Protein AF-0000000077747919 (afdb_homodimer)

Radius of gyration: 39.47 Å; Cα contacts (8 Å, |Δi|>4): 1831; chains: 2; bounding box: 88×99×60 Å

Structure (mmCIF, N/CA/C/O backbone):
data_AF-0000000077747919-model_v1
#
loop_
_entity.id
_entity.type
_entity.pdbx_description
1 polymer 'LOW QUALITY PROTEIN: putative FBD-associated F-box protein At5g56700'
#
loop_
_atom_site.group_PDB
_atom_site.id
_atom_site.type_symbol
_atom_site.label_atom_id
_atom_site.label_alt_id
_atom_site.label_comp_id
_atom_site.label_asym_id
_atom_site.label_entity_id
_atom_site.label_seq_id
_atom_site.pdbx_PDB_ins_code
_atom_site.Cartn_x
_atom_site.Cartn_y
_atom_site.Cartn_z
_atom_site.occupancy
_atom_site.B_iso_or_equiv
_atom_site.auth_seq_id
_atom_site.auth_comp_id
_atom_site.auth_asym_id
_atom_site.auth_atom_id
_atom_site.pdbx_PDB_model_num
ATOM 1 N N . MET A 1 1 ? -52.25 -14.789 -11.117 1 29.95 1 MET A N 1
ATOM 2 C CA . MET A 1 1 ? -51.5 -15.555 -12.117 1 29.95 1 MET A CA 1
ATOM 3 C C . MET A 1 1 ? -50.062 -15.047 -12.234 1 29.95 1 MET A C 1
ATOM 5 O O . MET A 1 1 ? -49.844 -13.836 -12.367 1 29.95 1 MET A O 1
ATOM 9 N N . ASP A 1 2 ? -49.094 -15.812 -11.719 1 39.94 2 ASP A N 1
ATOM 10 C CA . ASP A 1 2 ? -47.688 -15.531 -11.484 1 39.94 2 ASP A CA 1
ATOM 11 C C . ASP A 1 2 ? -47 -15.039 -12.766 1 39.94 2 ASP A C 1
ATOM 13 O O . ASP A 1 2 ? -47.188 -15.617 -13.836 1 39.94 2 ASP A O 1
ATOM 17 N N . LYS A 1 3 ? -46.656 -13.758 -12.93 1 48.66 3 LYS A N 1
ATOM 18 C CA . LYS A 1 3 ? -46.031 -13.047 -14.031 1 48.66 3 LYS A CA 1
ATOM 19 C C . LYS A 1 3 ? -44.906 -13.875 -14.641 1 48.66 3 LYS A C 1
ATOM 21 O O . LYS A 1 3 ? -44.625 -13.781 -15.844 1 48.66 3 LYS A O 1
ATOM 26 N N . ILE A 1 4 ? -44.312 -14.641 -13.945 1 50.22 4 ILE A N 1
ATOM 27 C CA . ILE A 1 4 ? -43.219 -15.445 -14.461 1 50.22 4 ILE A CA 1
ATOM 28 C C . ILE A 1 4 ? -43.75 -16.531 -15.391 1 50.22 4 ILE A C 1
ATOM 30 O O . ILE A 1 4 ? -43.125 -16.891 -16.391 1 50.22 4 ILE A O 1
ATOM 34 N N . SER A 1 5 ? -44.969 -16.922 -15.156 1 51.25 5 SER A N 1
ATOM 35 C CA . SER A 1 5 ? -45.562 -17.969 -15.953 1 51.25 5 SER A CA 1
ATOM 36 C C . SER A 1 5 ? -45.906 -17.484 -17.359 1 51.25 5 SER A C 1
ATOM 38 O O . SER A 1 5 ? -46.156 -18.281 -18.266 1 51.25 5 SER A O 1
ATOM 40 N N . ARG A 1 6 ? -45.781 -16.234 -17.547 1 54.66 6 ARG A N 1
ATOM 41 C CA . ARG A 1 6 ? -46.125 -15.719 -18.875 1 54.66 6 ARG A CA 1
ATOM 42 C C . ARG A 1 6 ? -44.875 -15.602 -19.75 1 54.66 6 ARG A C 1
ATOM 44 O O . ARG A 1 6 ? -44.969 -15.305 -20.938 1 54.66 6 ARG A O 1
ATOM 51 N N . LEU A 1 7 ? -43.844 -15.945 -19.203 1 54.38 7 LEU A N 1
ATOM 52 C CA . LEU A 1 7 ? -42.625 -15.812 -19.969 1 54.38 7 LEU A CA 1
ATOM 53 C C . LEU A 1 7 ? -42.438 -17 -20.906 1 54.38 7 LEU A C 1
ATOM 55 O O . LEU A 1 7 ? -42.938 -18.094 -20.625 1 54.38 7 LEU A O 1
ATOM 59 N N . SER A 1 8 ? -41.969 -16.688 -22.172 1 62.34 8 SER A N 1
ATOM 60 C CA . SER A 1 8 ? -41.719 -17.75 -23.125 1 62.34 8 SER A CA 1
ATOM 61 C C . SER A 1 8 ? -40.812 -18.828 -22.531 1 62.34 8 SER A C 1
ATOM 63 O O . SER A 1 8 ? -40.031 -18.562 -21.609 1 62.34 8 SER A O 1
ATOM 65 N N . ASP A 1 9 ? -41 -20.047 -23.031 1 63 9 ASP A N 1
ATOM 66 C CA . ASP A 1 9 ? -40.25 -21.188 -22.562 1 63 9 ASP A CA 1
ATOM 67 C C . ASP A 1 9 ? -38.75 -20.953 -22.719 1 63 9 ASP A C 1
ATOM 69 O O . ASP A 1 9 ? -37.969 -21.328 -21.844 1 63 9 ASP A O 1
ATOM 73 N N . ASP A 1 10 ? -38.438 -20.328 -23.766 1 64.38 10 ASP A N 1
ATOM 74 C CA . ASP A 1 10 ? -37 -20.047 -24 1 64.38 10 ASP A CA 1
ATOM 75 C C . ASP A 1 10 ? -36.438 -19.141 -22.922 1 64.38 10 ASP A C 1
ATOM 77 O O . ASP A 1 10 ? -35.312 -19.359 -22.453 1 64.38 10 ASP A O 1
ATOM 81 N N . LEU A 1 11 ? -37.219 -18.266 -22.656 1 61.56 11 LEU A N 1
ATOM 82 C CA . LEU A 1 11 ? -36.75 -17.328 -21.625 1 61.56 11 LEU A CA 1
ATOM 83 C C . LEU A 1 11 ? -36.719 -18 -20.266 1 61.56 11 LEU A C 1
ATOM 85 O O . LEU A 1 11 ? -35.812 -17.75 -19.453 1 61.56 11 LEU A O 1
ATOM 89 N N . LEU A 1 12 ? -37.656 -18.797 -20.062 1 59.91 12 LEU A N 1
ATOM 90 C CA . LEU A 1 12 ? -37.719 -19.484 -18.781 1 59.91 12 LEU A CA 1
ATOM 91 C C . LEU A 1 12 ? -36.531 -20.406 -18.609 1 59.91 12 LEU A C 1
ATOM 93 O O . LEU A 1 12 ? -35.938 -20.484 -17.531 1 59.91 12 LEU A O 1
ATOM 97 N N . VAL A 1 13 ? -36.219 -20.984 -19.609 1 62.66 13 VAL A N 1
ATOM 98 C CA . VAL A 1 13 ? -35.062 -21.891 -19.578 1 62.66 13 VAL A CA 1
ATOM 99 C C . VAL A 1 13 ? -33.781 -21.094 -19.281 1 62.66 13 VAL A C 1
ATOM 101 O O . VAL A 1 13 ? -32.938 -21.531 -18.5 1 62.66 13 VAL A O 1
ATOM 104 N N . LYS A 1 14 ? -33.781 -19.953 -19.828 1 64.62 14 LYS A N 1
ATOM 105 C CA . LYS A 1 14 ? -32.656 -19.078 -19.594 1 64.62 14 LYS A CA 1
ATOM 106 C C . LYS A 1 14 ? -32.562 -18.672 -18.125 1 64.62 14 LYS A C 1
ATOM 108 O O . LYS A 1 14 ? -31.484 -18.641 -17.547 1 64.62 14 LYS A O 1
ATOM 113 N N . ILE A 1 15 ? -33.719 -18.5 -17.672 1 56.88 15 ILE A N 1
ATOM 114 C CA . ILE A 1 15 ? -33.781 -18.094 -16.266 1 56.88 15 ILE A CA 1
ATOM 115 C C . ILE A 1 15 ? -33.344 -19.234 -15.375 1 56.88 15 ILE A C 1
ATOM 117 O O . ILE A 1 15 ? -32.562 -19.047 -14.438 1 56.88 15 ILE A O 1
ATOM 121 N N . LEU A 1 16 ? -33.812 -20.344 -15.75 1 64.5 16 LEU A N 1
ATOM 122 C CA . LEU A 1 16 ? -33.562 -21.516 -14.922 1 64.5 16 LEU A CA 1
ATOM 123 C C . LEU A 1 16 ? -32.094 -21.922 -15.008 1 64.5 16 LEU A C 1
ATOM 125 O O . LEU A 1 16 ? -31.562 -22.578 -14.102 1 64.5 16 LEU A O 1
ATOM 129 N N . SER A 1 17 ? -31.531 -21.422 -16.031 1 63.66 17 SER A N 1
ATOM 130 C CA . SER A 1 17 ? -30.109 -21.75 -16.219 1 63.66 17 SER A CA 1
ATOM 131 C C . SER A 1 17 ? -29.234 -21.016 -15.211 1 63.66 17 SER A C 1
ATOM 133 O O . SER A 1 17 ? -28.078 -21.406 -14.992 1 63.66 17 SER A O 1
ATOM 135 N N . PHE A 1 18 ? -29.938 -20.078 -14.617 1 56.44 18 PHE A N 1
ATOM 136 C CA . PHE A 1 18 ? -29.172 -19.25 -13.688 1 56.44 18 PHE A CA 1
ATOM 137 C C . PHE A 1 18 ? -29.391 -19.719 -12.258 1 56.44 18 PHE A C 1
ATOM 139 O O . PHE A 1 18 ? -28.766 -19.188 -11.328 1 56.44 18 PHE A O 1
ATOM 146 N N . VAL A 1 19 ? -30.203 -20.641 -12.133 1 57.75 19 VAL A N 1
ATOM 147 C CA . VAL A 1 19 ? -30.453 -21.125 -10.781 1 57.75 19 VAL A CA 1
ATOM 148 C C . VAL A 1 19 ? -29.828 -22.5 -10.586 1 57.75 19 VAL A C 1
ATOM 150 O O . VAL A 1 19 ? -29.656 -23.25 -11.555 1 57.75 19 VAL A O 1
ATOM 153 N N . PRO A 1 20 ? -29.422 -22.75 -9.273 1 57.47 20 PRO A N 1
ATOM 154 C CA . PRO A 1 20 ? -28.891 -24.094 -9.031 1 57.47 20 PRO A CA 1
ATOM 155 C C . PRO A 1 20 ? -29.844 -25.188 -9.516 1 57.47 20 PRO A C 1
ATOM 157 O O . PRO A 1 20 ? -31.062 -25.031 -9.484 1 57.47 20 PRO A O 1
ATOM 160 N N . THR A 1 21 ? -29.219 -26.203 -10.039 1 67.75 21 THR A N 1
ATOM 161 C CA . THR A 1 21 ? -29.969 -27.281 -10.68 1 67.75 21 THR A CA 1
ATOM 162 C C . THR A 1 21 ? -31.078 -27.781 -9.758 1 67.75 21 THR A C 1
ATOM 164 O O . THR A 1 21 ? -32.188 -28.062 -10.219 1 67.75 21 THR A O 1
ATOM 167 N N . ARG A 1 22 ? -30.812 -27.781 -8.562 1 64.19 22 ARG A N 1
ATOM 168 C CA . ARG A 1 22 ? -31.797 -28.281 -7.609 1 64.19 22 ARG A CA 1
ATOM 169 C C . ARG A 1 22 ? -33.062 -27.422 -7.617 1 64.19 22 ARG A C 1
ATOM 171 O O . ARG A 1 22 ? -34.188 -27.938 -7.574 1 64.19 22 ARG A O 1
ATOM 178 N N . VAL A 1 23 ? -32.781 -26.219 -7.586 1 57.81 23 VAL A N 1
ATOM 179 C CA . VAL A 1 23 ? -33.906 -25.281 -7.59 1 57.81 23 VAL A CA 1
ATOM 180 C C . VAL A 1 23 ? -34.656 -25.375 -8.914 1 57.81 23 VAL A C 1
ATOM 182 O O . VAL A 1 23 ? -35.875 -25.391 -8.945 1 57.81 23 VAL A O 1
ATOM 185 N N . ALA A 1 24 ? -33.812 -25.484 -9.883 1 60.53 24 ALA A N 1
ATOM 186 C CA . ALA A 1 24 ? -34.469 -25.578 -11.203 1 60.53 24 ALA A CA 1
ATOM 187 C C . ALA A 1 24 ? -35.375 -26.781 -11.281 1 60.53 24 ALA A C 1
ATOM 189 O O . ALA A 1 24 ? -36.5 -26.672 -11.766 1 60.53 24 ALA A O 1
ATOM 190 N N . VAL A 1 25 ? -34.969 -27.812 -10.695 1 61.62 25 VAL A N 1
ATOM 191 C CA . VAL A 1 25 ? -35.719 -29.047 -10.734 1 61.62 25 VAL A CA 1
ATOM 192 C C . VAL A 1 25 ? -36.938 -28.922 -9.836 1 61.62 25 VAL A C 1
ATOM 194 O O . VAL A 1 25 ? -38.031 -29.422 -10.172 1 61.62 25 VAL A O 1
ATOM 197 N N . SER A 1 26 ? -36.719 -28.266 -8.773 1 60.62 26 SER A N 1
ATOM 198 C CA . SER A 1 26 ? -37.781 -28.141 -7.809 1 60.62 26 SER A CA 1
ATOM 199 C C . SER A 1 26 ? -38.938 -27.344 -8.383 1 60.62 26 SER A C 1
ATOM 201 O O . SER A 1 26 ? -40.094 -27.484 -7.934 1 60.62 26 SER A O 1
ATOM 203 N N . THR A 1 27 ? -38.656 -26.453 -9.273 1 56.88 27 THR A N 1
ATOM 204 C CA . THR A 1 27 ? -39.719 -25.688 -9.898 1 56.88 27 THR A CA 1
ATOM 205 C C . THR A 1 27 ? -40.688 -26.594 -10.656 1 56.88 27 THR A C 1
ATOM 207 O O . THR A 1 27 ? -41.781 -26.188 -11.016 1 56.88 27 THR A O 1
ATOM 210 N N . SER A 1 28 ? -40.25 -27.812 -10.805 1 57.84 28 SER A N 1
ATOM 211 C CA . SER A 1 28 ? -41.094 -28.75 -11.523 1 57.84 28 SER A CA 1
ATOM 212 C C . SER A 1 28 ? -42.375 -29.016 -10.773 1 57.84 28 SER A C 1
ATOM 214 O O . SER A 1 28 ? -43.375 -29.422 -11.375 1 57.84 28 SER A O 1
ATOM 216 N N . VAL A 1 29 ? -42.25 -28.75 -9.477 1 56.88 29 VAL A N 1
ATOM 217 C CA . VAL A 1 29 ? -43.438 -29.031 -8.648 1 56.88 29 VAL A CA 1
ATOM 218 C C . VAL A 1 29 ? -44.469 -27.922 -8.828 1 56.88 29 VAL A C 1
ATOM 220 O O . VAL A 1 29 ? -45.656 -28.109 -8.539 1 56.88 29 VAL A O 1
ATOM 223 N N . LEU A 1 30 ? -44.062 -26.812 -9.281 1 53.53 30 LEU A N 1
ATOM 224 C CA . LEU A 1 30 ? -44.938 -25.656 -9.328 1 53.53 30 LEU A CA 1
ATOM 225 C C . LEU A 1 30 ? -45.969 -25.812 -10.438 1 53.53 30 LEU A C 1
ATOM 227 O O . LEU A 1 30 ? -47.125 -25.438 -10.258 1 53.53 30 LEU A O 1
ATOM 231 N N . SER A 1 31 ? -45.531 -26.203 -11.664 1 59.41 31 SER A N 1
ATOM 232 C CA . SER A 1 31 ? -46.469 -26.438 -12.773 1 59.41 31 SER A CA 1
ATOM 233 C C . SER A 1 31 ? -45.875 -27.406 -13.797 1 59.41 31 SER A C 1
ATOM 235 O O . SER A 1 31 ? -44.656 -27.656 -13.789 1 59.41 31 SER A O 1
ATOM 237 N N . LYS A 1 32 ? -46.625 -28.156 -14.484 1 62.34 32 LYS A N 1
ATOM 238 C CA . LYS A 1 32 ? -46.219 -29.062 -15.555 1 62.34 32 LYS A CA 1
ATOM 239 C C . LYS A 1 32 ? -45.281 -28.391 -16.531 1 62.34 32 LYS A C 1
ATOM 241 O O . LYS A 1 32 ? -44.375 -29.016 -17.094 1 62.34 32 LYS A O 1
ATOM 246 N N . ARG A 1 33 ? -45.469 -27.078 -16.594 1 62.28 33 ARG A N 1
ATOM 247 C CA . ARG A 1 33 ? -44.656 -26.312 -17.531 1 62.28 33 ARG A CA 1
ATOM 248 C C . ARG A 1 33 ? -43.188 -26.281 -17.062 1 62.28 33 ARG A C 1
ATOM 250 O O . ARG A 1 33 ? -42.281 -26.469 -17.859 1 62.28 33 ARG A O 1
ATOM 257 N N . TRP A 1 34 ? -43.156 -26.156 -15.805 1 59.75 34 TRP A N 1
ATOM 258 C CA . TRP A 1 34 ? -41.844 -26.016 -15.234 1 59.75 34 TRP A CA 1
ATOM 259 C C . TRP A 1 34 ? -41.062 -27.344 -15.289 1 59.75 34 TRP A C 1
ATOM 261 O O . TRP A 1 34 ? -39.844 -27.359 -15.43 1 59.75 34 TRP A O 1
ATOM 271 N N . LYS A 1 35 ? -41.844 -28.375 -15.203 1 60.69 35 LYS A N 1
ATOM 272 C CA . LYS A 1 35 ? -41.219 -29.703 -15.266 1 60.69 35 LYS A CA 1
ATOM 273 C C . LYS A 1 35 ? -40.531 -29.922 -16.609 1 60.69 35 LYS A C 1
ATOM 275 O O . LYS A 1 35 ? -39.438 -30.5 -16.656 1 60.69 35 LYS A O 1
ATOM 280 N N . SER A 1 36 ? -41.156 -29.391 -17.562 1 67.06 36 SER A N 1
ATOM 281 C CA . SER A 1 36 ? -40.562 -29.578 -18.891 1 67.06 36 SER A CA 1
ATOM 282 C C . SER A 1 36 ? -39.406 -28.656 -19.141 1 67.06 36 SER A C 1
ATOM 284 O O . SER A 1 36 ? -38.469 -29 -19.875 1 67.06 36 SER A O 1
ATOM 286 N N . LEU A 1 37 ? -39.344 -27.594 -18.438 1 69.69 37 LEU A N 1
ATOM 287 C CA . LEU A 1 37 ? -38.375 -26.562 -18.766 1 69.69 37 LEU A CA 1
ATOM 288 C C . LEU A 1 37 ? -37 -26.906 -18.203 1 69.69 37 LEU A C 1
ATOM 290 O O . LEU A 1 37 ? -35.969 -26.656 -18.859 1 69.69 37 LEU A O 1
ATOM 294 N N . TRP A 1 38 ? -37.031 -27.562 -17.109 1 69.44 38 TRP A N 1
ATOM 295 C CA . TRP A 1 38 ? -35.75 -27.859 -16.5 1 69.44 38 TRP A CA 1
ATOM 296 C C . TRP A 1 38 ? -34.969 -28.875 -17.344 1 69.44 38 TRP A C 1
ATOM 298 O O . TRP A 1 38 ? -33.75 -28.859 -17.359 1 69.44 38 TRP A O 1
ATOM 308 N N . MET A 1 39 ? -35.75 -29.562 -18.078 1 72.19 39 MET A N 1
ATOM 309 C CA . MET A 1 39 ? -35.156 -30.625 -18.891 1 72.19 39 MET A CA 1
ATOM 310 C C . MET A 1 39 ? -34.312 -30.047 -20 1 72.19 39 MET A C 1
ATOM 312 O O . MET A 1 39 ? -33.5 -30.766 -20.609 1 72.19 39 MET A O 1
ATOM 316 N N . TRP A 1 40 ? -34.375 -28.734 -20.094 1 74.12 40 TRP A N 1
ATOM 317 C CA . TRP A 1 40 ? -33.688 -28.094 -21.188 1 74.12 40 TRP A CA 1
ATOM 318 C C . TRP A 1 40 ? -32.531 -27.25 -20.688 1 74.12 40 TRP A C 1
ATOM 320 O O . TRP A 1 40 ? -31.828 -26.594 -21.469 1 74.12 40 TRP A O 1
ATOM 330 N N . VAL A 1 41 ? -32.25 -27.375 -19.469 1 77.38 41 VAL A N 1
ATOM 331 C CA . VAL A 1 41 ? -31.156 -26.594 -18.875 1 77.38 41 VAL A CA 1
ATOM 332 C C . VAL A 1 41 ? -29.812 -27.203 -19.25 1 77.38 41 VAL A C 1
ATOM 334 O O . VAL A 1 41 ? -29.562 -28.391 -19 1 77.38 41 VAL A O 1
ATOM 337 N N . PRO A 1 42 ? -29 -26.406 -19.828 1 83.94 42 PRO A N 1
ATOM 338 C CA . PRO A 1 42 ? -27.766 -26.969 -20.375 1 83.94 42 PRO A CA 1
ATOM 339 C C . PRO A 1 42 ? -26.688 -27.172 -19.312 1 83.94 42 PRO A C 1
ATOM 341 O O . PRO A 1 42 ? -25.734 -27.922 -19.516 1 83.94 42 PRO A O 1
ATOM 344 N N . THR A 1 43 ? -26.766 -26.547 -18.25 1 86.81 43 THR A N 1
ATOM 345 C CA . THR A 1 43 ? -25.797 -26.688 -17.156 1 86.81 43 THR A CA 1
ATOM 346 C C . THR A 1 43 ? -26.406 -27.469 -15.992 1 86.81 43 THR A C 1
ATOM 348 O O . THR A 1 43 ? -27.422 -27.062 -15.438 1 86.81 43 THR A O 1
ATOM 351 N N . LEU A 1 44 ? -25.781 -28.562 -15.664 1 87.06 44 LEU A N 1
ATOM 352 C CA . LEU A 1 44 ? -26.266 -29.438 -14.594 1 87.06 44 LEU A CA 1
ATOM 353 C C . LEU A 1 44 ? -25.219 -29.578 -13.5 1 87.06 44 LEU A C 1
ATOM 355 O O . LEU A 1 44 ? -24.078 -29.938 -13.766 1 87.06 44 LEU A O 1
ATOM 359 N N . GLU A 1 45 ? -25.609 -29.219 -12.352 1 87.12 45 GLU A N 1
ATOM 360 C CA . GLU A 1 45 ? -24.703 -29.312 -11.203 1 87.12 45 GLU A CA 1
ATOM 361 C C . GLU A 1 45 ? -25.344 -30.109 -10.062 1 87.12 45 GLU A C 1
ATOM 363 O O . GLU A 1 45 ? -26.453 -29.781 -9.633 1 87.12 45 GLU A O 1
ATOM 368 N N . TYR A 1 46 ? -24.672 -31.125 -9.609 1 84.44 46 TYR A N 1
ATOM 369 C CA . TYR A 1 46 ? -25.141 -31.953 -8.5 1 84.44 46 TYR A CA 1
ATOM 370 C C . TYR A 1 46 ? -24.078 -32.062 -7.414 1 84.44 46 TYR A C 1
ATOM 372 O O . TYR A 1 46 ? -22.953 -32.469 -7.691 1 84.44 46 TYR A O 1
ATOM 380 N N . ASP A 1 47 ? -24.422 -31.766 -6.203 1 79.56 47 ASP A N 1
ATOM 381 C CA . ASP A 1 47 ? -23.5 -31.812 -5.07 1 79.56 47 ASP A CA 1
ATOM 382 C C . ASP A 1 47 ? -24.125 -32.562 -3.889 1 79.56 47 ASP A C 1
ATOM 384 O O . ASP A 1 47 ? -25.094 -32.062 -3.287 1 79.56 47 ASP A O 1
ATOM 388 N N . ASP A 1 48 ? -23.609 -33.625 -3.607 1 75.25 48 ASP A N 1
ATOM 389 C CA . ASP A 1 48 ? -24.109 -34.469 -2.523 1 75.25 48 ASP A CA 1
ATOM 390 C C . ASP A 1 48 ? -23.891 -33.812 -1.166 1 75.25 48 ASP A C 1
ATOM 392 O O . ASP A 1 48 ? -24.641 -34.031 -0.221 1 75.25 48 ASP A O 1
ATOM 396 N N . MET A 1 49 ? -22.828 -33.062 -1.045 1 66.88 49 MET A N 1
ATOM 397 C CA . MET A 1 49 ? -22.516 -32.438 0.241 1 66.88 49 MET A CA 1
ATOM 398 C C . MET A 1 49 ? -23.547 -31.359 0.599 1 66.88 49 MET A C 1
ATOM 400 O O . MET A 1 49 ? -23.844 -31.156 1.775 1 66.88 49 MET A O 1
ATOM 404 N N . GLU A 1 50 ? -24.031 -30.734 -0.352 1 59.84 50 GLU A N 1
ATOM 405 C CA . GLU A 1 50 ? -25.078 -29.766 -0.091 1 59.84 50 GLU A CA 1
ATOM 406 C C . GLU A 1 50 ? -26.344 -30.438 0.427 1 59.84 50 GLU A C 1
ATOM 408 O O . GLU A 1 50 ? -27.016 -29.906 1.312 1 59.84 50 GLU A O 1
ATOM 413 N N . ASP A 1 51 ? -26.516 -31.641 -0.053 1 57.38 51 ASP A N 1
ATOM 414 C CA . ASP A 1 51 ? -27.719 -32.375 0.342 1 57.38 51 ASP A CA 1
ATOM 415 C C . ASP A 1 51 ? -27.594 -32.875 1.776 1 57.38 51 ASP A C 1
ATOM 417 O O . ASP A 1 51 ? -28.578 -32.906 2.518 1 57.38 51 ASP A O 1
ATOM 421 N N . ILE A 1 52 ? -26.344 -33.156 1.975 1 56.56 52 ILE A N 1
ATOM 422 C CA . ILE A 1 52 ? -26.125 -33.656 3.324 1 56.56 52 ILE A CA 1
ATOM 423 C C . ILE A 1 52 ? -26.359 -32.531 4.34 1 56.56 52 ILE A C 1
ATOM 425 O O . ILE A 1 52 ? -26.984 -32.75 5.375 1 56.56 52 ILE A O 1
ATOM 429 N N . THR A 1 53 ? -25.859 -31.453 4.016 1 53.03 53 THR A N 1
ATOM 430 C CA . THR A 1 53 ? -26 -30.344 4.945 1 53.03 53 THR A CA 1
ATOM 431 C C . THR A 1 53 ? -27.469 -29.969 5.125 1 53.03 53 THR A C 1
ATOM 433 O O . THR A 1 53 ? -27.906 -29.688 6.238 1 53.03 53 THR A O 1
ATOM 436 N N . ASP A 1 54 ? -28.188 -30.016 4.043 1 52.5 54 ASP A N 1
ATOM 437 C CA . ASP A 1 54 ? -29.609 -29.688 4.109 1 52.5 54 ASP A CA 1
ATOM 438 C C . ASP A 1 54 ? -30.375 -30.75 4.895 1 52.5 54 ASP A C 1
ATOM 440 O O . ASP A 1 54 ? -31.297 -30.422 5.652 1 52.5 54 ASP A O 1
ATOM 444 N N . ASN A 1 55 ? -30 -31.953 4.637 1 52.81 55 ASN A N 1
ATOM 445 C CA . ASN A 1 55 ? -30.656 -33.062 5.348 1 52.81 55 ASN A CA 1
ATOM 446 C C . ASN A 1 55 ? -30.344 -33.031 6.84 1 52.81 55 ASN A C 1
ATOM 448 O O . ASN A 1 55 ? -31.203 -33.344 7.664 1 52.81 55 ASN A O 1
ATOM 452 N N . TYR A 1 56 ? -29.047 -32.719 7.059 1 48.84 56 TYR A N 1
ATOM 453 C CA . TYR A 1 56 ? -28.703 -32.594 8.469 1 48.84 56 TYR A CA 1
ATOM 454 C C . TYR A 1 56 ? -29.5 -31.5 9.141 1 48.84 56 TYR A C 1
ATOM 456 O O . TYR A 1 56 ? -29.875 -31.609 10.312 1 48.84 56 TYR A O 1
ATOM 464 N N . LEU A 1 57 ? -29.719 -30.484 8.516 1 48.66 57 LEU A N 1
ATOM 465 C CA . LEU A 1 57 ? -30.469 -29.375 9.086 1 48.66 57 LEU A CA 1
ATOM 466 C C . LEU A 1 57 ? -31.953 -29.703 9.164 1 48.66 57 LEU A C 1
ATOM 468 O O . LEU A 1 57 ? -32.656 -29.234 10.07 1 48.66 57 LEU A O 1
ATOM 472 N N . SER A 1 58 ? -32.469 -30.25 8.227 1 46.88 58 SER A N 1
ATOM 473 C CA . SER A 1 58 ? -33.906 -30.5 8.25 1 46.88 58 SER A CA 1
ATOM 474 C C . SER A 1 58 ? -34.219 -31.812 8.961 1 46.88 58 SER A C 1
ATOM 476 O O . SER A 1 58 ? -35.406 -32.188 9.039 1 46.88 58 SER A O 1
ATOM 478 N N . LYS A 1 59 ? -33.344 -32.281 9.852 1 53.19 59 LYS A N 1
ATOM 479 C CA . LYS A 1 59 ? -33.531 -33.469 10.688 1 53.19 59 LYS A CA 1
ATOM 480 C C . LYS A 1 59 ? -34.062 -34.625 9.867 1 53.19 59 LYS A C 1
ATOM 482 O O . LYS A 1 59 ? -34.594 -35.594 10.43 1 53.19 59 LYS A O 1
ATOM 487 N N . SER A 1 60 ? -34.188 -34.562 8.711 1 47.97 60 SER A N 1
ATOM 488 C CA . SER A 1 60 ? -34.656 -35.656 7.867 1 47.97 60 SER A CA 1
ATOM 489 C C . SER A 1 60 ? -33.562 -36.625 7.52 1 47.97 60 SER A C 1
ATOM 491 O O . SER A 1 60 ? -32.375 -36.281 7.562 1 47.97 60 SER A O 1
ATOM 493 N N . THR A 1 61 ? -33.656 -38.031 7.551 1 44.91 61 THR A N 1
ATOM 494 C CA . THR A 1 61 ? -32.781 -39.156 7.266 1 44.91 61 THR A CA 1
ATOM 495 C C . THR A 1 61 ? -31.812 -38.812 6.141 1 44.91 61 THR A C 1
ATOM 497 O O . THR A 1 61 ? -32.219 -38.219 5.137 1 44.91 61 THR A O 1
ATOM 500 N N . PRO A 1 62 ? -30.594 -38.875 6.445 1 47.78 62 PRO A N 1
ATOM 501 C CA . PRO A 1 62 ? -29.594 -38.688 5.402 1 47.78 62 PRO A CA 1
ATOM 502 C C . PRO A 1 62 ? -30 -39.312 4.07 1 47.78 62 PRO A C 1
ATOM 504 O O . PRO A 1 62 ? -30.328 -40.5 4.016 1 47.78 62 PRO A O 1
ATOM 507 N N . SER A 1 63 ? -30.828 -38.906 3.287 1 47.78 63 SER A N 1
ATOM 508 C CA . SER A 1 63 ? -31.453 -39.5 2.104 1 47.78 63 SER A CA 1
ATOM 509 C C . SER A 1 63 ? -30.453 -39.625 0.955 1 47.78 63 SER A C 1
ATOM 511 O O . SER A 1 63 ? -30.438 -38.781 0.062 1 47.78 63 SER A O 1
ATOM 513 N N . PHE A 1 64 ? -29.266 -40.25 1.112 1 53.88 64 PHE A N 1
ATOM 514 C CA . PHE A 1 64 ? -28.312 -40.688 0.093 1 53.88 64 PHE A CA 1
ATOM 515 C C . PHE A 1 64 ? -29.031 -41.062 -1.198 1 53.88 64 PHE A C 1
ATOM 517 O O . PHE A 1 64 ? -28.578 -40.719 -2.291 1 53.88 64 PHE A O 1
ATOM 524 N N . PRO A 1 65 ? -30.156 -41.812 -1.012 1 60.16 65 PRO A N 1
ATOM 525 C CA . PRO A 1 65 ? -30.875 -42.281 -2.199 1 60.16 65 PRO A CA 1
ATOM 526 C C . PRO A 1 65 ? -31.406 -41.125 -3.045 1 60.16 65 PRO A C 1
ATOM 528 O O . PRO A 1 65 ? -31.609 -41.25 -4.254 1 60.16 65 PRO A O 1
ATOM 531 N N . ARG A 1 66 ? -31.125 -39.875 -2.367 1 71.5 66 ARG A N 1
ATOM 532 C CA . ARG A 1 66 ? -31.781 -38.781 -3.105 1 71.5 66 ARG A CA 1
ATOM 533 C C . ARG A 1 66 ? -30.875 -38.219 -4.184 1 71.5 66 ARG A C 1
ATOM 535 O O . ARG A 1 66 ? -31.312 -37.938 -5.301 1 71.5 66 ARG A O 1
ATOM 542 N N . TYR A 1 67 ? -29.594 -38.312 -3.812 1 79.62 67 TYR A N 1
ATOM 543 C CA . TYR A 1 67 ? -28.641 -37.812 -4.801 1 79.62 67 TYR A CA 1
ATOM 544 C C . TYR A 1 67 ? -28.609 -38.719 -6.027 1 79.62 67 TYR A C 1
ATOM 546 O O . TYR A 1 67 ? -28.766 -38.25 -7.156 1 79.62 67 TYR A O 1
ATOM 554 N N . ARG A 1 68 ? -28.438 -39.906 -5.641 1 81.69 68 ARG A N 1
ATOM 555 C CA . ARG A 1 68 ? -28.312 -40.875 -6.711 1 81.69 68 ARG A CA 1
ATOM 556 C C . ARG A 1 68 ? -29.562 -40.875 -7.598 1 81.69 68 ARG A C 1
ATOM 558 O O . ARG A 1 68 ? -29.453 -40.844 -8.82 1 81.69 68 ARG A O 1
ATOM 565 N N . VAL A 1 69 ? -30.594 -40.844 -7 1 79.88 69 VAL A N 1
ATOM 566 C CA . VAL A 1 69 ? -31.859 -40.906 -7.715 1 79.88 69 VAL A CA 1
ATOM 567 C C . VAL A 1 69 ? -32.062 -39.656 -8.531 1 79.88 69 VAL A C 1
ATOM 569 O O . VAL A 1 69 ? -32.469 -39.688 -9.695 1 79.88 69 VAL A O 1
ATOM 572 N N . SER A 1 70 ? -31.766 -38.594 -7.93 1 81.38 70 SER A N 1
ATOM 573 C CA . SER A 1 70 ? -31.953 -37.312 -8.578 1 81.38 70 SER A CA 1
ATOM 574 C C . SER A 1 70 ? -31.078 -37.188 -9.82 1 81.38 70 SER A C 1
ATOM 576 O O . SER A 1 70 ? -31.547 -36.781 -10.875 1 81.38 70 SER A O 1
ATOM 578 N N . VAL A 1 71 ? -29.859 -37.594 -9.633 1 85.19 71 VAL A N 1
ATOM 579 C CA . VAL A 1 71 ? -28.938 -37.5 -10.766 1 85.19 71 VAL A CA 1
ATOM 580 C C . VAL A 1 71 ? -29.406 -38.406 -11.898 1 85.19 71 VAL A C 1
ATOM 582 O O . VAL A 1 71 ? -29.5 -37.969 -13.047 1 85.19 71 VAL A O 1
ATOM 585 N N . HIS A 1 72 ? -29.719 -39.531 -11.531 1 86.31 72 HIS A N 1
ATOM 586 C CA . HIS A 1 72 ? -30.078 -40.531 -12.531 1 86.31 72 HIS A CA 1
ATOM 587 C C . HIS A 1 72 ? -31.344 -40.125 -13.281 1 86.31 72 HIS A C 1
ATOM 589 O O . HIS A 1 72 ? -31.344 -40.062 -14.516 1 86.31 72 HIS A O 1
ATOM 595 N N . GLU A 1 73 ? -32.312 -39.688 -12.586 1 84.06 73 GLU A N 1
ATOM 596 C CA . GLU A 1 73 ? -33.594 -39.344 -13.195 1 84.06 73 GLU A CA 1
ATOM 597 C C . GLU A 1 73 ? -33.469 -38.062 -14.031 1 84.06 73 GLU A C 1
ATOM 599 O O . GLU A 1 73 ? -34.062 -37.969 -15.109 1 84.06 73 GLU A O 1
ATOM 604 N N . ASN A 1 74 ? -32.781 -37.281 -13.516 1 83.69 74 ASN A N 1
ATOM 605 C CA . ASN A 1 74 ? -32.625 -36 -14.219 1 83.69 74 ASN A CA 1
ATOM 606 C C . ASN A 1 74 ? -31.875 -36.188 -15.531 1 83.69 74 ASN A C 1
ATOM 608 O O . ASN A 1 74 ? -32.25 -35.594 -16.547 1 83.69 74 ASN A O 1
ATOM 612 N N . LEU A 1 75 ? -30.844 -36.969 -15.453 1 88.62 75 LEU A N 1
ATOM 613 C CA . LEU A 1 75 ? -30.062 -37.156 -16.672 1 88.62 75 LEU A CA 1
ATOM 614 C C . LEU A 1 75 ? -30.859 -37.938 -17.719 1 88.62 75 LEU A C 1
ATOM 616 O O . LEU A 1 75 ? -30.781 -37.594 -18.906 1 88.62 75 LEU A O 1
ATOM 620 N N . LEU A 1 76 ? -31.656 -38.781 -17.234 1 87 76 LEU A N 1
ATOM 621 C CA . LEU A 1 76 ? -32.469 -39.562 -18.172 1 87 76 LEU A CA 1
ATOM 622 C C . LEU A 1 76 ? -33.562 -38.719 -18.797 1 87 76 LEU A C 1
ATOM 624 O O . LEU A 1 76 ? -33.906 -38.875 -19.969 1 87 76 LEU A O 1
ATOM 628 N N . SER A 1 77 ? -34 -37.781 -18.016 1 83.75 77 SER A N 1
ATOM 629 C CA . SER A 1 77 ? -35.125 -36.969 -18.453 1 83.75 77 SER A CA 1
ATOM 630 C C . SER A 1 77 ? -34.625 -35.75 -19.25 1 83.75 77 SER A C 1
ATOM 632 O O . SER A 1 77 ? -35.438 -35.031 -19.859 1 83.75 77 SER A O 1
ATOM 634 N N . HIS A 1 78 ? -33.406 -35.594 -19.203 1 84.75 78 HIS A N 1
ATOM 635 C CA . HIS A 1 78 ? -32.844 -34.406 -19.859 1 84.75 78 HIS A CA 1
ATOM 636 C C . HIS A 1 78 ? -33.094 -34.469 -21.375 1 84.75 78 HIS A C 1
ATOM 638 O O . HIS A 1 78 ? -32.969 -35.531 -21.984 1 84.75 78 HIS A O 1
ATOM 644 N N . ARG A 1 79 ? -33.469 -33.281 -21.984 1 80.44 79 ARG A N 1
ATOM 645 C CA . ARG A 1 79 ? -33.875 -33.281 -23.391 1 80.44 79 ARG A CA 1
ATOM 646 C C . ARG A 1 79 ? -33.094 -32.25 -24.188 1 80.44 79 ARG A C 1
ATOM 648 O O . ARG A 1 79 ? -33.25 -32.156 -25.406 1 80.44 79 ARG A O 1
ATOM 655 N N . ALA A 1 80 ? -32.25 -31.625 -23.578 1 81.81 80 ALA A N 1
ATOM 656 C CA . ALA A 1 80 ? -31.453 -30.656 -24.328 1 81.81 80 ALA A CA 1
ATOM 657 C C . ALA A 1 80 ? -30.547 -31.344 -25.328 1 81.81 80 ALA A C 1
ATOM 659 O O . ALA A 1 80 ? -30.125 -32.469 -25.109 1 81.81 80 ALA A O 1
ATOM 660 N N . PRO A 1 81 ? -30.344 -30.688 -26.438 1 86.12 81 PRO A N 1
ATOM 661 C CA . PRO A 1 81 ? -29.484 -31.312 -27.469 1 86.12 81 PRO A CA 1
ATOM 662 C C . PRO A 1 81 ? -28.062 -31.547 -26.969 1 86.12 81 PRO A C 1
ATOM 664 O O . PRO A 1 81 ? -27.422 -32.5 -27.406 1 86.12 81 PRO A O 1
ATOM 667 N N . THR A 1 82 ? -27.656 -30.688 -26.172 1 90.5 82 THR A N 1
ATOM 668 C CA . THR A 1 82 ? -26.297 -30.797 -25.641 1 90.5 82 THR A CA 1
ATOM 669 C C . THR A 1 82 ? -26.266 -30.438 -24.172 1 90.5 82 THR A C 1
ATOM 671 O O . THR A 1 82 ? -26.984 -29.562 -23.703 1 90.5 82 THR A O 1
ATOM 674 N N . ILE A 1 83 ? -25.469 -31.188 -23.5 1 92.25 83 ILE A N 1
ATOM 675 C CA . ILE A 1 83 ? -25.125 -30.797 -22.141 1 92.25 83 ILE A CA 1
ATOM 676 C C . ILE A 1 83 ? -23.875 -29.922 -22.141 1 92.25 83 ILE A C 1
ATOM 678 O O . ILE A 1 83 ? -22.781 -30.406 -22.422 1 92.25 83 ILE A O 1
ATOM 682 N N . GLU A 1 84 ? -24.109 -28.719 -21.828 1 92.62 84 GLU A N 1
ATOM 683 C CA . GLU A 1 84 ? -22.969 -27.797 -21.875 1 92.62 84 GLU A CA 1
ATOM 684 C C . GLU A 1 84 ? -22 -28.078 -20.719 1 92.62 84 GLU A C 1
ATOM 686 O O . GLU A 1 84 ? -20.781 -28.109 -20.938 1 92.62 84 GLU A O 1
ATOM 691 N N . THR A 1 85 ? -22.547 -28.172 -19.578 1 93.75 85 THR A N 1
ATOM 692 C CA . THR A 1 85 ? -21.734 -28.438 -18.406 1 93.75 85 THR A CA 1
ATOM 693 C C . THR A 1 85 ? -22.422 -29.438 -17.469 1 93.75 85 THR A C 1
ATOM 695 O O . THR A 1 85 ? -23.609 -29.297 -17.188 1 93.75 85 THR A O 1
ATOM 698 N N . LEU A 1 86 ? -21.719 -30.5 -17.094 1 94.25 86 LEU A N 1
ATOM 699 C CA . LEU A 1 86 ? -22.188 -31.453 -16.094 1 94.25 86 LEU A CA 1
ATOM 700 C C . LEU A 1 86 ? -21.188 -31.562 -14.938 1 94.25 86 LEU A C 1
ATOM 702 O O . LEU A 1 86 ? -20.047 -31.984 -15.133 1 94.25 86 LEU A O 1
ATOM 706 N N . LEU A 1 87 ? -21.578 -31.156 -13.758 1 93 87 LEU A N 1
ATOM 707 C CA . LEU A 1 87 ? -20.75 -31.234 -12.57 1 93 87 LEU A CA 1
ATOM 708 C C . LEU A 1 87 ? -21.312 -32.25 -11.57 1 93 87 LEU A C 1
ATOM 710 O O . LEU A 1 87 ? -22.453 -32.125 -11.125 1 93 87 LEU A O 1
ATOM 714 N N . LEU A 1 88 ? -20.531 -33.219 -11.289 1 89.62 88 LEU A N 1
ATOM 715 C CA . LEU A 1 88 ? -20.906 -34.25 -10.328 1 89.62 88 LEU A CA 1
ATOM 716 C C . LEU A 1 88 ? -19.984 -34.25 -9.125 1 89.62 88 LEU A C 1
ATOM 718 O O . LEU A 1 88 ? -18.781 -34.531 -9.258 1 89.62 88 LEU A O 1
ATOM 722 N N . LYS A 1 89 ? -20.469 -33.969 -7.996 1 86.94 89 LYS A N 1
ATOM 723 C CA . LYS A 1 89 ? -19.703 -34 -6.754 1 86.94 89 LYS A CA 1
ATOM 724 C C . LYS A 1 89 ? -20.375 -34.938 -5.734 1 86.94 89 LYS A C 1
ATOM 726 O O . LYS A 1 89 ? -21.547 -34.781 -5.43 1 86.94 89 LYS A O 1
ATOM 731 N N . PHE A 1 90 ? -19.641 -35.938 -5.273 1 81.81 90 PHE A N 1
ATOM 732 C CA . PHE A 1 90 ? -20.281 -36.875 -4.355 1 81.81 90 PHE A CA 1
ATOM 733 C C . PHE A 1 90 ? -19.25 -37.469 -3.414 1 81.81 90 PHE A C 1
ATOM 735 O O . PHE A 1 90 ? -18.047 -37.438 -3.678 1 81.81 90 PHE A O 1
ATOM 742 N N . CYS A 1 91 ? -19.812 -37.969 -2.332 1 70.56 91 CYS A N 1
ATOM 743 C CA . CYS A 1 91 ? -19.047 -38.812 -1.415 1 70.56 91 CYS A CA 1
ATOM 744 C C . CYS A 1 91 ? -19.375 -40.281 -1.612 1 70.56 91 CYS A C 1
ATOM 746 O O . CYS A 1 91 ? -20.516 -40.625 -1.938 1 70.56 91 CYS A O 1
ATOM 748 N N . LEU A 1 92 ? -18.562 -41.188 -2.211 1 59.06 92 LEU A N 1
ATOM 749 C CA . LEU A 1 92 ? -18.734 -42.531 -2.76 1 59.06 92 LEU A CA 1
ATOM 750 C C . LEU A 1 92 ? -19.594 -43.406 -1.832 1 59.06 92 LEU A C 1
ATOM 752 O O . LEU A 1 92 ? -20.406 -44.188 -2.297 1 59.06 92 LEU A O 1
ATOM 756 N N . GLY A 1 93 ? -19.469 -43.281 -0.528 1 60.59 93 GLY A N 1
ATOM 757 C CA . GLY A 1 93 ? -20.281 -44.219 0.224 1 60.59 93 GLY A CA 1
ATOM 758 C C . GLY A 1 93 ? -21.734 -44.219 -0.219 1 60.59 93 GLY A C 1
ATOM 759 O O . GLY A 1 93 ? -22.453 -45.219 0.028 1 60.59 93 GLY A O 1
ATOM 760 N N . SER A 1 94 ? -21.969 -43.312 -1.18 1 62.25 94 SER A N 1
ATOM 761 C CA . SER A 1 94 ? -23.375 -43.156 -1.512 1 62.25 94 SER A CA 1
ATOM 762 C C . SER A 1 94 ? -23.688 -43.719 -2.902 1 62.25 94 SER A C 1
ATOM 764 O O . SER A 1 94 ? -24.844 -43.844 -3.281 1 62.25 94 SER A O 1
ATOM 766 N N . LEU A 1 95 ? -22.484 -44.031 -3.664 1 75.62 95 LEU A N 1
ATOM 767 C CA . LEU A 1 95 ? -22.766 -44.406 -5.051 1 75.62 95 LEU A CA 1
ATOM 768 C C . LEU A 1 95 ? -22.094 -45.75 -5.406 1 75.62 95 LEU A C 1
ATOM 770 O O . LEU A 1 95 ? -21.156 -46.156 -4.734 1 75.62 95 LEU A O 1
ATOM 774 N N . GLN A 1 96 ? -22.672 -46.438 -6.223 1 75.44 96 GLN A N 1
ATOM 775 C CA . GLN A 1 96 ? -22.078 -47.625 -6.812 1 75.44 96 GLN A CA 1
ATOM 776 C C . GLN A 1 96 ? -21.25 -47.281 -8.047 1 75.44 96 GLN A C 1
ATOM 778 O O . GLN A 1 96 ? -21.562 -46.312 -8.758 1 75.44 96 GLN A O 1
ATOM 783 N N . PRO A 1 97 ? -20.172 -48.031 -8.188 1 76.56 97 PRO A N 1
ATOM 784 C CA . PRO A 1 97 ? -19.312 -47.781 -9.344 1 76.56 97 PRO A CA 1
ATOM 785 C C . PRO A 1 97 ? -20.078 -47.75 -10.656 1 76.56 97 PRO A C 1
ATOM 787 O O . PRO A 1 97 ? -19.719 -47 -11.57 1 76.56 97 PRO A O 1
ATOM 790 N N . GLU A 1 98 ? -21.141 -48.406 -10.695 1 84.75 98 GLU A N 1
ATOM 791 C CA . GLU A 1 98 ? -21.906 -48.5 -11.93 1 84.75 98 GLU A CA 1
ATOM 792 C C . GLU A 1 98 ? -22.672 -47.188 -12.188 1 84.75 98 GLU A C 1
ATOM 794 O O . GLU A 1 98 ? -23.016 -46.875 -13.328 1 84.75 98 GLU A O 1
ATOM 799 N N . ASP A 1 99 ? -22.844 -46.5 -11.234 1 86.31 99 ASP A N 1
ATOM 800 C CA . ASP A 1 99 ? -23.609 -45.25 -11.367 1 86.31 99 ASP A CA 1
ATOM 801 C C . ASP A 1 99 ? -22.844 -44.25 -12.203 1 86.31 99 ASP A C 1
ATOM 803 O O . ASP A 1 99 ? -23.391 -43.688 -13.172 1 86.31 99 ASP A O 1
ATOM 807 N N . ILE A 1 100 ? -21.641 -44.188 -11.875 1 87.69 100 ILE A N 1
ATOM 808 C CA . ILE A 1 100 ? -20.812 -43.188 -12.562 1 87.69 100 ILE A CA 1
ATOM 809 C C . ILE A 1 100 ? -20.688 -43.562 -14.039 1 87.69 100 ILE A C 1
ATOM 811 O O . ILE A 1 100 ? -20.797 -42.719 -14.922 1 87.69 100 ILE A O 1
ATOM 815 N N . LYS A 1 101 ? -20.469 -44.75 -14.164 1 90.38 101 LYS A N 1
ATOM 816 C CA . LYS A 1 101 ? -20.344 -45.25 -15.539 1 90.38 101 LYS A CA 1
ATOM 817 C C . LYS A 1 101 ? -21.594 -44.906 -16.359 1 90.38 101 LYS A C 1
ATOM 819 O O . LYS A 1 101 ? -21.5 -44.438 -17.484 1 90.38 101 LYS A O 1
ATOM 824 N N . GLN A 1 102 ? -22.719 -45.094 -15.82 1 91.88 102 GLN A N 1
ATOM 825 C CA . GLN A 1 102 ? -23.984 -44.844 -16.5 1 91.88 102 GLN A CA 1
ATOM 826 C C . GLN A 1 102 ? -24.172 -43.344 -16.766 1 91.88 102 GLN A C 1
ATOM 828 O O . GLN A 1 102 ? -24.562 -42.938 -17.859 1 91.88 102 GLN A O 1
ATOM 833 N N . TRP A 1 103 ? -23.906 -42.625 -15.836 1 93 103 TRP A N 1
ATOM 834 C CA . TRP A 1 103 ? -24.094 -41.156 -15.945 1 93 103 TRP A CA 1
ATOM 835 C C . TRP A 1 103 ? -23.203 -40.594 -17.031 1 93 103 TRP A C 1
ATOM 837 O O . TRP A 1 103 ? -23.641 -39.781 -17.844 1 93 103 TRP A O 1
ATOM 847 N N . VAL A 1 104 ? -21.969 -41.094 -17.016 1 94.69 104 VAL A N 1
ATOM 848 C CA . VAL A 1 104 ? -21.016 -40.594 -18.016 1 94.69 104 VAL A CA 1
ATOM 849 C C . VAL A 1 104 ? -21.453 -41.031 -19.406 1 94.69 104 VAL A C 1
ATOM 851 O O . VAL A 1 104 ? -21.375 -40.25 -20.359 1 94.69 104 VAL A O 1
ATOM 854 N N . THR A 1 105 ? -21.953 -42.188 -19.469 1 94.44 105 THR A N 1
ATOM 855 C CA . THR A 1 105 ? -22.422 -42.688 -20.75 1 94.44 105 THR A CA 1
ATOM 856 C C . THR A 1 105 ? -23.578 -41.812 -21.266 1 94.44 105 THR A C 1
ATOM 858 O O . THR A 1 105 ? -23.609 -41.438 -22.438 1 94.44 105 THR A O 1
ATOM 861 N N . ILE A 1 106 ? -24.453 -41.5 -20.422 1 93.94 106 ILE A N 1
ATOM 862 C CA . ILE A 1 106 ? -25.594 -40.656 -20.797 1 93.94 106 ILE A CA 1
ATOM 863 C C . ILE A 1 106 ? -25.094 -39.281 -21.219 1 93.94 106 ILE A C 1
ATOM 865 O O . ILE A 1 106 ? -25.531 -38.75 -22.234 1 93.94 106 ILE A O 1
ATOM 869 N N . ALA A 1 107 ? -24.203 -38.812 -20.469 1 94.62 107 ALA A N 1
ATOM 870 C CA . ALA A 1 107 ? -23.672 -37.469 -20.75 1 94.62 107 ALA A CA 1
ATOM 871 C C . ALA A 1 107 ? -23.016 -37.438 -22.125 1 94.62 107 ALA A C 1
ATOM 873 O O . ALA A 1 107 ? -23.203 -36.469 -22.891 1 94.62 107 ALA A O 1
ATOM 874 N N . VAL A 1 108 ? -22.25 -38.469 -22.422 1 95.5 108 VAL A N 1
ATOM 875 C CA . VAL A 1 108 ? -21.562 -38.562 -23.703 1 95.5 108 VAL A CA 1
ATOM 876 C C . VAL A 1 108 ? -22.578 -38.656 -24.828 1 95.5 108 VAL A C 1
ATOM 878 O O . VAL A 1 108 ? -22.438 -37.969 -25.859 1 95.5 108 VAL A O 1
ATOM 881 N N . SER A 1 109 ? -23.594 -39.375 -24.609 1 94.06 109 SER A N 1
ATOM 882 C CA . SER A 1 109 ? -24.625 -39.531 -25.625 1 94.06 109 SER A CA 1
ATOM 883 C C . SER A 1 109 ? -25.359 -38.219 -25.875 1 94.06 109 SER A C 1
ATOM 885 O O . SER A 1 109 ? -25.906 -38 -26.953 1 94.06 109 SER A O 1
ATOM 887 N N . ARG A 1 110 ? -25.266 -37.406 -24.891 1 93.5 110 ARG A N 1
ATOM 888 C CA . ARG A 1 110 ? -25.938 -36.094 -25 1 93.5 110 ARG A CA 1
ATOM 889 C C . ARG A 1 110 ? -24.938 -35 -25.344 1 93.5 110 ARG A C 1
ATOM 891 O O . ARG A 1 110 ? -25.172 -33.844 -25.047 1 93.5 110 ARG A O 1
ATOM 898 N N . CYS A 1 111 ? -23.828 -35.375 -25.844 1 94.81 111 CYS A N 1
ATOM 899 C CA . CYS A 1 111 ? -22.828 -34.469 -26.406 1 94.81 111 CYS A CA 1
ATOM 900 C C . CYS A 1 111 ? -22.328 -33.469 -25.344 1 94.81 111 CYS A C 1
ATOM 902 O O . CYS A 1 111 ? -22.297 -32.281 -25.578 1 94.81 111 CYS A O 1
ATOM 904 N N . VAL A 1 112 ? -21.875 -33.969 -24.312 1 96.5 112 VAL A N 1
ATOM 905 C CA . VAL A 1 112 ? -21.406 -33.156 -23.219 1 96.5 112 VAL A CA 1
ATOM 906 C C . VAL A 1 112 ? -20.141 -32.406 -23.641 1 96.5 112 VAL A C 1
ATOM 908 O O . VAL A 1 112 ? -19.297 -32.938 -24.344 1 96.5 112 VAL A O 1
ATOM 911 N N . ARG A 1 113 ? -20.094 -31.109 -23.219 1 97.31 113 ARG A N 1
ATOM 912 C CA . ARG A 1 113 ? -18.953 -30.281 -23.578 1 97.31 113 ARG A CA 1
ATOM 913 C C . ARG A 1 113 ? -17.984 -30.141 -22.406 1 97.31 113 ARG A C 1
ATOM 915 O O . ARG A 1 113 ? -16.766 -30.125 -22.609 1 97.31 113 ARG A O 1
ATOM 922 N N . ALA A 1 114 ? -18.453 -29.969 -21.25 1 97.69 114 ALA A N 1
ATOM 923 C CA . ALA A 1 114 ? -17.641 -29.875 -20.031 1 97.69 114 ALA A CA 1
ATOM 924 C C . ALA A 1 114 ? -18.109 -30.859 -18.969 1 97.69 114 ALA A C 1
ATOM 926 O O . ALA A 1 114 ? -19.281 -30.828 -18.578 1 97.69 114 ALA A O 1
ATOM 927 N N . LEU A 1 115 ? -17.234 -31.703 -18.531 1 98.06 115 LEU A N 1
ATOM 928 C CA . LEU A 1 115 ? -17.562 -32.719 -17.547 1 98.06 115 LEU A CA 1
ATOM 929 C C . LEU A 1 115 ? -16.625 -32.656 -16.344 1 98.06 115 LEU A C 1
ATOM 931 O O . LEU A 1 115 ? -15.398 -32.625 -16.516 1 98.06 115 LEU A O 1
ATOM 935 N N . SER A 1 116 ? -17.125 -32.531 -15.188 1 96.75 116 SER A N 1
ATOM 936 C CA . SER A 1 116 ? -16.359 -32.531 -13.945 1 96.75 116 SER A CA 1
ATOM 937 C C . SER A 1 116 ? -16.891 -33.531 -12.953 1 96.75 116 SER A C 1
ATOM 939 O O . SER A 1 116 ? -18.078 -33.531 -12.625 1 96.75 116 SER A O 1
ATOM 941 N N . ILE A 1 117 ? -16.062 -34.406 -12.516 1 93.5 117 ILE A N 1
ATOM 942 C CA . ILE A 1 117 ? -16.422 -35.438 -11.539 1 93.5 117 ILE A CA 1
ATOM 943 C C . ILE A 1 117 ? -15.492 -35.344 -10.328 1 93.5 117 ILE A C 1
ATOM 945 O O . ILE A 1 117 ? -14.273 -35.438 -10.461 1 93.5 117 ILE A O 1
ATOM 949 N N . THR A 1 118 ? -16.016 -35.125 -9.172 1 90.81 118 THR A N 1
ATOM 950 C CA . THR A 1 118 ? -15.258 -35.062 -7.934 1 90.81 118 THR A CA 1
ATOM 951 C C . THR A 1 118 ? -15.766 -36.094 -6.926 1 90.81 118 THR A C 1
ATOM 953 O O . THR A 1 118 ? -16.938 -36.062 -6.547 1 90.81 118 THR A O 1
ATOM 956 N N . CYS A 1 119 ? -14.922 -36.938 -6.582 1 87.12 119 CYS A N 1
ATOM 957 C CA . CYS A 1 119 ? -15.234 -37.938 -5.586 1 87.12 119 CYS A CA 1
ATOM 958 C C . CYS A 1 119 ? -14.422 -37.719 -4.312 1 87.12 119 CYS A C 1
ATOM 960 O O . CYS A 1 119 ? -13.195 -37.781 -4.336 1 87.12 119 CYS A O 1
ATOM 962 N N . LEU A 1 120 ? -15.039 -37.531 -3.176 1 76.69 120 LEU A N 1
ATOM 963 C CA . LEU A 1 120 ? -14.352 -37.188 -1.935 1 76.69 120 LEU A CA 1
ATOM 964 C C . LEU A 1 120 ? -14.188 -38.438 -1.053 1 76.69 120 LEU A C 1
ATOM 966 O O . LEU A 1 120 ? -13.547 -38.375 -0.003 1 76.69 120 LEU A O 1
ATOM 970 N N . SER A 1 121 ? -14.648 -39.562 -1.464 1 68.88 121 SER A N 1
ATOM 971 C CA . SER A 1 121 ? -14.562 -40.719 -0.581 1 68.88 121 SER A CA 1
ATOM 972 C C . SER A 1 121 ? -13.281 -41.531 -0.819 1 68.88 121 SER A C 1
ATOM 974 O O . SER A 1 121 ? -12.773 -41.562 -1.94 1 68.88 121 SER A O 1
ATOM 976 N N . ASP A 1 122 ? -12.672 -41.969 0.323 1 63.12 122 ASP A N 1
ATOM 977 C CA . ASP A 1 122 ? -11.469 -42.781 0.267 1 63.12 122 ASP A CA 1
ATOM 978 C C . ASP A 1 122 ? -11.812 -44.281 0.245 1 63.12 122 ASP A C 1
ATOM 980 O O . ASP A 1 122 ? -10.922 -45.125 0.22 1 63.12 122 ASP A O 1
ATOM 984 N N . SER A 1 123 ? -13.125 -44.594 0.26 1 61.91 123 SER A N 1
ATOM 985 C CA . SER A 1 123 ? -13.445 -46 0.451 1 61.91 123 SER A CA 1
ATOM 986 C C . SER A 1 123 ? -13.594 -46.719 -0.886 1 61.91 123 SER A C 1
ATOM 988 O O . SER A 1 123 ? -13.898 -46.094 -1.902 1 61.91 123 SER A O 1
ATOM 990 N N . GLU A 1 124 ? -13.203 -48 -0.916 1 63.22 124 GLU A N 1
ATOM 991 C CA . GLU A 1 124 ? -13.344 -48.906 -2.051 1 63.22 124 GLU A CA 1
ATOM 992 C C . GLU A 1 124 ? -14.805 -49.062 -2.455 1 63.22 124 GLU A C 1
ATOM 994 O O . GLU A 1 124 ? -15.703 -48.812 -1.653 1 63.22 124 GLU A O 1
ATOM 999 N N . PRO A 1 125 ? -14.992 -49.188 -3.717 1 64.38 125 PRO A N 1
ATOM 1000 C CA . PRO A 1 125 ? -14.234 -49.562 -4.91 1 64.38 125 PRO A CA 1
ATOM 1001 C C . PRO A 1 125 ? -13.914 -48.375 -5.816 1 64.38 125 PRO A C 1
ATOM 1003 O O . PRO A 1 125 ? -14.539 -47.312 -5.699 1 64.38 125 PRO A O 1
ATOM 1006 N N . VAL A 1 126 ? -13.031 -48.656 -6.707 1 71.88 126 VAL A N 1
ATOM 1007 C CA . VAL A 1 126 ? -12.656 -47.719 -7.758 1 71.88 126 VAL A CA 1
ATOM 1008 C C . VAL A 1 126 ? -13.672 -47.781 -8.898 1 71.88 126 VAL A C 1
ATOM 1010 O O . VAL A 1 126 ? -14.172 -48.844 -9.227 1 71.88 126 VAL A O 1
ATOM 1013 N N . SER A 1 127 ? -14.133 -46.688 -9.297 1 79.31 127 SER A N 1
ATOM 1014 C CA . SER A 1 127 ? -15.094 -46.594 -10.391 1 79.31 127 SER A CA 1
ATOM 1015 C C . SER A 1 127 ? -14.398 -46.25 -11.711 1 79.31 127 SER A C 1
ATOM 1017 O O . SER A 1 127 ? -13.836 -45.188 -11.859 1 79.31 127 SER A O 1
ATOM 1019 N N . ALA A 1 128 ? -14.5 -47.25 -12.625 1 84.69 128 ALA A N 1
ATOM 1020 C CA . ALA A 1 128 ? -13.898 -47.031 -13.938 1 84.69 128 ALA A CA 1
ATOM 1021 C C . ALA A 1 128 ? -14.812 -46.219 -14.828 1 84.69 128 ALA A C 1
ATOM 1023 O O . ALA A 1 128 ? -16.031 -46.375 -14.805 1 84.69 128 ALA A O 1
ATOM 1024 N N . LEU A 1 129 ? -14.25 -45.344 -15.539 1 91 129 LEU A N 1
ATOM 1025 C CA . LEU A 1 129 ? -15 -44.531 -16.516 1 91 129 LEU A CA 1
ATOM 1026 C C . LEU A 1 129 ? -15.266 -45.344 -17.781 1 91 129 LEU A C 1
ATOM 1028 O O . LEU A 1 129 ? -14.469 -46.219 -18.141 1 91 129 LEU A O 1
ATOM 1032 N N . PRO A 1 130 ? -16.422 -45.062 -18.359 1 92.12 130 PRO A N 1
ATOM 1033 C CA . PRO A 1 130 ? -16.766 -45.812 -19.578 1 92.12 130 PRO A CA 1
ATOM 1034 C C . PRO A 1 130 ? -15.859 -45.469 -20.766 1 92.12 130 PRO A C 1
ATOM 1036 O O . PRO A 1 130 ? -15.367 -44.312 -20.859 1 92.12 130 PRO A O 1
ATOM 1039 N N . SER A 1 131 ? -15.688 -46.406 -21.672 1 91.62 131 SER A N 1
ATOM 1040 C CA . SER A 1 131 ? -14.828 -46.219 -22.828 1 91.62 131 SER A CA 1
ATOM 1041 C C . SER A 1 131 ? -15.359 -45.125 -23.75 1 91.62 131 SER A C 1
ATOM 1043 O O . SER A 1 131 ? -14.586 -44.469 -24.469 1 91.62 131 SER A O 1
ATOM 1045 N N . SER A 1 132 ? -16.672 -44.906 -23.734 1 93.38 132 SER A N 1
ATOM 1046 C CA . SER A 1 132 ? -17.297 -43.875 -24.578 1 93.38 132 SER A CA 1
ATOM 1047 C C . SER A 1 132 ? -16.766 -42.5 -24.25 1 93.38 132 SER A C 1
ATOM 1049 O O . SER A 1 132 ? -16.797 -41.594 -25.109 1 93.38 132 SER A O 1
ATOM 1051 N N . LEU A 1 133 ? -16.297 -42.406 -23.062 1 94.88 133 LEU A N 1
ATOM 1052 C CA . LEU A 1 133 ? -15.773 -41.125 -22.656 1 94.88 133 LEU A CA 1
ATOM 1053 C C . LEU A 1 133 ? -14.57 -40.719 -23.516 1 94.88 133 LEU A C 1
ATOM 1055 O O . LEU A 1 133 ? -14.43 -39.562 -23.891 1 94.88 133 LEU A O 1
ATOM 1059 N N . TYR A 1 134 ? -13.797 -41.719 -23.875 1 95.12 134 TYR A N 1
ATOM 1060 C CA . TYR A 1 134 ? -12.523 -41.469 -24.547 1 95.12 134 TYR A CA 1
ATOM 1061 C C . TYR A 1 134 ? -12.719 -41.281 -26.047 1 95.12 134 TYR A C 1
ATOM 1063 O O . TYR A 1 134 ? -11.758 -41.094 -26.797 1 95.12 134 TYR A O 1
ATOM 1071 N N . THR A 1 135 ? -14 -41.312 -26.484 1 93.94 135 THR A N 1
ATOM 1072 C CA . THR A 1 135 ? -14.312 -41.094 -27.891 1 93.94 135 THR A CA 1
ATOM 1073 C C . THR A 1 135 ? -15.312 -39.938 -28.047 1 93.94 135 THR A C 1
ATOM 1075 O O . THR A 1 135 ? -15.844 -39.719 -29.141 1 93.94 135 THR A O 1
ATOM 1078 N N . CYS A 1 136 ? -15.523 -39.312 -27.031 1 95.06 136 CYS A N 1
ATOM 1079 C CA . CYS A 1 136 ? -16.5 -38.25 -27.062 1 95.06 136 CYS A CA 1
ATOM 1080 C C . CYS A 1 136 ? -15.992 -37.062 -27.891 1 95.06 136 CYS A C 1
ATOM 1082 O O . CYS A 1 136 ? -15.055 -36.375 -27.484 1 95.06 136 CYS A O 1
ATOM 1084 N N . GLU A 1 137 ? -16.656 -36.688 -28.953 1 95.25 137 GLU A N 1
ATOM 1085 C CA . GLU A 1 137 ? -16.188 -35.688 -29.906 1 95.25 137 GLU A CA 1
ATOM 1086 C C . GLU A 1 137 ? -16.453 -34.281 -29.406 1 95.25 137 GLU A C 1
ATOM 1088 O O . GLU A 1 137 ? -15.766 -33.344 -29.797 1 95.25 137 GLU A O 1
ATOM 1093 N N . THR A 1 138 ? -17.344 -34.156 -28.531 1 96.75 138 THR A N 1
ATOM 1094 C CA . THR A 1 138 ? -17.797 -32.812 -28.156 1 96.75 138 THR A CA 1
ATOM 1095 C C . THR A 1 138 ? -17.109 -32.375 -26.859 1 96.75 138 THR A C 1
ATOM 1097 O O . THR A 1 138 ? -17.156 -31.188 -26.516 1 96.75 138 THR A O 1
ATOM 1100 N N . LEU A 1 139 ? -16.453 -33.25 -26.203 1 97.62 139 LEU A N 1
ATOM 1101 C CA . LEU A 1 139 ? -15.875 -32.969 -24.891 1 97.62 139 LEU A CA 1
ATOM 1102 C C . LEU A 1 139 ? -14.719 -31.969 -25.016 1 97.62 139 LEU A C 1
ATOM 1104 O O . LEU A 1 139 ? -13.688 -32.281 -25.609 1 97.62 139 LEU A O 1
ATOM 1108 N N . ALA A 1 140 ? -14.938 -30.781 -24.453 1 98.31 140 ALA A N 1
ATOM 1109 C CA . ALA A 1 140 ? -13.945 -29.719 -24.531 1 98.31 140 ALA A CA 1
ATOM 1110 C C . ALA A 1 140 ? -13.156 -29.594 -23.234 1 98.31 140 ALA A C 1
ATOM 1112 O O . ALA A 1 140 ? -11.992 -29.188 -23.234 1 98.31 140 ALA A O 1
ATOM 1113 N N . ALA A 1 141 ? -13.773 -29.844 -22.125 1 98.62 141 ALA A N 1
ATOM 1114 C CA . ALA A 1 141 ? -13.141 -29.734 -20.812 1 98.62 141 ALA A CA 1
ATOM 1115 C C . ALA A 1 141 ? -13.492 -30.922 -19.938 1 98.62 141 ALA A C 1
ATOM 1117 O O . ALA A 1 141 ? -14.656 -31.312 -19.844 1 98.62 141 ALA A O 1
ATOM 1118 N N . LEU A 1 142 ? -12.453 -31.547 -19.297 1 98.5 142 LEU A N 1
ATOM 1119 C CA . LEU A 1 142 ? -12.656 -32.688 -18.422 1 98.5 142 LEU A CA 1
ATOM 1120 C C . LEU A 1 142 ? -11.906 -32.5 -17.094 1 98.5 142 LEU A C 1
ATOM 1122 O O . LEU A 1 142 ? -10.703 -32.219 -17.094 1 98.5 142 LEU A O 1
ATOM 1126 N N . LYS A 1 143 ? -12.539 -32.594 -16 1 98.19 143 LYS A N 1
ATOM 1127 C CA . LYS A 1 143 ? -11.93 -32.562 -14.68 1 98.19 143 LYS A CA 1
ATOM 1128 C C . LYS A 1 143 ? -12.297 -33.812 -13.875 1 98.19 143 LYS A C 1
ATOM 1130 O O . LYS A 1 143 ? -13.477 -34.094 -13.68 1 98.19 143 LYS A O 1
ATOM 1135 N N . LEU A 1 144 ? -11.344 -34.562 -13.484 1 96.25 144 LEU A N 1
ATOM 1136 C CA . LEU A 1 144 ? -11.508 -35.719 -12.625 1 96.25 144 LEU A CA 1
ATOM 1137 C C . LEU A 1 144 ? -10.766 -35.531 -11.305 1 96.25 144 LEU A C 1
ATOM 1139 O O . LEU A 1 144 ? -9.562 -35.25 -11.297 1 96.25 144 LEU A O 1
ATOM 1143 N N . ASP A 1 145 ? -11.461 -35.688 -10.227 1 93.88 145 ASP A N 1
ATOM 1144 C CA . ASP A 1 145 ? -10.859 -35.438 -8.922 1 93.88 145 ASP A CA 1
ATOM 1145 C C . ASP A 1 145 ? -11.25 -36.5 -7.918 1 93.88 145 ASP A C 1
ATOM 1147 O O . ASP A 1 145 ? -12.422 -36.625 -7.535 1 93.88 145 ASP A O 1
ATOM 1151 N N . GLY A 1 146 ? -10.273 -37.281 -7.617 1 90.06 146 GLY A N 1
ATOM 1152 C CA . GLY A 1 146 ? -10.531 -38.281 -6.605 1 90.06 146 GLY A CA 1
ATOM 1153 C C . GLY A 1 146 ? -9.812 -39.594 -6.879 1 90.06 146 GLY A C 1
ATOM 1154 O O . GLY A 1 146 ? -9.758 -40.031 -8.023 1 90.06 146 GLY A O 1
ATOM 1155 N N . ASP A 1 147 ? -9.336 -40.312 -5.867 1 87.12 147 ASP A N 1
ATOM 1156 C CA . ASP A 1 147 ? -8.531 -41.5 -5.984 1 87.12 147 ASP A CA 1
ATOM 1157 C C . ASP A 1 147 ? -9.383 -42.719 -6.395 1 87.12 147 ASP A C 1
ATOM 1159 O O . ASP A 1 147 ? -8.859 -43.719 -6.859 1 87.12 147 ASP A O 1
ATOM 1163 N N . ARG A 1 148 ? -10.656 -42.531 -6.324 1 84.12 148 ARG A N 1
ATOM 1164 C CA . ARG A 1 148 ? -11.539 -43.656 -6.637 1 84.12 148 ARG A CA 1
ATOM 1165 C C . ARG A 1 148 ? -11.969 -43.625 -8.102 1 84.12 148 ARG A C 1
ATOM 1167 O O . ARG A 1 148 ? -12.695 -44.5 -8.555 1 84.12 148 ARG A O 1
ATOM 1174 N N . ILE A 1 149 ? -11.594 -42.656 -8.688 1 89.56 149 ILE A N 1
ATOM 1175 C CA . ILE A 1 149 ? -11.852 -42.562 -10.125 1 89.56 149 ILE A CA 1
ATOM 1176 C C . ILE A 1 149 ? -10.734 -43.281 -10.883 1 89.56 149 ILE A C 1
ATOM 1178 O O . ILE A 1 149 ? -9.57 -42.875 -10.812 1 89.56 149 ILE A O 1
ATOM 1182 N N . LEU A 1 150 ? -11.133 -44.281 -11.555 1 91.06 150 LEU A N 1
ATOM 1183 C CA . LEU A 1 150 ? -10.156 -45.062 -12.32 1 91.06 150 LEU A CA 1
ATOM 1184 C C . LEU A 1 150 ? -10.125 -44.625 -13.773 1 91.06 150 LEU A C 1
ATOM 1186 O O . LEU A 1 150 ? -11.148 -44.656 -14.461 1 91.06 150 LEU A O 1
ATOM 1190 N N . VAL A 1 151 ? -8.984 -44.188 -14.141 1 92.31 151 VAL A N 1
ATOM 1191 C CA . VAL A 1 151 ? -8.766 -43.812 -15.531 1 92.31 151 VAL A CA 1
ATOM 1192 C C . VAL A 1 151 ? -8.258 -45 -16.312 1 92.31 151 VAL A C 1
ATOM 1194 O O . VAL A 1 151 ? -7.082 -45.375 -16.219 1 92.31 151 VAL A O 1
ATOM 1197 N N . ASP A 1 152 ? -9.195 -45.531 -17 1 89.81 152 ASP A N 1
ATOM 1198 C CA . ASP A 1 152 ? -8.922 -46.719 -17.797 1 89.81 152 ASP A CA 1
ATOM 1199 C C . ASP A 1 152 ? -9.039 -46.406 -19.281 1 89.81 152 ASP A C 1
ATOM 1201 O O . ASP A 1 152 ? -10.109 -46.594 -19.875 1 89.81 152 ASP A O 1
ATOM 1205 N N . VAL A 1 153 ? -7.973 -46.094 -19.844 1 91.31 153 VAL A N 1
ATOM 1206 C CA . VAL A 1 153 ? -7.961 -45.656 -21.234 1 91.31 153 VAL A CA 1
ATOM 1207 C C . VAL A 1 153 ? -7.836 -46.844 -22.172 1 91.31 153 VAL A C 1
ATOM 1209 O O . VAL A 1 153 ? -6.93 -47.656 -22.016 1 91.31 153 VAL A O 1
ATOM 1212 N N . PRO A 1 154 ? -8.766 -46.938 -23.094 1 90.06 154 PRO A N 1
ATOM 1213 C CA . PRO A 1 154 ? -8.68 -48.031 -24.047 1 90.06 154 PRO A CA 1
ATOM 1214 C C . PRO A 1 154 ? -7.48 -47.906 -24.984 1 90.06 154 PRO A C 1
ATOM 1216 O O . PRO A 1 154 ? -7.105 -46.812 -25.375 1 90.06 154 PRO A O 1
ATOM 1219 N N . PRO A 1 155 ? -6.809 -49 -25.281 1 85.25 155 PRO A N 1
ATOM 1220 C CA . PRO A 1 155 ? -5.602 -48.969 -26.109 1 85.25 155 PRO A CA 1
ATOM 1221 C C . PRO A 1 155 ? -5.891 -48.562 -27.547 1 85.25 155 PRO A C 1
ATOM 1223 O O . PRO A 1 155 ? -5 -48.094 -28.25 1 85.25 155 PRO A O 1
ATOM 1226 N N . THR A 1 156 ? -7.141 -48.938 -28.109 1 79.38 156 THR A N 1
ATOM 1227 C CA . THR A 1 156 ? -7.367 -48.656 -29.516 1 79.38 156 THR A CA 1
ATOM 1228 C C . THR A 1 156 ? -8.602 -47.781 -29.703 1 79.38 156 THR A C 1
ATOM 1230 O O . THR A 1 156 ? -9.477 -47.719 -28.828 1 79.38 156 THR A O 1
ATOM 1233 N N . ALA A 1 157 ? -8.641 -47.031 -30.703 1 67.75 157 ALA A N 1
ATOM 1234 C CA . ALA A 1 157 ? -9.82 -46.344 -31.25 1 67.75 157 ALA A CA 1
ATOM 1235 C C . ALA A 1 157 ? -10.273 -45.219 -30.344 1 67.75 157 ALA A C 1
ATOM 1237 O O . ALA A 1 157 ? -11.477 -44.969 -30.203 1 67.75 157 ALA A O 1
ATOM 1238 N N . SER A 1 158 ? -9.344 -44.5 -29.625 1 82.69 158 SER A N 1
ATOM 1239 C CA . SER A 1 158 ? -9.781 -43.375 -28.781 1 82.69 158 SER A CA 1
ATOM 1240 C C . SER A 1 158 ? -9.227 -42.062 -29.297 1 82.69 158 SER A C 1
ATOM 1242 O O . SER A 1 158 ? -8.07 -41.969 -29.703 1 82.69 158 SER A O 1
ATOM 1244 N N . ARG A 1 159 ? -10.141 -41.188 -29.484 1 91.75 159 ARG A N 1
ATOM 1245 C CA . ARG A 1 159 ? -9.766 -39.844 -29.875 1 91.75 159 ARG A CA 1
ATOM 1246 C C . ARG A 1 159 ? -10.695 -38.812 -29.25 1 91.75 159 ARG A C 1
ATOM 1248 O O . ARG A 1 159 ? -11.922 -39 -29.25 1 91.75 159 ARG A O 1
ATOM 1255 N N . LEU A 1 160 ? -10.07 -37.781 -28.688 1 95.94 160 LEU A N 1
ATOM 1256 C CA . LEU A 1 160 ? -10.797 -36.656 -28.141 1 95.94 160 LEU A CA 1
ATOM 1257 C C . LEU A 1 160 ? -10.398 -35.375 -28.859 1 95.94 160 LEU A C 1
ATOM 1259 O O . LEU A 1 160 ? -9.617 -34.562 -28.344 1 95.94 160 LEU A O 1
ATOM 1263 N N . PRO A 1 161 ? -11.031 -35.094 -30 1 96.06 161 PRO A N 1
ATOM 1264 C CA . PRO A 1 161 ? -10.547 -34.031 -30.891 1 96.06 161 PRO A CA 1
ATOM 1265 C C . PRO A 1 161 ? -10.875 -32.625 -30.391 1 96.06 161 PRO A C 1
ATOM 1267 O O . PRO A 1 161 ? -10.32 -31.656 -30.875 1 96.06 161 PRO A O 1
ATOM 1270 N N . SER A 1 162 ? -11.766 -32.5 -29.375 1 97.69 162 SER A N 1
ATOM 1271 C CA . SER A 1 162 ? -12.195 -31.188 -28.938 1 97.69 162 SER A CA 1
ATOM 1272 C C . SER A 1 162 ? -11.688 -30.875 -27.531 1 97.69 162 SER A C 1
ATOM 1274 O O . SER A 1 162 ? -11.906 -29.766 -27.016 1 97.69 162 SER A O 1
ATOM 1276 N N . LEU A 1 163 ? -10.93 -31.766 -26.938 1 98.12 163 LEU A N 1
ATOM 1277 C CA . LEU A 1 163 ? -10.523 -31.578 -25.547 1 98.12 163 LEU A CA 1
ATOM 1278 C C . LEU A 1 163 ? -9.375 -30.578 -25.438 1 98.12 163 LEU A C 1
ATOM 1280 O O . LEU A 1 163 ? -8.258 -30.859 -25.875 1 98.12 163 LEU A O 1
ATOM 1284 N N . THR A 1 164 ? -9.641 -29.438 -24.828 1 98.62 164 THR A N 1
ATOM 1285 C CA . THR A 1 164 ? -8.641 -28.391 -24.703 1 98.62 164 THR A CA 1
ATOM 1286 C C . THR A 1 164 ? -8.156 -28.25 -23.266 1 98.62 164 THR A C 1
ATOM 1288 O O . THR A 1 164 ? -7.047 -27.781 -23.016 1 98.62 164 THR A O 1
ATOM 1291 N N . THR A 1 165 ? -8.984 -28.656 -22.328 1 98.69 165 THR A N 1
ATOM 1292 C CA . THR A 1 165 ? -8.656 -28.516 -20.906 1 98.69 165 THR A CA 1
ATOM 1293 C C . THR A 1 165 ? -8.828 -29.859 -20.188 1 98.69 165 THR A C 1
ATOM 1295 O O . THR A 1 165 ? -9.906 -30.453 -20.25 1 98.69 165 THR A O 1
ATOM 1298 N N . LEU A 1 166 ? -7.801 -30.328 -19.5 1 98.69 166 LEU A N 1
ATOM 1299 C CA . LEU A 1 166 ? -7.824 -31.594 -18.781 1 98.69 166 LEU A CA 1
ATOM 1300 C C . LEU A 1 166 ? -7.246 -31.438 -17.391 1 98.69 166 LEU A C 1
ATOM 1302 O O . LEU A 1 166 ? -6.133 -30.922 -17.219 1 98.69 166 LEU A O 1
ATOM 1306 N N . GLN A 1 167 ? -7.949 -31.75 -16.375 1 98.62 167 GLN A N 1
ATOM 1307 C CA . GLN A 1 167 ? -7.488 -31.734 -14.992 1 98.62 167 GLN A CA 1
ATOM 1308 C C . GLN A 1 167 ? -7.617 -33.125 -14.359 1 98.62 167 GLN A C 1
ATOM 1310 O O . GLN A 1 167 ? -8.727 -33.656 -14.227 1 98.62 167 GLN A O 1
ATOM 1315 N N . LEU A 1 168 ? -6.562 -33.688 -14.039 1 97.69 168 LEU A N 1
ATOM 1316 C CA . LEU A 1 168 ? -6.496 -34.969 -13.352 1 97.69 168 LEU A CA 1
ATOM 1317 C C . LEU A 1 168 ? -5.965 -34.812 -11.93 1 97.69 168 LEU A C 1
ATOM 1319 O O . LEU A 1 168 ? -4.754 -34.719 -11.719 1 97.69 168 LEU A O 1
ATOM 1323 N N . LEU A 1 169 ? -6.832 -34.844 -10.984 1 96.31 169 LEU A N 1
ATOM 1324 C CA . LEU A 1 169 ? -6.477 -34.5 -9.609 1 96.31 169 LEU A CA 1
ATOM 1325 C C . LEU A 1 169 ? -6.586 -35.75 -8.719 1 96.31 169 LEU A C 1
ATOM 1327 O O . LEU A 1 169 ? -7.688 -36.125 -8.336 1 96.31 169 LEU A O 1
ATOM 1331 N N . CYS A 1 170 ? -5.434 -36.375 -8.477 1 93.25 170 CYS A N 1
ATOM 1332 C CA . CYS A 1 170 ? -5.324 -37.5 -7.523 1 93.25 170 CYS A CA 1
ATOM 1333 C C . CYS A 1 170 ? -6.168 -38.688 -7.969 1 93.25 170 CYS A C 1
ATOM 1335 O O . CYS A 1 170 ? -6.914 -39.25 -7.172 1 93.25 170 CYS A O 1
ATOM 1337 N N . VAL A 1 171 ? -6.137 -38.906 -9.203 1 93.38 171 VAL A N 1
ATOM 1338 C CA . VAL A 1 171 ? -6.883 -40.031 -9.75 1 93.38 171 VAL A CA 1
ATOM 1339 C C . VAL A 1 171 ? -6 -41.281 -9.766 1 93.38 171 VAL A C 1
ATOM 1341 O O . VAL A 1 171 ? -4.789 -41.188 -9.547 1 93.38 171 VAL A O 1
ATOM 1344 N N . THR A 1 172 ? -6.68 -42.469 -10 1 91.31 172 THR A N 1
ATOM 1345 C CA . THR A 1 172 ? -5.953 -43.719 -10.156 1 91.31 172 THR A CA 1
ATOM 1346 C C . THR A 1 172 ? -5.969 -44.188 -11.609 1 91.31 172 THR A C 1
ATOM 1348 O O . THR A 1 172 ? -6.984 -44.062 -12.297 1 91.31 172 THR A O 1
ATOM 1351 N N . TYR A 1 173 ? -4.812 -44.688 -11.992 1 93 173 TYR A N 1
ATOM 1352 C CA . TYR A 1 173 ? -4.707 -45.156 -13.367 1 93 173 TYR A CA 1
ATOM 1353 C C . TYR A 1 173 ? -4.703 -46.656 -13.422 1 93 173 TYR A C 1
ATOM 1355 O O . TYR A 1 173 ? -4.188 -47.344 -12.516 1 93 173 TYR A O 1
ATOM 1363 N N . SER A 1 174 ? -5.273 -47.219 -14.445 1 92.12 174 SER A N 1
ATOM 1364 C CA . SER A 1 174 ? -5.398 -48.656 -14.578 1 92.12 174 SER A CA 1
ATOM 1365 C C . SER A 1 174 ? -4.035 -49.312 -14.758 1 92.12 174 SER A C 1
ATOM 1367 O O . SER A 1 174 ? -3.795 -50.438 -14.25 1 92.12 174 SER A O 1
ATOM 1369 N N . ASP A 1 175 ? -3.211 -48.688 -15.445 1 90.69 175 ASP A N 1
ATOM 1370 C CA . ASP A 1 175 ? -1.853 -49.188 -15.648 1 90.69 175 ASP A CA 1
ATOM 1371 C C . ASP A 1 175 ? -0.868 -48.031 -15.844 1 90.69 175 ASP A C 1
ATOM 1373 O O . ASP A 1 175 ? -1.261 -46.875 -15.828 1 90.69 175 ASP A O 1
ATOM 1377 N N . GLU A 1 176 ? 0.366 -48.438 -16.062 1 89.44 176 GLU A N 1
ATOM 1378 C CA . GLU A 1 176 ? 1.434 -47.438 -16.094 1 89.44 176 GLU A CA 1
ATOM 1379 C C . GLU A 1 176 ? 1.377 -46.594 -17.375 1 89.44 176 GLU A C 1
ATOM 1381 O O . GLU A 1 176 ? 1.892 -45.469 -17.406 1 89.44 176 GLU A O 1
ATOM 1386 N N . ASP A 1 177 ? 0.643 -47.062 -18.406 1 90.25 177 ASP A N 1
ATOM 1387 C CA . ASP A 1 177 ? 0.629 -46.375 -19.688 1 90.25 177 ASP A CA 1
ATOM 1388 C C . ASP A 1 177 ? -0.651 -45.562 -19.875 1 90.25 177 ASP A C 1
ATOM 1390 O O . ASP A 1 177 ? -0.782 -44.812 -20.828 1 90.25 177 ASP A O 1
ATOM 1394 N N . SER A 1 178 ? -1.515 -45.656 -18.953 1 91.88 178 SER A N 1
ATOM 1395 C CA . SER A 1 178 ? -2.838 -45.062 -19.109 1 91.88 178 SER A CA 1
ATOM 1396 C C . SER A 1 178 ? -2.744 -43.562 -19.312 1 91.88 178 SER A C 1
ATOM 1398 O O . SER A 1 178 ? -3.389 -43 -20.203 1 91.88 178 SER A O 1
ATOM 1400 N N . LEU A 1 179 ? -1.905 -42.938 -18.531 1 93.12 179 LEU A N 1
ATOM 1401 C CA . LEU A 1 179 ? -1.786 -41.5 -18.625 1 93.12 179 LEU A CA 1
ATOM 1402 C C . LEU A 1 179 ? -1.187 -41.094 -19.969 1 93.12 179 LEU A C 1
ATOM 1404 O O . LEU A 1 179 ? -1.696 -40.156 -20.625 1 93.12 179 LEU A O 1
ATOM 1408 N N . ARG A 1 180 ? -0.111 -41.688 -20.344 1 93 180 ARG A N 1
ATOM 1409 C CA . ARG A 1 180 ? 0.536 -41.375 -21.625 1 93 180 ARG A CA 1
ATOM 1410 C C . ARG A 1 180 ? -0.438 -41.562 -22.781 1 93 180 ARG A C 1
ATOM 1412 O O . ARG A 1 180 ? -0.51 -40.719 -23.672 1 93 180 ARG A O 1
ATOM 1419 N N . LEU A 1 181 ? -1.18 -42.656 -22.734 1 93.44 181 LEU A N 1
ATOM 1420 C CA . LEU A 1 181 ? -2.158 -42.938 -23.781 1 93.44 181 LEU A CA 1
ATOM 1421 C C . LEU A 1 181 ? -3.254 -41.875 -23.797 1 93.44 181 LEU A C 1
ATOM 1423 O O . LEU A 1 181 ? -3.645 -41.406 -24.859 1 93.44 181 LEU A O 1
ATOM 1427 N N . PHE A 1 182 ? -3.717 -41.562 -22.641 1 95.12 182 PHE A N 1
ATOM 1428 C CA . PHE A 1 182 ? -4.762 -40.531 -22.516 1 95.12 182 PHE A CA 1
ATOM 1429 C C . PHE A 1 182 ? -4.348 -39.25 -23.203 1 95.12 182 PHE A C 1
ATOM 1431 O O . PHE A 1 182 ? -5.102 -38.719 -24.016 1 95.12 182 PHE A O 1
ATOM 1438 N N . LEU A 1 183 ? -3.141 -38.812 -22.969 1 96.31 183 LEU A N 1
ATOM 1439 C CA . LEU A 1 183 ? -2.65 -37.531 -23.5 1 96.31 183 LEU A CA 1
ATOM 1440 C C . LEU A 1 183 ? -2.432 -37.625 -25 1 96.31 183 LEU A C 1
ATOM 1442 O O . LEU A 1 183 ? -2.588 -36.625 -25.719 1 96.31 183 LEU A O 1
ATOM 1446 N N . SER A 1 184 ? -2.137 -38.781 -25.484 1 94.06 184 SER A N 1
ATOM 1447 C CA . SER A 1 184 ? -1.933 -38.969 -26.922 1 94.06 184 SER A CA 1
ATOM 1448 C C . SER A 1 184 ? -3.246 -38.844 -27.688 1 94.06 184 SER A C 1
ATOM 1450 O O . SER A 1 184 ? -3.244 -38.594 -28.891 1 94.06 184 SER A O 1
ATOM 1452 N N . TYR A 1 185 ? -4.379 -38.969 -26.984 1 94.88 185 TYR A N 1
ATOM 1453 C CA . TYR A 1 185 ? -5.691 -38.906 -27.609 1 94.88 185 TYR A CA 1
ATOM 1454 C C . TYR A 1 185 ? -6.195 -37.469 -27.672 1 94.88 185 TYR A C 1
ATOM 1456 O O . TYR A 1 185 ? -7.266 -37.219 -28.219 1 94.88 185 TYR A O 1
ATOM 1464 N N . CYS A 1 186 ? -5.438 -36.594 -27.203 1 95.88 186 CYS A N 1
ATOM 1465 C CA . CYS A 1 186 ? -5.895 -35.219 -27.094 1 95.88 186 CYS A CA 1
ATOM 1466 C C . CYS A 1 186 ? -5.02 -34.281 -27.938 1 95.88 186 CYS A C 1
ATOM 1468 O O . CYS A 1 186 ? -4.199 -33.562 -27.391 1 95.88 186 CYS A O 1
ATOM 1470 N N . PRO A 1 187 ? -5.188 -34.188 -29.203 1 94.94 187 PRO A N 1
ATOM 1471 C CA . PRO A 1 187 ? -4.297 -33.438 -30.094 1 94.94 187 PRO A CA 1
ATOM 1472 C C . PRO A 1 187 ? -4.406 -31.922 -29.922 1 94.94 187 PRO A C 1
ATOM 1474 O O . PRO A 1 187 ? -3.49 -31.188 -30.281 1 94.94 187 PRO A O 1
ATOM 1477 N N . VAL A 1 188 ? -5.512 -31.422 -29.312 1 97.44 188 VAL A N 1
ATOM 1478 C CA . VAL A 1 188 ? -5.695 -29.984 -29.25 1 97.44 188 VAL A CA 1
ATOM 1479 C C . VAL A 1 188 ? -5.656 -29.516 -27.797 1 97.44 188 VAL A C 1
ATOM 1481 O O . VAL A 1 188 ? -6.172 -28.453 -27.469 1 97.44 188 VAL A O 1
ATOM 1484 N N . LEU A 1 189 ? -5.051 -30.312 -26.938 1 98.19 189 LEU A N 1
ATOM 1485 C CA . LEU A 1 189 ? -4.98 -30.016 -25.516 1 98.19 189 LEU A CA 1
ATOM 1486 C C . LEU A 1 189 ? -4.141 -28.766 -25.281 1 98.19 189 LEU A C 1
ATOM 1488 O O . LEU A 1 189 ? -3.014 -28.656 -25.766 1 98.19 189 LEU A O 1
ATOM 1492 N N . GLU A 1 190 ? -4.672 -27.766 -24.484 1 98.62 190 GLU A N 1
ATOM 1493 C CA . GLU A 1 190 ? -4 -26.5 -24.25 1 98.62 190 GLU A CA 1
ATOM 1494 C C . GLU A 1 190 ? -3.691 -26.297 -22.766 1 98.62 190 GLU A C 1
ATOM 1496 O O . GLU A 1 190 ? -2.744 -25.594 -22.422 1 98.62 190 GLU A O 1
ATOM 1501 N N . ASP A 1 191 ? -4.5 -26.828 -21.938 1 98.75 191 ASP A N 1
ATOM 1502 C CA . ASP A 1 191 ? -4.379 -26.641 -20.5 1 98.75 191 ASP A CA 1
ATOM 1503 C C . ASP A 1 191 ? -4.43 -27.984 -19.766 1 98.75 191 ASP A C 1
ATOM 1505 O O . ASP A 1 191 ? -5.438 -28.688 -19.828 1 98.75 191 ASP A O 1
ATOM 1509 N N . LEU A 1 192 ? -3.385 -28.344 -19.062 1 98.75 192 LEU A N 1
ATOM 1510 C CA . LEU A 1 192 ? -3.283 -29.625 -18.375 1 98.75 192 LEU A CA 1
ATOM 1511 C C . LEU A 1 192 ? -2.895 -29.438 -16.906 1 98.75 192 LEU A C 1
ATOM 1513 O O . LEU A 1 192 ? -1.939 -28.719 -16.609 1 98.75 192 LEU A O 1
ATOM 1517 N N . VAL A 1 193 ? -3.598 -29.953 -15.992 1 98.62 193 VAL A N 1
ATOM 1518 C CA . VAL A 1 193 ? -3.271 -29.984 -14.57 1 98.62 193 VAL A CA 1
ATOM 1519 C C . VAL A 1 193 ? -3.193 -31.422 -14.078 1 98.62 193 VAL A C 1
ATOM 1521 O O . VAL A 1 193 ? -4.121 -32.219 -14.297 1 98.62 193 VAL A O 1
ATOM 1524 N N . ILE A 1 194 ? -2.139 -31.766 -13.5 1 98.06 194 ILE A N 1
ATOM 1525 C CA . ILE A 1 194 ? -1.961 -33.094 -12.906 1 98.06 194 ILE A CA 1
ATOM 1526 C C . ILE A 1 194 ? -1.582 -32.969 -11.438 1 98.06 194 ILE A C 1
ATOM 1528 O O . ILE A 1 194 ? -0.651 -32.219 -11.094 1 98.06 194 ILE A O 1
ATOM 1532 N N . GLU A 1 195 ? -2.262 -33.594 -10.617 1 97 195 GLU A N 1
ATOM 1533 C CA . GLU A 1 195 ? -1.939 -33.625 -9.188 1 97 195 GLU A CA 1
ATOM 1534 C C . GLU A 1 195 ? -1.842 -35.094 -8.703 1 97 195 GLU A C 1
ATOM 1536 O O . GLU A 1 195 ? -2.725 -35.906 -8.984 1 97 195 GLU A O 1
ATOM 1541 N N . ARG A 1 196 ? -0.797 -35.375 -8.07 1 94.31 196 ARG A N 1
ATOM 1542 C CA . ARG A 1 196 ? -0.58 -36.688 -7.488 1 94.31 196 ARG A CA 1
ATOM 1543 C C . ARG A 1 196 ? -0.4 -36.594 -5.977 1 94.31 196 ARG A C 1
ATOM 1545 O O . ARG A 1 196 ? 0.438 -35.844 -5.492 1 94.31 196 ARG A O 1
ATOM 1552 N N . ASP A 1 197 ? -1.104 -37.406 -5.277 1 88.88 197 ASP A N 1
ATOM 1553 C CA . ASP A 1 197 ? -1.012 -37.344 -3.822 1 88.88 197 ASP A CA 1
ATOM 1554 C C . ASP A 1 197 ? -0.594 -38.688 -3.23 1 88.88 197 ASP A C 1
ATOM 1556 O O . ASP A 1 197 ? -0.388 -38.812 -2.021 1 88.88 197 ASP A O 1
ATOM 1560 N N . SER A 1 198 ? -0.61 -39.719 -4.117 1 83.06 198 SER A N 1
ATOM 1561 C CA . SER A 1 198 ? -0.266 -41.031 -3.609 1 83.06 198 SER A CA 1
ATOM 1562 C C . SER A 1 198 ? 0.634 -41.781 -4.586 1 83.06 198 SER A C 1
ATOM 1564 O O . SER A 1 198 ? 0.556 -41.562 -5.797 1 83.06 198 SER A O 1
ATOM 1566 N N . ALA A 1 199 ? 1.378 -42.656 -4.012 1 76.94 199 ALA A N 1
ATOM 1567 C CA . ALA A 1 199 ? 2.25 -43.5 -4.828 1 76.94 199 ALA A CA 1
ATOM 1568 C C . ALA A 1 199 ? 1.481 -44.688 -5.414 1 76.94 199 ALA A C 1
ATOM 1570 O O . ALA A 1 199 ? 1.956 -45.344 -6.344 1 76.94 199 ALA A O 1
ATOM 1571 N N . ASP A 1 200 ? 0.296 -44.844 -4.914 1 82.5 200 ASP A N 1
ATOM 1572 C CA . ASP A 1 200 ? -0.449 -46.031 -5.316 1 82.5 200 ASP A CA 1
ATOM 1573 C C . ASP A 1 200 ? -1.355 -45.719 -6.508 1 82.5 200 ASP A C 1
ATOM 1575 O O . ASP A 1 200 ? -2.336 -46.438 -6.742 1 82.5 200 ASP A O 1
ATOM 1579 N N . ASP A 1 201 ? -1.022 -44.812 -7.277 1 87.44 201 ASP A N 1
ATOM 1580 C CA . ASP A 1 201 ? -1.885 -44.438 -8.398 1 87.44 201 ASP A CA 1
ATOM 1581 C C . ASP A 1 201 ? -1.438 -45.125 -9.68 1 87.44 201 ASP A C 1
ATOM 1583 O O . ASP A 1 201 ? -1.952 -44.844 -10.766 1 87.44 201 ASP A O 1
ATOM 1587 N N . ASN A 1 202 ? -0.408 -45.938 -9.648 1 87.38 202 ASN A N 1
ATOM 1588 C CA . ASN A 1 202 ? 0.096 -46.781 -10.734 1 87.38 202 ASN A CA 1
ATOM 1589 C C . ASN A 1 202 ? 0.938 -45.969 -11.719 1 87.38 202 ASN A C 1
ATOM 1591 O O . ASN A 1 202 ? 1.203 -46.438 -12.836 1 87.38 202 ASN A O 1
ATOM 1595 N N . VAL A 1 203 ? 1.343 -44.812 -11.336 1 90 203 VAL A N 1
ATOM 1596 C CA . VAL A 1 203 ? 2.225 -44.031 -12.195 1 90 203 VAL A CA 1
ATOM 1597 C C . VAL A 1 203 ? 3.682 -44.312 -11.828 1 90 203 VAL A C 1
ATOM 1599 O O . VAL A 1 203 ? 4.129 -44 -10.734 1 90 203 VAL A O 1
ATOM 1602 N N . LYS A 1 204 ? 4.418 -44.844 -12.711 1 90.44 204 LYS A N 1
ATOM 1603 C CA . LYS A 1 204 ? 5.82 -45.156 -12.461 1 90.44 204 LYS A CA 1
ATOM 1604 C C . LYS A 1 204 ? 6.734 -44.062 -13.008 1 90.44 204 LYS A C 1
ATOM 1606 O O . LYS A 1 204 ? 7.887 -43.938 -12.594 1 90.44 204 LYS A O 1
ATOM 1611 N N . GLY A 1 205 ? 6.34 -43.406 -13.922 1 91.75 205 GLY A N 1
ATOM 1612 C CA . GLY A 1 205 ? 6.98 -42.281 -14.539 1 91.75 205 GLY A CA 1
ATOM 1613 C C . GLY A 1 205 ? 6.008 -41.375 -15.281 1 91.75 205 GLY A C 1
ATOM 1614 O O . GLY A 1 205 ? 5.078 -41.844 -15.93 1 91.75 205 GLY A O 1
ATOM 1615 N N . LEU A 1 206 ? 6.207 -40.125 -15.164 1 92.75 206 LEU A N 1
ATOM 1616 C CA . LEU A 1 206 ? 5.324 -39.156 -15.812 1 92.75 206 LEU A CA 1
ATOM 1617 C C . LEU A 1 206 ? 5.789 -38.875 -17.234 1 92.75 206 LEU A C 1
ATOM 1619 O O . LEU A 1 206 ? 6.941 -38.5 -17.453 1 92.75 206 LEU A O 1
ATOM 1623 N N . VAL A 1 207 ? 5.004 -39.188 -18.188 1 95.38 207 VAL A N 1
ATOM 1624 C CA . VAL A 1 207 ? 5.328 -38.875 -19.594 1 95.38 207 VAL A CA 1
ATOM 1625 C C . VAL A 1 207 ? 4.316 -37.906 -20.156 1 95.38 207 VAL A C 1
ATOM 1627 O O . VAL A 1 207 ? 3.17 -38.25 -20.438 1 95.38 207 VAL A O 1
ATOM 1630 N N . VAL A 1 208 ? 4.688 -36.719 -20.312 1 97.12 208 VAL A N 1
ATOM 1631 C CA . VAL A 1 208 ? 3.834 -35.656 -20.859 1 97.12 208 VAL A CA 1
ATOM 1632 C C . VAL A 1 208 ? 4.426 -35.125 -22.172 1 97.12 208 VAL A C 1
ATOM 1634 O O . VAL A 1 208 ? 5.34 -34.312 -22.172 1 97.12 208 VAL A O 1
ATOM 1637 N N . VAL A 1 209 ? 4.047 -35.688 -23.281 1 96.81 209 VAL A N 1
ATOM 1638 C CA . VAL A 1 209 ? 4.449 -35.25 -24.609 1 96.81 209 VAL A CA 1
ATOM 1639 C C . VAL A 1 209 ? 3.24 -34.688 -25.359 1 96.81 209 VAL A C 1
ATOM 1641 O O . VAL A 1 209 ? 2.486 -35.438 -25.984 1 96.81 209 VAL A O 1
ATOM 1644 N N . VAL A 1 210 ? 2.986 -33.438 -25.203 1 97.19 210 VAL A N 1
ATOM 1645 C CA . VAL A 1 210 ? 1.822 -32.781 -25.766 1 97.19 210 VAL A CA 1
ATOM 1646 C C . VAL A 1 210 ? 2.258 -31.484 -26.453 1 97.19 210 VAL A C 1
ATOM 1648 O O . VAL A 1 210 ? 2.363 -30.438 -25.812 1 97.19 210 VAL A O 1
ATOM 1651 N N . PRO A 1 211 ? 2.439 -31.469 -27.734 1 96.56 211 PRO A N 1
ATOM 1652 C CA . PRO A 1 211 ? 2.967 -30.312 -28.453 1 96.56 211 PRO A CA 1
ATOM 1653 C C . PRO A 1 211 ? 2.033 -29.109 -28.391 1 96.56 211 PRO A C 1
ATOM 1655 O O . PRO A 1 211 ? 2.49 -27.953 -28.484 1 96.56 211 PRO A O 1
ATOM 1658 N N . SER A 1 212 ? 0.71 -29.312 -28.203 1 97.38 212 SER A N 1
ATOM 1659 C CA . SER A 1 212 ? -0.27 -28.219 -28.266 1 97.38 212 SER A CA 1
ATOM 1660 C C . SER A 1 212 ? -0.416 -27.547 -26.906 1 97.38 212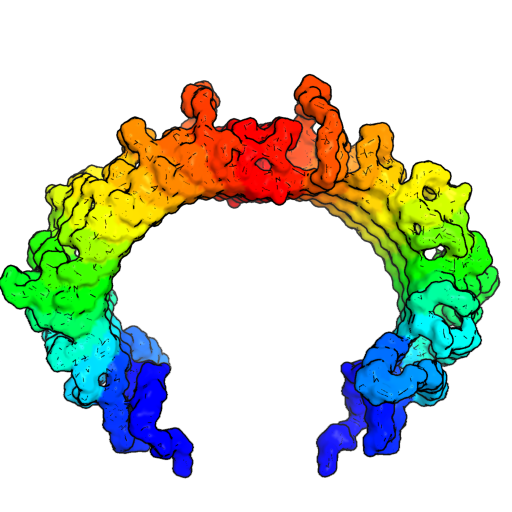 SER A C 1
ATOM 1662 O O . SER A 1 212 ? -1.098 -26.516 -26.797 1 97.38 212 SER A O 1
ATOM 1664 N N . LEU A 1 213 ? 0.275 -28.031 -25.938 1 98.19 213 LEU A N 1
ATOM 1665 C CA . LEU A 1 213 ? 0.055 -27.594 -24.547 1 98.19 213 LEU A CA 1
ATOM 1666 C C . LEU A 1 213 ? 0.554 -26.172 -24.344 1 98.19 213 LEU A C 1
ATOM 1668 O O . LEU A 1 213 ? 1.682 -25.844 -24.719 1 98.19 213 LEU A O 1
ATOM 1672 N N . LEU A 1 214 ? -0.273 -25.312 -23.781 1 98.56 214 LEU A N 1
ATOM 1673 C CA . LEU A 1 214 ? 0.072 -23.922 -23.5 1 98.56 214 LEU A CA 1
ATOM 1674 C C . LEU A 1 214 ? 0.313 -23.703 -22.016 1 98.56 214 LEU A C 1
ATOM 1676 O O . LEU A 1 214 ? 1.172 -22.906 -21.625 1 98.56 214 LEU A O 1
ATOM 1680 N N . ARG A 1 215 ? -0.405 -24.391 -21.219 1 98.75 215 ARG A N 1
ATOM 1681 C CA . ARG A 1 215 ? -0.306 -24.281 -19.766 1 98.75 215 ARG A CA 1
ATOM 1682 C C . ARG A 1 215 ? -0.199 -25.672 -19.125 1 98.75 215 ARG A C 1
ATOM 1684 O O . ARG A 1 215 ? -0.981 -26.562 -19.438 1 98.75 215 ARG A O 1
ATOM 1691 N N . PHE A 1 216 ? 0.729 -25.844 -18.297 1 98.69 216 PHE A N 1
ATOM 1692 C CA . PHE A 1 216 ? 0.923 -27.125 -17.609 1 98.69 216 PHE A CA 1
ATOM 1693 C C . PHE A 1 216 ? 1.173 -26.906 -16.125 1 98.69 216 PHE A C 1
ATOM 1695 O O . PHE A 1 216 ? 2.082 -26.172 -15.742 1 98.69 216 PHE A O 1
ATOM 1702 N N . SER A 1 217 ? 0.369 -27.422 -15.25 1 98.62 217 SER A N 1
ATOM 1703 C CA . SER A 1 217 ? 0.532 -27.406 -13.797 1 98.62 217 SER A CA 1
ATOM 1704 C C . SER A 1 217 ? 0.693 -28.812 -13.234 1 98.62 217 SER A C 1
ATOM 1706 O O . SER A 1 217 ? -0.17 -29.672 -13.438 1 98.62 217 SER A O 1
ATOM 1708 N N . LEU A 1 218 ? 1.762 -29.031 -12.57 1 98.12 218 LEU A N 1
ATOM 1709 C CA . LEU A 1 218 ? 2.074 -30.328 -11.984 1 98.12 218 LEU A CA 1
ATOM 1710 C C . LEU A 1 218 ? 2.283 -30.219 -10.477 1 98.12 218 LEU A C 1
ATOM 1712 O O . LEU A 1 218 ? 3.094 -29.406 -10.023 1 98.12 218 LEU A O 1
ATOM 1716 N N . LYS A 1 219 ? 1.595 -30.922 -9.742 1 97.44 219 LYS A N 1
ATOM 1717 C CA . LYS A 1 219 ? 1.773 -31 -8.297 1 97.44 219 LYS A CA 1
ATOM 1718 C C . LYS A 1 219 ? 1.992 -32.438 -7.848 1 97.44 219 LYS A C 1
ATOM 1720 O O . LYS A 1 219 ? 1.16 -33.312 -8.109 1 97.44 219 LYS A O 1
ATOM 1725 N N . VAL A 1 220 ? 3.062 -32.688 -7.227 1 95.69 220 VAL A N 1
ATOM 1726 C CA . VAL A 1 220 ? 3.402 -34 -6.73 1 95.69 220 VAL A CA 1
ATOM 1727 C C . VAL A 1 220 ? 3.742 -33.938 -5.246 1 95.69 220 VAL A C 1
ATOM 1729 O O . VAL A 1 220 ? 4.719 -33.281 -4.855 1 95.69 220 VAL A O 1
ATOM 1732 N N . ASP A 1 221 ? 3.055 -34.688 -4.504 1 91.88 221 ASP A N 1
ATOM 1733 C CA . ASP A 1 221 ? 3.244 -34.656 -3.057 1 91.88 221 ASP A CA 1
ATOM 1734 C C . ASP A 1 221 ? 4.406 -35.531 -2.619 1 91.88 221 ASP A C 1
ATOM 1736 O O . ASP A 1 221 ? 4.906 -36.344 -3.408 1 91.88 221 ASP A O 1
ATOM 1740 N N . GLY A 1 222 ? 4.875 -35.406 -1.459 1 88.69 222 GLY A N 1
ATOM 1741 C CA . GLY A 1 222 ? 6.055 -36.094 -0.921 1 88.69 222 GLY A CA 1
ATOM 1742 C C . GLY A 1 222 ? 5.93 -37.594 -0.879 1 88.69 222 GLY A C 1
ATOM 1743 O O . GLY A 1 222 ? 6.938 -38.312 -0.911 1 88.69 222 GLY A O 1
ATOM 1744 N N . GLY A 1 223 ? 4.754 -38.094 -0.786 1 84.38 223 GLY A N 1
ATOM 1745 C CA . GLY A 1 223 ? 4.566 -39.531 -0.702 1 84.38 223 GLY A CA 1
ATOM 1746 C C . GLY A 1 223 ? 4.66 -40.219 -2.047 1 84.38 223 GLY A C 1
ATOM 1747 O O . GLY A 1 223 ? 4.68 -41.438 -2.117 1 84.38 223 GLY A O 1
ATOM 1748 N N . CYS A 1 224 ? 4.859 -39.469 -3.086 1 88.69 224 CYS A N 1
ATOM 1749 C CA . CYS A 1 224 ? 4.922 -40 -4.438 1 88.69 224 CYS A CA 1
ATOM 1750 C C . CYS A 1 224 ? 6.363 -40.281 -4.848 1 88.69 224 CYS A C 1
ATOM 1752 O O . CYS A 1 224 ? 7.297 -39.75 -4.242 1 88.69 224 CYS A O 1
ATOM 1754 N N . SER A 1 225 ? 6.531 -41.156 -5.75 1 87.5 225 SER A N 1
ATOM 1755 C CA . SER A 1 225 ? 7.848 -41.438 -6.312 1 87.5 225 SER A CA 1
ATOM 1756 C C . SER A 1 225 ? 7.742 -41.938 -7.754 1 87.5 225 SER A C 1
ATOM 1758 O O . SER A 1 225 ? 6.68 -42.375 -8.188 1 87.5 225 SER A O 1
ATOM 1760 N N . TYR A 1 226 ? 8.766 -41.812 -8.445 1 90 226 TYR A N 1
ATOM 1761 C CA . TYR A 1 226 ? 8.875 -42.312 -9.797 1 90 226 TYR A CA 1
ATOM 1762 C C . TYR A 1 226 ? 9.914 -43.438 -9.875 1 90 226 TYR A C 1
ATOM 1764 O O . TYR A 1 226 ? 11.086 -43.219 -9.539 1 90 226 TYR A O 1
ATOM 1772 N N . ASP A 1 227 ? 9.438 -44.531 -10.32 1 87.88 227 ASP A N 1
ATOM 1773 C CA . ASP A 1 227 ? 10.352 -45.656 -10.539 1 87.88 227 ASP A CA 1
ATOM 1774 C C . ASP A 1 227 ? 11.039 -45.531 -11.898 1 87.88 227 ASP A C 1
ATOM 1776 O O . ASP A 1 227 ? 12.172 -46 -12.062 1 87.88 227 ASP A O 1
ATOM 1780 N N . ASP A 1 228 ? 10.359 -44.938 -12.82 1 88.81 228 ASP A N 1
ATOM 1781 C CA . ASP A 1 228 ? 10.875 -44.719 -14.164 1 88.81 228 ASP A CA 1
ATOM 1782 C C . ASP A 1 228 ? 11.164 -43.25 -14.414 1 88.81 228 ASP A C 1
ATOM 1784 O O . ASP A 1 228 ? 10.773 -42.406 -13.617 1 88.81 228 ASP A O 1
ATOM 1788 N N . GLU A 1 229 ? 11.891 -43.094 -15.492 1 88.88 229 GLU A N 1
ATOM 1789 C CA . GLU A 1 229 ? 12.203 -41.719 -15.875 1 88.88 229 GLU A CA 1
ATOM 1790 C C . GLU A 1 229 ? 10.953 -40.969 -16.344 1 88.88 229 GLU A C 1
ATOM 1792 O O . GLU A 1 229 ? 10.109 -41.531 -17.031 1 88.88 229 GLU A O 1
ATOM 1797 N N . SER A 1 230 ? 10.852 -39.781 -15.875 1 92.94 230 SER A N 1
ATOM 1798 C CA . SER A 1 230 ? 9.75 -38.938 -16.281 1 92.94 230 SER A CA 1
ATOM 1799 C C . SER A 1 230 ? 10.164 -37.969 -17.406 1 92.94 230 SER A C 1
ATOM 1801 O O . SER A 1 230 ? 11.281 -37.469 -17.422 1 92.94 230 SER A O 1
ATOM 1803 N N . VAL A 1 231 ? 9.328 -37.875 -18.375 1 96.31 231 VAL A N 1
ATOM 1804 C CA . VAL A 1 231 ? 9.656 -37.062 -19.547 1 96.31 231 VAL A CA 1
ATOM 1805 C C . VAL A 1 231 ? 8.609 -35.969 -19.734 1 96.31 231 VAL A C 1
ATOM 1807 O O . VAL A 1 231 ? 7.406 -36.25 -19.703 1 96.31 231 VAL A O 1
ATOM 1810 N N . ILE A 1 232 ? 9.07 -34.75 -19.906 1 97.12 232 ILE A N 1
ATOM 1811 C CA . ILE A 1 232 ? 8.203 -33.625 -20.234 1 97.12 232 ILE A CA 1
ATOM 1812 C C . ILE A 1 232 ? 8.672 -32.969 -21.531 1 97.12 232 ILE A C 1
ATOM 1814 O O . ILE A 1 232 ? 9.789 -32.438 -21.594 1 97.12 232 ILE A O 1
ATOM 1818 N N . ASP A 1 233 ? 7.91 -33.062 -22.578 1 97.69 233 ASP A N 1
ATOM 1819 C CA . ASP A 1 233 ? 8.18 -32.469 -23.891 1 97.69 233 ASP A CA 1
ATOM 1820 C C . ASP A 1 233 ? 6.996 -31.656 -24.375 1 97.69 233 ASP A C 1
ATOM 1822 O O . ASP A 1 233 ? 6.062 -32.188 -24.984 1 97.69 233 ASP A O 1
ATOM 1826 N N . THR A 1 234 ? 6.992 -30.438 -24.078 1 97.12 234 THR A N 1
ATOM 1827 C CA . THR A 1 234 ? 5.914 -29.5 -24.391 1 97.12 234 THR A CA 1
ATOM 1828 C C . THR A 1 234 ? 6.473 -28.219 -24.969 1 97.12 234 THR A C 1
ATOM 1830 O O . THR A 1 234 ? 6.578 -27.203 -24.281 1 97.12 234 THR A O 1
ATOM 1833 N N . PRO A 1 235 ? 6.812 -28.156 -26.234 1 96.12 235 PRO A N 1
ATOM 1834 C CA . PRO A 1 235 ? 7.539 -27.047 -26.859 1 96.12 235 PRO A CA 1
ATOM 1835 C C . PRO A 1 235 ? 6.703 -25.766 -26.953 1 96.12 235 PRO A C 1
ATOM 1837 O O . PRO A 1 235 ? 7.258 -24.672 -27.062 1 96.12 235 PRO A O 1
ATOM 1840 N N . SER A 1 236 ? 5.309 -25.828 -26.875 1 97.56 236 SER A N 1
ATOM 1841 C CA . SER A 1 236 ? 4.453 -24.672 -27.062 1 97.56 236 SER A CA 1
ATOM 1842 C C . SER A 1 236 ? 4.074 -24.047 -25.719 1 97.56 236 SER A C 1
ATOM 1844 O O . SER A 1 236 ? 3.334 -23.062 -25.672 1 97.56 236 SER A O 1
ATOM 1846 N N . LEU A 1 237 ? 4.641 -24.516 -24.703 1 97.94 237 LEU A N 1
ATOM 1847 C CA . LEU A 1 237 ? 4.238 -24.141 -23.344 1 97.94 237 LEU A CA 1
ATOM 1848 C C . LEU A 1 237 ? 4.531 -22.656 -23.094 1 97.94 237 LEU A C 1
ATOM 1850 O O . LEU A 1 237 ? 5.613 -22.172 -23.422 1 97.94 237 LEU A O 1
ATOM 1854 N N . VAL A 1 238 ? 3.568 -21.969 -22.516 1 98.44 238 VAL A N 1
ATOM 1855 C CA . VAL A 1 238 ? 3.703 -20.562 -22.188 1 98.44 238 VAL A CA 1
ATOM 1856 C C . VAL A 1 238 ? 3.777 -20.375 -20.672 1 98.44 238 VAL A C 1
ATOM 1858 O O . VAL A 1 238 ? 4.434 -19.453 -20.188 1 98.44 238 VAL A O 1
ATOM 1861 N N . TYR A 1 239 ? 3.135 -21.234 -20 1 98.69 239 TYR A N 1
ATOM 1862 C CA . TYR A 1 239 ? 3.094 -21.203 -18.547 1 98.69 239 TYR A CA 1
ATOM 1863 C C . TYR A 1 239 ? 3.385 -22.578 -17.953 1 98.69 239 TYR A C 1
ATOM 1865 O O . TYR A 1 239 ? 2.777 -23.578 -18.359 1 98.69 239 TYR A O 1
ATOM 1873 N N . PHE A 1 240 ? 4.266 -22.609 -17 1 98.56 240 PHE A N 1
ATOM 1874 C CA . PHE A 1 240 ? 4.676 -23.859 -16.375 1 98.56 240 PHE A CA 1
ATOM 1875 C C . PHE A 1 240 ? 4.699 -23.719 -14.859 1 98.56 240 PHE A C 1
ATOM 1877 O O . PHE A 1 240 ? 5.434 -22.891 -14.32 1 98.56 240 PHE A O 1
ATOM 1884 N N . LYS A 1 241 ? 3.908 -24.438 -14.148 1 98.5 241 LYS A N 1
ATOM 1885 C CA . LYS A 1 241 ? 3.887 -24.453 -12.688 1 98.5 241 LYS A CA 1
ATOM 1886 C C . LYS A 1 241 ? 4.18 -25.859 -12.156 1 98.5 241 LYS A C 1
ATOM 1888 O O . LYS A 1 241 ? 3.535 -26.828 -12.555 1 98.5 241 LYS A O 1
ATOM 1893 N N . VAL A 1 242 ? 5.125 -25.922 -11.266 1 97.44 242 VAL A N 1
ATOM 1894 C CA . VAL A 1 242 ? 5.473 -27.234 -10.711 1 97.44 242 VAL A CA 1
ATOM 1895 C C . VAL A 1 242 ? 5.609 -27.125 -9.188 1 97.44 242 VAL A C 1
ATOM 1897 O O . VAL A 1 242 ? 6.277 -26.219 -8.688 1 97.44 242 VAL A O 1
ATOM 1900 N N . GLU A 1 243 ? 4.977 -27.938 -8.523 1 96.44 243 GLU A N 1
ATOM 1901 C CA . GLU A 1 243 ? 5.172 -28.219 -7.102 1 96.44 243 GLU A CA 1
ATOM 1902 C C . GLU A 1 243 ? 5.586 -29.656 -6.879 1 96.44 243 GLU A C 1
ATOM 1904 O O . GLU A 1 243 ? 4.754 -30.562 -6.949 1 96.44 243 GLU A O 1
ATOM 1909 N N . ASP A 1 244 ? 6.832 -29.859 -6.645 1 93.75 244 ASP A N 1
ATOM 1910 C CA . ASP A 1 244 ? 7.379 -31.203 -6.484 1 93.75 244 ASP A CA 1
ATOM 1911 C C . ASP A 1 244 ? 8.023 -31.375 -5.109 1 93.75 244 ASP A C 1
ATOM 1913 O O . ASP A 1 244 ? 9.109 -30.859 -4.855 1 93.75 244 ASP A O 1
ATOM 1917 N N . TYR A 1 245 ? 7.461 -32.188 -4.312 1 90.75 245 TYR A N 1
ATOM 1918 C CA . TYR A 1 245 ? 7.949 -32.344 -2.949 1 90.75 245 TYR A CA 1
ATOM 1919 C C . TYR A 1 245 ? 8.43 -33.75 -2.709 1 90.75 245 TYR A C 1
ATOM 1921 O O . TYR A 1 245 ? 8.523 -34.219 -1.562 1 90.75 245 TYR A O 1
ATOM 1929 N N . ARG A 1 246 ? 8.703 -34.469 -3.773 1 90.31 246 ARG A N 1
ATOM 1930 C CA . ARG A 1 246 ? 9.211 -35.844 -3.68 1 90.31 246 ARG A CA 1
ATOM 1931 C C . ARG A 1 246 ? 10.531 -35.875 -2.918 1 90.31 246 ARG A C 1
ATOM 1933 O O . ARG A 1 246 ? 11.242 -34.875 -2.844 1 90.31 246 ARG A O 1
ATOM 1940 N N . ASP A 1 247 ? 10.742 -37.062 -2.57 1 84.44 247 ASP A N 1
ATOM 1941 C CA . ASP A 1 247 ? 12 -37.281 -1.859 1 84.44 247 ASP A CA 1
ATOM 1942 C C . ASP A 1 247 ? 13.141 -37.562 -2.832 1 84.44 247 ASP A C 1
ATOM 1944 O O . ASP A 1 247 ? 12.922 -37.719 -4.035 1 84.44 247 ASP A O 1
ATOM 1948 N N . ARG A 1 248 ? 14.312 -37.719 -2.387 1 78.56 248 ARG A N 1
ATOM 1949 C CA . ARG A 1 248 ? 15.547 -37.781 -3.168 1 78.56 248 ARG A CA 1
ATOM 1950 C C . ARG A 1 248 ? 15.648 -39.125 -3.92 1 78.56 248 ARG A C 1
ATOM 1952 O O . ARG A 1 248 ? 16.312 -39.188 -4.953 1 78.56 248 ARG A O 1
ATOM 1959 N N . ASP A 1 249 ? 14.938 -40.094 -3.473 1 80.69 249 ASP A N 1
ATOM 1960 C CA . ASP A 1 249 ? 15.117 -41.438 -4.039 1 80.69 249 ASP A CA 1
ATOM 1961 C C . ASP A 1 249 ? 14.289 -41.594 -5.316 1 80.69 249 ASP A C 1
ATOM 1963 O O . ASP A 1 249 ? 14.383 -42.625 -5.992 1 80.69 249 ASP A O 1
ATOM 1967 N N . SER A 1 250 ? 13.664 -40.625 -5.734 1 82.19 250 SER A N 1
ATOM 1968 C CA . SER A 1 250 ? 12.828 -40.656 -6.934 1 82.19 250 SER A CA 1
ATOM 1969 C C . SER A 1 250 ? 13.641 -40.344 -8.18 1 82.19 250 SER A C 1
ATOM 1971 O O . SER A 1 250 ? 14.562 -39.531 -8.133 1 82.19 250 SER A O 1
ATOM 1973 N N . ASN A 1 251 ? 13.352 -41.062 -9.266 1 84 251 ASN A N 1
ATOM 1974 C CA . ASN A 1 251 ? 14.016 -40.75 -10.531 1 84 251 ASN A CA 1
ATOM 1975 C C . ASN A 1 251 ? 13.734 -39.312 -10.977 1 84 251 ASN A C 1
ATOM 1977 O O . ASN A 1 251 ? 12.672 -38.75 -10.68 1 84 251 ASN A O 1
ATOM 1981 N N . SER A 1 252 ? 14.68 -38.812 -11.68 1 87.31 252 SER A N 1
ATOM 1982 C CA . SER A 1 252 ? 14.641 -37.406 -12.055 1 87.31 252 SER A CA 1
ATOM 1983 C C . SER A 1 252 ? 13.812 -37.188 -13.32 1 87.31 252 SER A C 1
ATOM 1985 O O . SER A 1 252 ? 13.383 -38.156 -13.953 1 87.31 252 SER A O 1
ATOM 1987 N N . TYR A 1 253 ? 13.516 -35.969 -13.633 1 92.75 253 TYR A N 1
ATOM 1988 C CA . TYR A 1 253 ? 12.805 -35.562 -14.836 1 92.75 253 TYR A CA 1
ATOM 1989 C C . TYR A 1 253 ? 13.773 -35.344 -16 1 92.75 253 TYR A C 1
ATOM 1991 O O . TYR A 1 253 ? 14.906 -34.906 -15.805 1 92.75 253 TYR A O 1
ATOM 1999 N N . SER A 1 254 ? 13.367 -35.812 -17.125 1 95.56 254 SER A N 1
ATOM 2000 C CA . SER A 1 254 ? 13.953 -35.344 -18.375 1 95.56 254 SER A CA 1
ATOM 2001 C C . SER A 1 254 ? 13.055 -34.344 -19.078 1 95.56 254 SER A C 1
ATOM 2003 O O . SER A 1 254 ? 12.039 -34.688 -19.672 1 95.56 254 SER A O 1
ATOM 2005 N N . ILE A 1 255 ? 13.453 -33.062 -18.938 1 96.5 255 ILE A N 1
ATOM 2006 C CA . ILE A 1 255 ? 12.609 -32 -19.453 1 96.5 255 ILE A CA 1
ATOM 2007 C C . ILE A 1 255 ? 13.266 -31.359 -20.672 1 96.5 255 ILE A C 1
ATOM 2009 O O . ILE A 1 255 ? 14.438 -30.969 -20.625 1 96.5 255 ILE A O 1
ATOM 2013 N N . LYS A 1 256 ? 12.539 -31.297 -21.703 1 96.44 256 LYS A N 1
ATOM 2014 C CA . LYS A 1 256 ? 13.047 -30.641 -22.906 1 96.44 256 LYS A CA 1
ATOM 2015 C C . LYS A 1 256 ? 12.891 -29.125 -22.828 1 96.44 256 LYS A C 1
ATOM 2017 O O . LYS A 1 256 ? 12.109 -28.625 -22.016 1 96.44 256 LYS A O 1
ATOM 2022 N N . ASP A 1 257 ? 13.648 -28.453 -23.656 1 94.75 257 ASP A N 1
ATOM 2023 C CA . ASP A 1 257 ? 13.641 -26.984 -23.656 1 94.75 257 ASP A CA 1
ATOM 2024 C C . ASP A 1 257 ? 12.242 -26.453 -23.969 1 94.75 257 ASP A C 1
ATOM 2026 O O . ASP A 1 257 ? 11.523 -27.016 -24.781 1 94.75 257 ASP A O 1
ATOM 2030 N N . MET A 1 258 ? 11.953 -25.422 -23.406 1 95.5 258 MET A N 1
ATOM 2031 C CA . MET A 1 258 ? 10.672 -24.734 -23.609 1 95.5 258 MET A CA 1
ATOM 2032 C C . MET A 1 258 ? 10.883 -23.328 -24.141 1 95.5 258 MET A C 1
ATOM 2034 O O . MET A 1 258 ? 10.789 -22.359 -23.391 1 95.5 258 MET A O 1
ATOM 2038 N N . PRO A 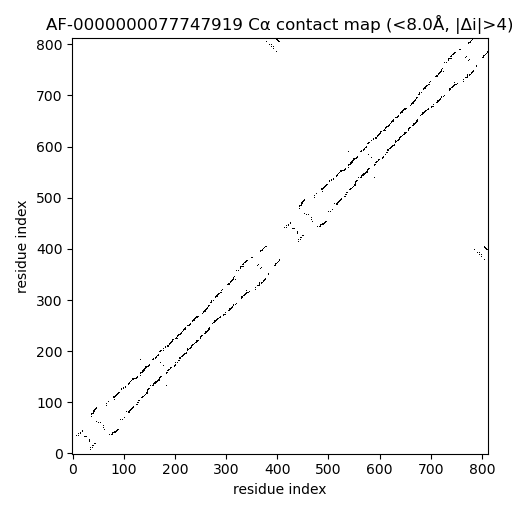1 259 ? 11.047 -23.172 -25.422 1 95.62 259 PRO A N 1
ATOM 2039 C CA . PRO A 1 259 ? 11.477 -21.891 -26 1 95.62 259 PRO A CA 1
ATOM 2040 C C . PRO A 1 259 ? 10.398 -20.812 -25.922 1 95.62 259 PRO A C 1
ATOM 2042 O O . PRO A 1 259 ? 10.711 -19.625 -25.953 1 95.62 259 PRO A O 1
ATOM 2045 N N . LYS A 1 260 ? 9.086 -21.234 -25.797 1 97.25 260 LYS A N 1
ATOM 2046 C CA . LYS A 1 260 ? 8.008 -20.25 -25.812 1 97.25 260 LYS A CA 1
ATOM 2047 C C . LYS A 1 260 ? 7.551 -19.906 -24.391 1 97.25 260 LYS A C 1
ATOM 2049 O O . LYS A 1 260 ? 6.602 -19.141 -24.219 1 97.25 260 LYS A O 1
ATOM 2054 N N . LEU A 1 261 ? 8.258 -20.422 -23.453 1 97.94 261 LEU A N 1
ATOM 2055 C CA . LEU A 1 261 ? 7.844 -20.266 -22.062 1 97.94 261 LEU A CA 1
ATOM 2056 C C . LEU A 1 261 ? 8 -18.828 -21.609 1 97.94 261 LEU A C 1
ATOM 2058 O O . LEU A 1 261 ? 9.062 -18.219 -21.781 1 97.94 261 LEU A O 1
ATOM 2062 N N . GLU A 1 262 ? 6.953 -18.297 -20.984 1 98.38 262 GLU A N 1
ATOM 2063 C CA . GLU A 1 262 ? 6.969 -16.906 -20.531 1 98.38 262 GLU A CA 1
ATOM 2064 C C . GLU A 1 262 ? 6.98 -16.828 -19 1 98.38 262 GLU A C 1
ATOM 2066 O O . GLU A 1 262 ? 7.617 -15.945 -18.422 1 98.38 262 GLU A O 1
ATOM 2071 N N . GLU A 1 263 ? 6.297 -17.688 -18.406 1 98.56 263 GLU A N 1
ATOM 2072 C CA . GLU A 1 263 ? 6.184 -17.656 -16.953 1 98.56 263 GLU A CA 1
ATOM 2073 C C . GLU A 1 263 ? 6.359 -19.062 -16.375 1 98.56 263 GLU A C 1
ATOM 2075 O O . GLU A 1 263 ? 5.809 -20.031 -16.891 1 98.56 263 GLU A O 1
ATOM 2080 N N . ALA A 1 264 ? 7.094 -19.156 -15.312 1 98.5 264 ALA A N 1
ATOM 2081 C CA . ALA A 1 264 ? 7.297 -20.422 -14.625 1 98.5 264 ALA A CA 1
ATOM 2082 C C . ALA A 1 264 ? 7.23 -20.25 -13.109 1 98.5 264 ALA A C 1
ATOM 2084 O O . ALA A 1 264 ? 7.758 -19.266 -12.57 1 98.5 264 ALA A O 1
ATOM 2085 N N . ASP A 1 265 ? 6.539 -21.031 -12.414 1 98.25 265 ASP A N 1
ATOM 2086 C CA . ASP A 1 265 ? 6.461 -21.125 -10.961 1 98.25 265 ASP A CA 1
ATOM 2087 C C . ASP A 1 265 ? 6.949 -22.484 -10.469 1 98.25 265 ASP A C 1
ATOM 2089 O O . ASP A 1 265 ? 6.258 -23.484 -10.633 1 98.25 265 ASP A O 1
ATOM 2093 N N . ILE A 1 266 ? 8.086 -22.469 -9.875 1 96.56 266 ILE A N 1
ATOM 2094 C CA . ILE A 1 266 ? 8.727 -23.734 -9.531 1 96.56 266 ILE A CA 1
ATOM 2095 C C . ILE A 1 266 ? 8.906 -23.828 -8.016 1 96.56 266 ILE A C 1
ATOM 2097 O O . ILE A 1 266 ? 9.617 -23.016 -7.418 1 96.56 266 ILE A O 1
ATOM 2101 N N . ALA A 1 267 ? 8.297 -24.734 -7.363 1 94.19 267 ALA A N 1
ATOM 2102 C CA . ALA A 1 267 ? 8.484 -25.062 -5.953 1 94.19 267 ALA A CA 1
ATOM 2103 C C . ALA A 1 267 ? 8.945 -26.516 -5.789 1 94.19 267 ALA A C 1
ATOM 2105 O O . ALA A 1 267 ? 8.211 -27.438 -6.125 1 94.19 267 ALA A O 1
ATOM 2106 N N . VAL A 1 268 ? 10.148 -26.672 -5.316 1 90.69 268 VAL A N 1
ATOM 2107 C CA . VAL A 1 268 ? 10.672 -28.047 -5.266 1 90.69 268 VAL A CA 1
ATOM 2108 C C . VAL A 1 268 ? 11.375 -28.281 -3.934 1 90.69 268 VAL A C 1
ATOM 2110 O O . VAL A 1 268 ? 11.875 -27.328 -3.311 1 90.69 268 VAL A O 1
ATOM 2113 N N . LYS A 1 269 ? 11.414 -29.547 -3.572 1 86.75 269 LYS A N 1
ATOM 2114 C CA . LYS A 1 269 ? 12.188 -29.969 -2.406 1 86.75 269 LYS A CA 1
ATOM 2115 C C . LYS A 1 269 ? 13.641 -30.25 -2.783 1 86.75 269 LYS A C 1
ATOM 2117 O O . LYS A 1 269 ? 14.562 -29.812 -2.096 1 86.75 269 LYS A O 1
ATOM 2122 N N . TYR A 1 270 ? 13.758 -30.953 -3.994 1 84.12 270 TYR A N 1
ATOM 2123 C CA . TYR A 1 270 ? 15.086 -31.281 -4.484 1 84.12 270 TYR A CA 1
ATOM 2124 C C . TYR A 1 270 ? 15.18 -31.094 -5.996 1 84.12 270 TYR A C 1
ATOM 2126 O O . TYR A 1 270 ? 14.156 -30.906 -6.664 1 84.12 270 TYR A O 1
ATOM 2134 N N . GLU A 1 271 ? 16.422 -30.969 -6.527 1 85.69 271 GLU A N 1
ATOM 2135 C CA . GLU A 1 271 ? 16.75 -31.031 -7.949 1 85.69 271 GLU A CA 1
ATOM 2136 C C . GLU A 1 271 ? 16.219 -29.797 -8.68 1 85.69 271 GLU A C 1
ATOM 2138 O O . GLU A 1 271 ? 15.656 -29.906 -9.773 1 85.69 271 GLU A O 1
ATOM 2143 N N . LEU A 1 272 ? 16.328 -28.719 -8.047 1 88.38 272 LEU A N 1
ATOM 2144 C CA . LEU A 1 272 ? 15.914 -27.469 -8.672 1 88.38 272 LEU A CA 1
ATOM 2145 C C . LEU A 1 272 ? 16.594 -27.297 -10.031 1 88.38 272 LEU A C 1
ATOM 2147 O O . LEU A 1 272 ? 15.969 -26.797 -10.969 1 88.38 272 LEU A O 1
ATOM 2151 N N . HIS A 1 273 ? 17.812 -27.781 -10.211 1 89.81 273 HIS A N 1
ATOM 2152 C CA . HIS A 1 273 ? 18.609 -27.562 -11.414 1 89.81 273 HIS A CA 1
ATOM 2153 C C . HIS A 1 273 ? 17.938 -28.188 -12.641 1 89.81 273 HIS A C 1
ATOM 2155 O O . HIS A 1 273 ? 18.031 -27.641 -13.742 1 89.81 273 HIS A O 1
ATOM 2161 N N . VAL A 1 274 ? 17.203 -29.266 -12.5 1 90.94 274 VAL A N 1
ATOM 2162 C CA . VAL A 1 274 ? 16.562 -29.969 -13.609 1 90.94 274 VAL A CA 1
ATOM 2163 C C . VAL A 1 274 ? 15.5 -29.062 -14.242 1 90.94 274 VAL A C 1
ATOM 2165 O O . VAL A 1 274 ? 15.375 -29 -15.469 1 90.94 274 VAL A O 1
ATOM 2168 N N . PHE A 1 275 ? 14.797 -28.391 -13.438 1 93.44 275 PHE A N 1
ATOM 2169 C CA . PHE A 1 275 ? 13.734 -27.516 -13.914 1 93.44 275 PHE A CA 1
ATOM 2170 C C . PHE A 1 275 ? 14.312 -26.219 -14.469 1 93.44 275 PHE A C 1
ATOM 2172 O O . PHE A 1 275 ? 13.898 -25.75 -15.531 1 93.44 275 PHE A O 1
ATOM 2179 N N . LEU A 1 276 ? 15.328 -25.672 -13.781 1 93.31 276 LEU A N 1
ATOM 2180 C CA . LEU A 1 276 ? 15.875 -24.375 -14.156 1 93.31 276 LEU A CA 1
ATOM 2181 C C . LEU A 1 276 ? 16.547 -24.438 -15.516 1 93.31 276 LEU A C 1
ATOM 2183 O O . LEU A 1 276 ? 16.484 -23.484 -16.297 1 93.31 276 LEU A O 1
ATOM 2187 N N . GLU A 1 277 ? 17.109 -25.5 -15.852 1 93.19 277 GLU A N 1
ATOM 2188 C CA . GLU A 1 277 ? 17.875 -25.641 -17.078 1 93.19 277 GLU A CA 1
ATOM 2189 C C . GLU A 1 277 ? 16.969 -25.719 -18.297 1 93.19 277 GLU A C 1
ATOM 2191 O O . GLU A 1 277 ? 17.422 -25.516 -19.438 1 93.19 277 GLU A O 1
ATOM 2196 N N . SER A 1 278 ? 15.664 -25.922 -18.078 1 93.38 278 SER A N 1
ATOM 2197 C CA . SER A 1 278 ? 14.719 -26.062 -19.188 1 93.38 278 SER A CA 1
ATOM 2198 C C . SER A 1 278 ? 13.859 -24.812 -19.344 1 93.38 278 SER A C 1
ATOM 2200 O O . SER A 1 278 ? 13.102 -24.703 -20.297 1 93.38 278 SER A O 1
ATOM 2202 N N . VAL A 1 279 ? 13.977 -23.859 -18.438 1 96.25 279 VAL A N 1
ATOM 2203 C CA . VAL A 1 279 ? 13.07 -22.719 -18.453 1 96.25 279 VAL A CA 1
ATOM 2204 C C . VAL A 1 279 ? 13.867 -21.438 -18.719 1 96.25 279 VAL A C 1
ATOM 2206 O O . VAL A 1 279 ? 13.578 -20.391 -18.141 1 96.25 279 VAL A O 1
ATOM 2209 N N . THR A 1 280 ? 14.852 -21.422 -19.516 1 94.81 280 THR A N 1
ATOM 2210 C CA . THR A 1 280 ? 15.797 -20.328 -19.703 1 94.81 280 THR A CA 1
ATOM 2211 C C . THR A 1 280 ? 15.164 -19.188 -20.469 1 94.81 280 THR A C 1
ATOM 2213 O O . THR A 1 280 ? 15.672 -18.062 -20.469 1 94.81 280 THR A O 1
ATOM 2216 N N . SER A 1 281 ? 13.984 -19.391 -21.172 1 95.19 281 SER A N 1
ATOM 2217 C CA . SER A 1 281 ? 13.336 -18.359 -21.984 1 95.19 281 SER A CA 1
ATOM 2218 C C . SER A 1 281 ? 12.344 -17.547 -21.172 1 95.19 281 SER A C 1
ATOM 2220 O O . SER A 1 281 ? 11.719 -16.625 -21.688 1 95.19 281 SER A O 1
ATOM 2222 N N . VAL A 1 282 ? 12.211 -17.766 -20 1 97.56 282 VAL A N 1
ATOM 2223 C CA . VAL A 1 282 ? 11.141 -17.219 -19.156 1 97.56 282 VAL A CA 1
ATOM 2224 C C . VAL A 1 282 ? 11.352 -15.719 -18.969 1 97.56 282 VAL A C 1
ATOM 2226 O O . VAL A 1 282 ? 12.484 -15.242 -18.906 1 97.56 282 VAL A O 1
ATOM 2229 N N . LYS A 1 283 ? 10.266 -15.039 -18.859 1 98.38 283 LYS A N 1
ATOM 2230 C CA . LYS A 1 283 ? 10.258 -13.617 -18.516 1 98.38 283 LYS A CA 1
ATOM 2231 C C . LYS A 1 283 ? 9.961 -13.398 -17.031 1 98.38 283 LYS A C 1
ATOM 2233 O O . LYS A 1 283 ? 10.391 -12.406 -16.453 1 98.38 283 LYS A O 1
ATOM 2238 N N . SER A 1 284 ? 9.219 -14.25 -16.5 1 98.69 284 SER A N 1
ATOM 2239 C CA . SER A 1 284 ? 8.875 -14.234 -15.078 1 98.69 284 SER A CA 1
ATOM 2240 C C . SER A 1 284 ? 9.125 -15.594 -14.438 1 98.69 284 SER A C 1
ATOM 2242 O O . SER A 1 284 ? 8.594 -16.609 -14.891 1 98.69 284 SER A O 1
ATOM 2244 N N . LEU A 1 285 ? 9.898 -15.609 -13.391 1 98.38 285 LEU A N 1
ATOM 2245 C CA . LEU A 1 285 ? 10.281 -16.859 -12.742 1 98.38 285 LEU A CA 1
ATOM 2246 C C . LEU A 1 285 ? 10.062 -16.781 -11.234 1 98.38 285 LEU A C 1
ATOM 2248 O O . LEU A 1 285 ? 10.523 -15.836 -10.586 1 98.38 285 LEU A O 1
ATOM 2252 N N . SER A 1 286 ? 9.305 -17.641 -10.695 1 97.81 286 SER A N 1
ATOM 2253 C CA . SER A 1 286 ? 9.133 -17.797 -9.25 1 97.81 286 SER A CA 1
ATOM 2254 C C . SER A 1 286 ? 9.727 -19.109 -8.766 1 97.81 286 SER A C 1
ATOM 2256 O O . SER A 1 286 ? 9.391 -20.188 -9.281 1 97.81 286 SER A O 1
ATOM 2258 N N . ILE A 1 287 ? 10.641 -19.031 -7.867 1 94.88 287 ILE A N 1
ATOM 2259 C CA . ILE A 1 287 ? 11.32 -20.203 -7.348 1 94.88 287 ILE A CA 1
ATOM 2260 C C . ILE A 1 287 ? 11.094 -20.312 -5.84 1 94.88 287 ILE A C 1
ATOM 2262 O O . ILE A 1 287 ? 11.297 -19.344 -5.105 1 94.88 287 ILE A O 1
ATOM 2266 N N . LYS A 1 288 ? 10.672 -21.375 -5.402 1 91.44 288 LYS A N 1
ATOM 2267 C CA . LYS A 1 288 ? 10.578 -21.703 -3.982 1 91.44 288 LYS A CA 1
ATOM 2268 C C . LYS A 1 288 ? 11.336 -22.984 -3.666 1 91.44 288 LYS A C 1
ATOM 2270 O O . LYS A 1 288 ? 11.047 -24.047 -4.227 1 91.44 288 LYS A O 1
ATOM 2275 N N . VAL A 1 289 ? 12.352 -22.844 -2.844 1 85.12 289 VAL A N 1
ATOM 2276 C CA . VAL A 1 289 ? 13.156 -24 -2.467 1 85.12 289 VAL A CA 1
ATOM 2277 C C . VAL A 1 289 ? 12.953 -24.312 -0.986 1 85.12 289 VAL A C 1
ATOM 2279 O O . VAL A 1 289 ? 13.117 -23.438 -0.132 1 85.12 289 VAL A O 1
ATOM 2282 N N . LEU A 1 290 ? 12.555 -25.562 -0.713 1 76.12 290 LEU A N 1
ATOM 2283 C CA . LEU A 1 290 ? 12.297 -25.938 0.672 1 76.12 290 LEU A CA 1
ATOM 2284 C C . LEU A 1 290 ? 13.594 -26.359 1.371 1 76.12 290 LEU A C 1
ATOM 2286 O O . LEU A 1 290 ? 13.789 -26.047 2.551 1 76.12 290 LEU A O 1
ATOM 2290 N N . PHE A 1 291 ? 14.445 -27.172 0.754 1 69.94 291 PHE A N 1
ATOM 2291 C CA . PHE A 1 291 ? 15.719 -27.578 1.337 1 69.94 291 PHE A CA 1
ATOM 2292 C C . PHE A 1 291 ? 16.875 -27.219 0.415 1 69.94 291 PHE A C 1
ATOM 2294 O O . PHE A 1 291 ? 16.828 -27.469 -0.79 1 69.94 291 PHE A O 1
ATOM 2301 N N . ASN A 1 292 ? 17.516 -26.125 0.85 1 63.03 292 ASN A N 1
ATOM 2302 C CA . ASN A 1 292 ? 18.594 -25.719 -0.047 1 63.03 292 ASN A CA 1
ATOM 2303 C C . ASN A 1 292 ? 19.953 -26.203 0.451 1 63.03 292 ASN A C 1
ATOM 2305 O O . ASN A 1 292 ? 20.406 -25.812 1.529 1 63.03 292 ASN A O 1
ATOM 2309 N N . ASN A 1 293 ? 20.375 -27.344 -0.07 1 64.94 293 ASN A N 1
ATOM 2310 C CA . ASN A 1 293 ? 21.797 -27.641 0.036 1 64.94 293 ASN A CA 1
ATOM 2311 C C . ASN A 1 293 ? 22.562 -27.109 -1.168 1 64.94 293 ASN A C 1
ATOM 2313 O O . ASN A 1 293 ? 22.047 -27.109 -2.287 1 64.94 293 ASN A O 1
ATOM 2317 N N . GLU A 1 294 ? 23.562 -26.281 -0.923 1 63.66 294 GLU A N 1
ATOM 2318 C CA . GLU A 1 294 ? 24.359 -25.609 -1.948 1 63.66 294 GLU A CA 1
ATOM 2319 C C . GLU A 1 294 ? 24.531 -26.5 -3.178 1 63.66 294 GLU A C 1
ATOM 2321 O O . GLU A 1 294 ? 24.406 -26.031 -4.309 1 63.66 294 GLU A O 1
ATOM 2326 N N . GLU A 1 295 ? 24.766 -27.75 -2.951 1 64.19 295 GLU A N 1
ATOM 2327 C CA . GLU A 1 295 ? 25.094 -28.641 -4.07 1 64.19 295 GLU A CA 1
ATOM 2328 C C . GLU A 1 295 ? 23.828 -28.969 -4.879 1 64.19 295 GLU A C 1
ATOM 2330 O O . GLU A 1 295 ? 23.906 -29.141 -6.098 1 64.19 295 GLU A O 1
ATOM 2335 N N . GLU A 1 296 ? 22.734 -28.812 -4.223 1 64.81 296 GLU A N 1
ATOM 2336 C CA . GLU A 1 296 ? 21.531 -29.312 -4.879 1 64.81 296 GLU A CA 1
ATOM 2337 C C . GLU A 1 296 ? 20.781 -28.172 -5.586 1 64.81 296 GLU A C 1
ATOM 2339 O O . GLU A 1 296 ? 20.047 -28.422 -6.539 1 64.81 296 GLU A O 1
ATOM 2344 N N . SER A 1 297 ? 21.125 -26.984 -5.141 1 67.94 297 SER A N 1
ATOM 2345 C CA . SER A 1 297 ? 20.312 -25.922 -5.699 1 67.94 297 SER A CA 1
ATOM 2346 C C . SER A 1 297 ? 21.047 -25.203 -6.84 1 67.94 297 SER A C 1
ATOM 2348 O O . SER A 1 297 ? 20.422 -24.484 -7.621 1 67.94 297 SER A O 1
ATOM 2350 N N . MET A 1 298 ? 22.266 -25.625 -7.105 1 82 298 MET A N 1
ATOM 2351 C CA . MET A 1 298 ? 23.031 -24.922 -8.133 1 82 298 MET A CA 1
ATOM 2352 C C . MET A 1 298 ? 22.828 -25.578 -9.5 1 82 298 MET A C 1
ATOM 2354 O O . MET A 1 298 ? 22.641 -26.781 -9.594 1 82 298 MET A O 1
ATOM 2358 N N . TYR A 1 299 ? 22.734 -24.719 -10.516 1 87.94 299 TYR A N 1
ATOM 2359 C CA . TYR A 1 299 ? 22.516 -25.188 -11.883 1 87.94 299 TYR A CA 1
ATOM 2360 C C . TYR A 1 299 ? 23.766 -24.938 -12.734 1 87.94 299 TYR A C 1
ATOM 2362 O O . TYR A 1 299 ? 24.781 -24.438 -12.234 1 87.94 299 TYR A O 1
ATOM 2370 N N . CYS A 1 300 ? 23.672 -25.453 -13.945 1 87.06 300 CYS A N 1
ATOM 2371 C CA . CYS A 1 300 ? 24.812 -25.375 -14.859 1 87.06 300 CYS A CA 1
ATOM 2372 C C . CYS A 1 300 ? 25.234 -23.938 -15.094 1 87.06 300 CYS A C 1
ATOM 2374 O O . CYS A 1 300 ? 24.391 -23.047 -15.219 1 87.06 300 CYS A O 1
ATOM 2376 N N . SER A 1 301 ? 26.531 -23.719 -15.094 1 86.5 301 SER A N 1
ATOM 2377 C CA . SER A 1 301 ? 27.078 -22.391 -15.273 1 86.5 301 SER A CA 1
ATOM 2378 C C . SER A 1 301 ? 26.812 -21.875 -16.688 1 86.5 301 SER A C 1
ATOM 2380 O O . SER A 1 301 ? 26.969 -20.672 -16.953 1 86.5 301 SER A O 1
ATOM 2382 N N . CYS A 1 302 ? 26.344 -22.719 -17.562 1 86.88 302 CYS A N 1
ATOM 2383 C CA . CYS A 1 302 ? 26.141 -22.344 -18.969 1 86.88 302 CYS A CA 1
ATOM 2384 C C . CYS A 1 302 ? 24.766 -21.703 -19.156 1 86.88 302 CYS A C 1
ATOM 2386 O O . CYS A 1 302 ? 24.422 -21.266 -20.266 1 86.88 302 CYS A O 1
ATOM 2388 N N . ILE A 1 303 ? 24.094 -21.578 -18.109 1 91.5 303 ILE A N 1
ATOM 2389 C CA . ILE A 1 303 ? 22.719 -21.109 -18.234 1 91.5 303 ILE A CA 1
ATOM 2390 C C . ILE A 1 303 ? 22.672 -19.594 -18.016 1 91.5 303 ILE A C 1
ATOM 2392 O O . ILE A 1 303 ? 23.344 -19.062 -17.141 1 91.5 303 ILE A O 1
ATOM 2396 N N . VAL A 1 304 ? 22.062 -18.953 -18.938 1 94.56 304 VAL A N 1
ATOM 2397 C CA . VAL A 1 304 ? 21.797 -17.531 -18.797 1 94.56 304 VAL A CA 1
ATOM 2398 C C . VAL A 1 304 ? 20.312 -17.25 -19.047 1 94.56 304 VAL A C 1
ATOM 2400 O O . VAL A 1 304 ? 19.734 -17.734 -20.016 1 94.56 304 VAL A O 1
ATOM 2403 N N . PHE A 1 305 ? 19.656 -16.547 -18.234 1 96.5 305 PHE A N 1
ATOM 2404 C CA . PHE A 1 305 ? 18.266 -16.125 -18.391 1 96.5 305 PHE A CA 1
ATOM 2405 C C . PHE A 1 305 ? 18.172 -14.773 -19.078 1 96.5 305 PHE A C 1
ATOM 2407 O O . PHE A 1 305 ? 17.922 -13.758 -18.422 1 96.5 305 PHE A O 1
ATOM 2414 N N . ASN A 1 306 ? 18.219 -14.789 -20.359 1 95.25 306 ASN A N 1
ATOM 2415 C CA . ASN A 1 306 ? 18.406 -13.578 -21.141 1 95.25 306 ASN A CA 1
ATOM 2416 C C . ASN A 1 306 ? 17.125 -12.758 -21.234 1 95.25 306 ASN A C 1
ATOM 2418 O O . ASN A 1 306 ? 17.156 -11.578 -21.594 1 95.25 306 ASN A O 1
ATOM 2422 N N . GLN A 1 307 ? 16 -13.391 -20.922 1 96.88 307 GLN A N 1
ATOM 2423 C CA . GLN A 1 307 ? 14.75 -12.664 -21.078 1 96.88 307 GLN A CA 1
ATOM 2424 C C . GLN A 1 307 ? 14.086 -12.406 -19.719 1 96.88 307 GLN A C 1
ATOM 2426 O O . GLN A 1 307 ? 13.031 -11.773 -19.656 1 96.88 307 GLN A O 1
ATOM 2431 N N . LEU A 1 308 ? 14.711 -12.805 -18.656 1 97.81 308 LEU A N 1
ATOM 2432 C CA . LEU A 1 308 ? 14.102 -12.75 -17.344 1 97.81 308 LEU A CA 1
ATOM 2433 C C . LEU A 1 308 ? 13.992 -11.305 -16.844 1 97.81 308 LEU A C 1
ATOM 2435 O O . LEU A 1 308 ? 15 -10.602 -16.766 1 97.81 308 LEU A O 1
ATOM 2439 N N . GLN A 1 309 ? 12.766 -10.906 -16.516 1 98.38 309 GLN A N 1
ATOM 2440 C CA . GLN A 1 309 ? 12.531 -9.547 -16.047 1 98.38 309 GLN A CA 1
ATOM 2441 C C . GLN A 1 309 ? 12.062 -9.539 -14.594 1 98.38 309 GLN A C 1
ATOM 2443 O O . GLN A 1 309 ? 12.32 -8.586 -13.852 1 98.38 309 GLN A O 1
ATOM 2448 N N . ARG A 1 310 ? 11.375 -10.539 -14.258 1 98.69 310 ARG A N 1
ATOM 2449 C CA . ARG A 1 310 ? 10.836 -10.633 -12.906 1 98.69 310 ARG A CA 1
ATOM 2450 C C . ARG A 1 310 ? 11.266 -11.93 -12.234 1 98.69 310 ARG A C 1
ATOM 2452 O O . ARG A 1 310 ? 11.047 -13.016 -12.773 1 98.69 310 ARG A O 1
ATOM 2459 N N . LEU A 1 311 ? 11.867 -11.852 -11.047 1 98.25 311 LEU A N 1
ATOM 2460 C CA . LEU A 1 311 ? 12.328 -13.008 -10.289 1 98.25 311 LEU A CA 1
ATOM 2461 C C . LEU A 1 311 ? 11.789 -12.977 -8.867 1 98.25 311 LEU A C 1
ATOM 2463 O O . LEU A 1 311 ? 11.945 -11.984 -8.156 1 98.25 311 LEU A O 1
ATOM 2467 N N . LYS A 1 312 ? 11.055 -13.938 -8.508 1 97.19 312 LYS A N 1
ATOM 2468 C CA . LYS A 1 312 ? 10.641 -14.164 -7.129 1 97.19 312 LYS A CA 1
ATOM 2469 C C . LYS A 1 312 ? 11.367 -15.367 -6.535 1 97.19 312 LYS A C 1
ATOM 2471 O O . LYS A 1 312 ? 11.281 -16.484 -7.062 1 97.19 312 LYS A O 1
ATOM 2476 N N . LEU A 1 313 ? 12.148 -15.141 -5.535 1 94.5 313 LEU A N 1
ATOM 2477 C CA . LEU A 1 313 ? 12.914 -16.219 -4.91 1 94.5 313 LEU A CA 1
ATOM 2478 C C . LEU A 1 313 ? 12.516 -16.375 -3.445 1 94.5 313 LEU A C 1
ATOM 2480 O O . LEU A 1 313 ? 12.602 -15.43 -2.662 1 94.5 313 LEU A O 1
ATOM 2484 N N . SER A 1 314 ? 12.023 -17.531 -3.125 1 90.44 314 SER A N 1
ATOM 2485 C CA . SER A 1 314 ? 11.703 -17.891 -1.747 1 90.44 314 SER A CA 1
ATOM 2486 C C . SER A 1 314 ? 12.602 -19 -1.235 1 90.44 314 SER A C 1
ATOM 2488 O O . SER A 1 314 ? 12.602 -20.109 -1.777 1 90.44 314 SER A O 1
ATOM 2490 N N . ILE A 1 315 ? 13.492 -18.641 -0.233 1 79.75 315 ILE A N 1
ATOM 2491 C CA . ILE A 1 315 ? 14.438 -19.625 0.292 1 79.75 315 ILE A CA 1
ATOM 2492 C C . ILE A 1 315 ? 14.406 -19.609 1.818 1 79.75 315 ILE A C 1
ATOM 2494 O O . ILE A 1 315 ? 14.523 -18.547 2.434 1 79.75 315 ILE A O 1
ATOM 2498 N N . CYS A 1 316 ? 14.195 -20.734 2.41 1 69.75 316 CYS A N 1
ATOM 2499 C CA . CYS A 1 316 ? 14.062 -20.812 3.859 1 69.75 316 CYS A CA 1
ATOM 2500 C C . CYS A 1 316 ? 15.375 -21.219 4.512 1 69.75 316 CYS A C 1
ATOM 2502 O O . CYS A 1 316 ? 15.484 -21.234 5.738 1 69.75 316 CYS A O 1
ATOM 2504 N N . ASN A 1 317 ? 16.516 -21.312 3.762 1 69.56 317 ASN A N 1
ATOM 2505 C CA . ASN A 1 317 ? 17.734 -21.797 4.398 1 69.56 317 ASN A CA 1
ATOM 2506 C C . ASN A 1 317 ? 18.797 -20.703 4.461 1 69.56 317 ASN A C 1
ATOM 2508 O O . ASN A 1 317 ? 18.625 -19.641 3.881 1 69.56 317 ASN A O 1
ATOM 2512 N N . ASP A 1 318 ? 19.844 -20.984 5.23 1 66.44 318 ASP A N 1
ATOM 2513 C CA . ASP A 1 318 ? 20.891 -20.016 5.559 1 66.44 318 ASP A CA 1
ATOM 2514 C C . ASP A 1 318 ? 21.766 -19.719 4.34 1 66.44 318 ASP A C 1
ATOM 2516 O O . ASP A 1 318 ? 22.438 -18.688 4.297 1 66.44 318 ASP A O 1
ATOM 2520 N N . ASP A 1 319 ? 21.656 -20.625 3.373 1 71.81 319 ASP A N 1
ATOM 2521 C CA . ASP A 1 319 ? 22.516 -20.391 2.215 1 71.81 319 ASP A CA 1
ATOM 2522 C C . ASP A 1 319 ? 21.734 -19.766 1.068 1 71.81 319 ASP A C 1
ATOM 2524 O O . ASP A 1 319 ? 21.984 -20.047 -0.102 1 71.81 319 ASP A O 1
ATOM 2528 N N . TRP A 1 320 ? 20.875 -18.875 1.365 1 75.81 320 TRP A N 1
ATOM 2529 C CA . TRP A 1 320 ? 20 -18.266 0.359 1 75.81 320 TRP A CA 1
ATOM 2530 C C . TRP A 1 320 ? 20.797 -17.375 -0.574 1 75.81 320 TRP A C 1
ATOM 2532 O O . TRP A 1 320 ? 20.453 -17.203 -1.745 1 75.81 320 TRP A O 1
ATOM 2542 N N . SER A 1 321 ? 21.922 -16.828 -0.139 1 80.88 321 SER A N 1
ATOM 2543 C CA . SER A 1 321 ? 22.625 -15.789 -0.872 1 80.88 321 SER A CA 1
ATOM 2544 C C . SER A 1 321 ? 23.375 -16.359 -2.072 1 80.88 321 SER A C 1
ATOM 2546 O O . SER A 1 321 ? 23.5 -15.711 -3.109 1 80.88 321 SER A O 1
ATOM 2548 N N . LYS A 1 322 ? 23.797 -17.641 -1.989 1 83.06 322 LYS A N 1
ATOM 2549 C CA . LYS A 1 322 ? 24.562 -18.219 -3.084 1 83.06 322 LYS A CA 1
ATOM 2550 C C . LYS A 1 322 ? 23.703 -18.375 -4.34 1 83.06 322 LYS A C 1
ATOM 2552 O O . LYS A 1 322 ? 24.109 -17.969 -5.426 1 83.06 322 LYS A O 1
ATOM 2557 N N . LEU A 1 323 ? 22.516 -18.953 -4.145 1 86.69 323 LEU A N 1
ATOM 2558 C CA . LEU A 1 323 ? 21.625 -19.125 -5.285 1 86.69 323 LEU A CA 1
ATOM 2559 C C . LEU A 1 323 ? 21.172 -17.781 -5.824 1 86.69 323 LEU A C 1
ATOM 2561 O O . LEU A 1 323 ? 21.094 -17.578 -7.039 1 86.69 323 LEU A O 1
ATOM 2565 N N . LEU A 1 324 ? 20.891 -16.906 -4.891 1 89.75 324 LEU A N 1
ATOM 2566 C CA . LEU A 1 324 ? 20.438 -15.57 -5.297 1 89.75 324 LEU A CA 1
ATOM 2567 C C . LEU A 1 324 ? 21.469 -14.891 -6.18 1 89.75 324 LEU A C 1
ATOM 2569 O O . LEU A 1 324 ? 21.141 -14.375 -7.25 1 89.75 324 LEU A O 1
ATOM 2573 N N . PHE A 1 325 ? 22.781 -14.906 -5.84 1 89.94 325 PHE A N 1
ATOM 2574 C CA . PHE A 1 325 ? 23.828 -14.195 -6.57 1 89.94 325 PHE A CA 1
ATOM 2575 C C . PHE A 1 325 ? 24.047 -14.82 -7.941 1 89.94 325 PHE A C 1
ATOM 2577 O O . PHE A 1 325 ? 24.312 -14.117 -8.914 1 89.94 325 PHE A O 1
ATOM 2584 N N . ARG A 1 326 ? 23.953 -16.125 -7.953 1 90.38 326 ARG A N 1
ATOM 2585 C CA . ARG A 1 326 ? 24.062 -16.797 -9.242 1 90.38 326 ARG A CA 1
ATOM 2586 C C . ARG A 1 326 ? 22.938 -16.375 -10.18 1 90.38 326 ARG A C 1
ATOM 2588 O O . ARG A 1 326 ? 23.188 -16.062 -11.352 1 90.38 326 ARG A O 1
ATOM 2595 N N . LEU A 1 327 ? 21.719 -16.344 -9.664 1 93.31 327 LEU A N 1
ATOM 2596 C CA . LEU A 1 327 ? 20.562 -15.961 -10.461 1 93.31 327 LEU A CA 1
ATOM 2597 C C . LEU A 1 327 ? 20.688 -14.516 -10.93 1 93.31 327 LEU A C 1
ATOM 2599 O O . LEU A 1 327 ? 20.344 -14.195 -12.078 1 93.31 327 LEU A O 1
ATOM 2603 N N . LEU A 1 328 ? 21.203 -13.672 -10.016 1 94.31 328 LEU A N 1
ATOM 2604 C CA . LEU A 1 328 ? 21.375 -12.266 -10.375 1 94.31 328 LEU A CA 1
ATOM 2605 C C . LEU A 1 328 ? 22.406 -12.109 -11.484 1 94.31 328 LEU A C 1
ATOM 2607 O O . LEU A 1 328 ? 22.203 -11.352 -12.43 1 94.31 328 LEU A O 1
ATOM 2611 N N . LYS A 1 329 ? 23.484 -12.836 -11.383 1 93.19 329 LYS A N 1
ATOM 2612 C CA . LYS A 1 329 ? 24.547 -12.781 -12.375 1 93.19 329 LYS A CA 1
ATOM 2613 C C . LYS A 1 329 ? 24.062 -13.258 -13.742 1 93.19 329 LYS A C 1
ATOM 2615 O O . LYS A 1 329 ? 24.438 -12.711 -14.773 1 93.19 329 LYS A O 1
ATOM 2620 N N . ASP A 1 330 ? 23.156 -14.211 -13.734 1 95.31 330 ASP A N 1
ATOM 2621 C CA . ASP A 1 330 ? 22.734 -14.852 -14.969 1 95.31 330 ASP A CA 1
ATOM 2622 C C . ASP A 1 330 ? 21.453 -14.211 -15.508 1 95.31 330 ASP A C 1
ATOM 2624 O O . ASP A 1 330 ? 20.828 -14.734 -16.438 1 95.31 330 ASP A O 1
ATOM 2628 N N . SER A 1 331 ? 21 -13.148 -14.953 1 96.81 331 SER A N 1
ATOM 2629 C CA . SER A 1 331 ? 19.797 -12.461 -15.414 1 96.81 331 SER A CA 1
ATOM 2630 C C . SER A 1 331 ? 20.078 -10.992 -15.695 1 96.81 331 SER A C 1
ATOM 2632 O O . SER A 1 331 ? 19.625 -10.109 -14.953 1 96.81 331 SER A O 1
ATOM 2634 N N . PRO A 1 332 ? 20.719 -10.672 -16.766 1 95.88 332 PRO A N 1
ATOM 2635 C CA . PRO A 1 332 ? 21.188 -9.305 -17.031 1 95.88 332 PRO A CA 1
ATOM 2636 C C . PRO A 1 332 ? 20.031 -8.328 -17.266 1 95.88 332 PRO A C 1
ATOM 2638 O O . PRO A 1 332 ? 20.219 -7.113 -17.125 1 95.88 332 PRO A O 1
ATOM 2641 N N . LYS A 1 333 ? 18.812 -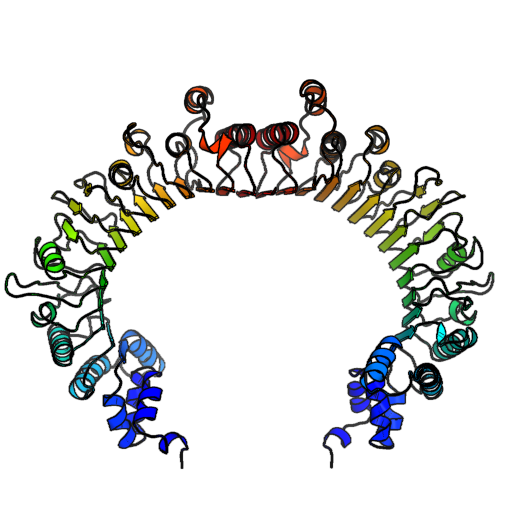8.797 -17.578 1 97 333 LYS A N 1
ATOM 2642 C CA . LYS A 1 333 ? 17.703 -7.902 -17.891 1 97 333 LYS A CA 1
ATOM 2643 C C . LYS A 1 333 ? 16.703 -7.848 -16.75 1 97 333 LYS A C 1
ATOM 2645 O O . LYS A 1 333 ? 15.57 -7.387 -16.922 1 97 333 LYS A O 1
ATOM 2650 N N . LEU A 1 334 ? 17.094 -8.297 -15.586 1 97.81 334 LEU A N 1
ATOM 2651 C CA . LEU A 1 334 ? 16.188 -8.359 -14.438 1 97.81 334 LEU A CA 1
ATOM 2652 C C . LEU A 1 334 ? 15.742 -6.965 -14.016 1 97.81 334 LEU A C 1
ATOM 2654 O O . LEU A 1 334 ? 16.562 -6.059 -13.875 1 97.81 334 LEU A O 1
ATOM 2658 N N . ARG A 1 335 ? 14.422 -6.773 -13.766 1 98.12 335 ARG A N 1
ATOM 2659 C CA . ARG A 1 335 ? 13.875 -5.473 -13.398 1 98.12 335 ARG A CA 1
ATOM 2660 C C . ARG A 1 335 ? 13.219 -5.52 -12.023 1 98.12 335 ARG A C 1
ATOM 2662 O O . ARG A 1 335 ? 13.172 -4.512 -11.32 1 98.12 335 ARG A O 1
ATOM 2669 N N . VAL A 1 336 ? 12.664 -6.609 -11.766 1 98.44 336 VAL A N 1
ATOM 2670 C CA . VAL A 1 336 ? 11.945 -6.766 -10.5 1 98.44 336 VAL A CA 1
ATOM 2671 C C . VAL A 1 336 ? 12.508 -7.961 -9.734 1 98.44 336 VAL A C 1
ATOM 2673 O O . VAL A 1 336 ? 12.594 -9.07 -10.273 1 98.44 336 VAL A O 1
ATOM 2676 N N . LEU A 1 337 ? 12.898 -7.797 -8.492 1 97.88 337 LEU A N 1
ATOM 2677 C CA . LEU A 1 337 ? 13.398 -8.859 -7.621 1 97.88 337 LEU A CA 1
ATOM 2678 C C . LEU A 1 337 ? 12.578 -8.93 -6.336 1 97.88 337 LEU A C 1
ATOM 2680 O O . LEU A 1 337 ? 12.516 -7.965 -5.578 1 97.88 337 LEU A O 1
ATOM 2684 N N . ASN A 1 338 ? 11.914 -9.969 -6.09 1 97.19 338 ASN A N 1
ATOM 2685 C CA . ASN A 1 338 ? 11.211 -10.266 -4.844 1 97.19 338 ASN A CA 1
ATOM 2686 C C . ASN A 1 338 ? 11.898 -11.391 -4.07 1 97.19 338 ASN A C 1
ATOM 2688 O O . ASN A 1 338 ? 11.93 -12.531 -4.527 1 97.19 338 ASN A O 1
ATOM 2692 N N . LEU A 1 339 ? 12.445 -11.07 -2.967 1 94.75 339 LEU A N 1
ATOM 2693 C CA . LEU A 1 339 ? 13.141 -12.031 -2.125 1 94.75 339 LEU A CA 1
ATOM 2694 C C . LEU A 1 339 ? 12.352 -12.328 -0.857 1 94.75 339 LEU A C 1
ATOM 2696 O O . LEU A 1 339 ? 11.906 -11.398 -0.172 1 94.75 339 LEU A O 1
ATOM 2700 N N . ASP A 1 340 ? 12.102 -13.586 -0.588 1 91.25 340 ASP A N 1
ATOM 2701 C CA . ASP A 1 340 ? 11.422 -14.023 0.627 1 91.25 340 ASP A CA 1
ATOM 2702 C C . ASP A 1 340 ? 12.266 -15.031 1.398 1 91.25 340 ASP A C 1
ATOM 2704 O O . ASP A 1 340 ? 12.453 -16.172 0.953 1 91.25 340 ASP A O 1
ATOM 2708 N N . CYS A 1 341 ? 12.836 -14.617 2.543 1 82.69 341 CYS A N 1
ATOM 2709 C CA . CYS A 1 341 ? 13.703 -15.477 3.344 1 82.69 341 CYS A CA 1
ATOM 2710 C C . CYS A 1 341 ? 13.039 -15.836 4.668 1 82.69 341 CYS A C 1
ATOM 2712 O O . CYS A 1 341 ? 13.719 -16 5.684 1 82.69 341 CYS A O 1
ATOM 2714 N N . ALA A 1 342 ? 11.734 -15.875 4.68 1 70 342 ALA A N 1
ATOM 2715 C CA . ALA A 1 342 ? 11.07 -16.172 5.945 1 70 342 ALA A CA 1
ATOM 2716 C C . ALA A 1 342 ? 11.492 -17.531 6.484 1 70 342 ALA A C 1
ATOM 2718 O O . ALA A 1 342 ? 11.328 -18.547 5.812 1 70 342 ALA A O 1
ATOM 2719 N N . SER A 1 343 ? 12.727 -17.484 7.242 1 62.75 343 SER A N 1
ATOM 2720 C CA . SER A 1 343 ? 13.219 -18.75 7.789 1 62.75 343 SER A CA 1
ATOM 2721 C C . SER A 1 343 ? 12.438 -19.141 9.039 1 62.75 343 SER A C 1
ATOM 2723 O O . SER A 1 343 ? 12.211 -18.312 9.922 1 62.75 343 SER A O 1
ATOM 2725 N N . ARG A 1 344 ? 11.781 -20.25 8.93 1 56.91 344 ARG A N 1
ATOM 2726 C CA . ARG A 1 344 ? 11.156 -20.828 10.109 1 56.91 344 ARG A CA 1
ATOM 2727 C C . ARG A 1 344 ? 12.211 -21.406 11.055 1 56.91 344 ARG A C 1
ATOM 2729 O O . ARG A 1 344 ? 11.922 -21.688 12.219 1 56.91 344 ARG A O 1
ATOM 2736 N N . TYR A 1 345 ? 13.43 -21.5 10.477 1 57.41 345 TYR A N 1
ATOM 2737 C CA . TYR A 1 345 ? 14.359 -22.266 11.289 1 57.41 345 TYR A CA 1
ATOM 2738 C C . TYR A 1 345 ? 15.477 -21.391 11.828 1 57.41 345 TYR A C 1
ATOM 2740 O O . TYR A 1 345 ? 15.836 -20.375 11.211 1 57.41 345 TYR A O 1
ATOM 2748 N N . ARG A 1 346 ? 15.766 -21.625 13.062 1 55.09 346 ARG A N 1
ATOM 2749 C CA . ARG A 1 346 ? 16.859 -20.969 13.773 1 55.09 346 ARG A CA 1
ATOM 2750 C C . ARG A 1 346 ? 18.203 -21.297 13.125 1 55.09 346 ARG A C 1
ATOM 2752 O O . ARG A 1 346 ? 18.453 -22.438 12.734 1 55.09 346 ARG A O 1
ATOM 2759 N N . ARG A 1 347 ? 18.953 -20.234 12.688 1 57.91 347 ARG A N 1
ATOM 2760 C CA . ARG A 1 347 ? 20.266 -20.344 12.078 1 57.91 347 ARG A CA 1
ATOM 2761 C C . ARG A 1 347 ? 21.219 -21.141 12.969 1 57.91 347 ARG A C 1
ATOM 2763 O O . ARG A 1 347 ? 21.297 -20.906 14.18 1 57.91 347 ARG A O 1
ATOM 2770 N N . PHE A 1 348 ? 21.688 -22.297 12.477 1 51.88 348 PHE A N 1
ATOM 2771 C CA . PHE A 1 348 ? 22.656 -23.047 13.266 1 51.88 348 PHE A CA 1
ATOM 2772 C C . PHE A 1 348 ? 24.047 -22.438 13.133 1 51.88 348 PHE A C 1
ATOM 2774 O O . PHE A 1 348 ? 24.859 -22.516 14.062 1 51.88 348 PHE A O 1
ATOM 2781 N N . ASP A 1 349 ? 24.484 -21.953 11.875 1 55.69 349 ASP A N 1
ATOM 2782 C CA . ASP A 1 349 ? 25.906 -21.734 11.727 1 55.69 349 ASP A CA 1
ATOM 2783 C C . ASP A 1 349 ? 26.234 -20.234 11.805 1 55.69 349 ASP A C 1
ATOM 2785 O O . ASP A 1 349 ? 25.391 -19.391 11.516 1 55.69 349 ASP A O 1
ATOM 2789 N N . GLU A 1 350 ? 27.391 -19.969 12.438 1 60.5 350 GLU A N 1
ATOM 2790 C CA . GLU A 1 350 ? 28 -18.656 12.656 1 60.5 350 GLU A CA 1
ATOM 2791 C C . GLU A 1 350 ? 28.266 -17.953 11.336 1 60.5 350 GLU A C 1
ATOM 2793 O O . GLU A 1 350 ? 28.766 -18.562 10.391 1 60.5 350 GLU A O 1
ATOM 2798 N N . TYR A 1 351 ? 27.547 -16.984 10.961 1 61.59 351 TYR A N 1
ATOM 2799 C CA . TYR A 1 351 ? 27.734 -16.172 9.773 1 61.59 351 TYR A CA 1
ATOM 2800 C C . TYR A 1 351 ? 29.203 -15.742 9.633 1 61.59 351 TYR A C 1
ATOM 2802 O O . TYR A 1 351 ? 29.766 -15.156 10.555 1 61.59 351 TYR A O 1
ATOM 2810 N N . ASP A 1 352 ? 29.984 -16.547 8.633 1 60.91 352 ASP A N 1
ATOM 2811 C CA . ASP A 1 352 ? 31.375 -16.188 8.328 1 60.91 352 ASP A CA 1
ATOM 2812 C C . ASP A 1 352 ? 31.438 -15.141 7.219 1 60.91 352 ASP A C 1
ATOM 2814 O O . ASP A 1 352 ? 31.062 -15.422 6.074 1 60.91 352 ASP A O 1
ATOM 2818 N N . ARG A 1 353 ? 31.766 -13.961 7.461 1 58.44 353 ARG A N 1
ATOM 2819 C CA . ARG A 1 353 ? 31.859 -12.812 6.566 1 58.44 353 ARG A CA 1
ATOM 2820 C C . ARG A 1 353 ? 32.844 -13.07 5.445 1 58.44 353 ARG A C 1
ATOM 2822 O O . ARG A 1 353 ? 32.656 -12.617 4.316 1 58.44 353 ARG A O 1
ATOM 2829 N N . ILE A 1 354 ? 33.969 -13.836 5.715 1 51.09 354 ILE A N 1
ATOM 2830 C CA . ILE A 1 354 ? 35.062 -14.016 4.789 1 51.09 354 ILE A CA 1
ATOM 2831 C C . ILE A 1 354 ? 34.594 -14.766 3.551 1 51.09 354 ILE A C 1
ATOM 2833 O O . ILE A 1 354 ? 34.938 -14.414 2.424 1 51.09 354 ILE A O 1
ATOM 2837 N N . SER A 1 355 ? 33.906 -15.773 3.76 1 55.03 355 SER A N 1
ATOM 2838 C CA . SER A 1 355 ? 33.5 -16.656 2.672 1 55.03 355 SER A CA 1
ATOM 2839 C C . SER A 1 355 ? 32.594 -15.938 1.682 1 55.03 355 SER A C 1
ATOM 2841 O O . SER A 1 355 ? 32.656 -16.188 0.476 1 55.03 355 SER A O 1
ATOM 2843 N N . ARG A 1 356 ? 31.922 -14.891 2.109 1 58.84 356 ARG A N 1
ATOM 2844 C CA . ARG A 1 356 ? 30.953 -14.148 1.31 1 58.84 356 ARG A CA 1
ATOM 2845 C C . ARG A 1 356 ? 31.656 -13.102 0.441 1 58.84 356 ARG A C 1
ATOM 2847 O O . ARG A 1 356 ? 31.172 -12.766 -0.642 1 58.84 356 ARG A O 1
ATOM 2854 N N . ASP A 1 357 ? 32.875 -12.695 0.888 1 59.56 357 ASP A N 1
ATOM 2855 C CA . ASP A 1 357 ? 33.625 -11.727 0.089 1 59.56 357 ASP A CA 1
ATOM 2856 C C . ASP A 1 357 ? 33.906 -12.281 -1.306 1 59.56 357 ASP A C 1
ATOM 2858 O O . ASP A 1 357 ? 33.906 -11.531 -2.285 1 59.56 357 ASP A O 1
ATOM 2862 N N . SER A 1 358 ? 33.969 -13.602 -1.418 1 61.06 358 SER A N 1
ATOM 2863 C CA . SER A 1 358 ? 34.25 -14.156 -2.732 1 61.06 358 SER A CA 1
ATOM 2864 C C . SER A 1 358 ? 33.031 -14.188 -3.617 1 61.06 358 SER A C 1
ATOM 2866 O O . SER A 1 358 ? 33.094 -13.969 -4.828 1 61.06 358 SER A O 1
ATOM 2868 N N . GLU A 1 359 ? 31.859 -14.305 -3.004 1 66 359 GLU A N 1
ATOM 2869 C CA . GLU A 1 359 ? 30.625 -14.43 -3.762 1 66 359 GLU A CA 1
ATOM 2870 C C . GLU A 1 359 ? 30.188 -13.086 -4.332 1 66 359 GLU A C 1
ATOM 2872 O O . GLU A 1 359 ? 29.672 -13.016 -5.445 1 66 359 GLU A O 1
ATOM 2877 N N . TRP A 1 360 ? 30.562 -12.07 -3.529 1 72.62 360 TRP A N 1
ATOM 2878 C CA . TRP A 1 360 ? 30.047 -10.758 -3.881 1 72.62 360 TRP A CA 1
ATOM 2879 C C . TRP A 1 360 ? 31.109 -9.93 -4.594 1 72.62 360 TRP A C 1
ATOM 2881 O O . TRP A 1 360 ? 31 -8.703 -4.691 1 72.62 360 TRP A O 1
ATOM 2891 N N . SER A 1 361 ? 32.125 -10.68 -5.156 1 76 361 SER A N 1
ATOM 2892 C CA . SER A 1 361 ? 33.25 -9.969 -5.758 1 76 361 SER A CA 1
ATOM 2893 C C . SER A 1 361 ? 32.875 -9.328 -7.082 1 76 361 SER A C 1
ATOM 2895 O O . SER A 1 361 ? 33.375 -8.273 -7.445 1 76 361 SER A O 1
ATOM 2897 N N . VAL A 1 362 ? 31.891 -10.047 -7.742 1 84.44 362 VAL A N 1
ATOM 2898 C CA . VAL A 1 362 ? 31.469 -9.516 -9.031 1 84.44 362 VAL A CA 1
ATOM 2899 C C . VAL A 1 362 ? 30.078 -8.906 -8.898 1 84.44 362 VAL A C 1
ATOM 2901 O O . VAL A 1 362 ? 29.156 -9.547 -8.391 1 84.44 362 VAL A O 1
ATOM 2904 N N . ILE A 1 363 ? 30 -7.684 -9.359 1 91.5 363 ILE A N 1
ATOM 2905 C CA . ILE A 1 363 ? 28.734 -6.984 -9.273 1 91.5 363 ILE A CA 1
ATOM 2906 C C . ILE A 1 363 ? 27.828 -7.398 -10.445 1 91.5 363 ILE A C 1
ATOM 2908 O O . ILE A 1 363 ? 28.188 -7.195 -11.609 1 91.5 363 ILE A O 1
ATOM 2912 N N . PRO A 1 364 ? 26.703 -7.992 -10.164 1 93.38 364 PRO A N 1
ATOM 2913 C CA . PRO A 1 364 ? 25.781 -8.367 -11.25 1 93.38 364 PRO A CA 1
ATOM 2914 C C . PRO A 1 364 ? 25.359 -7.172 -12.094 1 93.38 364 PRO A C 1
ATOM 2916 O O . PRO A 1 364 ? 25.094 -6.094 -11.555 1 93.38 364 PRO A O 1
ATOM 2919 N N . ASN A 1 365 ? 25.266 -7.312 -13.352 1 93 365 ASN A N 1
ATOM 2920 C CA . ASN A 1 365 ? 24.922 -6.246 -14.289 1 93 365 ASN A CA 1
ATOM 2921 C C . ASN A 1 365 ? 23.516 -5.715 -14.062 1 93 365 ASN A C 1
ATOM 2923 O O . ASN A 1 365 ? 23.25 -4.523 -14.242 1 93 365 ASN A O 1
ATOM 2927 N N . CYS A 1 366 ? 22.688 -6.621 -13.648 1 94.81 366 CYS A N 1
ATOM 2928 C CA . CYS A 1 366 ? 21.297 -6.195 -13.469 1 94.81 366 CYS A CA 1
ATOM 2929 C C . CYS A 1 366 ? 21.188 -5.172 -12.344 1 94.81 366 CYS A C 1
ATOM 2931 O O . CYS A 1 366 ? 20.344 -4.273 -12.398 1 94.81 366 CYS A O 1
ATOM 2933 N N . LEU A 1 367 ? 22.031 -5.238 -11.328 1 93.56 367 LEU A N 1
ATOM 2934 C CA . LEU A 1 367 ? 22.031 -4.277 -10.234 1 93.56 367 LEU A CA 1
ATOM 2935 C C . LEU A 1 367 ? 22.469 -2.896 -10.719 1 93.56 367 LEU A C 1
ATOM 2937 O O . LEU A 1 367 ? 21.906 -1.884 -10.289 1 93.56 367 LEU A O 1
ATOM 2941 N N . LEU A 1 368 ? 23.312 -2.887 -11.664 1 92.25 368 LEU A N 1
ATOM 2942 C CA . LEU A 1 368 ? 23.906 -1.64 -12.141 1 92.25 368 LEU A CA 1
ATOM 2943 C C . LEU A 1 368 ? 22.984 -0.958 -13.148 1 92.25 368 LEU A C 1
ATOM 2945 O O . LEU A 1 368 ? 22.875 0.27 -13.164 1 92.25 368 LEU A O 1
ATOM 2949 N N . LYS A 1 369 ? 22.234 -1.792 -13.883 1 94.12 369 LYS A N 1
ATOM 2950 C CA . LYS A 1 369 ? 21.719 -1.163 -15.094 1 94.12 369 LYS A CA 1
ATOM 2951 C C . LYS A 1 369 ? 20.203 -1.328 -15.195 1 94.12 369 LYS A C 1
ATOM 2953 O O . LYS A 1 369 ? 19.531 -0.54 -15.859 1 94.12 369 LYS A O 1
ATOM 2958 N N . THR A 1 370 ? 19.641 -2.391 -14.578 1 95.94 370 THR A N 1
ATOM 2959 C CA . THR A 1 370 ? 18.281 -2.658 -15.031 1 95.94 370 THR A CA 1
ATOM 2960 C C . THR A 1 370 ? 17.344 -2.803 -13.844 1 95.94 370 THR A C 1
ATOM 2962 O O . THR A 1 370 ? 16.141 -2.535 -13.953 1 95.94 370 THR A O 1
ATOM 2965 N N . LEU A 1 371 ? 17.766 -3.203 -12.672 1 96.44 371 LEU A N 1
ATOM 2966 C CA . LEU A 1 371 ? 16.891 -3.506 -11.539 1 96.44 371 LEU A CA 1
ATOM 2967 C C . LEU A 1 371 ? 16.188 -2.248 -11.047 1 96.44 371 LEU A C 1
ATOM 2969 O O . LEU A 1 371 ? 16.828 -1.267 -10.68 1 96.44 371 LEU A O 1
ATOM 2973 N N . GLU A 1 372 ? 14.812 -2.305 -10.984 1 97 372 GLU A N 1
ATOM 2974 C CA . GLU A 1 372 ? 14.023 -1.126 -10.648 1 97 372 GLU A CA 1
ATOM 2975 C C . GLU A 1 372 ? 13.266 -1.329 -9.336 1 97 372 GLU A C 1
ATOM 2977 O O . GLU A 1 372 ? 13.055 -0.375 -8.578 1 97 372 GLU A O 1
ATOM 2982 N N . THR A 1 373 ? 12.828 -2.494 -9.211 1 97.81 373 THR A N 1
ATOM 2983 C CA . THR A 1 373 ? 12.023 -2.777 -8.031 1 97.81 373 THR A CA 1
ATOM 2984 C C . THR A 1 373 ? 12.641 -3.9 -7.207 1 97.81 373 THR A C 1
ATOM 2986 O O . THR A 1 373 ? 13.039 -4.934 -7.754 1 97.81 373 THR A O 1
ATOM 2989 N N . PHE A 1 374 ? 12.766 -3.691 -5.914 1 97.25 374 PHE A N 1
ATOM 2990 C CA . PHE A 1 374 ? 13.328 -4.676 -4.996 1 97.25 374 PHE A CA 1
ATOM 2991 C C . PHE A 1 374 ? 12.438 -4.844 -3.77 1 97.25 374 PHE A C 1
ATOM 2993 O O . PHE A 1 374 ? 12.141 -3.869 -3.074 1 97.25 374 PHE A O 1
ATOM 3000 N N . GLU A 1 375 ? 11.969 -6.016 -3.512 1 96.94 375 GLU A N 1
ATOM 3001 C CA . GLU A 1 375 ? 11.195 -6.352 -2.318 1 96.94 375 GLU A CA 1
ATOM 3002 C C . GLU A 1 375 ? 11.867 -7.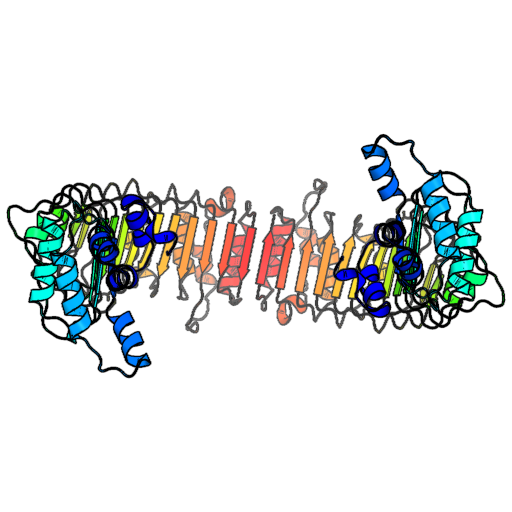469 -1.525 1 96.94 375 GLU A C 1
ATOM 3004 O O . GLU A 1 375 ? 12.227 -8.508 -2.086 1 96.94 375 GLU A O 1
ATOM 3009 N N . PHE A 1 376 ? 12.109 -7.266 -0.272 1 95.06 376 PHE A N 1
ATOM 3010 C CA . PHE A 1 376 ? 12.75 -8.227 0.615 1 95.06 376 PHE A CA 1
ATOM 3011 C C . PHE A 1 376 ? 11.867 -8.523 1.82 1 95.06 376 PHE A C 1
ATOM 3013 O O . PHE A 1 376 ? 11.719 -7.688 2.711 1 95.06 376 PHE A O 1
ATOM 3020 N N . LYS A 1 377 ? 11.281 -9.711 1.825 1 92.25 377 LYS A N 1
ATOM 3021 C CA . LYS A 1 377 ? 10.461 -10.164 2.945 1 92.25 377 LYS A CA 1
ATOM 3022 C C . LYS A 1 377 ? 11.227 -11.148 3.824 1 92.25 377 LYS A C 1
ATOM 3024 O O . LYS A 1 377 ? 12 -11.969 3.318 1 92.25 377 LYS A O 1
ATOM 3029 N N . GLY A 1 378 ? 11.039 -11.055 5.047 1 88.5 378 GLY A N 1
ATOM 3030 C CA . GLY A 1 378 ? 11.719 -11.93 5.984 1 88.5 378 GLY A CA 1
ATOM 3031 C C . GLY A 1 378 ? 13.094 -11.438 6.383 1 88.5 378 GLY A C 1
ATOM 3032 O O . GLY A 1 378 ? 14.008 -12.234 6.609 1 88.5 378 GLY A O 1
ATOM 3033 N N . CYS A 1 379 ? 13.289 -10.156 6.32 1 87.94 379 CYS A N 1
ATOM 3034 C CA . CYS A 1 379 ? 14.555 -9.555 6.746 1 87.94 379 CYS A CA 1
ATOM 3035 C C . CYS A 1 379 ? 14.578 -9.359 8.258 1 87.94 379 CYS A C 1
ATOM 3037 O O . CYS A 1 379 ? 13.953 -8.43 8.773 1 87.94 379 CYS A O 1
ATOM 3039 N N . MET A 1 380 ? 15.32 -10.164 8.961 1 84.38 380 MET A N 1
ATOM 3040 C CA . MET A 1 380 ? 15.336 -10.141 10.422 1 84.38 380 MET A CA 1
ATOM 3041 C C . MET A 1 380 ? 16.453 -9.258 10.945 1 84.38 380 MET A C 1
ATOM 3043 O O . MET A 1 380 ? 16.625 -9.094 12.156 1 84.38 380 MET A O 1
ATOM 3047 N N . GLY A 1 381 ? 17.25 -8.727 10.055 1 82 381 GLY A N 1
ATOM 3048 C CA . GLY A 1 381 ? 18.328 -7.859 10.469 1 82 381 GLY A CA 1
ATOM 3049 C C . GLY A 1 381 ? 19.594 -8.617 10.859 1 82 381 GLY A C 1
ATOM 3050 O O . GLY A 1 381 ? 20.422 -8.117 11.617 1 82 381 GLY A O 1
ATOM 3051 N N . ARG A 1 382 ? 19.688 -9.844 10.391 1 83.81 382 ARG A N 1
ATOM 3052 C CA . ARG A 1 382 ? 20.891 -10.625 10.641 1 83.81 382 ARG A CA 1
ATOM 3053 C C . ARG A 1 382 ? 22.109 -10.016 9.945 1 83.81 382 ARG A C 1
ATOM 3055 O O . ARG A 1 382 ? 21.953 -9.281 8.961 1 83.81 382 ARG A O 1
ATOM 3062 N N . PRO A 1 383 ? 23.219 -10.281 10.5 1 83.88 383 PRO A N 1
ATOM 3063 C CA . PRO A 1 383 ? 24.422 -9.656 9.938 1 83.88 383 PRO A CA 1
ATOM 3064 C C . PRO A 1 383 ? 24.578 -9.922 8.438 1 83.88 383 PRO A C 1
ATOM 3066 O O . PRO A 1 383 ? 24.984 -9.039 7.688 1 83.88 383 PRO A O 1
ATOM 3069 N N . GLU A 1 384 ? 24.219 -11.172 7.977 1 84.12 384 GLU A N 1
ATOM 3070 C CA . GLU A 1 384 ? 24.344 -11.492 6.559 1 84.12 384 GLU A CA 1
ATOM 3071 C C . GLU A 1 384 ? 23.359 -10.68 5.715 1 84.12 384 GLU A C 1
ATOM 3073 O O . GLU A 1 384 ? 23.688 -10.273 4.594 1 84.12 384 GLU A O 1
ATOM 3078 N N . GLN A 1 385 ? 22.203 -10.555 6.281 1 87.25 385 GLN A N 1
ATOM 3079 C CA . GLN A 1 385 ? 21.188 -9.797 5.562 1 87.25 385 GLN A CA 1
ATOM 3080 C C . GLN A 1 385 ? 21.547 -8.312 5.5 1 87.25 385 GLN A C 1
ATOM 3082 O O . GLN A 1 385 ? 21.359 -7.66 4.473 1 87.25 385 GLN A O 1
ATOM 3087 N N . ARG A 1 386 ? 22.141 -7.777 6.582 1 88.75 386 ARG A N 1
ATOM 3088 C CA . ARG A 1 386 ? 22.562 -6.383 6.609 1 88.75 386 ARG A CA 1
ATOM 3089 C C . ARG A 1 386 ? 23.703 -6.145 5.625 1 88.75 386 ARG A C 1
ATOM 3091 O O . ARG A 1 386 ? 23.719 -5.137 4.914 1 88.75 386 ARG A O 1
ATOM 3098 N N . ASP A 1 387 ? 24.609 -7.105 5.605 1 88.31 387 ASP A N 1
ATOM 3099 C CA . ASP A 1 387 ? 25.719 -7.004 4.66 1 88.31 387 ASP A CA 1
ATOM 3100 C C . ASP A 1 387 ? 25.219 -7.043 3.219 1 88.31 387 ASP A C 1
ATOM 3102 O O . ASP A 1 387 ? 25.734 -6.32 2.359 1 88.31 387 ASP A O 1
ATOM 3106 N N . PHE A 1 388 ? 24.328 -7.902 3.018 1 89.81 388 PHE A N 1
ATOM 3107 C CA . PHE A 1 388 ? 23.734 -7.996 1.685 1 89.81 388 PHE A CA 1
ATOM 3108 C C . PHE A 1 388 ? 23.078 -6.684 1.293 1 89.81 388 PHE A C 1
ATOM 3110 O O . PHE A 1 388 ? 23.266 -6.191 0.18 1 89.81 388 PHE A O 1
ATOM 3117 N N . LEU A 1 389 ? 22.297 -6.156 2.225 1 91.44 389 LEU A N 1
ATOM 3118 C CA . LEU A 1 389 ? 21.594 -4.906 1.936 1 91.44 389 LEU A CA 1
ATOM 3119 C C . LEU A 1 389 ? 22.594 -3.783 1.667 1 91.44 389 LEU A C 1
ATOM 3121 O O . LEU A 1 389 ? 22.375 -2.953 0.782 1 91.44 389 LEU A O 1
ATOM 3125 N N . CYS A 1 390 ? 23.688 -3.742 2.373 1 90.06 390 CYS A N 1
ATOM 3126 C CA . CYS A 1 390 ? 24.734 -2.762 2.133 1 90.06 390 CYS A CA 1
ATOM 3127 C C . CYS A 1 390 ? 25.297 -2.9 0.723 1 90.06 390 CYS A C 1
ATOM 3129 O O . CYS A 1 390 ? 25.391 -1.917 -0.015 1 90.06 390 CYS A O 1
ATOM 3131 N N . PHE A 1 391 ? 25.594 -4.145 0.388 1 90.38 391 PHE A N 1
ATOM 3132 C CA . PHE A 1 391 ? 26.109 -4.434 -0.945 1 90.38 391 PHE A CA 1
ATOM 3133 C C . PHE A 1 391 ? 25.094 -4.039 -2.014 1 90.38 391 PHE A C 1
ATOM 3135 O O . PHE A 1 391 ? 25.453 -3.41 -3.012 1 90.38 391 PHE A O 1
ATOM 3142 N N . PHE A 1 392 ? 23.922 -4.391 -1.746 1 92.38 392 PHE A N 1
ATOM 3143 C CA . PHE A 1 392 ? 22.844 -4.195 -2.699 1 92.38 392 PHE A CA 1
ATOM 3144 C C . PHE A 1 392 ? 22.641 -2.713 -2.992 1 92.38 392 PHE A C 1
ATOM 3146 O O . PHE A 1 392 ? 22.641 -2.297 -4.152 1 92.38 392 PHE A O 1
ATOM 3153 N N . PHE A 1 393 ? 22.547 -1.864 -1.931 1 92.19 393 PHE A N 1
ATOM 3154 C CA . PHE A 1 393 ? 22.219 -0.454 -2.113 1 92.19 393 PHE A CA 1
ATOM 3155 C C . PHE A 1 393 ? 23.438 0.32 -2.602 1 92.19 393 PHE A C 1
ATOM 3157 O O . PHE A 1 393 ? 23.297 1.366 -3.238 1 92.19 393 PHE A O 1
ATOM 3164 N N . LYS A 1 394 ? 24.578 -0.192 -2.369 1 89.5 394 LYS A N 1
ATOM 3165 C CA . LYS A 1 394 ? 25.797 0.43 -2.879 1 89.5 394 LYS A CA 1
ATOM 3166 C C . LYS A 1 394 ? 25.875 0.336 -4.398 1 89.5 394 LYS A C 1
ATOM 3168 O O . LYS A 1 394 ? 26.422 1.218 -5.055 1 89.5 394 LYS A O 1
ATOM 3173 N N . ASN A 1 395 ? 25.203 -0.712 -4.895 1 91.12 395 ASN A N 1
ATOM 3174 C CA . ASN A 1 395 ? 25.453 -0.997 -6.309 1 91.12 395 ASN A CA 1
ATOM 3175 C C . ASN A 1 395 ? 24.188 -0.83 -7.137 1 91.12 395 ASN A C 1
ATOM 3177 O O . ASN A 1 395 ? 24.25 -0.741 -8.367 1 91.12 395 ASN A O 1
ATOM 3181 N N . ALA A 1 396 ? 23.031 -0.86 -6.555 1 91 396 ALA A N 1
ATOM 3182 C CA . ALA A 1 396 ? 21.781 -0.713 -7.293 1 91 396 ALA A CA 1
ATOM 3183 C C . ALA A 1 396 ? 21.547 0.742 -7.688 1 91 396 ALA A C 1
ATOM 3185 O O . ALA A 1 396 ? 21.078 1.546 -6.875 1 91 396 ALA A O 1
ATOM 3186 N N . ARG A 1 397 ? 21.688 1.116 -8.867 1 89.69 397 ARG A N 1
ATOM 3187 C CA . ARG A 1 397 ? 21.703 2.516 -9.281 1 89.69 397 ARG A CA 1
ATOM 3188 C C . ARG A 1 397 ? 20.359 2.918 -9.883 1 89.69 397 ARG A C 1
ATOM 3190 O O . ARG A 1 397 ? 20.031 4.105 -9.961 1 89.69 397 ARG A O 1
ATOM 3197 N N . CYS A 1 398 ? 19.594 1.941 -10.281 1 91.88 398 CYS A N 1
ATOM 3198 C CA . CYS A 1 398 ? 18.375 2.266 -11.031 1 91.88 398 CYS A CA 1
ATOM 3199 C C . CYS A 1 398 ? 17.125 1.966 -10.211 1 91.88 398 CYS A C 1
ATOM 3201 O O . CYS A 1 398 ? 16.031 1.868 -10.766 1 91.88 398 CYS A O 1
ATOM 3203 N N . LEU A 1 399 ? 17.25 1.805 -8.953 1 93.19 399 LEU A N 1
ATOM 3204 C CA . LEU A 1 399 ? 16.125 1.426 -8.102 1 93.19 399 LEU A CA 1
ATOM 3205 C C . LEU A 1 399 ? 15.062 2.521 -8.086 1 93.19 399 LEU A C 1
ATOM 3207 O O . LEU A 1 399 ? 15.383 3.703 -7.953 1 93.19 399 LEU A O 1
ATOM 3211 N N . LYS A 1 400 ? 13.781 2.174 -8.227 1 94.56 400 LYS A N 1
ATOM 3212 C CA . LYS A 1 400 ? 12.648 3.094 -8.148 1 94.56 400 LYS A CA 1
ATOM 3213 C C . LYS A 1 400 ? 11.82 2.842 -6.895 1 94.56 400 LYS A C 1
ATOM 3215 O O . LYS A 1 400 ? 11.242 3.773 -6.328 1 94.56 400 LYS A O 1
ATOM 3220 N N . SER A 1 401 ? 11.773 1.638 -6.57 1 95.75 401 SER A N 1
ATOM 3221 C CA . SER A 1 401 ? 10.969 1.273 -5.406 1 95.75 401 SER A CA 1
ATOM 3222 C C . SER A 1 401 ? 11.586 0.107 -4.648 1 95.75 401 SER A C 1
ATOM 3224 O O . SER A 1 401 ? 11.961 -0.903 -5.25 1 95.75 401 SER A O 1
ATOM 3226 N N . THR A 1 402 ? 11.711 0.242 -3.369 1 95.75 402 THR A N 1
ATOM 3227 C CA . THR A 1 402 ? 12.234 -0.809 -2.504 1 95.75 402 THR A CA 1
ATOM 3228 C C . THR A 1 402 ? 11.359 -0.978 -1.266 1 95.75 402 THR A C 1
ATOM 3230 O O . THR A 1 402 ? 10.906 0.008 -0.68 1 95.75 402 THR A O 1
ATOM 3233 N N . SER A 1 403 ? 11.023 -2.121 -0.947 1 96.12 403 SER A N 1
ATOM 3234 C CA . SER A 1 403 ? 10.297 -2.451 0.273 1 96.12 403 SER A CA 1
ATOM 3235 C C . SER A 1 403 ? 10.977 -3.58 1.038 1 96.12 403 SER A C 1
ATOM 3237 O O . SER A 1 403 ? 11.258 -4.637 0.472 1 96.12 403 SER A O 1
ATOM 3239 N N . ILE A 1 404 ? 11.305 -3.377 2.223 1 95.19 404 ILE A N 1
ATOM 3240 C CA . ILE A 1 404 ? 11.93 -4.371 3.088 1 95.19 404 ILE A CA 1
ATOM 3241 C C . ILE A 1 404 ? 11.07 -4.59 4.328 1 95.19 404 ILE A C 1
ATOM 3243 O O . ILE A 1 404 ? 10.781 -3.646 5.07 1 95.19 404 ILE A O 1
ATOM 3247 N N . LEU A 1 405 ? 10.695 -5.77 4.57 1 93.19 405 LEU A N 1
ATOM 3248 C CA . LEU A 1 405 ? 9.797 -6.09 5.676 1 93.19 405 LEU A CA 1
ATOM 3249 C C . LEU A 1 405 ? 10.344 -7.246 6.504 1 93.19 405 LEU A C 1
ATOM 3251 O O . LEU A 1 405 ? 10.898 -8.203 5.953 1 93.19 405 LEU A O 1
ATOM 3255 N N . ARG A 1 406 ? 10.141 -7.027 7.891 1 89.62 406 ARG A N 1
ATOM 3256 C CA . ARG A 1 406 ? 10.516 -8.117 8.781 1 89.62 406 ARG A CA 1
ATOM 3257 C C . ARG A 1 406 ? 9.453 -9.219 8.781 1 89.62 406 ARG A C 1
ATOM 3259 O O . ARG A 1 406 ? 8.258 -8.93 8.672 1 89.62 406 ARG A O 1
ATOM 3266 N N . MET B 1 1 ? -52.969 14.977 0.718 1 29.47 1 MET B N 1
ATOM 3267 C CA . MET B 1 1 ? -52.469 15.766 1.839 1 29.47 1 MET B CA 1
ATOM 3268 C C . MET B 1 1 ? -51.094 15.289 2.264 1 29.47 1 MET B C 1
ATOM 3270 O O . MET B 1 1 ? -50.875 14.086 2.43 1 29.47 1 MET B O 1
ATOM 3274 N N . ASP B 1 2 ? -50.062 16.109 1.98 1 39.72 2 ASP B N 1
ATOM 3275 C CA . ASP B 1 2 ? -48.625 15.875 2.068 1 39.72 2 ASP B CA 1
ATOM 3276 C C . ASP B 1 2 ? -48.219 15.383 3.457 1 39.72 2 ASP B C 1
ATOM 3278 O O . ASP B 1 2 ? -48.656 15.953 4.469 1 39.72 2 ASP B O 1
ATOM 3282 N N . LYS B 1 3 ? -47.969 14.109 3.689 1 48.94 3 LYS B N 1
ATOM 3283 C CA . LYS B 1 3 ? -47.562 13.391 4.895 1 48.94 3 LYS B CA 1
ATOM 3284 C C . LYS B 1 3 ? -46.562 14.203 5.727 1 48.94 3 LYS B C 1
ATOM 3286 O O . LYS B 1 3 ? -46.562 14.094 6.953 1 48.94 3 LYS B O 1
ATOM 3291 N N . ILE B 1 4 ? -45.844 14.961 5.184 1 50.56 4 ILE B N 1
ATOM 3292 C CA . ILE B 1 4 ? -44.875 15.758 5.91 1 50.56 4 ILE B CA 1
ATOM 3293 C C . ILE B 1 4 ? -45.594 16.844 6.711 1 50.56 4 ILE B C 1
ATOM 3295 O O . ILE B 1 4 ? -45.156 17.203 7.812 1 50.56 4 ILE B O 1
ATOM 3299 N N . SER B 1 5 ? -46.719 17.234 6.254 1 51.03 5 SER B N 1
ATOM 3300 C CA . SER B 1 5 ? -47.469 18.281 6.914 1 51.03 5 SER B CA 1
ATOM 3301 C C . SER B 1 5 ? -48.094 17.797 8.227 1 51.03 5 SER B C 1
ATOM 3303 O O . SER B 1 5 ? -48.5 18.594 9.07 1 51.03 5 SER B O 1
ATOM 3305 N N . ARG B 1 6 ? -48.031 16.547 8.422 1 54.59 6 ARG B N 1
ATOM 3306 C CA . ARG B 1 6 ? -48.625 16.031 9.648 1 54.59 6 ARG B CA 1
ATOM 3307 C C . ARG B 1 6 ? -47.562 15.906 10.75 1 54.59 6 ARG B C 1
ATOM 3309 O O . ARG B 1 6 ? -47.906 15.602 11.898 1 54.59 6 ARG B O 1
ATOM 3316 N N . LEU B 1 7 ? -46.438 16.25 10.422 1 54.34 7 LEU B N 1
ATOM 3317 C CA . LEU B 1 7 ? -45.375 16.094 11.43 1 54.34 7 LEU B CA 1
ATOM 3318 C C . LEU B 1 7 ? -45.375 17.297 12.383 1 54.34 7 LEU B C 1
ATOM 3320 O O . LEU B 1 7 ? -45.781 18.391 12.008 1 54.34 7 LEU B O 1
ATOM 3324 N N . SER B 1 8 ? -45.188 16.969 13.711 1 62.44 8 SER B N 1
ATOM 3325 C CA . SER B 1 8 ? -45.094 18.031 14.711 1 62.44 8 SER B CA 1
ATOM 3326 C C . SER B 1 8 ? -44.094 19.094 14.312 1 62.44 8 SER B C 1
ATOM 3328 O O . SER B 1 8 ? -43.125 18.812 13.578 1 62.44 8 SER B O 1
ATOM 3330 N N . ASP B 1 9 ? -44.344 20.312 14.766 1 62.69 9 ASP B N 1
ATOM 3331 C CA . ASP B 1 9 ? -43.5 21.438 14.469 1 62.69 9 ASP B CA 1
ATOM 3332 C C . ASP B 1 9 ? -42.062 21.172 14.922 1 62.69 9 ASP B C 1
ATOM 3334 O O . ASP B 1 9 ? -41.094 21.547 14.227 1 62.69 9 ASP B O 1
ATOM 3338 N N . ASP B 1 10 ? -41.969 20.547 16.016 1 64.38 10 ASP B N 1
ATOM 3339 C CA . ASP B 1 10 ? -40.625 20.25 16.531 1 64.38 10 ASP B CA 1
ATOM 3340 C C . ASP B 1 10 ? -39.875 19.328 15.57 1 64.38 10 ASP B C 1
ATOM 3342 O O . ASP B 1 10 ? -38.688 19.531 15.344 1 64.38 10 ASP B O 1
ATOM 3346 N N . LEU B 1 11 ? -40.594 18.484 15.164 1 61.31 11 LEU B N 1
ATOM 3347 C CA . LEU B 1 11 ? -39.969 17.531 14.242 1 61.31 11 LEU B CA 1
ATOM 3348 C C . LEU B 1 11 ? -39.656 18.203 12.914 1 61.31 11 LEU B C 1
ATOM 3350 O O . LEU B 1 11 ? -38.594 17.938 12.312 1 61.31 11 LEU B O 1
ATOM 3354 N N . LEU B 1 12 ? -40.5 19.031 12.555 1 59.91 12 LEU B N 1
ATOM 3355 C CA . LEU B 1 12 ? -40.281 19.719 11.289 1 59.91 12 LEU B CA 1
ATOM 3356 C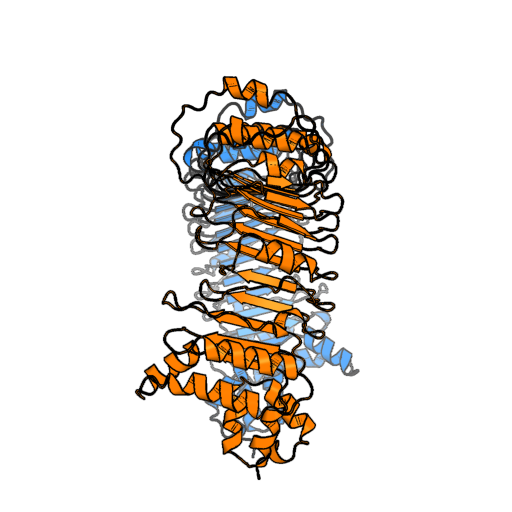 C . LEU B 1 12 ? -39.062 20.625 11.359 1 59.91 12 LEU B C 1
ATOM 3358 O O . LEU B 1 12 ? -38.281 20.672 10.414 1 59.91 12 LEU B O 1
ATOM 3362 N N . VAL B 1 13 ? -38.969 21.188 12.398 1 62.97 13 VAL B N 1
ATOM 3363 C CA . VAL B 1 13 ? -37.812 22.062 12.602 1 62.97 13 VAL B CA 1
ATOM 3364 C C . VAL B 1 13 ? -36.531 21.234 12.562 1 62.97 13 VAL B C 1
ATOM 3366 O O . VAL B 1 13 ? -35.531 21.656 11.969 1 62.97 13 VAL B O 1
ATOM 3369 N N . LYS B 1 14 ? -36.656 20.109 13.094 1 64.81 14 LYS B N 1
ATOM 3370 C CA . LYS B 1 14 ? -35.5 19.219 13.086 1 64.81 14 LYS B CA 1
ATOM 3371 C C . LYS B 1 14 ? -35.125 18.797 11.664 1 64.81 14 LYS B C 1
ATOM 3373 O O . LYS B 1 14 ? -33.969 18.75 11.305 1 64.81 14 LYS B O 1
ATOM 3378 N N . ILE B 1 15 ? -36.188 18.656 10.984 1 57.22 15 ILE B N 1
ATOM 3379 C CA . ILE B 1 15 ? -35.969 18.234 9.609 1 57.22 15 ILE B CA 1
ATOM 3380 C C . ILE B 1 15 ? -35.344 19.391 8.812 1 57.22 15 ILE B C 1
ATOM 3382 O O . ILE B 1 15 ? -34.406 19.172 8.055 1 57.22 15 ILE B O 1
ATOM 3386 N N . LEU B 1 16 ? -35.844 20.5 9.086 1 65 16 LEU B N 1
ATOM 3387 C CA . LEU B 1 16 ? -35.406 21.656 8.328 1 65 16 LEU B CA 1
ATOM 3388 C C . LEU B 1 16 ? -33.969 22.031 8.711 1 65 16 LEU B C 1
ATOM 3390 O O . LEU B 1 16 ? -33.281 22.672 7.922 1 65 16 LEU B O 1
ATOM 3394 N N . SER B 1 17 ? -33.656 21.531 9.812 1 64.06 17 SER B N 1
ATOM 3395 C CA . SER B 1 17 ? -32.281 21.844 10.273 1 64.06 17 SER B CA 1
ATOM 3396 C C . SER B 1 17 ? -31.25 21.094 9.469 1 64.06 17 SER B C 1
ATOM 3398 O O . SER B 1 17 ? -30.062 21.453 9.477 1 64.06 17 SER B O 1
ATOM 3400 N N . PHE B 1 18 ? -31.844 20.156 8.75 1 56.31 18 PHE B N 1
ATOM 3401 C CA . PHE B 1 18 ? -30.922 19.312 7.992 1 56.31 18 PHE B CA 1
ATOM 3402 C C . PHE B 1 18 ? -30.828 19.781 6.543 1 56.31 18 PHE B C 1
ATOM 3404 O O . PHE B 1 18 ? -30.047 19.234 5.758 1 56.31 18 PHE B O 1
ATOM 3411 N N . VAL B 1 19 ? -31.609 20.734 6.262 1 58 19 VAL B N 1
ATOM 3412 C CA . VAL B 1 19 ? -31.562 21.219 4.883 1 58 19 VAL B CA 1
ATOM 3413 C C . VAL B 1 19 ? -30.891 22.578 4.828 1 58 19 VAL B C 1
ATOM 3415 O O . VAL B 1 19 ? -30.891 23.328 5.816 1 58 19 VAL B O 1
ATOM 3418 N N . PRO B 1 20 ? -30.219 22.828 3.615 1 57.34 20 PRO B N 1
ATOM 3419 C CA . PRO B 1 20 ? -29.625 24.156 3.494 1 57.34 20 PRO B CA 1
ATOM 3420 C C . PRO B 1 20 ? -30.625 25.281 3.787 1 57.34 20 PRO B C 1
ATOM 3422 O O . PRO B 1 20 ? -31.812 25.141 3.502 1 57.34 20 PRO B O 1
ATOM 3425 N N . THR B 1 21 ? -30.094 26.266 4.445 1 67.62 21 THR B N 1
ATOM 3426 C CA . THR B 1 21 ? -30.938 27.359 4.922 1 67.62 21 THR B CA 1
ATOM 3427 C C . THR B 1 21 ? -31.828 27.891 3.801 1 67.62 21 THR B C 1
ATOM 3429 O O . THR B 1 21 ? -33 28.203 4.027 1 67.62 21 THR B O 1
ATOM 3432 N N . ARG B 1 22 ? -31.344 27.875 2.676 1 63.91 22 ARG B N 1
ATOM 3433 C CA . ARG B 1 22 ? -32.094 28.406 1.549 1 63.91 22 ARG B CA 1
ATOM 3434 C C . ARG B 1 22 ? -33.344 27.562 1.299 1 63.91 22 ARG B C 1
ATOM 3436 O O . ARG B 1 22 ? -34.438 28.109 1.038 1 63.91 22 ARG B O 1
ATOM 3443 N N . VAL B 1 23 ? -33.094 26.375 1.315 1 57.62 23 VAL B N 1
ATOM 3444 C CA . VAL B 1 23 ? -34.219 25.453 1.091 1 57.62 23 VAL B CA 1
ATOM 3445 C C . VAL B 1 23 ? -35.188 25.562 2.244 1 57.62 23 VAL B C 1
ATOM 3447 O O . VAL B 1 23 ? -36.406 25.594 2.025 1 57.62 23 VAL B O 1
ATOM 3450 N N . ALA B 1 24 ? -34.594 25.641 3.359 1 60.41 24 ALA B N 1
ATOM 3451 C CA . ALA B 1 24 ? -35.469 25.75 4.523 1 60.41 24 ALA B CA 1
ATOM 3452 C C . ALA B 1 24 ? -36.375 26.969 4.426 1 60.41 24 ALA B C 1
ATOM 3454 O O . ALA B 1 24 ? -37.562 26.891 4.672 1 60.41 24 ALA B O 1
ATOM 3455 N N . VAL B 1 25 ? -35.812 27.984 3.93 1 61.69 25 VAL B N 1
ATOM 3456 C CA . VAL B 1 25 ? -36.531 29.25 3.82 1 61.69 25 VAL B CA 1
ATOM 3457 C C . VAL B 1 25 ? -37.562 29.141 2.695 1 61.69 25 VAL B C 1
ATOM 3459 O O . VAL B 1 25 ? -38.688 29.656 2.818 1 61.69 25 VAL B O 1
ATOM 3462 N N . SER B 1 26 ? -37.125 28.469 1.711 1 60.38 26 SER B N 1
ATOM 3463 C CA . SER B 1 26 ? -38 28.375 0.55 1 60.38 26 SER B CA 1
ATOM 3464 C C . SER B 1 26 ? -39.25 27.594 0.882 1 60.38 26 SER B C 1
ATOM 3466 O O . SER B 1 26 ? -40.281 27.75 0.215 1 60.38 26 SER B O 1
ATOM 3468 N N . THR B 1 27 ? -39.156 26.703 1.799 1 56.84 27 THR B N 1
ATOM 3469 C CA . THR B 1 27 ? -40.344 25.953 2.195 1 56.84 27 THR B CA 1
ATOM 3470 C C . THR B 1 27 ? -41.438 26.875 2.756 1 56.84 27 THR B C 1
ATOM 3472 O O . THR B 1 27 ? -42.594 26.484 2.883 1 56.84 27 THR B O 1
ATOM 3475 N N . SER B 1 28 ? -41 28.062 3 1 57.75 28 SER B N 1
ATOM 3476 C CA . SER B 1 28 ? -41.938 29.031 3.547 1 57.75 28 SER B CA 1
ATOM 3477 C C . SER B 1 28 ? -43.062 29.328 2.553 1 57.75 28 SER B C 1
ATOM 3479 O O . SER B 1 28 ? -44.125 29.766 2.945 1 57.75 28 SER B O 1
ATOM 3481 N N . VAL B 1 29 ? -42.688 29.062 1.304 1 56.53 29 VAL B N 1
ATOM 3482 C CA . VAL B 1 29 ? -43.656 29.359 0.257 1 56.53 29 VAL B CA 1
ATOM 3483 C C . VAL B 1 29 ? -44.719 28.281 0.211 1 56.53 29 VAL B C 1
ATOM 3485 O O . VAL B 1 29 ? -45.812 28.5 -0.303 1 56.53 29 VAL B O 1
ATOM 3488 N N . LEU B 1 30 ? -44.406 27.156 0.727 1 53.41 30 LEU B N 1
ATOM 3489 C CA . LEU B 1 30 ? -45.312 26.016 0.585 1 53.41 30 LEU B CA 1
ATOM 3490 C C . LEU B 1 30 ? -46.562 26.188 1.459 1 53.41 30 LEU B C 1
ATOM 3492 O O . LEU B 1 30 ? -47.656 25.828 1.05 1 53.41 30 LEU B O 1
ATOM 3496 N N . SER B 1 31 ? -46.375 26.578 2.75 1 59.16 31 SER B N 1
ATOM 3497 C CA . SER B 1 31 ? -47.5 26.828 3.65 1 59.16 31 SER B CA 1
ATOM 3498 C C . SER B 1 31 ? -47.125 27.797 4.77 1 59.16 31 SER B C 1
ATOM 3500 O O . SER B 1 31 ? -45.938 28.016 5.012 1 59.16 31 SER B O 1
ATOM 3502 N N . LYS B 1 32 ? -47.969 28.547 5.277 1 61.97 32 LYS B N 1
ATOM 3503 C CA . LYS B 1 32 ? -47.812 29.453 6.406 1 61.97 32 LYS B CA 1
ATOM 3504 C C . LYS B 1 32 ? -47.094 28.766 7.562 1 61.97 32 LYS B C 1
ATOM 3506 O O . LYS B 1 32 ? -46.312 29.391 8.281 1 61.97 32 LYS B O 1
ATOM 3511 N N . ARG B 1 33 ? -47.312 27.469 7.59 1 62.19 33 ARG B N 1
ATOM 3512 C CA . ARG B 1 33 ? -46.688 26.703 8.672 1 62.19 33 ARG B CA 1
ATOM 3513 C C . ARG B 1 33 ? -45.188 26.625 8.508 1 62.19 33 ARG B C 1
ATOM 3515 O O . ARG B 1 33 ? -44.438 26.812 9.469 1 62.19 33 ARG B O 1
ATOM 3522 N N . TRP B 1 34 ? -44.906 26.516 7.285 1 59.56 34 TRP B N 1
ATOM 3523 C CA . TRP B 1 34 ? -43.5 26.344 7.004 1 59.56 34 TRP B CA 1
ATOM 3524 C C . TRP B 1 34 ? -42.75 27.656 7.203 1 59.56 34 TRP B C 1
ATOM 3526 O O . TRP B 1 34 ? -41.562 27.656 7.574 1 59.56 34 TRP B O 1
ATOM 3536 N N . LYS B 1 35 ? -43.438 28.688 6.969 1 60.47 35 LYS B N 1
ATOM 3537 C CA . LYS B 1 35 ? -42.844 30.016 7.152 1 60.47 35 LYS B CA 1
ATOM 3538 C C . LYS B 1 35 ? -42.406 30.219 8.602 1 60.47 35 LYS B C 1
ATOM 3540 O O . LYS B 1 35 ? -41.344 30.781 8.859 1 60.47 35 LYS B O 1
ATOM 3545 N N . SER B 1 36 ? -43.219 29.719 9.422 1 67.25 36 SER B N 1
ATOM 3546 C CA . SER B 1 36 ? -42.906 29.906 10.836 1 67.25 36 SER B CA 1
ATOM 3547 C C . SER B 1 36 ? -41.812 28.953 11.305 1 67.25 36 SER B C 1
ATOM 3549 O O . SER B 1 36 ? -41.031 29.281 12.211 1 67.25 36 SER B O 1
ATOM 3551 N N . LEU B 1 37 ? -41.656 27.891 10.641 1 70.06 37 LEU B N 1
ATOM 3552 C CA . LEU B 1 37 ? -40.781 26.828 11.156 1 70.06 37 LEU B CA 1
ATOM 3553 C C . LEU B 1 37 ? -39.312 27.141 10.891 1 70.06 37 LEU B C 1
ATOM 3555 O O . LEU B 1 37 ? -38.469 26.875 11.727 1 70.06 37 LEU B O 1
ATOM 3559 N N . TRP B 1 38 ? -39.125 27.797 9.797 1 69.81 38 TRP B N 1
ATOM 3560 C CA . TRP B 1 38 ? -37.719 28.062 9.469 1 69.81 38 TRP B CA 1
ATOM 3561 C C . TRP B 1 38 ? -37.125 29.062 10.445 1 69.81 38 TRP B C 1
ATOM 3563 O O . TRP B 1 38 ? -35.906 29.016 10.719 1 69.81 38 TRP B O 1
ATOM 3573 N N . MET B 1 39 ? -38 29.781 11 1 72.62 39 MET B N 1
ATOM 3574 C CA . MET B 1 39 ? -37.594 30.828 11.914 1 72.62 39 MET B CA 1
ATOM 3575 C C . MET B 1 39 ? -36.969 30.234 13.18 1 72.62 39 MET B C 1
ATOM 3577 O O . MET B 1 39 ? -36.281 30.922 13.938 1 72.62 39 MET B O 1
ATOM 3581 N N . TRP B 1 40 ? -37.094 28.922 13.25 1 74.31 40 TRP B N 1
ATOM 3582 C CA . TRP B 1 40 ? -36.656 28.281 14.477 1 74.31 40 TRP B CA 1
ATOM 3583 C C . TRP B 1 40 ? -35.438 27.406 14.211 1 74.31 40 TRP B C 1
ATOM 3585 O O . TRP B 1 40 ? -34.906 26.734 15.117 1 74.31 40 TRP B O 1
ATOM 3595 N N . VAL B 1 41 ? -34.906 27.531 13.062 1 77.56 41 VAL B N 1
ATOM 3596 C CA . VAL B 1 41 ? -33.75 26.719 12.703 1 77.56 41 VAL B CA 1
ATOM 3597 C C . VAL B 1 41 ? -32.5 27.297 13.352 1 77.56 41 VAL B C 1
ATOM 3599 O O . VAL B 1 41 ? -32.188 28.484 13.164 1 77.56 41 VAL B O 1
ATOM 3602 N N . PRO B 1 42 ? -31.828 26.484 14.062 1 84 42 PRO B N 1
ATOM 3603 C CA . PRO B 1 42 ? -30.703 27.016 14.844 1 84 42 PRO B CA 1
ATOM 3604 C C . PRO B 1 42 ? -29.438 27.203 14.023 1 84 42 PRO B C 1
ATOM 3606 O O . PRO B 1 42 ? -28.531 27.938 14.43 1 84 42 PRO B O 1
ATOM 3609 N N . THR B 1 43 ? -29.328 26.594 12.961 1 86.88 43 THR B N 1
ATOM 3610 C CA . THR B 1 43 ? -28.156 26.719 12.094 1 86.88 43 THR B CA 1
ATOM 3611 C C . THR B 1 43 ? -28.5 27.5 10.828 1 86.88 43 THR B C 1
ATOM 3613 O O . THR B 1 43 ? -29.406 27.109 10.078 1 86.88 43 THR B O 1
ATOM 3616 N N . LEU B 1 44 ? -27.812 28.594 10.641 1 87.12 44 LEU B N 1
ATOM 3617 C CA . LEU B 1 44 ? -28.047 29.469 9.5 1 87.12 44 LEU B CA 1
ATOM 3618 C C . LEU B 1 44 ? -26.797 29.578 8.633 1 87.12 44 LEU B C 1
ATOM 3620 O O . LEU B 1 44 ? -25.719 29.938 9.133 1 87.12 44 LEU B O 1
ATOM 3624 N N . GLU B 1 45 ? -26.953 29.234 7.426 1 87.19 45 GLU B N 1
ATOM 3625 C CA . GLU B 1 45 ? -25.844 29.328 6.488 1 87.19 45 GLU B CA 1
ATOM 3626 C C . GLU B 1 45 ? -26.234 30.125 5.246 1 87.19 45 GLU B C 1
ATOM 3628 O O . GLU B 1 45 ? -27.234 29.828 4.598 1 87.19 45 GLU B O 1
ATOM 3633 N N . TYR B 1 46 ? -25.469 31.125 4.938 1 84.44 46 TYR B N 1
ATOM 3634 C CA . TYR B 1 46 ? -25.688 31.969 3.762 1 84.44 46 TYR B CA 1
ATOM 3635 C C . TYR B 1 46 ? -24.422 32.062 2.912 1 84.44 46 TYR B C 1
ATOM 3637 O O . TYR B 1 46 ? -23.359 32.438 3.414 1 84.44 46 TYR B O 1
ATOM 3645 N N . ASP B 1 47 ? -24.516 31.766 1.646 1 79.38 47 ASP B N 1
ATOM 3646 C CA . ASP B 1 47 ? -23.391 31.797 0.719 1 79.38 47 ASP B CA 1
ATOM 3647 C C . ASP B 1 47 ? -23.75 32.531 -0.562 1 79.38 47 ASP B C 1
ATOM 3649 O O . ASP B 1 47 ? -24.594 32.094 -1.342 1 79.38 47 ASP B O 1
ATOM 3653 N N . ASP B 1 48 ? -23.172 33.594 -0.729 1 75.06 48 ASP B N 1
ATOM 3654 C CA . ASP B 1 48 ? -23.422 34.438 -1.89 1 75.06 48 ASP B CA 1
ATOM 3655 C C . ASP B 1 48 ? -22.953 33.781 -3.178 1 75.06 48 ASP B C 1
ATOM 3657 O O . ASP B 1 48 ? -23.516 34 -4.25 1 75.06 48 ASP B O 1
ATOM 3661 N N . MET B 1 49 ? -21.906 33 -3.096 1 66.56 49 MET B N 1
ATOM 3662 C CA . MET B 1 49 ? -21.359 32.375 -4.297 1 66.56 49 MET B CA 1
ATOM 3663 C C . MET B 1 49 ? -22.328 31.312 -4.844 1 66.56 49 MET B C 1
ATOM 3665 O O . MET B 1 49 ? -22.406 31.125 -6.055 1 66.56 49 MET B O 1
ATOM 3669 N N . GLU B 1 50 ? -22.984 30.703 -4.008 1 59.88 50 GLU B N 1
ATOM 3670 C CA . GLU B 1 50 ? -23.984 29.75 -4.465 1 59.88 50 GLU B CA 1
ATOM 3671 C C . GLU B 1 50 ? -25.125 30.438 -5.203 1 59.88 50 GLU B C 1
ATOM 3673 O O . GLU B 1 50 ? -25.641 29.922 -6.195 1 59.88 50 GLU B O 1
ATOM 3678 N N . ASP B 1 51 ? -25.359 31.641 -4.762 1 57.16 51 ASP B N 1
ATOM 3679 C CA . ASP B 1 51 ? -26.453 32.406 -5.367 1 57.16 51 ASP B CA 1
ATOM 3680 C C . ASP B 1 51 ? -26.062 32.906 -6.75 1 57.16 51 ASP B C 1
ATOM 3682 O O . ASP B 1 51 ? -26.891 32.969 -7.66 1 57.16 51 ASP B O 1
ATOM 3686 N N . ILE B 1 52 ? -24.797 33.156 -6.719 1 56.03 52 ILE B N 1
ATOM 3687 C CA . ILE B 1 52 ? -24.297 33.656 -8 1 56.03 52 ILE B CA 1
ATOM 3688 C C . ILE B 1 52 ? -24.375 32.531 -9.047 1 56.03 52 ILE B C 1
ATOM 3690 O O . ILE B 1 52 ? -24.797 32.781 -10.18 1 56.03 52 ILE B O 1
ATOM 3694 N N . THR B 1 53 ? -23.969 31.453 -8.633 1 52.56 53 THR B N 1
ATOM 3695 C CA . THR B 1 53 ? -23.953 30.344 -9.586 1 52.56 53 THR B CA 1
ATOM 3696 C C . THR B 1 53 ? -25.375 30.016 -10.031 1 52.56 53 THR B C 1
ATOM 3698 O O . THR B 1 53 ? -25.609 29.734 -11.211 1 52.56 53 THR B O 1
ATOM 3701 N N . ASP B 1 54 ? -26.266 30.078 -9.109 1 52.16 54 ASP B N 1
ATOM 3702 C CA . ASP B 1 54 ? -27.656 29.797 -9.445 1 52.16 54 ASP B CA 1
ATOM 3703 C C . ASP B 1 54 ? -28.25 30.875 -10.352 1 52.16 54 ASP B C 1
ATOM 3705 O O . ASP B 1 54 ? -29 30.578 -11.273 1 52.16 54 ASP B O 1
ATOM 3709 N N . ASN B 1 55 ? -27.906 32.062 -10.008 1 52.66 55 ASN B N 1
ATOM 3710 C CA . ASN B 1 55 ? -28.406 33.156 -10.82 1 52.66 55 ASN B CA 1
ATOM 3711 C C . ASN B 1 55 ? -27.812 33.125 -12.227 1 52.66 55 ASN B C 1
ATOM 3713 O O . ASN B 1 55 ? -28.5 33.469 -13.195 1 52.66 55 ASN B O 1
ATOM 3717 N N . TYR B 1 56 ? -26.5 32.812 -12.203 1 48.28 56 TYR B N 1
ATOM 3718 C CA . TYR B 1 56 ? -25.906 32.656 -13.523 1 48.28 56 TYR B CA 1
ATOM 3719 C C . TYR B 1 56 ? -26.609 31.578 -14.328 1 48.28 56 TYR B C 1
ATOM 3721 O O . TYR B 1 56 ? -26.75 31.688 -15.547 1 48.28 56 TYR B O 1
ATOM 3729 N N . LEU B 1 57 ? -26.953 30.594 -13.766 1 48.53 57 LEU B N 1
ATOM 3730 C CA . LEU B 1 57 ? -27.625 29.5 -14.469 1 48.53 57 LEU B CA 1
ATOM 3731 C C . LEU B 1 57 ? -29.062 29.875 -14.812 1 48.53 57 LEU B C 1
ATOM 3733 O O . LEU B 1 57 ? -29.594 29.422 -15.828 1 48.53 57 LEU B O 1
ATOM 3737 N N . SER B 1 58 ? -29.734 30.422 -13.969 1 46.75 58 SER B N 1
ATOM 3738 C CA . SER B 1 58 ? -31.141 30.719 -14.266 1 46.75 58 SER B CA 1
ATOM 3739 C C . SER B 1 58 ? -31.281 32.031 -15.016 1 46.75 58 SER B C 1
ATOM 3741 O O . SER B 1 58 ? -32.406 32.469 -15.328 1 46.75 58 SER B O 1
ATOM 3743 N N . LYS B 1 59 ? -30.25 32.5 -15.75 1 51.59 59 LYS B N 1
ATOM 3744 C CA . LYS B 1 59 ? -30.234 33.688 -16.594 1 51.59 59 LYS B CA 1
ATOM 3745 C C . LYS B 1 59 ? -30.875 34.875 -15.875 1 51.59 59 LYS B C 1
ATOM 3747 O O . LYS B 1 59 ? -31.25 35.875 -16.5 1 51.59 59 LYS B O 1
ATOM 3752 N N . SER B 1 60 ? -31.203 34.812 -14.766 1 46.94 60 SER B N 1
ATOM 3753 C CA . SER B 1 60 ? -31.812 35.906 -14.023 1 46.94 60 SER B CA 1
ATOM 3754 C C . SER B 1 60 ? -30.75 36.875 -13.469 1 46.94 60 SER B C 1
ATOM 3756 O O . SER B 1 60 ? -29.594 36.469 -13.289 1 46.94 60 SER B O 1
ATOM 3758 N N . THR B 1 61 ? -30.812 38.281 -13.523 1 44.47 61 THR B N 1
ATOM 3759 C CA . THR B 1 61 ? -29.984 39.375 -13.078 1 44.47 61 THR B CA 1
ATOM 3760 C C . THR B 1 61 ? -29.234 39.031 -11.797 1 44.47 61 THR B C 1
ATOM 3762 O O . THR B 1 61 ? -29.812 38.406 -10.891 1 44.47 61 THR B O 1
ATOM 3765 N N . PRO B 1 62 ? -27.984 39.094 -11.898 1 47.28 62 PRO B N 1
ATOM 3766 C CA . PRO B 1 62 ? -27.156 38.875 -10.695 1 47.28 62 PRO B CA 1
ATOM 3767 C C . PRO B 1 62 ? -27.797 39.469 -9.445 1 47.28 62 PRO B C 1
ATOM 3769 O O . PRO B 1 62 ? -28.109 40.688 -9.414 1 47.28 62 PRO B O 1
ATOM 3772 N N . SER B 1 63 ? -28.766 39.062 -8.844 1 47.28 63 SER B N 1
ATOM 3773 C CA . SER B 1 63 ? -29.594 39.625 -7.785 1 47.28 63 SER B CA 1
ATOM 3774 C C . SER B 1 63 ? -28.828 39.719 -6.469 1 47.28 63 SER B C 1
ATOM 3776 O O . SER B 1 63 ? -28.984 38.875 -5.594 1 47.28 63 SER B O 1
ATOM 3778 N N . PHE B 1 64 ? -27.609 40.312 -6.41 1 53.5 64 PHE B N 1
ATOM 3779 C CA . PHE B 1 64 ? -26.875 40.75 -5.227 1 53.5 64 PHE B CA 1
ATOM 3780 C C . PHE B 1 64 ? -27.828 41.125 -4.105 1 53.5 64 PHE B C 1
ATOM 3782 O O . PHE B 1 64 ? -27.609 40.781 -2.945 1 53.5 64 PHE B O 1
ATOM 3789 N N . PRO B 1 65 ? -28.875 41.938 -4.52 1 59.56 65 PRO B N 1
ATOM 3790 C CA . PRO B 1 65 ? -29.844 42.406 -3.514 1 59.56 65 PRO B CA 1
ATOM 3791 C C . PRO B 1 65 ? -30.547 41.25 -2.797 1 59.56 65 PRO B C 1
ATOM 3793 O O . PRO B 1 65 ? -31 41.406 -1.656 1 59.56 65 PRO B O 1
ATOM 3796 N N . ARG B 1 66 ? -30.141 40 -3.393 1 71.44 66 ARG B N 1
ATOM 3797 C CA . ARG B 1 66 ? -30.953 38.969 -2.812 1 71.44 66 ARG B CA 1
ATOM 3798 C C . ARG B 1 66 ? -30.281 38.375 -1.578 1 71.44 66 ARG B C 1
ATOM 3800 O O . ARG B 1 66 ? -30.953 38.094 -0.575 1 71.44 66 ARG B O 1
ATOM 3807 N N . TYR B 1 67 ? -28.969 38.438 -1.701 1 79.5 67 TYR B N 1
ATOM 3808 C CA . TYR B 1 67 ? -28.234 37.906 -0.546 1 79.5 67 TYR B CA 1
ATOM 3809 C C . TYR B 1 67 ? -28.438 38.812 0.669 1 79.5 67 TYR B C 1
ATOM 3811 O O . TYR B 1 67 ? -28.812 38.344 1.742 1 79.5 67 TYR B O 1
ATOM 3819 N N . ARG B 1 68 ? -28.172 40 0.342 1 81.44 68 ARG B N 1
ATOM 3820 C CA . ARG B 1 68 ? -28.234 40.969 1.42 1 81.44 68 ARG B CA 1
ATOM 3821 C C . ARG B 1 68 ? -29.625 41 2.041 1 81.44 68 ARG B C 1
ATOM 3823 O O . ARG B 1 68 ? -29.766 40.969 3.266 1 81.44 68 ARG B O 1
ATOM 3830 N N . VAL B 1 69 ? -30.531 41 1.253 1 79.69 69 VAL B N 1
ATOM 3831 C CA . VAL B 1 69 ? -31.906 41.094 1.704 1 79.69 69 VAL B CA 1
ATOM 3832 C C . VAL B 1 69 ? -32.312 39.812 2.449 1 79.69 69 VAL B C 1
ATOM 3834 O O . VAL B 1 69 ? -32.906 39.875 3.514 1 79.69 69 VAL B O 1
ATOM 3837 N N . SER B 1 70 ? -31.891 38.781 1.924 1 81.31 70 SER B N 1
ATOM 3838 C CA . SER B 1 70 ? -32.25 37.5 2.512 1 81.31 70 SER B CA 1
ATOM 3839 C C . SER B 1 70 ? -31.625 37.344 3.902 1 81.31 70 SER B C 1
ATOM 3841 O O . SER B 1 70 ? -32.312 36.938 4.844 1 81.31 70 SER B O 1
ATOM 3843 N N . VAL B 1 71 ? -30.406 37.719 3.965 1 85.25 71 VAL B N 1
ATOM 3844 C CA . VAL B 1 71 ? -29.734 37.594 5.254 1 85.25 71 VAL B CA 1
ATOM 3845 C C . VAL B 1 71 ? -30.375 38.5 6.281 1 85.25 71 VAL B C 1
ATOM 3847 O O . VAL B 1 71 ? -30.719 38.062 7.383 1 85.25 71 VAL B O 1
ATOM 3850 N N . HIS B 1 72 ? -30.578 39.656 5.855 1 86.31 72 HIS B N 1
ATOM 3851 C CA . HIS B 1 72 ? -31.109 40.656 6.77 1 86.31 72 HIS B CA 1
ATOM 3852 C C . HIS B 1 72 ? -32.5 40.25 7.25 1 86.31 72 HIS B C 1
ATOM 3854 O O . HIS B 1 72 ? -32.75 40.219 8.453 1 86.31 72 HIS B O 1
ATOM 3860 N N . GLU B 1 73 ? -33.344 39.875 6.383 1 84.19 73 GLU B N 1
ATOM 3861 C CA . GLU B 1 73 ? -34.719 39.562 6.715 1 84.19 73 GLU B CA 1
ATOM 3862 C C . GLU B 1 73 ? -34.812 38.281 7.551 1 84.19 73 GLU B C 1
ATOM 3864 O O . GLU B 1 73 ? -35.594 38.188 8.492 1 84.19 73 GLU B O 1
ATOM 3869 N N . ASN B 1 74 ? -34.031 37.469 7.18 1 83.75 74 ASN B N 1
ATOM 3870 C CA . ASN B 1 74 ? -34.062 36.188 7.891 1 83.75 74 ASN B CA 1
ATOM 3871 C C . ASN B 1 74 ? -33.562 36.344 9.328 1 83.75 74 ASN B C 1
ATOM 3873 O O . ASN B 1 74 ? -34.156 35.75 10.242 1 83.75 74 ASN B O 1
ATOM 3877 N N . LEU B 1 75 ? -32.531 37.094 9.461 1 88.62 75 LEU B N 1
ATOM 3878 C CA . LEU B 1 75 ? -32 37.281 10.812 1 88.62 75 LEU B CA 1
ATOM 3879 C C . LEU B 1 75 ? -33 38.062 11.688 1 88.62 75 LEU B C 1
ATOM 3881 O O . LEU B 1 75 ? -33.156 37.75 12.867 1 88.62 75 LEU B O 1
ATOM 3885 N N . LEU B 1 76 ? -33.656 38.938 11.062 1 86.88 76 LEU B N 1
ATOM 3886 C CA . LEU B 1 76 ? -34.625 39.719 11.805 1 86.88 76 LEU B CA 1
ATOM 3887 C C . LEU B 1 76 ? -35.844 38.875 12.195 1 86.88 76 LEU B C 1
ATOM 3889 O O . LEU B 1 76 ? -36.406 39.062 13.273 1 86.88 76 LEU B O 1
ATOM 3893 N N . SER B 1 77 ? -36.125 37.969 11.352 1 83.88 77 SER B N 1
ATOM 3894 C CA . SER B 1 77 ? -37.312 37.188 11.555 1 83.88 77 SER B CA 1
ATOM 3895 C C . SER B 1 77 ? -37.031 35.969 12.414 1 83.88 77 SER B C 1
ATOM 3897 O O . SER B 1 77 ? -37.969 35.281 12.852 1 83.88 77 SER B O 1
ATOM 3899 N N . HIS B 1 78 ? -35.844 35.781 12.617 1 84.94 78 HIS B N 1
ATOM 3900 C CA . HIS B 1 78 ? -35.438 34.594 13.367 1 84.94 78 HIS B CA 1
ATOM 3901 C C . HIS B 1 78 ? -35.969 34.625 14.797 1 84.94 78 HIS B C 1
ATOM 3903 O O . HIS B 1 78 ? -35.938 35.688 15.438 1 84.94 78 HIS B O 1
ATOM 3909 N N . ARG B 1 79 ? -36.5 33.438 15.32 1 80.5 79 ARG B N 1
ATOM 3910 C CA . ARG B 1 79 ? -37.188 33.438 16.609 1 80.5 79 ARG B CA 1
ATOM 3911 C C . ARG B 1 79 ? -36.562 32.406 17.547 1 80.5 79 ARG B C 1
ATOM 3913 O O . ARG B 1 79 ? -36.969 32.312 18.719 1 80.5 79 ARG B O 1
ATOM 3920 N N . ALA B 1 80 ? -35.656 31.781 17.109 1 81.69 80 ALA B N 1
ATOM 3921 C CA . ALA B 1 80 ? -35.031 30.781 17.984 1 81.69 80 ALA B CA 1
ATOM 3922 C C . ALA B 1 80 ? -34.312 31.469 19.156 1 81.69 80 ALA B C 1
ATOM 3924 O O . ALA B 1 80 ? -33.844 32.594 19.031 1 81.69 80 ALA B O 1
ATOM 3925 N N . PRO B 1 81 ? -34.375 30.812 20.281 1 85.94 81 PRO B N 1
ATOM 3926 C CA . PRO B 1 81 ? -33.719 31.406 21.469 1 85.94 81 PRO B CA 1
ATOM 3927 C C . PRO B 1 81 ? -32.219 31.609 21.266 1 85.94 81 PRO B C 1
ATOM 3929 O O . PRO B 1 81 ? -31.672 32.562 21.828 1 85.94 81 PRO B O 1
ATOM 3932 N N . THR B 1 82 ? -31.688 30.734 20.562 1 90.44 82 THR B N 1
ATOM 3933 C CA . THR B 1 82 ? -30.25 30.828 20.328 1 90.44 82 THR B CA 1
ATOM 3934 C C . THR B 1 82 ? -29.922 30.469 18.891 1 90.44 82 THR B C 1
ATOM 3936 O O . THR B 1 82 ? -30.562 29.609 18.297 1 90.44 82 THR B O 1
ATOM 3939 N N . ILE B 1 83 ? -29 31.203 18.406 1 92.44 83 ILE B N 1
ATOM 3940 C CA . ILE B 1 83 ? -28.406 30.812 17.125 1 92.44 83 ILE B CA 1
ATOM 3941 C C . ILE B 1 83 ? -27.203 29.906 17.375 1 92.44 83 ILE B C 1
ATOM 3943 O O . ILE B 1 83 ? -26.172 30.359 17.891 1 92.44 83 ILE B O 1
ATOM 3947 N N . GLU B 1 84 ? -27.375 28.703 17.031 1 92.75 84 GLU B N 1
ATOM 3948 C CA . GLU B 1 84 ? -26.297 27.766 17.281 1 92.75 84 GLU B CA 1
ATOM 3949 C C . GLU B 1 84 ? -25.109 28.016 16.359 1 92.75 84 GLU B C 1
ATOM 3951 O O . GLU B 1 84 ? -23.969 28.031 16.797 1 92.75 84 GLU B O 1
ATOM 3956 N N . THR B 1 85 ? -25.422 28.125 15.109 1 93.81 85 THR B N 1
ATOM 3957 C CA . THR B 1 85 ? -24.391 28.375 14.125 1 93.81 85 THR B CA 1
ATOM 3958 C C . THR B 1 85 ? -24.859 29.391 13.078 1 93.81 85 THR B C 1
ATOM 3960 O O . THR B 1 85 ? -25.969 29.266 12.555 1 93.81 85 THR B O 1
ATOM 3963 N N . LEU B 1 86 ? -24.062 30.438 12.852 1 94.31 86 LEU B N 1
ATOM 3964 C CA . LEU B 1 86 ? -24.297 31.406 11.781 1 94.31 86 LEU B CA 1
ATOM 3965 C C . LEU B 1 86 ? -23.094 31.484 10.852 1 94.31 86 LEU B C 1
ATOM 3967 O O . LEU B 1 86 ? -22 31.891 11.273 1 94.31 86 LEU B O 1
ATOM 3971 N N . LEU B 1 87 ? -23.25 31.094 9.617 1 93 87 LEU B N 1
ATOM 3972 C CA . LEU B 1 87 ? -22.203 31.156 8.617 1 93 87 LEU B CA 1
ATOM 3973 C C . LEU B 1 87 ? -22.531 32.188 7.535 1 93 87 LEU B C 1
ATOM 3975 O O . LEU B 1 87 ? -23.562 32.062 6.863 1 93 87 LEU B O 1
ATOM 3979 N N . LEU B 1 88 ? -21.672 33.125 7.426 1 89.56 88 LEU B N 1
ATOM 3980 C CA . LEU B 1 88 ? -21.844 34.188 6.414 1 89.56 88 LEU B CA 1
ATOM 3981 C C . LEU B 1 88 ? -20.688 34.156 5.418 1 89.56 88 LEU B C 1
ATOM 3983 O O . LEU B 1 88 ? -19.531 34.375 5.789 1 89.56 88 LEU B O 1
ATOM 3987 N N . LYS B 1 89 ? -20.938 33.844 4.207 1 86.88 89 LYS B N 1
ATOM 3988 C CA . LYS B 1 89 ? -19.953 33.875 3.143 1 86.88 89 LYS B CA 1
ATOM 3989 C C . LYS B 1 89 ? -20.375 34.812 2.016 1 86.88 89 LYS B C 1
ATOM 3991 O O . LYS B 1 89 ? -21.484 34.688 1.481 1 86.88 89 LYS B O 1
ATOM 3996 N N . PHE B 1 90 ? -19.547 35.812 1.719 1 81.56 90 PHE B N 1
ATOM 3997 C CA . PHE B 1 90 ? -19.969 36.75 0.693 1 81.56 90 PHE B CA 1
ATOM 3998 C C . PHE B 1 90 ? -18.766 37.375 -0.023 1 81.56 90 PHE B C 1
ATOM 4000 O O . PHE B 1 90 ? -17.641 37.281 0.481 1 81.56 90 PHE B O 1
ATOM 4007 N N . CYS B 1 91 ? -19.094 37.844 -1.209 1 70.06 91 CYS B N 1
ATOM 4008 C CA . CYS B 1 91 ? -18.141 38.656 -1.961 1 70.06 91 CYS B CA 1
ATOM 4009 C C . CYS B 1 91 ? -18.484 40.125 -1.856 1 70.06 91 CYS B C 1
ATOM 4011 O O . CYS B 1 91 ? -19.656 40.5 -1.753 1 70.06 91 CYS B O 1
ATOM 4013 N N . LEU B 1 92 ? -17.75 41.031 -1.146 1 59.03 92 LEU B N 1
ATOM 4014 C CA . LEU B 1 92 ? -18 42.406 -0.664 1 59.03 92 LEU B CA 1
ATOM 4015 C C . LEU B 1 92 ? -18.672 43.25 -1.746 1 59.03 92 LEU B C 1
ATOM 4017 O O . LEU B 1 92 ? -19.531 44.062 -1.448 1 59.03 92 LEU B O 1
ATOM 4021 N N . GLY B 1 93 ? -18.312 43.094 -2.988 1 60 93 GLY B N 1
ATOM 4022 C CA . GLY B 1 93 ? -18.938 44.062 -3.879 1 60 93 GLY B CA 1
ATOM 4023 C C . GLY B 1 93 ? -20.438 44.125 -3.693 1 60 93 GLY B C 1
ATOM 4024 O O . GLY B 1 93 ? -21.062 45.125 -4.059 1 60 93 GLY B O 1
ATOM 4025 N N . SER B 1 94 ? -20.875 43.25 -2.748 1 61.34 94 SER B N 1
ATOM 4026 C CA . SER B 1 94 ? -22.328 43.125 -2.693 1 61.34 94 SER B CA 1
ATOM 4027 C C . SER B 1 94 ? -22.875 43.688 -1.382 1 61.34 94 SER B C 1
ATOM 4029 O O . SER B 1 94 ? -24.094 43.875 -1.233 1 61.34 94 SER B O 1
ATOM 4031 N N . LEU B 1 95 ? -21.828 44 -0.382 1 75.06 95 LEU B N 1
ATOM 4032 C CA . LEU B 1 95 ? -22.359 44.375 0.922 1 75.06 95 LEU B CA 1
ATOM 4033 C C . LEU B 1 95 ? -21.75 45.656 1.41 1 75.06 95 LEU B C 1
ATOM 4035 O O . LEU B 1 95 ? -20.688 46.062 0.937 1 75.06 95 LEU B O 1
ATOM 4039 N N . GLN B 1 96 ? -22.469 46.375 2.096 1 75.06 96 GLN B N 1
ATOM 4040 C CA . GLN B 1 96 ? -21.969 47.562 2.799 1 75.06 96 GLN B CA 1
ATOM 4041 C C . GLN B 1 96 ? -21.406 47.188 4.168 1 75.06 96 GLN B C 1
ATOM 4043 O O . GLN B 1 96 ? -21.875 46.25 4.801 1 75.06 96 GLN B O 1
ATOM 4048 N N . PRO B 1 97 ? -20.359 47.938 4.523 1 76.12 97 PRO B N 1
ATOM 4049 C CA . PRO B 1 97 ? -19.75 47.656 5.828 1 76.12 97 PRO B CA 1
ATOM 4050 C C . PRO B 1 97 ? -20.781 47.625 6.961 1 76.12 97 PRO B C 1
ATOM 4052 O O . PRO B 1 97 ? -20.625 46.875 7.922 1 76.12 97 PRO B O 1
ATOM 4055 N N . GLU B 1 98 ? -21.797 48.312 6.785 1 84.62 98 GLU B N 1
ATOM 4056 C CA . GLU B 1 98 ? -22.797 48.406 7.844 1 84.62 98 GLU B CA 1
ATOM 4057 C C . GLU B 1 98 ? -23.625 47.125 7.934 1 84.62 98 GLU B C 1
ATOM 4059 O O . GLU B 1 98 ? -24.188 46.844 8.992 1 84.62 98 GLU B O 1
ATOM 4064 N N . ASP B 1 99 ? -23.641 46.469 6.961 1 86.06 99 ASP B N 1
ATOM 4065 C CA . ASP B 1 99 ? -24.438 45.219 6.934 1 86.06 99 ASP B CA 1
ATOM 4066 C C . ASP B 1 99 ? -23.875 44.188 7.906 1 86.06 99 ASP B C 1
ATOM 4068 O O . ASP B 1 99 ? -24.625 43.656 8.75 1 86.06 99 ASP B O 1
ATOM 4072 N N . ILE B 1 100 ? -22.625 44.094 7.816 1 87.38 100 ILE B N 1
ATOM 4073 C CA . ILE B 1 100 ? -22 43.094 8.656 1 87.38 100 ILE B CA 1
ATOM 4074 C C . ILE B 1 100 ? -22.156 43.469 10.125 1 87.38 100 ILE B C 1
ATOM 4076 O O . ILE B 1 100 ? -22.453 42.625 10.961 1 87.38 100 ILE B O 1
ATOM 4080 N N . LYS B 1 101 ? -21.938 44.656 10.297 1 90.19 101 LYS B N 1
ATOM 4081 C CA . LYS B 1 101 ? -22.062 45.156 11.672 1 90.19 101 LYS B CA 1
ATOM 4082 C C . LYS B 1 101 ? -23.453 44.844 12.219 1 90.19 101 LYS B C 1
ATOM 4084 O O . LYS B 1 101 ? -23.594 44.375 13.352 1 90.19 101 LYS B O 1
ATOM 4089 N N . GLN B 1 102 ? -24.453 45.062 11.469 1 91.69 102 GLN B N 1
ATOM 4090 C CA . GLN B 1 102 ? -25.828 44.812 11.891 1 91.69 102 GLN B CA 1
ATOM 4091 C C . GLN B 1 102 ? -26.109 43.344 12.094 1 91.69 102 GLN B C 1
ATOM 4093 O O . GLN B 1 102 ? -26.719 42.938 13.086 1 91.69 102 GLN B O 1
ATOM 4098 N N . TRP B 1 103 ? -25.672 42.594 11.25 1 92.88 103 TRP B N 1
ATOM 4099 C CA . TRP B 1 103 ? -25.922 41.156 11.312 1 92.88 103 TRP B CA 1
ATOM 4100 C C . TRP B 1 103 ? -25.281 40.562 12.547 1 92.88 103 TRP B C 1
ATOM 4102 O O . TRP B 1 103 ? -25.891 39.75 13.25 1 92.88 103 TRP B O 1
ATOM 4112 N N . VAL B 1 104 ? -24.062 41.031 12.781 1 94.38 104 VAL B N 1
ATOM 4113 C CA . VAL B 1 104 ? -23.328 40.5 13.938 1 94.38 104 VAL B CA 1
ATOM 4114 C C . VAL B 1 104 ? -24.031 40.938 15.227 1 94.38 104 VAL B C 1
ATOM 4116 O O . VAL B 1 104 ? -24.156 40.156 16.172 1 94.38 104 VAL B O 1
ATOM 4119 N N . THR B 1 105 ? -24.516 42.125 15.18 1 94.44 105 THR B N 1
ATOM 4120 C CA . THR B 1 105 ? -25.219 42.625 16.344 1 94.44 105 THR B CA 1
ATOM 4121 C C . THR B 1 105 ? -26.469 41.781 16.625 1 94.44 105 THR B C 1
ATOM 4123 O O . THR B 1 105 ? -26.734 41.438 17.766 1 94.44 105 THR B O 1
ATOM 4126 N N . ILE B 1 106 ? -27.156 41.5 15.625 1 93.88 106 ILE B N 1
ATOM 4127 C CA . ILE B 1 106 ? -28.359 40.688 15.758 1 93.88 106 ILE B CA 1
ATOM 4128 C C . ILE B 1 106 ? -28 39.312 16.266 1 93.88 106 ILE B C 1
ATOM 4130 O O . ILE B 1 106 ? -28.641 38.781 17.172 1 93.88 106 ILE B O 1
ATOM 4134 N N . ALA B 1 107 ? -27 38.812 15.711 1 94.56 107 ALA B N 1
ATOM 4135 C CA . ALA B 1 107 ? -26.562 37.469 16.094 1 94.56 107 ALA B CA 1
ATOM 4136 C C . ALA B 1 107 ? -26.172 37.406 17.562 1 94.56 107 ALA B C 1
ATOM 4138 O O . ALA B 1 107 ? -26.547 36.469 18.266 1 94.56 107 ALA B O 1
ATOM 4139 N N . VAL B 1 108 ? -25.453 38.438 18 1 95.38 108 VAL B N 1
ATOM 4140 C CA . VAL B 1 108 ? -25.031 38.5 19.406 1 95.38 108 VAL B CA 1
ATOM 4141 C C . VAL B 1 108 ? -26.266 38.594 20.312 1 95.38 108 VAL B C 1
ATOM 4143 O O . VAL B 1 108 ? -26.344 37.938 21.344 1 95.38 108 VAL B O 1
ATOM 4146 N N . SER B 1 109 ? -27.203 39.375 19.891 1 94 109 SER B N 1
ATOM 4147 C CA . SER B 1 109 ? -28.422 39.531 20.672 1 94 109 SER B CA 1
ATOM 4148 C C . SER B 1 109 ? -29.219 38.25 20.766 1 94 109 SER B C 1
ATOM 4150 O O . SER B 1 109 ? -29.969 38.031 21.719 1 94 109 SER B O 1
ATOM 4152 N N . ARG B 1 110 ? -28.953 37.438 19.828 1 93.56 110 ARG B N 1
ATOM 4153 C CA . ARG B 1 110 ? -29.656 36.156 19.797 1 93.56 110 ARG B CA 1
ATOM 4154 C C . ARG B 1 110 ? -28.766 35.031 20.328 1 93.56 110 ARG B C 1
ATOM 4156 O O . ARG B 1 110 ? -28.953 33.844 19.984 1 93.56 110 ARG B O 1
ATOM 4163 N N . CYS B 1 111 ? -27.766 35.344 21.047 1 94.81 111 CYS B N 1
ATOM 4164 C CA . CYS B 1 111 ? -26.922 34.438 21.781 1 94.81 111 CYS B CA 1
ATOM 4165 C C . CYS B 1 111 ? -26.234 33.438 20.844 1 94.81 111 CYS B C 1
ATOM 4167 O O . CYS B 1 111 ? -26.297 32.219 21.078 1 94.81 111 CYS B O 1
ATOM 4169 N N . VAL B 1 112 ? -25.578 33.938 19.922 1 96.44 112 VAL B N 1
ATOM 4170 C CA . VAL B 1 112 ? -24.922 33.094 18.938 1 96.44 112 VAL B CA 1
ATOM 4171 C C . VAL B 1 112 ? -23.781 32.312 19.609 1 96.44 112 VAL B C 1
ATOM 4173 O O . VAL B 1 112 ? -23.062 32.844 20.453 1 96.44 112 VAL B O 1
ATOM 4176 N N . ARG B 1 113 ? -23.672 31.016 19.188 1 97.31 113 ARG B N 1
ATOM 4177 C CA . ARG B 1 113 ? -22.641 30.156 19.766 1 97.31 113 ARG B CA 1
ATOM 4178 C C . ARG B 1 113 ? -21.469 30 18.812 1 97.31 113 ARG B C 1
ATOM 4180 O O . ARG B 1 113 ? -20.312 29.938 19.25 1 97.31 113 ARG B O 1
ATOM 4187 N N . ALA B 1 114 ? -21.703 29.844 17.594 1 97.69 114 ALA B N 1
ATOM 4188 C CA . ALA B 1 114 ? -20.656 29.719 16.562 1 97.69 114 ALA B CA 1
ATOM 4189 C C . ALA B 1 114 ? -20.891 30.719 15.43 1 97.69 114 ALA B C 1
ATOM 4191 O O . ALA B 1 114 ? -21.969 30.734 14.82 1 97.69 114 ALA B O 1
ATOM 4192 N N . LEU B 1 115 ? -19.938 31.562 15.172 1 98 115 LEU B N 1
ATOM 4193 C CA . LEU B 1 115 ? -20.047 32.562 14.141 1 98 115 LEU B CA 1
ATOM 4194 C C . LEU B 1 115 ? -18.875 32.469 13.156 1 98 115 LEU B C 1
ATOM 4196 O O . LEU B 1 115 ? -17.719 32.406 13.562 1 98 115 LEU B O 1
ATOM 4200 N N . SER B 1 116 ? -19.156 32.375 11.906 1 96.69 116 SER B N 1
ATOM 4201 C CA . SER B 1 116 ? -18.141 32.344 10.852 1 96.69 116 SER B CA 1
ATOM 4202 C C . SER B 1 116 ? -18.438 33.375 9.773 1 96.69 116 SER B C 1
ATOM 4204 O O . SER B 1 116 ? -19.547 33.406 9.211 1 96.69 116 SER B O 1
ATOM 4206 N N . ILE B 1 117 ? -17.516 34.219 9.523 1 93.31 117 ILE B N 1
ATOM 4207 C CA . ILE B 1 117 ? -17.656 35.25 8.492 1 93.31 117 ILE B CA 1
ATOM 4208 C C . ILE B 1 117 ? -16.516 35.125 7.488 1 93.31 117 ILE B C 1
ATOM 4210 O O . ILE B 1 117 ? -15.344 35.219 7.863 1 93.31 117 ILE B O 1
ATOM 4214 N N . THR B 1 118 ? -16.797 34.938 6.258 1 90.62 118 THR B N 1
ATOM 4215 C CA . THR B 1 118 ? -15.805 34.844 5.195 1 90.62 118 THR B CA 1
ATOM 4216 C C . THR B 1 118 ? -16.078 35.875 4.109 1 90.62 118 THR B C 1
ATOM 4218 O O . THR B 1 118 ? -17.156 35.875 3.506 1 90.62 118 THR B O 1
ATOM 4221 N N . CYS B 1 119 ? -15.164 36.719 3.947 1 86.75 119 CYS B N 1
ATOM 4222 C CA . CYS B 1 119 ? -15.242 37.75 2.914 1 86.75 119 CYS B CA 1
ATOM 4223 C C . CYS B 1 119 ? -14.203 37.5 1.828 1 86.75 119 CYS B C 1
ATOM 4225 O O . CYS B 1 119 ? -13 37.562 2.094 1 86.75 119 CYS B O 1
ATOM 4227 N N . LEU B 1 120 ? -14.562 37.281 0.592 1 76.31 120 LEU B N 1
ATOM 4228 C CA . LEU B 1 120 ? -13.648 36.938 -0.486 1 76.31 120 LEU B CA 1
ATOM 4229 C C . LEU B 1 120 ? -13.289 38.156 -1.317 1 76.31 120 LEU B C 1
ATOM 4231 O O . LEU B 1 120 ? -12.43 38.094 -2.201 1 76.31 120 LEU B O 1
ATOM 4235 N N . SER B 1 121 ? -13.805 39.312 -1.028 1 67.88 121 SER B N 1
ATOM 4236 C CA . SER B 1 121 ? -13.539 40.469 -1.895 1 67.88 121 SER B CA 1
ATOM 4237 C C . SER B 1 121 ? -12.305 41.25 -1.438 1 67.88 121 SER B C 1
ATOM 4239 O O . SER B 1 121 ? -12 41.281 -0.245 1 67.88 121 SER B O 1
ATOM 4241 N N . ASP B 1 122 ? -11.477 41.625 -2.467 1 62.22 122 ASP B N 1
ATOM 4242 C CA . ASP B 1 122 ? -10.281 42.438 -2.209 1 62.22 122 ASP B CA 1
ATOM 4243 C C . ASP B 1 122 ? -10.609 43.938 -2.248 1 62.22 122 ASP B C 1
ATOM 4245 O O . ASP B 1 122 ? -9.734 44.781 -2.047 1 62.22 122 ASP B O 1
ATOM 4249 N N . SER B 1 123 ? -11.875 44.281 -2.566 1 60.59 123 SER B N 1
ATOM 4250 C CA . SER B 1 123 ? -12.141 45.688 -2.811 1 60.59 123 SER B CA 1
ATOM 4251 C C . SER B 1 123 ? -12.508 46.406 -1.52 1 60.59 123 SER B C 1
ATOM 4253 O O . SER B 1 123 ? -12.961 45.781 -0.56 1 60.59 123 SER B O 1
ATOM 4255 N N . GLU B 1 124 ? -12.148 47.656 -1.434 1 60.25 124 GLU B N 1
ATOM 4256 C CA . GLU B 1 124 ? -12.469 48.594 -0.354 1 60.25 124 GLU B CA 1
ATOM 4257 C C . GLU B 1 124 ? -13.977 48.688 -0.149 1 60.25 124 GLU B C 1
ATOM 4259 O O . GLU B 1 124 ? -14.758 48.406 -1.062 1 60.25 124 GLU B O 1
ATOM 4264 N N . PRO B 1 125 ? -14.469 48.875 1.088 1 62.31 125 PRO B N 1
A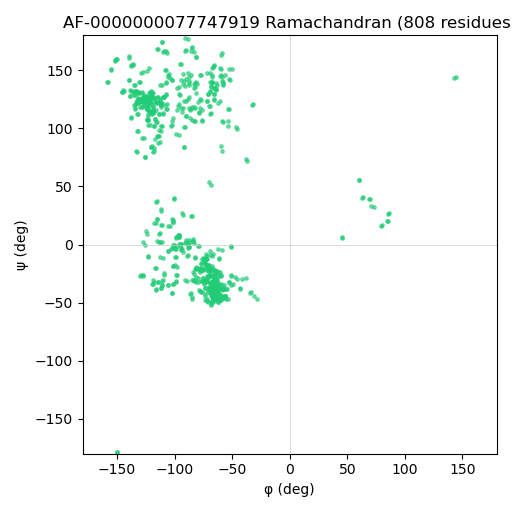TOM 4265 C CA . PRO B 1 125 ? -13.992 49.312 2.402 1 62.31 125 PRO B CA 1
ATOM 4266 C C . PRO B 1 125 ? -13.859 48.156 3.395 1 62.31 125 PRO B C 1
ATOM 4268 O O . PRO B 1 125 ? -14.484 47.125 3.219 1 62.31 125 PRO B O 1
ATOM 4271 N N . VAL B 1 126 ? -13.164 48.344 4.496 1 66.5 126 VAL B N 1
ATOM 4272 C CA . VAL B 1 126 ? -12.961 47.469 5.637 1 66.5 126 VAL B CA 1
ATOM 4273 C C . VAL B 1 126 ? -14.172 47.531 6.566 1 66.5 126 VAL B C 1
ATOM 4275 O O . VAL B 1 126 ? -14.734 48.625 6.785 1 66.5 126 VAL B O 1
ATOM 4278 N N . SER B 1 127 ? -14.773 46.438 6.82 1 77.81 127 SER B N 1
ATOM 4279 C CA . SER B 1 127 ? -15.93 46.344 7.707 1 77.81 127 SER B CA 1
ATOM 4280 C C . SER B 1 127 ? -15.5 46 9.133 1 77.81 127 SER B C 1
ATOM 4282 O O . SER B 1 127 ? -14.969 44.938 9.391 1 77.81 127 SER B O 1
ATOM 4284 N N . ALA B 1 128 ? -15.75 47.031 10.023 1 83.44 128 ALA B N 1
ATOM 4285 C CA . ALA B 1 128 ? -15.422 46.812 11.43 1 83.44 128 ALA B CA 1
ATOM 4286 C C . ALA B 1 128 ? -16.516 46 12.125 1 83.44 128 ALA B C 1
ATOM 4288 O O . ALA B 1 128 ? -17.703 46.219 11.867 1 83.44 128 ALA B O 1
ATOM 4289 N N . LEU B 1 129 ? -16.125 45.094 12.914 1 90.56 129 LEU B N 1
ATOM 4290 C CA . LEU B 1 129 ? -17.062 44.312 13.719 1 90.56 129 LEU B CA 1
ATOM 4291 C C . LEU B 1 129 ? -17.547 45.125 14.914 1 90.56 129 LEU B C 1
ATOM 4293 O O . LEU B 1 129 ? -16.828 45.969 15.438 1 90.56 129 LEU B O 1
ATOM 4297 N N . PRO B 1 130 ? -18.812 44.875 15.25 1 91.88 130 PRO B N 1
ATOM 4298 C CA . PRO B 1 130 ? -19.375 45.625 16.375 1 91.88 130 PRO B CA 1
ATOM 4299 C C . PRO B 1 130 ? -18.719 45.281 17.719 1 91.88 130 PRO B C 1
ATOM 4301 O O . PRO B 1 130 ? -18.281 44.125 17.891 1 91.88 130 PRO B O 1
ATOM 4304 N N . SER B 1 131 ? -18.734 46.219 18.641 1 91.5 131 SER B N 1
ATOM 4305 C CA . SER B 1 131 ? -18.125 46 19.953 1 91.5 131 SER B CA 1
ATOM 4306 C C . SER B 1 131 ? -18.844 44.938 20.734 1 91.5 131 SER B C 1
ATOM 4308 O O . SER B 1 131 ? -18.25 44.25 21.594 1 91.5 131 SER B O 1
ATOM 4310 N N . SER B 1 132 ? -20.125 44.719 20.453 1 93.31 132 SER B N 1
ATOM 4311 C CA . SER B 1 132 ? -20.922 43.719 21.156 1 93.31 132 SER B CA 1
ATOM 4312 C C . SER B 1 132 ? -20.375 42.312 20.938 1 93.31 132 SER B C 1
ATOM 4314 O O . SER B 1 132 ? -20.594 41.438 21.75 1 93.31 132 SER B O 1
ATOM 4316 N N . LEU B 1 133 ? -19.688 42.25 19.859 1 94.75 133 LEU B N 1
ATOM 4317 C CA . LEU B 1 133 ? -19.109 40.938 19.562 1 94.75 133 LEU B CA 1
ATOM 4318 C C . LEU B 1 133 ? -18.109 40.5 20.641 1 94.75 133 LEU B C 1
ATOM 4320 O O . LEU B 1 133 ? -18.078 39.344 21.031 1 94.75 133 LEU B O 1
ATOM 4324 N N . TYR B 1 134 ? -17.406 41.469 21.141 1 95 134 TYR B N 1
ATOM 4325 C CA . TYR B 1 134 ? -16.297 41.219 22.047 1 95 134 TYR B CA 1
ATOM 4326 C C . TYR B 1 134 ? -16.797 41.031 23.484 1 95 134 TYR B C 1
ATOM 4328 O O . TYR B 1 134 ? -16 40.812 24.406 1 95 134 TYR B O 1
ATOM 4336 N N . THR B 1 135 ? -18.141 41.094 23.656 1 93.81 135 THR B N 1
ATOM 4337 C CA . THR B 1 135 ? -18.719 40.844 24.969 1 93.81 135 THR B CA 1
ATOM 4338 C C . THR B 1 135 ? -19.766 39.75 24.922 1 93.81 135 THR B C 1
ATOM 4340 O O . THR B 1 135 ? -20.5 39.531 25.875 1 93.81 135 THR B O 1
ATOM 4343 N N . CYS B 1 136 ? -19.766 39.125 23.859 1 95 136 CYS B N 1
ATOM 4344 C CA . CYS B 1 136 ? -20.766 38.062 23.688 1 95 136 CYS B CA 1
ATOM 4345 C C . CYS B 1 136 ? -20.453 36.875 24.609 1 95 136 CYS B C 1
ATOM 4347 O O . CYS B 1 136 ? -19.484 36.156 24.391 1 95 136 CYS B O 1
ATOM 4349 N N . GLU B 1 137 ? -21.312 36.5 25.516 1 95.19 137 GLU B N 1
ATOM 4350 C CA . GLU B 1 137 ? -21.062 35.5 26.547 1 95.19 137 GLU B CA 1
ATOM 4351 C C . GLU B 1 137 ? -21.266 34.094 25.984 1 95.19 137 GLU B C 1
ATOM 4353 O O . GLU B 1 137 ? -20.688 33.125 26.5 1 95.19 137 GLU B O 1
ATOM 4358 N N . THR B 1 138 ? -21.969 34 24.969 1 96.69 138 THR B N 1
ATOM 4359 C CA . THR B 1 138 ? -22.375 32.656 24.5 1 96.69 138 THR B CA 1
ATOM 4360 C C . THR B 1 138 ? -21.453 32.188 23.359 1 96.69 138 THR B C 1
ATOM 4362 O O . THR B 1 138 ? -21.453 31.016 23.016 1 96.69 138 THR B O 1
ATOM 4365 N N . LEU B 1 139 ? -20.656 33.062 22.859 1 97.62 139 LEU B N 1
ATOM 4366 C CA . LEU B 1 139 ? -19.844 32.781 21.688 1 97.62 139 LEU B CA 1
ATOM 4367 C C . LEU B 1 139 ? -18.75 31.75 22.031 1 97.62 139 LEU B C 1
ATOM 4369 O O . LEU B 1 139 ? -17.859 32.062 22.828 1 97.62 139 LEU B O 1
ATOM 4373 N N . ALA B 1 140 ? -18.891 30.578 21.438 1 98.25 140 ALA B N 1
ATOM 4374 C CA . ALA B 1 140 ? -17.953 29.484 21.719 1 98.25 140 ALA B CA 1
ATOM 4375 C C . ALA B 1 140 ? -16.922 29.344 20.594 1 98.25 140 ALA B C 1
ATOM 4377 O O . ALA B 1 140 ? -15.797 28.906 20.828 1 98.25 140 ALA B O 1
ATOM 4378 N N . ALA B 1 141 ? -17.312 29.609 19.375 1 98.62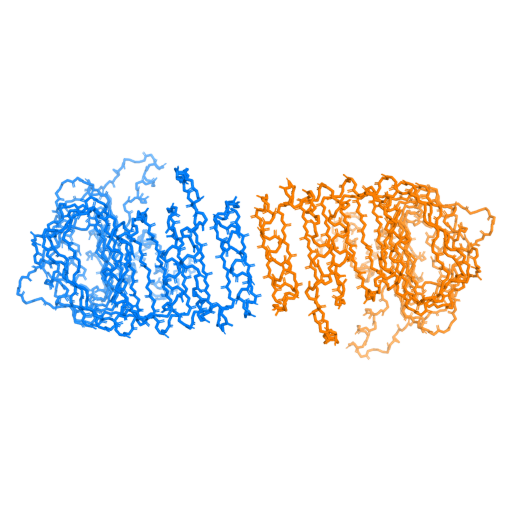 141 ALA B N 1
ATOM 4379 C CA . ALA B 1 141 ? -16.438 29.484 18.219 1 98.62 141 ALA B CA 1
ATOM 4380 C C . ALA B 1 141 ? -16.578 30.688 17.297 1 98.62 141 ALA B C 1
ATOM 4382 O O . ALA B 1 141 ? -17.688 31.094 16.969 1 98.62 141 ALA B O 1
ATOM 4383 N N . LEU B 1 142 ? -15.406 31.281 16.875 1 98.5 142 LEU B N 1
ATOM 4384 C CA . LEU B 1 142 ? -15.398 32.438 15.984 1 98.5 142 LEU B CA 1
ATOM 4385 C C . LEU B 1 142 ? -14.406 32.25 14.844 1 98.5 142 LEU B C 1
ATOM 4387 O O . LEU B 1 142 ? -13.234 31.922 15.078 1 98.5 142 LEU B O 1
ATOM 4391 N N . LYS B 1 143 ? -14.797 32.344 13.641 1 98.12 143 LYS B N 1
ATOM 4392 C CA . LYS B 1 143 ? -13.938 32.281 12.461 1 98.12 143 LYS B CA 1
ATOM 4393 C C . LYS B 1 143 ? -14.109 33.531 11.609 1 98.12 143 LYS B C 1
ATOM 4395 O O . LYS B 1 143 ? -15.227 33.875 11.18 1 98.12 143 LYS B O 1
ATOM 4400 N N . LEU B 1 144 ? -13.094 34.25 11.422 1 96.12 144 LEU B N 1
ATOM 4401 C CA . LEU B 1 144 ? -13.055 35.438 10.547 1 96.12 144 LEU B CA 1
ATOM 4402 C C . LEU B 1 144 ? -12.062 35.219 9.406 1 96.12 144 LEU B C 1
ATOM 4404 O O . LEU B 1 144 ? -10.898 34.906 9.633 1 96.12 144 LEU B O 1
ATOM 4408 N N . ASP B 1 145 ? -12.531 35.406 8.203 1 93.62 145 ASP B N 1
ATOM 4409 C CA . ASP B 1 145 ? -11.688 35.125 7.043 1 93.62 145 ASP B CA 1
ATOM 4410 C C . ASP B 1 145 ? -11.852 36.219 5.984 1 93.62 145 ASP B C 1
ATOM 4412 O O . ASP B 1 145 ? -12.914 36.344 5.375 1 93.62 145 ASP B O 1
ATOM 4416 N N . GLY B 1 146 ? -10.805 36.938 5.887 1 89.75 146 GLY B N 1
ATOM 4417 C CA . GLY B 1 146 ? -10.836 37.969 4.852 1 89.75 146 GLY B CA 1
ATOM 4418 C C . GLY B 1 146 ? -10.156 39.25 5.266 1 89.75 146 GLY B C 1
ATOM 4419 O O . GLY B 1 146 ? -10.328 39.719 6.398 1 89.75 146 GLY B O 1
ATOM 4420 N N . ASP B 1 147 ? -9.461 39.938 4.375 1 86.94 147 ASP B N 1
ATOM 4421 C CA . ASP B 1 147 ? -8.664 41.125 4.664 1 86.94 147 ASP B CA 1
ATOM 4422 C C . ASP B 1 147 ? -9.555 42.344 4.898 1 86.94 147 ASP B C 1
ATOM 4424 O O . ASP B 1 147 ? -9.109 43.344 5.473 1 86.94 147 ASP B O 1
ATOM 4428 N N . ARG B 1 148 ? -10.789 42.25 4.562 1 83.75 148 ARG B N 1
ATOM 4429 C CA . ARG B 1 148 ? -11.688 43.375 4.695 1 83.75 148 ARG B CA 1
ATOM 4430 C C . ARG B 1 148 ? -12.398 43.344 6.047 1 83.75 148 ARG B C 1
ATOM 4432 O O . ARG B 1 148 ? -13.172 44.281 6.363 1 83.75 148 ARG B O 1
ATOM 4439 N N . ILE B 1 149 ? -12.195 42.375 6.691 1 89.19 149 ILE B N 1
ATOM 4440 C CA . ILE B 1 149 ? -12.742 42.312 8.047 1 89.19 149 ILE B CA 1
ATOM 4441 C C . ILE B 1 149 ? -11.781 43 9.016 1 89.19 149 ILE B C 1
ATOM 4443 O O . ILE B 1 149 ? -10.633 42.562 9.164 1 89.19 149 ILE B O 1
ATOM 4447 N N . LEU B 1 150 ? -12.281 44 9.594 1 90.69 150 LEU B N 1
ATOM 4448 C CA . LEU B 1 150 ? -11.469 44.75 10.539 1 90.69 150 LEU B CA 1
ATOM 4449 C C . LEU B 1 150 ? -11.742 44.281 11.977 1 90.69 150 LEU B C 1
ATOM 4451 O O . LEU B 1 150 ? -12.875 44.375 12.445 1 90.69 150 LEU B O 1
ATOM 4455 N N . VAL B 1 151 ? -10.695 43.844 12.562 1 92.06 151 VAL B N 1
ATOM 4456 C CA . VAL B 1 151 ? -10.758 43.438 13.969 1 92.06 151 VAL B CA 1
ATOM 4457 C C . VAL B 1 151 ? -10.398 44.656 14.844 1 92.06 151 VAL B C 1
ATOM 4459 O O . VAL B 1 151 ? -9.219 44.969 14.992 1 92.06 151 VAL B O 1
ATOM 4462 N N . ASP B 1 152 ? -11.445 45.188 15.328 1 89.38 152 ASP B N 1
ATOM 4463 C CA . ASP B 1 152 ? -11.312 46.375 16.172 1 89.38 152 ASP B CA 1
ATOM 4464 C C . ASP B 1 152 ? -11.742 46.062 17.609 1 89.38 152 ASP B C 1
ATOM 4466 O O . ASP B 1 152 ? -12.898 46.281 17.969 1 89.38 152 ASP B O 1
ATOM 4470 N N . VAL B 1 153 ? -10.812 45.719 18.375 1 91.06 153 VAL B N 1
ATOM 4471 C CA . VAL B 1 153 ? -11.094 45.281 19.734 1 91.06 153 VAL B CA 1
ATOM 4472 C C . VAL B 1 153 ? -11.133 46.469 20.672 1 91.06 153 VAL B C 1
ATOM 4474 O O . VAL B 1 153 ? -10.195 47.281 20.703 1 91.06 153 VAL B O 1
ATOM 4477 N N . PRO B 1 154 ? -12.242 46.562 21.406 1 89.81 154 PRO B N 1
ATOM 4478 C CA . PRO B 1 154 ? -12.32 47.688 22.359 1 89.81 154 PRO B CA 1
ATOM 4479 C C . PRO B 1 154 ? -11.344 47.531 23.516 1 89.81 154 PRO B C 1
ATOM 4481 O O . PRO B 1 154 ? -11.086 46.406 23.969 1 89.81 154 PRO B O 1
ATOM 4484 N N . PRO B 1 155 ? -10.703 48.594 23.938 1 84.81 155 PRO B N 1
ATOM 4485 C CA . PRO B 1 155 ? -9.688 48.531 25 1 84.81 155 PRO B CA 1
ATOM 4486 C C . PRO B 1 155 ? -10.273 48.156 26.359 1 84.81 155 PRO B C 1
ATOM 4488 O O . PRO B 1 155 ? -9.555 47.625 27.219 1 84.81 155 PRO B O 1
ATOM 4491 N N . THR B 1 156 ? -11.586 48.531 26.656 1 79 156 THR B N 1
ATOM 4492 C CA . THR B 1 156 ? -12.094 48.281 28 1 79 156 THR B CA 1
ATOM 4493 C C . THR B 1 156 ? -13.359 47.438 27.938 1 79 156 THR B C 1
ATOM 4495 O O . THR B 1 156 ? -14.055 47.406 26.922 1 79 156 THR B O 1
ATOM 4498 N N . ALA B 1 157 ? -13.594 46.656 28.906 1 67.38 157 ALA B N 1
ATOM 4499 C CA . ALA B 1 157 ? -14.867 46 29.219 1 67.38 157 ALA B CA 1
ATOM 4500 C C . ALA B 1 157 ? -15.164 44.875 28.234 1 67.38 157 ALA B C 1
ATOM 4502 O O . ALA B 1 157 ? -16.328 44.656 27.875 1 67.38 157 ALA B O 1
ATOM 4503 N N . SER B 1 158 ? -14.141 44.156 27.688 1 81.94 158 SER B N 1
ATOM 4504 C CA . SER B 1 158 ? -14.438 43.062 26.781 1 81.94 158 SER B CA 1
ATOM 4505 C C . SER B 1 158 ? -14.016 41.719 27.375 1 81.94 158 SER B C 1
ATOM 4507 O O . SER B 1 158 ? -12.969 41.625 28.016 1 81.94 158 SER B O 1
ATOM 4509 N N . ARG B 1 159 ? -14.969 40.875 27.375 1 91.69 159 ARG B N 1
ATOM 4510 C CA . ARG B 1 159 ? -14.711 39.531 27.828 1 91.69 159 ARG B CA 1
ATOM 4511 C C . ARG B 1 159 ? -15.516 38.5 27.016 1 91.69 159 ARG B C 1
ATOM 4513 O O . ARG B 1 159 ? -16.703 38.719 26.766 1 91.69 159 ARG B O 1
ATOM 4520 N N . LEU B 1 160 ? -14.805 37.469 26.578 1 95.88 160 LEU B N 1
ATOM 4521 C CA . LEU B 1 160 ? -15.43 36.344 25.891 1 95.88 160 LEU B CA 1
ATOM 4522 C C . LEU B 1 160 ? -15.219 35.062 26.672 1 95.88 160 LEU B C 1
ATOM 4524 O O . LEU B 1 160 ? -14.367 34.25 26.297 1 95.88 160 LEU B O 1
ATOM 4528 N N . PRO B 1 161 ? -16.062 34.812 27.672 1 96 161 PRO B N 1
ATOM 4529 C CA . PRO B 1 161 ? -15.789 33.75 28.641 1 96 161 PRO B CA 1
ATOM 4530 C C . PRO B 1 161 ? -16.031 32.344 28.062 1 96 161 PRO B C 1
ATOM 4532 O O . PRO B 1 161 ? -15.617 31.359 28.656 1 96 161 PRO B O 1
ATOM 4535 N N . SER B 1 162 ? -16.719 32.25 26.891 1 97.62 162 SER B N 1
ATOM 4536 C CA . SER B 1 162 ? -17.078 30.922 26.359 1 97.62 162 SER B CA 1
ATOM 4537 C C . SER B 1 162 ? -16.312 30.594 25.094 1 97.62 162 SER B C 1
ATOM 4539 O O . SER B 1 162 ? -16.453 29.5 24.547 1 97.62 162 SER B O 1
ATOM 4541 N N . LEU B 1 163 ? -15.43 31.469 24.672 1 98.12 163 LEU B N 1
ATOM 4542 C CA . LEU B 1 163 ? -14.758 31.266 23.391 1 98.12 163 LEU B CA 1
ATOM 4543 C C . LEU B 1 163 ? -13.633 30.25 23.516 1 98.12 163 LEU B C 1
ATOM 4545 O O . LEU B 1 163 ? -12.625 30.5 24.172 1 98.12 163 LEU B O 1
ATOM 4549 N N . THR B 1 164 ? -13.805 29.109 22.844 1 98.56 164 THR B N 1
ATOM 4550 C CA . THR B 1 164 ? -12.82 28.047 22.922 1 98.56 164 THR B CA 1
ATOM 4551 C C . THR B 1 164 ? -12.055 27.906 21.609 1 98.56 164 THR B C 1
ATOM 4553 O O . THR B 1 164 ? -10.93 27.406 21.578 1 98.56 164 THR B O 1
ATOM 4556 N N . THR B 1 165 ? -12.68 28.312 20.516 1 98.69 165 THR B N 1
ATOM 4557 C CA . THR B 1 165 ? -12.07 28.172 19.203 1 98.69 165 THR B CA 1
ATOM 4558 C C . THR B 1 165 ? -12.07 29.516 18.469 1 98.69 165 THR B C 1
ATOM 4560 O O . THR B 1 165 ? -13.125 30.141 18.312 1 98.69 165 THR B O 1
ATOM 4563 N N . LEU B 1 166 ? -10.914 29.969 18.016 1 98.69 166 LEU B N 1
ATOM 4564 C CA . LEU B 1 166 ? -10.758 31.234 17.312 1 98.69 166 LEU B CA 1
ATOM 4565 C C . LEU B 1 166 ? -9.922 31.062 16.047 1 98.69 166 LEU B C 1
ATOM 4567 O O . LEU B 1 166 ? -8.805 30.531 16.109 1 98.69 166 LEU B O 1
ATOM 4571 N N . GLN B 1 167 ? -10.398 31.391 14.914 1 98.62 167 GLN B N 1
ATOM 4572 C CA . GLN B 1 167 ? -9.672 31.359 13.648 1 98.62 167 GLN B CA 1
ATOM 4573 C C . GLN B 1 167 ? -9.641 32.75 13.008 1 98.62 167 GLN B C 1
ATOM 4575 O O . GLN B 1 167 ? -10.688 33.312 12.656 1 98.62 167 GLN B O 1
ATOM 4580 N N . LEU B 1 168 ? -8.531 33.312 12.914 1 97.62 168 LEU B N 1
ATOM 4581 C CA . LEU B 1 168 ? -8.305 34.594 12.258 1 97.62 168 LEU B CA 1
ATOM 4582 C C . LEU B 1 168 ? -7.504 34.406 10.969 1 97.62 168 LEU B C 1
ATOM 4584 O O . LEU B 1 168 ? -6.277 34.281 11.008 1 97.62 168 LEU B O 1
ATOM 4588 N N . LEU B 1 169 ? -8.164 34.438 9.875 1 96.12 169 LEU B N 1
ATOM 4589 C CA . LEU B 1 169 ? -7.547 34.125 8.594 1 96.12 169 LEU B CA 1
ATOM 4590 C C . LEU B 1 169 ? -7.449 35.344 7.699 1 96.12 169 LEU B C 1
ATOM 4592 O O . LEU B 1 169 ? -8.445 35.75 7.102 1 96.12 169 LEU B O 1
ATOM 4596 N N . CYS B 1 170 ? -6.258 35.969 7.695 1 93.06 170 CYS B N 1
ATOM 4597 C CA . CYS B 1 170 ? -5.938 37.062 6.789 1 93.06 170 CYS B CA 1
ATOM 4598 C C . CYS B 1 170 ? -6.828 38.25 7.059 1 93.06 170 CYS B C 1
ATOM 4600 O O . CYS B 1 170 ? -7.395 38.844 6.133 1 93.06 170 CYS B O 1
ATOM 4602 N N . VAL B 1 171 ? -7.039 38.5 8.273 1 93.12 171 VAL B N 1
ATOM 4603 C CA . VAL B 1 171 ? -7.852 39.656 8.664 1 93.12 171 VAL B CA 1
ATOM 4604 C C . VAL B 1 171 ? -6.961 40.875 8.867 1 93.12 171 VAL B C 1
ATOM 4606 O O . VAL B 1 171 ? -5.734 40.75 8.891 1 93.12 171 VAL B O 1
ATOM 4609 N N . THR B 1 172 ? -7.652 42.062 8.953 1 91.12 172 THR B N 1
ATOM 4610 C CA . THR B 1 172 ? -6.945 43.312 9.25 1 91.12 172 THR B CA 1
ATOM 4611 C C . THR B 1 172 ? -7.242 43.781 10.68 1 91.12 172 THR B C 1
ATOM 4613 O O . THR B 1 172 ? -8.375 43.656 11.141 1 91.12 172 THR B O 1
ATOM 4616 N N . TYR B 1 173 ? -6.16 44.25 11.297 1 92.75 173 TYR B N 1
ATOM 4617 C CA . TYR B 1 173 ? -6.324 44.719 12.672 1 92.75 173 TYR B CA 1
ATOM 4618 C C . TYR B 1 173 ? -6.305 46.219 12.727 1 92.75 173 TYR B C 1
ATOM 4620 O O . TYR B 1 173 ? -5.602 46.875 11.945 1 92.75 173 TYR B O 1
ATOM 4628 N N . SER B 1 174 ? -7.059 46.781 13.633 1 91.81 174 SER B N 1
ATOM 4629 C CA . SER B 1 174 ? -7.184 48.25 13.742 1 91.81 174 SER B CA 1
ATOM 4630 C C . SER B 1 174 ? -5.871 48.875 14.203 1 91.81 174 SER B C 1
ATOM 4632 O O . SER B 1 174 ? -5.512 49.969 13.758 1 91.81 174 SER B O 1
ATOM 4634 N N . ASP B 1 175 ? -5.227 48.219 15.039 1 90.5 175 ASP B N 1
ATOM 4635 C CA . ASP B 1 175 ? -3.932 48.719 15.508 1 90.5 175 ASP B CA 1
ATOM 4636 C C . ASP B 1 175 ? -3.025 47.531 15.891 1 90.5 175 ASP B C 1
ATOM 4638 O O . ASP B 1 175 ? -3.428 46.375 15.797 1 90.5 175 ASP B O 1
ATOM 4642 N N . GLU B 1 176 ? -1.844 47.875 16.359 1 89.38 176 GLU B N 1
ATOM 4643 C CA . GLU B 1 176 ? -0.823 46.875 16.594 1 89.38 176 GLU B CA 1
ATOM 4644 C C . GLU B 1 176 ? -1.146 46.031 17.828 1 89.38 176 GLU B C 1
ATOM 4646 O O . GLU B 1 176 ? -0.674 44.906 17.969 1 89.38 176 GLU B O 1
ATOM 4651 N N . ASP B 1 177 ? -2.062 46.531 18.688 1 90.19 177 ASP B N 1
ATOM 4652 C CA . ASP B 1 177 ? -2.348 45.844 19.938 1 90.19 177 ASP B CA 1
ATOM 4653 C C . ASP B 1 177 ? -3.652 45.062 19.859 1 90.19 177 ASP B C 1
ATOM 4655 O O . ASP B 1 177 ? -3.99 44.281 20.781 1 90.19 177 ASP B O 1
ATOM 4659 N N . SER B 1 178 ? -4.312 45.156 18.797 1 91.69 178 SER B N 1
ATOM 4660 C CA . SER B 1 178 ? -5.652 44.594 18.672 1 91.69 178 SER B CA 1
ATOM 4661 C C . SER B 1 178 ? -5.633 43.062 18.875 1 91.69 178 SER B C 1
ATOM 4663 O O . SER B 1 178 ? -6.457 42.531 19.625 1 91.69 178 SER B O 1
ATOM 4665 N N . LEU B 1 179 ? -4.668 42.438 18.297 1 93.06 179 LEU B N 1
ATOM 4666 C CA . LEU B 1 179 ? -4.602 41 18.406 1 93.06 179 LEU B CA 1
ATOM 4667 C C . LEU B 1 179 ? -4.293 40.562 19.828 1 93.06 179 LEU B C 1
ATOM 4669 O O . LEU B 1 179 ? -4.949 39.656 20.375 1 93.06 179 LEU B O 1
ATOM 4673 N N . ARG B 1 180 ? -3.307 41.125 20.406 1 92.94 180 ARG B N 1
ATOM 4674 C CA . ARG B 1 180 ? -2.932 40.812 21.797 1 92.94 180 ARG B CA 1
ATOM 4675 C C . ARG B 1 180 ? -4.113 41.031 22.734 1 92.94 180 ARG B C 1
ATOM 4677 O O . ARG B 1 180 ? -4.383 40.156 23.578 1 92.94 180 ARG B O 1
ATOM 4684 N N . LEU B 1 181 ? -4.809 42.125 22.547 1 93.38 181 LEU B N 1
ATOM 4685 C CA . LEU B 1 181 ? -5.969 42.438 23.375 1 93.38 181 LEU B CA 1
ATOM 4686 C C . LEU B 1 181 ? -7.07 41.406 23.172 1 93.38 181 LEU B C 1
ATOM 4688 O O . LEU B 1 181 ? -7.672 40.938 24.141 1 93.38 181 LEU B O 1
ATOM 4692 N N . PHE B 1 182 ? -7.289 41.094 21.953 1 95 182 PHE B N 1
ATOM 4693 C CA . PHE B 1 182 ? -8.312 40.125 21.609 1 95 182 PHE B CA 1
ATOM 4694 C C . PHE B 1 182 ? -8.07 38.812 22.359 1 95 182 PHE B C 1
ATOM 4696 O O . PHE B 1 182 ? -8.984 38.281 23 1 95 182 PHE B O 1
ATOM 4703 N N . LEU B 1 183 ? -6.859 38.312 22.375 1 96.25 183 LEU B N 1
ATOM 4704 C CA . LEU B 1 183 ? -6.512 37.031 22.984 1 96.25 183 LEU B CA 1
ATOM 4705 C C . LEU B 1 183 ? -6.594 37.125 24.5 1 96.25 183 LEU B C 1
ATOM 4707 O O . LEU B 1 183 ? -6.91 36.125 25.172 1 96.25 183 LEU B O 1
ATOM 4711 N N . SER B 1 184 ? -6.383 38.281 25.031 1 94.06 184 SER B N 1
ATOM 4712 C CA . SER B 1 184 ? -6.465 38.469 26.484 1 94.06 184 SER B CA 1
ATOM 4713 C C . SER B 1 184 ? -7.906 38.375 26.969 1 94.06 184 SER B C 1
ATOM 4715 O O . SER B 1 184 ? -8.148 38.125 28.156 1 94.06 184 SER B O 1
ATOM 4717 N N . TYR B 1 185 ? -8.875 38.531 26.047 1 94.88 185 TYR B N 1
ATOM 4718 C CA . TYR B 1 185 ? -10.289 38.5 26.406 1 94.88 185 TYR B CA 1
ATOM 4719 C C . TYR B 1 185 ? -10.82 37.062 26.359 1 94.88 185 TYR B C 1
ATOM 4721 O O . TYR B 1 185 ? -11.984 36.812 26.688 1 94.88 185 TYR B O 1
ATOM 4729 N N . CYS B 1 186 ? -9.992 36.188 26.031 1 95.81 186 CYS B N 1
ATOM 4730 C CA . CYS B 1 186 ? -10.445 34.812 25.844 1 95.81 186 CYS B CA 1
ATOM 4731 C C . CYS B 1 186 ? -9.781 33.844 26.828 1 95.81 186 CYS B C 1
ATOM 4733 O O . CYS B 1 186 ? -8.883 33.094 26.453 1 95.81 186 CYS B O 1
ATOM 4735 N N . PRO B 1 187 ? -10.219 33.75 28.031 1 94.81 187 PRO B N 1
ATOM 4736 C CA . PRO B 1 187 ? -9.539 33 29.094 1 94.81 187 PRO B CA 1
ATOM 4737 C C . PRO B 1 187 ? -9.641 31.469 28.891 1 94.81 187 PRO B C 1
ATOM 4739 O O . PRO B 1 187 ? -8.828 30.719 29.422 1 94.81 187 PRO B O 1
ATOM 4742 N N . VAL B 1 188 ? -10.617 31.016 28.078 1 97.38 188 VAL B N 1
ATOM 4743 C CA . VAL B 1 188 ? -10.812 29.562 27.969 1 97.38 188 VAL B CA 1
ATOM 4744 C C . VAL B 1 188 ? -10.492 29.109 26.547 1 97.38 188 VAL B C 1
ATOM 4746 O O . VAL B 1 188 ? -10.953 28.062 26.109 1 97.38 188 VAL B O 1
ATOM 4749 N N . LEU B 1 189 ? -9.711 29.891 25.844 1 98.19 189 LEU B N 1
ATOM 4750 C CA . LEU B 1 189 ? -9.359 29.578 24.453 1 98.19 189 LEU B CA 1
ATOM 4751 C C . LEU B 1 189 ? -8.516 28.312 24.375 1 98.19 189 LEU B C 1
ATOM 4753 O O . LEU B 1 189 ? -7.512 28.188 25.094 1 98.19 189 LEU B O 1
ATOM 4757 N N . GLU B 1 190 ? -8.906 27.344 23.5 1 98.62 190 GLU B N 1
ATOM 4758 C CA . GLU B 1 190 ? -8.227 26.047 23.391 1 98.62 190 GLU B CA 1
ATOM 4759 C C . GLU B 1 190 ? -7.637 25.859 22 1 98.62 190 GLU B C 1
ATOM 4761 O O . GLU B 1 190 ? -6.648 25.125 21.844 1 98.62 190 GLU B O 1
ATOM 4766 N N . ASP B 1 191 ? -8.25 26.391 21.031 1 98.75 191 ASP B N 1
ATOM 4767 C CA . ASP B 1 191 ? -7.844 26.203 19.641 1 98.75 191 ASP B CA 1
ATOM 4768 C C . ASP B 1 191 ? -7.715 27.547 18.922 1 98.75 191 ASP B C 1
ATOM 4770 O O . ASP B 1 191 ? -8.703 28.281 18.781 1 98.75 191 ASP B O 1
ATOM 4774 N N . LEU B 1 192 ? -6.535 27.891 18.438 1 98.75 192 LEU B N 1
ATOM 4775 C CA . LEU B 1 192 ? -6.27 29.172 17.797 1 98.75 192 LEU B CA 1
ATOM 4776 C C . LEU B 1 192 ? -5.602 28.984 16.438 1 98.75 192 LEU B C 1
ATOM 4778 O O . LEU B 1 192 ? -4.621 28.25 16.328 1 98.75 192 LEU B O 1
ATOM 4782 N N . VAL B 1 193 ? -6.102 29.5 15.398 1 98.62 193 VAL B N 1
ATOM 4783 C CA . VAL B 1 193 ? -5.5 29.516 14.07 1 98.62 193 VAL B CA 1
ATOM 4784 C C . VAL B 1 193 ? -5.297 30.969 13.609 1 98.62 193 VAL B C 1
ATOM 4786 O O . VAL B 1 193 ? -6.23 31.766 13.641 1 98.62 193 VAL B O 1
ATOM 4789 N N . ILE B 1 194 ? -4.137 31.281 13.25 1 98.06 194 ILE B N 1
ATOM 4790 C CA . ILE B 1 194 ? -3.816 32.594 12.719 1 98.06 194 ILE B CA 1
ATOM 4791 C C . ILE B 1 194 ? -3.156 32.469 11.344 1 98.06 194 ILE B C 1
ATOM 4793 O O . ILE B 1 194 ? -2.193 31.703 11.188 1 98.06 194 ILE B O 1
ATOM 4797 N N . GLU B 1 195 ? -3.641 33.094 10.406 1 96.94 195 GLU B N 1
ATOM 4798 C CA . GLU B 1 195 ? -3.039 33.156 9.078 1 96.94 195 GLU B CA 1
ATOM 4799 C C . GLU B 1 195 ? -2.816 34.594 8.625 1 96.94 195 GLU B C 1
ATOM 4801 O O . GLU B 1 195 ? -3.721 35.438 8.719 1 96.94 195 GLU B O 1
ATOM 4806 N N . ARG B 1 196 ? -1.656 34.875 8.227 1 94.19 196 ARG B N 1
ATOM 4807 C CA . ARG B 1 196 ? -1.298 36.188 7.707 1 94.19 196 ARG B CA 1
ATOM 4808 C C . ARG B 1 196 ? -0.821 36.094 6.262 1 94.19 196 ARG B C 1
ATOM 4810 O O . ARG B 1 196 ? 0.084 35.312 5.949 1 94.19 196 ARG B O 1
ATOM 4817 N N . ASP B 1 197 ? -1.354 36.906 5.434 1 88.75 197 ASP B N 1
ATOM 4818 C CA . ASP B 1 197 ? -0.975 36.812 4.027 1 88.75 197 ASP B CA 1
ATOM 4819 C C . ASP B 1 197 ? -0.422 38.156 3.531 1 88.75 197 ASP B C 1
ATOM 4821 O O . ASP B 1 197 ? 0.02 38.25 2.387 1 88.75 197 ASP B O 1
ATOM 4825 N N . SER B 1 198 ? -0.588 39.188 4.398 1 82.62 198 SER B N 1
ATOM 4826 C CA . SER B 1 198 ? -0.123 40.5 3.971 1 82.62 198 SER B CA 1
ATOM 4827 C C . SER B 1 198 ? 0.575 41.219 5.109 1 82.62 198 SER B C 1
ATOM 4829 O O . SER B 1 198 ? 0.251 41.031 6.281 1 82.62 198 SER B O 1
ATOM 4831 N N . ALA B 1 199 ? 1.438 42.094 4.703 1 76.56 199 ALA B N 1
ATOM 4832 C CA . ALA B 1 199 ? 2.146 42.938 5.684 1 76.56 199 ALA B CA 1
ATOM 4833 C C . ALA B 1 199 ? 1.3 44.125 6.105 1 76.56 199 ALA B C 1
ATOM 4835 O O . ALA B 1 199 ? 1.593 44.781 7.113 1 76.56 199 ALA B O 1
ATOM 4836 N N . ASP B 1 200 ? 0.254 44.312 5.383 1 82.06 200 ASP B N 1
ATOM 4837 C CA . ASP B 1 200 ? -0.533 45.5 5.633 1 82.06 200 ASP B CA 1
ATOM 4838 C C . ASP B 1 200 ? -1.665 45.219 6.621 1 82.06 200 ASP B C 1
ATOM 4840 O O . ASP B 1 200 ? -2.66 45.938 6.656 1 82.06 200 ASP B O 1
ATOM 4844 N N . ASP B 1 201 ? -1.506 44.281 7.422 1 86.81 201 ASP B N 1
ATOM 4845 C CA . ASP B 1 201 ? -2.582 43.938 8.344 1 86.81 201 ASP B CA 1
ATOM 4846 C C . ASP B 1 201 ? -2.391 44.625 9.695 1 86.81 201 ASP B C 1
ATOM 4848 O O . ASP B 1 201 ? -3.115 44.344 10.656 1 86.81 201 ASP B O 1
ATOM 4852 N N . ASN B 1 202 ? -1.368 45.406 9.883 1 87.31 202 ASN B N 1
ATOM 4853 C CA . ASN B 1 202 ? -1.08 46.25 11.055 1 87.31 202 ASN B CA 1
ATOM 4854 C C . ASN B 1 202 ? -0.48 45.406 12.188 1 87.31 202 ASN B C 1
ATOM 4856 O O . ASN B 1 202 ? -0.467 45.844 13.336 1 87.31 202 ASN B O 1
ATOM 4860 N N . VAL B 1 203 ? -0.009 44.25 11.875 1 90.06 203 VAL B N 1
ATOM 4861 C CA . VAL B 1 203 ? 0.662 43.438 12.891 1 90.06 203 VAL B CA 1
ATOM 4862 C C . VAL B 1 203 ? 2.168 43.688 12.828 1 90.06 203 VAL B C 1
ATOM 4864 O O . VAL B 1 203 ? 2.824 43.344 11.852 1 90.06 203 VAL B O 1
ATOM 4867 N N . LYS B 1 204 ? 2.717 44.188 13.852 1 90.5 204 LYS B N 1
ATOM 4868 C CA . LYS B 1 204 ? 4.148 44.5 13.898 1 90.5 204 LYS B CA 1
ATOM 4869 C C . LYS B 1 204 ? 4.91 43.375 14.609 1 90.5 204 LYS B C 1
ATOM 4871 O O . LYS B 1 204 ? 6.121 43.219 14.438 1 90.5 204 LYS B O 1
ATOM 4876 N N . GLY B 1 205 ? 4.328 42.719 15.406 1 91.81 205 GLY B N 1
ATOM 4877 C CA . GLY B 1 205 ? 4.809 41.562 16.141 1 91.81 205 GLY B CA 1
ATOM 4878 C C . GLY B 1 205 ? 3.691 40.688 16.656 1 91.81 205 GLY B C 1
ATOM 4879 O O . GLY B 1 205 ? 2.662 41.188 17.125 1 91.81 205 GLY B O 1
ATOM 4880 N N . LEU B 1 206 ? 3.885 39.469 16.578 1 92.81 206 LEU B N 1
ATOM 4881 C CA . LEU B 1 206 ? 2.871 38.5 17.031 1 92.81 206 LEU B CA 1
ATOM 4882 C C . LEU B 1 206 ? 3.037 38.219 18.516 1 92.81 206 LEU B C 1
ATOM 4884 O O . LEU B 1 206 ? 4.113 37.812 18.953 1 92.81 206 LEU B O 1
ATOM 4888 N N . VAL B 1 207 ? 2.086 38.562 19.312 1 95.31 207 VAL B N 1
ATOM 4889 C CA . VAL B 1 207 ? 2.123 38.25 20.734 1 95.31 207 VAL B CA 1
ATOM 4890 C C . VAL B 1 207 ? 0.995 37.281 21.094 1 95.31 207 VAL B C 1
ATOM 4892 O O . VAL B 1 207 ? -0.174 37.656 21.141 1 95.31 207 VAL B O 1
ATOM 4895 N N . VAL B 1 208 ? 1.298 36.062 21.312 1 97.12 208 VAL B N 1
ATOM 4896 C CA . VAL B 1 208 ? 0.33 35.031 21.688 1 97.12 208 VAL B CA 1
ATOM 4897 C C . VAL B 1 208 ? 0.638 34.531 23.078 1 97.12 208 VAL B C 1
ATOM 4899 O O . VAL B 1 208 ? 1.517 33.656 23.25 1 97.12 208 VAL B O 1
ATOM 4902 N N . VAL B 1 209 ? 0.057 35.062 24.078 1 96.75 209 VAL B N 1
ATOM 4903 C CA . VAL B 1 209 ? 0.176 34.625 25.469 1 96.75 209 VAL B CA 1
ATOM 4904 C C . VAL B 1 209 ? -1.167 34.094 25.969 1 96.75 209 VAL B C 1
ATOM 4906 O O . VAL B 1 209 ? -2.014 34.875 26.438 1 96.75 209 VAL B O 1
ATOM 4909 N N . VAL B 1 210 ? -1.408 32.844 25.75 1 97.06 210 VAL B N 1
ATOM 4910 C CA . VAL B 1 210 ? -2.676 32.188 26.062 1 97.06 210 VAL B CA 1
ATOM 4911 C C . VAL B 1 210 ? -2.414 30.906 26.812 1 97.06 210 VAL B C 1
ATOM 4913 O O . VAL B 1 210 ? -2.203 29.844 26.203 1 97.06 210 VAL B O 1
ATOM 4916 N N . PRO B 1 211 ? -2.498 30.875 28.109 1 96.5 211 PRO B N 1
ATOM 4917 C CA . PRO B 1 211 ? -2.152 29.703 28.922 1 96.5 211 PRO B CA 1
ATOM 4918 C C . PRO B 1 211 ? -3.084 28.531 28.672 1 96.5 211 PRO B C 1
ATOM 4920 O O . PRO B 1 211 ? -2.68 27.375 28.844 1 96.5 211 PRO B O 1
ATOM 4923 N N . SER B 1 212 ? -4.34 28.766 28.219 1 97.31 212 SER B N 1
ATOM 4924 C CA . SER B 1 212 ? -5.336 27.703 28.078 1 97.31 212 SER B CA 1
ATOM 4925 C C . SER B 1 212 ? -5.223 27.031 26.719 1 97.31 212 SER B C 1
ATOM 4927 O O . SER B 1 212 ? -5.891 26.016 26.469 1 97.31 212 SER B O 1
ATOM 4929 N N . LEU B 1 213 ? -4.332 27.5 25.906 1 98.12 213 LEU B N 1
ATOM 4930 C CA . LEU B 1 213 ? -4.281 27.062 24.516 1 98.12 213 LEU B CA 1
ATOM 4931 C C . LEU B 1 213 ? -3.783 25.625 24.406 1 98.12 213 LEU B C 1
ATOM 4933 O O . LEU B 1 213 ? -2.762 25.281 25 1 98.12 213 LEU B O 1
ATOM 4937 N N . LEU B 1 214 ? -4.512 24.781 23.672 1 98.5 214 LEU B N 1
ATOM 4938 C CA . LEU B 1 214 ? -4.148 23.391 23.469 1 98.5 214 LEU B CA 1
ATOM 4939 C C . LEU B 1 214 ? -3.617 23.172 22.047 1 98.5 214 LEU B C 1
ATOM 4941 O O . LEU B 1 214 ? -2.715 22.359 21.844 1 98.5 214 LEU B O 1
ATOM 4945 N N . ARG B 1 215 ? -4.152 23.875 21.125 1 98.75 215 ARG B N 1
ATOM 4946 C CA . ARG B 1 215 ? -3.768 23.766 19.719 1 98.75 215 ARG B CA 1
ATOM 4947 C C . ARG B 1 215 ? -3.504 25.141 19.125 1 98.75 215 ARG B C 1
ATOM 4949 O O . ARG B 1 215 ? -4.312 26.062 19.281 1 98.75 215 ARG B O 1
ATOM 4956 N N . PHE B 1 216 ? -2.418 25.297 18.484 1 98.69 216 PHE B N 1
ATOM 4957 C CA . PHE B 1 216 ? -2.066 26.578 17.875 1 98.69 216 PHE B CA 1
ATOM 4958 C C . PHE B 1 216 ? -1.531 26.359 16.453 1 98.69 216 PHE B C 1
ATOM 4960 O O . PHE B 1 216 ? -0.581 25.594 16.266 1 98.69 216 PHE B O 1
ATOM 4967 N N . SER B 1 217 ? -2.125 26.891 15.438 1 98.62 217 SER B N 1
ATOM 4968 C CA . SER B 1 217 ? -1.677 26.875 14.055 1 98.62 217 SER B CA 1
ATOM 4969 C C . SER B 1 217 ? -1.375 28.266 13.539 1 98.62 217 SER B C 1
ATOM 4971 O O . SER B 1 217 ? -2.242 29.156 13.57 1 98.62 217 SER B O 1
ATOM 4973 N N . LEU B 1 218 ? -0.185 28.469 13.109 1 98.12 218 LEU B N 1
ATOM 4974 C CA . LEU B 1 218 ? 0.266 29.766 12.602 1 98.12 218 LEU B CA 1
ATOM 4975 C C . LEU B 1 218 ? 0.769 29.641 11.172 1 98.12 218 LEU B C 1
ATOM 4977 O O . LEU B 1 218 ? 1.64 28.812 10.883 1 98.12 218 LEU B O 1
ATOM 4981 N N . LYS B 1 219 ? 0.25 30.344 10.312 1 97.38 219 LYS B N 1
ATOM 4982 C CA . LYS B 1 219 ? 0.712 30.422 8.93 1 97.38 219 LYS B CA 1
ATOM 4983 C C . LYS B 1 219 ? 1.047 31.859 8.539 1 97.38 219 LYS B C 1
ATOM 4985 O O . LYS B 1 219 ? 0.196 32.75 8.625 1 97.38 219 LYS B O 1
ATOM 4990 N N . VAL B 1 220 ? 2.227 32.094 8.148 1 95.75 220 VAL B N 1
ATOM 4991 C CA . VAL B 1 220 ? 2.688 33.406 7.738 1 95.75 220 VAL B CA 1
ATOM 4992 C C . VAL B 1 220 ? 3.314 33.312 6.352 1 95.75 220 VAL B C 1
ATOM 4994 O O . VAL B 1 220 ? 4.344 32.656 6.164 1 95.75 220 VAL B O 1
ATOM 4997 N N . ASP B 1 221 ? 2.803 34.094 5.488 1 91.81 221 ASP B N 1
ATOM 4998 C CA . ASP B 1 221 ? 3.273 34.031 4.109 1 91.81 221 ASP B CA 1
ATOM 4999 C C . ASP B 1 221 ? 4.512 34.906 3.912 1 91.81 221 ASP B C 1
ATOM 5001 O O . ASP B 1 221 ? 4.859 35.688 4.785 1 91.81 221 ASP B O 1
ATOM 5005 N N . GLY B 1 222 ? 5.207 34.781 2.865 1 88.75 222 GLY B N 1
ATOM 5006 C CA . GLY B 1 222 ? 6.48 35.406 2.574 1 88.75 222 GLY B CA 1
ATOM 5007 C C . GLY B 1 222 ? 6.387 36.938 2.514 1 88.75 222 GLY B C 1
ATOM 5008 O O . GLY B 1 222 ? 7.379 37.625 2.744 1 88.75 222 GLY B O 1
ATOM 5009 N N . GLY B 1 223 ? 5.285 37.438 2.186 1 84.38 223 GLY B N 1
ATOM 5010 C CA . GLY B 1 223 ? 5.141 38.875 2.072 1 84.38 223 GLY B CA 1
ATOM 5011 C C . GLY B 1 223 ? 4.984 39.562 3.414 1 84.38 223 GLY B C 1
ATOM 5012 O O . GLY B 1 223 ? 5.02 40.812 3.492 1 84.38 223 GLY B O 1
ATOM 5013 N N . CYS B 1 224 ? 4.961 38.844 4.48 1 88.62 224 CYS B N 1
ATOM 5014 C CA . CYS B 1 224 ? 4.766 39.375 5.82 1 88.62 224 CYS B CA 1
ATOM 5015 C C . CYS B 1 224 ? 6.105 39.625 6.512 1 88.62 224 CYS B C 1
ATOM 5017 O O . CYS B 1 224 ? 7.125 39.062 6.102 1 88.62 224 CYS B O 1
ATOM 5019 N N . SER B 1 225 ? 6.105 40.5 7.426 1 87.5 225 SER B N 1
ATOM 5020 C CA . SER B 1 225 ? 7.289 40.75 8.242 1 87.5 225 SER B CA 1
ATOM 5021 C C . SER B 1 225 ? 6.914 41.219 9.633 1 87.5 225 SER B C 1
ATOM 5023 O O . SER B 1 225 ? 5.797 41.719 9.844 1 87.5 225 SER B O 1
ATOM 5025 N N . TYR B 1 226 ? 7.785 41.094 10.523 1 90.06 226 TYR B N 1
ATOM 5026 C CA . TYR B 1 226 ? 7.633 41.594 11.875 1 90.06 226 TYR B CA 1
ATOM 5027 C C . TYR B 1 226 ? 8.664 42.688 12.156 1 90.06 226 TYR B C 1
ATOM 5029 O O . TYR B 1 226 ? 9.867 42.469 12.055 1 90.06 226 TYR B O 1
ATOM 5037 N N . ASP B 1 227 ? 8.125 43.781 12.516 1 87.81 227 ASP B N 1
ATOM 5038 C CA . ASP B 1 227 ? 9 44.875 12.914 1 87.81 227 ASP B CA 1
ATOM 5039 C C . ASP B 1 227 ? 9.398 44.75 14.383 1 87.81 227 ASP B C 1
ATOM 5041 O O . ASP B 1 227 ? 10.484 45.188 14.781 1 87.81 227 ASP B O 1
ATOM 5045 N N . ASP B 1 228 ? 8.539 44.188 15.156 1 88.88 228 ASP B N 1
ATOM 5046 C CA . ASP B 1 228 ? 8.766 43.969 16.578 1 88.88 228 ASP B CA 1
ATOM 5047 C C . ASP B 1 228 ? 8.969 42.469 16.859 1 88.88 228 ASP B C 1
ATOM 5049 O O . ASP B 1 228 ? 8.727 41.625 16 1 88.88 228 ASP B O 1
ATOM 5053 N N . GLU B 1 229 ? 9.461 42.281 18.062 1 88.88 229 GLU B N 1
ATOM 5054 C CA . GLU B 1 229 ? 9.656 40.906 18.484 1 88.88 229 GLU B CA 1
ATOM 5055 C C . GLU B 1 229 ? 8.32 40.188 18.688 1 88.88 229 GLU B C 1
ATOM 5057 O O . GLU B 1 229 ? 7.371 40.781 19.203 1 88.88 229 GLU B O 1
ATOM 5062 N N . SER B 1 230 ? 8.297 39 18.203 1 92.88 230 SER B N 1
ATOM 5063 C CA . SER B 1 230 ? 7.113 38.156 18.375 1 92.88 230 SER B CA 1
ATOM 5064 C C . SER B 1 230 ? 7.27 37.219 19.562 1 92.88 230 SER B C 1
ATOM 5066 O O . SER B 1 230 ? 8.352 36.688 19.781 1 92.88 230 SER B O 1
ATOM 5068 N N . VAL B 1 231 ? 6.254 37.125 20.344 1 96.25 231 VAL B N 1
ATOM 5069 C CA . VAL B 1 231 ? 6.32 36.312 21.547 1 96.25 231 VAL B CA 1
ATOM 5070 C C . VAL B 1 231 ? 5.238 35.25 21.516 1 96.25 231 VAL B C 1
ATOM 5072 O O . VAL B 1 231 ? 4.07 35.531 21.25 1 96.25 231 VAL B O 1
ATOM 5075 N N . ILE B 1 232 ? 5.625 34.031 21.766 1 97.12 232 ILE B N 1
ATOM 5076 C CA . ILE B 1 232 ? 4.688 32.906 21.906 1 97.12 232 ILE B CA 1
ATOM 5077 C C . ILE B 1 232 ? 4.875 32.25 23.266 1 97.12 232 ILE B C 1
ATOM 5079 O O . ILE B 1 232 ? 5.938 31.688 23.562 1 97.12 232 ILE B O 1
ATOM 5083 N N . ASP B 1 233 ? 3.924 32.375 24.156 1 97.62 233 ASP B N 1
ATOM 5084 C CA . ASP B 1 233 ? 3.914 31.766 25.484 1 97.62 233 ASP B CA 1
ATOM 5085 C C . ASP B 1 233 ? 2.641 30.969 25.719 1 97.62 233 ASP B C 1
ATOM 5087 O O . ASP B 1 233 ? 1.618 31.516 26.141 1 97.62 233 ASP B O 1
ATOM 5091 N N . THR B 1 234 ? 2.676 29.766 25.422 1 97 234 THR B N 1
ATOM 5092 C CA . THR B 1 234 ? 1.539 28.844 25.5 1 97 234 THR B CA 1
ATOM 5093 C C . THR B 1 234 ? 1.939 27.547 26.203 1 97 234 THR B C 1
ATOM 5095 O O . THR B 1 234 ? 2.164 26.531 25.531 1 97 234 THR B O 1
ATOM 5098 N N . PRO B 1 235 ? 2.02 27.484 27.5 1 96.12 235 PRO B N 1
ATOM 5099 C CA . PRO B 1 235 ? 2.58 26.359 28.266 1 96.12 235 PRO B CA 1
ATOM 5100 C C . PRO B 1 235 ? 1.718 25.109 28.188 1 96.12 235 PRO B C 1
ATOM 5102 O O . PRO B 1 235 ? 2.215 24 28.406 1 96.12 235 PRO B O 1
ATOM 5105 N N . SER B 1 236 ? 0.37 25.203 27.828 1 97.56 236 SER B N 1
ATOM 5106 C CA . SER B 1 236 ? -0.526 24.047 27.828 1 97.56 236 SER B CA 1
ATOM 5107 C C . SER B 1 236 ? -0.646 23.422 26.438 1 97.56 236 SER B C 1
ATOM 5109 O O . SER B 1 236 ? -1.383 22.453 26.25 1 97.56 236 SER B O 1
ATOM 5111 N N . LEU B 1 237 ? 0.117 23.891 25.562 1 97.94 237 LEU B N 1
ATOM 5112 C CA . LEU B 1 237 ? -0.018 23.516 24.156 1 97.94 237 LEU B CA 1
ATOM 5113 C C . LEU B 1 237 ? 0.288 22.031 23.953 1 97.94 237 LEU B C 1
ATOM 5115 O O . LEU B 1 237 ? 1.273 21.516 24.484 1 97.94 237 LEU B O 1
ATOM 5119 N N . VAL B 1 238 ? -0.555 21.375 23.188 1 98.44 238 VAL B N 1
ATOM 5120 C CA . VAL B 1 238 ? -0.388 19.953 22.891 1 98.44 238 VAL B CA 1
ATOM 5121 C C . VAL B 1 238 ? -0.02 19.781 21.406 1 98.44 238 VAL B C 1
ATOM 5123 O O . VAL B 1 238 ? 0.705 18.844 21.062 1 98.44 238 VAL B O 1
ATOM 5126 N N . TYR B 1 239 ? -0.498 20.641 20.641 1 98.69 239 TYR B N 1
ATOM 5127 C CA . TYR B 1 239 ? -0.247 20.609 19.203 1 98.69 239 TYR B CA 1
ATOM 5128 C C . TYR B 1 239 ? 0.184 21.969 18.688 1 98.69 239 TYR B C 1
ATOM 5130 O O . TYR B 1 239 ? -0.469 22.984 18.969 1 98.69 239 TYR B O 1
ATOM 5138 N N . PHE B 1 240 ? 1.241 22 17.922 1 98.56 240 PHE B N 1
ATOM 5139 C CA . PHE B 1 240 ? 1.794 23.234 17.406 1 98.56 240 PHE B CA 1
ATOM 5140 C C . PHE B 1 240 ? 2.117 23.094 15.914 1 98.56 240 PHE B C 1
ATOM 5142 O O . PHE B 1 240 ? 2.93 22.25 15.531 1 98.56 240 PHE B O 1
ATOM 5149 N N . LYS B 1 241 ? 1.493 23.828 15.062 1 98.5 241 LYS B N 1
ATOM 5150 C CA . LYS B 1 241 ? 1.763 23.844 13.633 1 98.5 241 LYS B CA 1
ATOM 5151 C C . LYS B 1 241 ? 2.189 25.234 13.172 1 98.5 241 LYS B C 1
ATOM 5153 O O . LYS B 1 241 ? 1.504 26.219 13.445 1 98.5 241 LYS B O 1
ATOM 5158 N N . VAL B 1 242 ? 3.293 25.297 12.477 1 97.44 242 VAL B N 1
ATOM 5159 C CA . VAL B 1 242 ? 3.775 26.594 12.008 1 97.44 242 VAL B CA 1
ATOM 5160 C C . VAL B 1 242 ? 4.207 26.484 10.547 1 97.44 242 VAL B C 1
ATOM 5162 O O . VAL B 1 242 ? 4.945 25.562 10.18 1 97.44 242 VAL B O 1
ATOM 5165 N N . GLU B 1 243 ? 3.744 27.297 9.773 1 96.44 243 GLU B N 1
ATOM 5166 C CA . GLU B 1 243 ? 4.223 27.578 8.422 1 96.44 243 GLU B CA 1
ATOM 5167 C C . GLU B 1 243 ? 4.703 29.016 8.289 1 96.44 243 GLU B C 1
ATOM 5169 O O . GLU B 1 243 ? 3.895 29.938 8.203 1 96.44 243 GLU B O 1
ATOM 5174 N N . ASP B 1 244 ? 5.977 29.188 8.312 1 93.75 244 ASP B N 1
ATOM 5175 C CA . ASP B 1 244 ? 6.574 30.516 8.273 1 93.75 244 ASP B CA 1
ATOM 5176 C C . ASP B 1 244 ? 7.477 30.672 7.055 1 93.75 244 ASP B C 1
ATOM 5178 O O . ASP B 1 244 ? 8.586 30.141 7.02 1 93.75 244 ASP B O 1
ATOM 5182 N N . TYR B 1 245 ? 7.105 31.469 6.164 1 90.75 245 TYR B N 1
ATOM 5183 C CA . TYR B 1 245 ? 7.859 31.625 4.922 1 90.75 245 TYR B CA 1
ATOM 5184 C C . TYR B 1 245 ? 8.414 33.031 4.789 1 90.75 245 TYR B C 1
ATOM 5186 O O . TYR B 1 245 ? 8.734 33.5 3.688 1 90.75 245 TYR B O 1
ATOM 5194 N N . ARG B 1 246 ? 8.477 33.75 5.883 1 90.06 246 ARG B N 1
ATOM 5195 C CA . ARG B 1 246 ? 9.023 35.094 5.895 1 90.06 246 ARG B CA 1
ATOM 5196 C C . ARG B 1 246 ? 10.469 35.125 5.414 1 90.06 246 ARG B C 1
ATOM 5198 O O . ARG B 1 246 ? 11.156 34.094 5.477 1 90.06 246 ARG B O 1
ATOM 5205 N N . ASP B 1 247 ? 10.781 36.312 5.141 1 84.25 247 ASP B N 1
ATOM 5206 C CA . ASP B 1 247 ? 12.156 36.469 4.695 1 84.25 247 ASP B CA 1
ATOM 5207 C C . ASP B 1 247 ? 13.086 36.75 5.875 1 84.25 247 ASP B C 1
ATOM 5209 O O . ASP B 1 247 ? 12.633 36.906 7.008 1 84.25 247 ASP B O 1
ATOM 5213 N N . ARG B 1 248 ? 14.32 36.875 5.68 1 78.5 248 ARG B N 1
ATOM 5214 C CA . ARG B 1 248 ? 15.375 36.938 6.691 1 78.5 248 ARG B CA 1
ATOM 5215 C C . ARG B 1 248 ? 15.359 38.25 7.449 1 78.5 248 ARG B C 1
ATOM 5217 O O . ARG B 1 248 ? 15.797 38.312 8.602 1 78.5 248 ARG B O 1
ATOM 5224 N N . ASP B 1 249 ? 14.781 39.25 6.875 1 80.75 249 ASP B N 1
ATOM 5225 C CA . ASP B 1 249 ? 14.867 40.594 7.473 1 80.75 249 ASP B CA 1
ATOM 5226 C C . ASP B 1 249 ? 13.805 40.781 8.555 1 80.75 249 ASP B C 1
ATOM 5228 O O . ASP B 1 249 ? 13.781 41.812 9.234 1 80.75 249 ASP B O 1
ATOM 5232 N N . SER B 1 250 ? 13.086 39.781 8.844 1 82.31 250 SER B N 1
ATOM 5233 C CA . SER B 1 250 ? 12.031 39.875 9.852 1 82.31 250 SER B CA 1
ATOM 5234 C C . SER B 1 250 ? 12.57 39.531 11.242 1 82.31 250 SER B C 1
ATOM 5236 O O . SER B 1 250 ? 13.469 38.688 11.375 1 82.31 250 SER B O 1
ATOM 5238 N N . ASN B 1 251 ? 12.07 40.25 12.242 1 84.06 251 ASN B N 1
ATOM 5239 C CA . ASN B 1 251 ? 12.469 39.938 13.609 1 84.06 251 ASN B CA 1
ATOM 5240 C C . ASN B 1 251 ? 12.07 38.5 13.984 1 84.06 251 ASN B C 1
ATOM 5242 O O . ASN B 1 251 ? 11.078 37.969 13.477 1 84.06 251 ASN B O 1
ATOM 5246 N N . SER B 1 252 ? 12.852 38 14.867 1 87.62 252 SER B N 1
ATOM 5247 C CA . SER B 1 252 ? 12.703 36.594 15.211 1 87.62 252 SER B CA 1
ATOM 5248 C C . SER B 1 252 ? 11.633 36.375 16.281 1 87.62 252 SER B C 1
ATOM 5250 O O . SER B 1 252 ? 11.109 37.344 16.828 1 87.62 252 SER B O 1
ATOM 5252 N N . TYR B 1 253 ? 11.266 35.156 16.531 1 92.75 253 TYR B N 1
ATOM 5253 C CA . TYR B 1 253 ? 10.32 34.75 17.562 1 92.75 253 TYR B CA 1
ATOM 5254 C C . TYR B 1 253 ? 11.031 34.531 18.891 1 92.75 253 TYR B C 1
ATOM 5256 O O . TYR B 1 253 ? 12.172 34.062 18.922 1 92.75 253 TYR B O 1
ATOM 5264 N N . SER B 1 254 ? 10.414 34.969 19.906 1 95.56 254 SER B N 1
ATOM 5265 C CA . SER B 1 254 ? 10.734 34.5 21.25 1 95.56 254 SER B CA 1
ATOM 5266 C C . SER B 1 254 ? 9.688 33.5 21.75 1 95.56 254 SER B C 1
ATOM 5268 O O . SER B 1 254 ? 8.578 33.906 22.125 1 95.56 254 SER B O 1
ATOM 5270 N N . ILE B 1 255 ? 10.078 32.25 21.688 1 96.5 255 ILE B N 1
ATOM 5271 C CA . ILE B 1 255 ? 9.125 31.188 22.031 1 96.5 255 ILE B CA 1
ATOM 5272 C C . ILE B 1 255 ? 9.516 30.531 23.344 1 96.5 255 ILE B C 1
ATOM 5274 O O . ILE B 1 255 ? 10.664 30.109 23.531 1 96.5 255 ILE B O 1
ATOM 5278 N N . LYS B 1 256 ? 8.586 30.484 24.219 1 96.38 256 LYS B N 1
ATOM 5279 C CA . LYS B 1 256 ? 8.828 29.828 25.5 1 96.38 256 LYS B CA 1
ATOM 5280 C C . LYS B 1 256 ? 8.664 28.312 25.375 1 96.38 256 LYS B C 1
ATOM 5282 O O . LYS B 1 256 ? 8.047 27.828 24.422 1 96.38 256 LYS B O 1
ATOM 5287 N N . ASP B 1 257 ? 9.227 27.625 26.344 1 94.69 257 ASP B N 1
ATOM 5288 C CA . ASP B 1 257 ? 9.188 26.172 26.344 1 94.69 257 ASP B CA 1
ATOM 5289 C C . ASP B 1 257 ? 7.746 25.656 26.375 1 94.69 257 ASP B C 1
ATOM 5291 O O . ASP B 1 257 ? 6.887 26.25 27.031 1 94.69 257 ASP B O 1
ATOM 5295 N N . MET B 1 258 ? 7.547 24.625 25.75 1 95.5 258 MET B N 1
ATOM 5296 C CA . MET B 1 258 ? 6.242 23.984 25.688 1 95.5 258 MET B CA 1
ATOM 5297 C C . MET B 1 258 ? 6.312 22.562 26.25 1 95.5 258 MET B C 1
ATOM 5299 O O . MET B 1 258 ? 6.352 21.594 25.484 1 95.5 258 MET B O 1
ATOM 5303 N N . PRO B 1 259 ? 6.215 22.391 27.516 1 95.62 259 PRO B N 1
ATOM 5304 C CA . PRO B 1 259 ? 6.492 21.109 28.172 1 95.62 259 PRO B CA 1
ATOM 5305 C C . PRO B 1 259 ? 5.43 20.062 27.875 1 95.62 259 PRO B C 1
ATOM 5307 O O . PRO B 1 259 ? 5.703 18.859 27.969 1 95.62 259 PRO B O 1
ATOM 5310 N N . LYS B 1 260 ? 4.176 20.5 27.484 1 97.25 260 LYS B N 1
ATOM 5311 C CA . LYS B 1 260 ? 3.092 19.547 27.281 1 97.25 260 LYS B CA 1
ATOM 5312 C C . LYS B 1 260 ? 2.92 19.203 25.797 1 97.25 260 LYS B C 1
ATOM 5314 O O . LYS B 1 260 ? 2.012 18.453 25.438 1 97.25 260 LYS B O 1
ATOM 5319 N N . LEU B 1 261 ? 3.814 19.719 25.016 1 97.94 261 LEU B N 1
ATOM 5320 C CA . LEU B 1 261 ? 3.68 19.578 23.578 1 97.94 261 LEU B CA 1
ATOM 5321 C C . LEU B 1 261 ? 3.895 18.125 23.156 1 97.94 261 LEU B C 1
ATOM 5323 O O . LEU B 1 261 ? 4.883 17.5 23.547 1 97.94 261 LEU B O 1
ATOM 5327 N N . GLU B 1 262 ? 2.986 17.609 22.328 1 98.31 262 GLU B N 1
ATOM 5328 C CA . GLU B 1 262 ? 3.062 16.234 21.875 1 98.31 262 GLU B CA 1
ATOM 5329 C C . GLU B 1 262 ? 3.373 16.156 20.391 1 98.31 262 GLU B C 1
ATOM 5331 O O . GLU B 1 262 ? 4.078 15.242 19.938 1 98.31 262 GLU B O 1
ATOM 5336 N N . GLU B 1 263 ? 2.844 17.016 19.688 1 98.56 263 GLU B N 1
ATOM 5337 C CA . GLU B 1 263 ? 3.018 17 18.234 1 98.56 263 GLU B CA 1
ATOM 5338 C C . GLU B 1 263 ? 3.334 18.391 17.703 1 98.56 263 GLU B C 1
ATOM 5340 O O . GLU B 1 263 ? 2.715 19.375 18.109 1 98.56 263 GLU B O 1
ATOM 5345 N N . ALA B 1 264 ? 4.273 18.469 16.797 1 98.5 264 ALA B N 1
ATOM 5346 C CA . ALA B 1 264 ? 4.633 19.734 16.172 1 98.5 264 ALA B CA 1
ATOM 5347 C C . ALA B 1 264 ? 4.871 19.562 14.68 1 98.5 264 ALA B C 1
ATOM 5349 O O . ALA B 1 264 ? 5.488 18.578 14.258 1 98.5 264 ALA B O 1
ATOM 5350 N N . ASP B 1 265 ? 4.348 20.359 13.867 1 98.25 265 ASP B N 1
ATOM 5351 C CA . ASP B 1 265 ? 4.57 20.453 12.43 1 98.25 265 ASP B CA 1
ATOM 5352 C C . ASP B 1 265 ? 5.172 21.797 12.055 1 98.25 265 ASP B C 1
ATOM 5354 O O . ASP B 1 265 ? 4.484 22.828 12.078 1 98.25 265 ASP B O 1
ATOM 5358 N N . ILE B 1 266 ? 6.402 21.766 11.703 1 96.56 266 ILE B N 1
ATOM 5359 C CA . ILE B 1 266 ? 7.125 23.016 11.5 1 96.56 266 ILE B CA 1
ATOM 5360 C C . ILE B 1 266 ? 7.609 23.109 10.055 1 96.56 266 ILE B C 1
ATOM 5362 O O . ILE B 1 266 ? 8.406 22.281 9.609 1 96.56 266 ILE B O 1
ATOM 5366 N N . ALA B 1 267 ? 7.16 24.016 9.289 1 94.31 267 ALA B N 1
ATOM 5367 C CA . ALA B 1 267 ? 7.629 24.344 7.949 1 94.31 267 ALA B CA 1
ATOM 5368 C C . ALA B 1 267 ? 8.141 25.781 7.887 1 94.31 267 ALA B C 1
ATOM 5370 O O . ALA B 1 267 ? 7.379 26.734 8.086 1 94.31 267 ALA B O 1
ATOM 5371 N N . VAL B 1 268 ? 9.43 25.922 7.672 1 90.81 268 VAL B N 1
ATOM 5372 C CA . VAL B 1 268 ? 9.977 27.281 7.734 1 90.81 268 VAL B CA 1
ATOM 5373 C C . VAL B 1 268 ? 10.938 27.5 6.57 1 90.81 268 VAL B C 1
ATOM 5375 O O . VAL B 1 268 ? 11.531 26.547 6.059 1 90.81 268 VAL B O 1
ATOM 5378 N N . LYS B 1 269 ? 11.055 28.766 6.219 1 86.88 269 LYS B N 1
ATOM 5379 C CA . LYS B 1 269 ? 12.055 29.156 5.23 1 86.88 269 LYS B CA 1
ATOM 5380 C C . LYS B 1 269 ? 13.406 29.406 5.887 1 86.88 269 LYS B C 1
ATOM 5382 O O . LYS B 1 269 ? 14.438 28.953 5.391 1 86.88 269 LYS B O 1
ATOM 5387 N N . TYR B 1 270 ? 13.312 30.109 7.102 1 84.06 270 TYR B N 1
ATOM 5388 C CA . TYR B 1 270 ? 14.523 30.406 7.852 1 84.06 270 TYR B CA 1
ATOM 5389 C C . TYR B 1 270 ? 14.305 30.219 9.344 1 84.06 270 TYR B C 1
ATOM 5391 O O . TYR B 1 270 ? 13.172 30.047 9.797 1 84.06 270 TYR B O 1
ATOM 5399 N N . GLU B 1 271 ? 15.422 30.094 10.109 1 85.69 271 GLU B N 1
ATOM 5400 C CA . GLU B 1 271 ? 15.453 30.141 11.57 1 85.69 271 GLU B CA 1
ATOM 5401 C C . GLU B 1 271 ? 14.773 28.922 12.18 1 85.69 271 GLU B C 1
ATOM 5403 O O . GLU B 1 271 ? 14.008 29.047 13.133 1 85.69 271 GLU B O 1
ATOM 5408 N N . LEU B 1 272 ? 14.984 27.844 11.578 1 88.44 272 LEU B N 1
ATOM 5409 C CA . LEU B 1 272 ? 14.422 26.609 12.102 1 88.44 272 LEU B CA 1
ATOM 5410 C C . LEU B 1 272 ? 14.805 26.422 13.57 1 88.44 272 LEU B C 1
ATOM 5412 O O . LEU B 1 272 ? 14 25.922 14.359 1 88.44 272 LEU B O 1
ATOM 5416 N N . HIS B 1 273 ? 15.969 26.875 13.992 1 89.81 273 HIS B N 1
ATOM 5417 C CA . HIS B 1 273 ? 16.5 26.641 15.328 1 89.81 273 HIS B CA 1
ATOM 5418 C C . HIS B 1 273 ? 15.617 27.266 16.391 1 89.81 273 HIS B C 1
ATOM 5420 O O . HIS B 1 273 ? 15.477 26.719 17.5 1 89.81 273 HIS B O 1
ATOM 5426 N N . VAL B 1 274 ? 14.945 28.375 16.109 1 90.94 274 VAL B N 1
ATOM 5427 C CA . VAL B 1 274 ? 14.109 29.094 17.078 1 90.94 274 VAL B CA 1
ATOM 5428 C C . VAL B 1 274 ? 12.93 28.203 17.484 1 90.94 274 VAL B C 1
ATOM 5430 O O . VAL B 1 274 ? 12.562 28.156 18.656 1 90.94 274 VAL B O 1
ATOM 5433 N N . PHE B 1 275 ? 12.391 27.547 16.547 1 93.44 275 PHE B N 1
ATOM 5434 C CA . PHE B 1 275 ? 11.234 26.688 16.812 1 93.44 275 PHE B CA 1
ATOM 5435 C C . PHE B 1 275 ? 11.656 25.375 17.453 1 93.44 275 PHE B C 1
ATOM 5437 O O . PHE B 1 275 ? 11.031 24.922 18.406 1 93.44 275 PHE B O 1
ATOM 5444 N N . LEU B 1 276 ? 12.766 24.812 16.984 1 93.31 276 LEU B N 1
ATOM 5445 C CA . LEU B 1 276 ? 13.203 23.5 17.453 1 93.31 276 LEU B CA 1
ATOM 5446 C C . LEU B 1 276 ? 13.586 23.547 18.922 1 93.31 276 LEU B C 1
ATOM 5448 O O . LEU B 1 276 ? 13.359 22.594 19.656 1 93.31 276 LEU B O 1
ATOM 5452 N N . GLU B 1 277 ? 14.102 24.594 19.359 1 93.12 277 GLU B N 1
ATOM 5453 C CA . GLU B 1 277 ? 14.617 24.703 20.719 1 93.12 277 GLU B CA 1
ATOM 5454 C C . GLU B 1 277 ? 13.477 24.812 21.734 1 93.12 277 GLU B C 1
ATOM 5456 O O . GLU B 1 277 ? 13.688 24.594 22.938 1 93.12 277 GLU B O 1
ATOM 5461 N N . SER B 1 278 ? 12.25 25.047 21.266 1 93.38 278 SER B N 1
ATOM 5462 C CA . SER B 1 278 ? 11.109 25.203 22.156 1 93.38 278 SER B CA 1
ATOM 5463 C C . SER B 1 278 ? 10.211 23.984 22.125 1 93.38 278 SER B C 1
ATOM 5465 O O . SER B 1 278 ? 9.266 23.875 22.922 1 93.38 278 SER B O 1
ATOM 5467 N N . VAL B 1 279 ? 10.484 23.031 21.25 1 96.19 279 VAL B N 1
ATOM 5468 C CA . VAL B 1 279 ? 9.57 21.906 21.094 1 96.19 279 VAL B CA 1
ATOM 5469 C C . VAL B 1 279 ? 10.273 20.609 21.516 1 96.19 279 VAL B C 1
ATOM 5471 O O . VAL B 1 279 ? 10.086 19.562 20.875 1 96.19 279 VAL B O 1
ATOM 5474 N N . THR B 1 280 ? 11.07 20.562 22.484 1 94.69 280 THR B N 1
ATOM 5475 C CA . THR B 1 280 ? 11.938 19.453 22.844 1 94.69 280 THR B CA 1
ATOM 5476 C C . THR B 1 280 ? 11.133 18.328 23.469 1 94.69 280 THR B C 1
ATOM 5478 O O . THR B 1 280 ? 11.617 17.188 23.562 1 94.69 280 THR B O 1
ATOM 5481 N N . SER B 1 281 ? 9.852 18.562 23.922 1 95.12 281 SER B N 1
ATOM 5482 C CA . SER B 1 281 ? 9.031 17.547 24.594 1 95.12 281 SER B CA 1
ATOM 5483 C C . SER B 1 281 ? 8.203 16.766 23.594 1 95.12 281 SER B C 1
ATOM 5485 O O . SER B 1 281 ? 7.469 15.844 23.969 1 95.12 281 SER B O 1
ATOM 5487 N N . VAL B 1 282 ? 8.328 16.969 22.422 1 97.56 282 VAL B N 1
ATOM 5488 C CA . VAL B 1 282 ? 7.434 16.453 21.391 1 97.56 282 VAL B CA 1
ATOM 5489 C C . VAL B 1 282 ? 7.641 14.945 21.234 1 97.56 282 VAL B C 1
ATOM 5491 O O . VAL B 1 282 ? 8.758 14.445 21.406 1 97.56 282 VAL B O 1
ATOM 5494 N N . LYS B 1 283 ? 6.586 14.281 20.906 1 98.38 283 LYS B N 1
ATOM 5495 C CA . LYS B 1 283 ? 6.617 12.867 20.562 1 98.38 283 LYS B CA 1
ATOM 5496 C C . LYS B 1 283 ? 6.617 12.656 19.047 1 98.38 283 LYS B C 1
ATOM 5498 O O . LYS B 1 283 ? 7.133 11.648 18.562 1 98.38 283 LYS B O 1
ATOM 5503 N N . SER B 1 284 ? 6 13.516 18.375 1 98.69 284 SER B N 1
ATOM 5504 C CA . SER B 1 284 ? 5.953 13.508 16.922 1 98.69 284 SER B CA 1
ATOM 5505 C C . SER B 1 284 ? 6.352 14.859 16.344 1 98.69 284 SER B C 1
ATOM 5507 O O . SER B 1 284 ? 5.762 15.883 16.688 1 98.69 284 SER B O 1
ATOM 5509 N N . LEU B 1 285 ? 7.336 14.867 15.469 1 98.38 285 LEU B N 1
ATOM 5510 C CA . LEU B 1 285 ? 7.863 16.109 14.914 1 98.38 285 LEU B CA 1
ATOM 5511 C C . LEU B 1 285 ? 7.953 16.031 13.391 1 98.38 285 LEU B C 1
ATOM 5513 O O . LEU B 1 285 ? 8.516 15.086 12.844 1 98.38 285 LEU B O 1
ATOM 5517 N N . SER B 1 286 ? 7.324 16.906 12.711 1 97.88 286 SER B N 1
ATOM 5518 C CA . SER B 1 286 ? 7.445 17.062 11.266 1 97.88 286 SER B CA 1
ATOM 5519 C C . SER B 1 286 ? 8.156 18.375 10.914 1 97.88 286 SER B C 1
ATOM 5521 O O . SER B 1 286 ? 7.742 19.453 11.359 1 97.88 286 SER B O 1
ATOM 5523 N N . ILE B 1 287 ? 9.234 18.266 10.219 1 94.88 287 ILE B N 1
ATOM 5524 C CA . ILE B 1 287 ? 10.031 19.422 9.859 1 94.88 287 ILE B CA 1
ATOM 5525 C C . ILE B 1 287 ? 10.117 19.547 8.336 1 94.88 287 ILE B C 1
ATOM 5527 O O . ILE B 1 287 ? 10.445 18.578 7.652 1 94.88 287 ILE B O 1
ATOM 5531 N N . LYS B 1 288 ? 9.805 20.625 7.828 1 91.44 288 LYS B N 1
ATOM 5532 C CA . LYS B 1 288 ? 10 20.953 6.422 1 91.44 288 LYS B CA 1
ATOM 5533 C C . LYS B 1 288 ? 10.844 22.219 6.273 1 91.44 288 LYS B C 1
ATOM 5535 O O . LYS B 1 288 ? 10.469 23.281 6.773 1 91.44 288 LYS B O 1
ATOM 5540 N N . VAL B 1 289 ? 11.992 22.047 5.676 1 85.06 289 VAL B N 1
ATOM 5541 C CA . VAL B 1 289 ? 12.883 23.188 5.473 1 85.06 289 VAL B CA 1
ATOM 5542 C C . VAL B 1 289 ? 12.992 23.5 3.982 1 85.06 289 VAL B C 1
ATOM 5544 O O . VAL B 1 289 ? 13.305 22.625 3.178 1 85.06 289 VAL B O 1
ATOM 5547 N N . LEU B 1 290 ? 12.695 24.766 3.648 1 76.38 290 LEU B N 1
ATOM 5548 C CA . LEU B 1 290 ? 12.734 25.141 2.24 1 76.38 290 LEU B CA 1
ATOM 5549 C C . LEU B 1 290 ? 14.148 25.516 1.816 1 76.38 290 LEU B C 1
ATOM 5551 O O . LEU B 1 290 ? 14.586 25.172 0.715 1 76.38 290 LEU B O 1
ATOM 5555 N N . PHE B 1 291 ? 14.875 26.344 2.584 1 70.31 291 PHE B N 1
ATOM 5556 C CA . PHE B 1 291 ? 16.25 26.688 2.264 1 70.31 291 PHE B CA 1
ATOM 5557 C C . PHE B 1 291 ? 17.188 26.297 3.396 1 70.31 291 PHE B C 1
ATOM 5559 O O . PHE B 1 291 ? 16.922 26.578 4.566 1 70.31 291 PHE B O 1
ATOM 5566 N N . ASN B 1 292 ? 17.859 25.188 3.131 1 62.81 292 ASN B N 1
ATOM 5567 C CA . ASN B 1 292 ? 18.719 24.719 4.211 1 62.81 292 ASN B CA 1
ATOM 5568 C C . ASN B 1 292 ? 20.156 25.188 4.008 1 62.81 292 ASN B C 1
ATOM 5570 O O . ASN B 1 292 ? 20.812 24.812 3.029 1 62.81 292 ASN B O 1
ATOM 5574 N N . ASN B 1 293 ? 20.5 26.328 4.621 1 65 293 ASN B N 1
ATOM 5575 C CA . ASN B 1 293 ? 21.922 26.594 4.781 1 65 293 ASN B CA 1
ATOM 5576 C C . ASN B 1 293 ? 22.453 26.062 6.113 1 65 293 ASN B C 1
ATOM 5578 O O . ASN B 1 293 ? 21.734 26.094 7.117 1 65 293 ASN B O 1
ATOM 5582 N N . GLU B 1 294 ? 23.469 25.219 6.062 1 63.47 294 GLU B N 1
ATOM 5583 C CA . GLU B 1 294 ? 24.047 24.547 7.227 1 63.47 294 GLU B CA 1
ATOM 5584 C C . GLU B 1 294 ? 23.984 25.438 8.461 1 63.47 294 GLU B C 1
ATOM 5586 O O . GLU B 1 294 ? 23.625 24.984 9.547 1 63.47 294 GLU B O 1
ATOM 5591 N N . GLU B 1 295 ? 24.266 26.703 8.273 1 64 295 GLU B N 1
ATOM 5592 C CA . GLU B 1 295 ? 24.359 27.594 9.43 1 64 295 GLU B CA 1
ATOM 5593 C C . GLU B 1 295 ? 22.984 27.953 9.969 1 64 295 GLU B C 1
ATOM 5595 O O . GLU B 1 295 ? 22.812 28.141 11.18 1 64 295 GLU B O 1
ATOM 5600 N N . GLU B 1 296 ? 22.016 27.781 9.094 1 64.69 296 GLU B N 1
ATOM 5601 C CA . GLU B 1 296 ? 20.719 28.312 9.492 1 64.69 296 GLU B CA 1
ATOM 5602 C C . GLU B 1 296 ? 19.812 27.188 10.031 1 64.69 296 GLU B C 1
ATOM 5604 O O . GLU B 1 296 ? 18.906 27.453 10.812 1 64.69 296 GLU B O 1
ATOM 5609 N N . SER B 1 297 ? 20.219 25.984 9.68 1 67.94 297 SER B N 1
ATOM 5610 C CA . SER B 1 297 ? 19.297 24.938 10.055 1 67.94 297 SER B CA 1
ATOM 5611 C C . SER B 1 297 ? 19.766 24.203 11.312 1 67.94 297 SER B C 1
ATOM 5613 O O . SER B 1 297 ? 18.984 23.484 11.945 1 67.94 297 SER B O 1
ATOM 5615 N N . MET B 1 298 ? 20.891 24.625 11.828 1 81.75 298 MET B N 1
ATOM 5616 C CA . MET B 1 298 ? 21.422 23.891 12.984 1 81.75 298 MET B CA 1
ATOM 5617 C C . MET B 1 298 ? 20.969 24.547 14.289 1 81.75 298 MET B C 1
ATOM 5619 O O . MET B 1 298 ? 20.781 25.766 14.344 1 81.75 298 MET B O 1
ATOM 5623 N N . TYR B 1 299 ? 20.656 23.703 15.258 1 87.81 299 TYR B N 1
ATOM 5624 C CA . TYR B 1 299 ? 20.188 24.172 16.562 1 87.81 299 TYR B CA 1
ATOM 5625 C C . TYR B 1 299 ? 21.234 23.906 17.641 1 87.81 299 TYR B C 1
ATOM 5627 O O . TYR B 1 299 ? 22.312 23.375 17.359 1 87.81 299 TYR B O 1
ATOM 5635 N N . CYS B 1 300 ? 20.922 24.422 18.812 1 86.88 300 CYS B N 1
ATOM 5636 C CA . CYS B 1 300 ? 21.844 24.328 19.922 1 86.88 300 CYS B CA 1
ATOM 5637 C C . CYS B 1 300 ? 22.188 22.875 20.234 1 86.88 300 CYS B C 1
ATOM 5639 O O . CYS B 1 300 ? 21.312 22.016 20.188 1 86.88 300 CYS B O 1
ATOM 5641 N N . SER B 1 301 ? 23.438 22.641 20.5 1 86.06 301 SER B N 1
ATOM 5642 C CA . SER B 1 301 ? 23.906 21.281 20.781 1 86.06 301 SER B CA 1
ATOM 5643 C C . SER B 1 301 ? 23.359 20.781 22.125 1 86.06 301 SER B C 1
ATOM 5645 O O . SER B 1 301 ? 23.438 19.594 22.422 1 86.06 301 SER B O 1
ATOM 5647 N N . CYS B 1 302 ? 22.734 21.641 22.891 1 86.5 302 CYS B N 1
ATOM 5648 C CA . CYS B 1 302 ? 22.25 21.266 24.203 1 86.5 302 CYS B CA 1
ATOM 5649 C C . CYS B 1 302 ? 20.844 20.672 24.125 1 86.5 302 CYS B C 1
ATOM 5651 O O . CYS B 1 302 ? 20.297 20.234 25.141 1 86.5 302 CYS B O 1
ATOM 5653 N N . ILE B 1 303 ? 20.391 20.547 22.969 1 91.31 303 ILE B N 1
ATOM 5654 C CA . ILE B 1 303 ? 19.016 20.094 22.828 1 91.31 303 ILE B CA 1
ATOM 5655 C C . ILE B 1 303 ? 18.984 18.594 22.594 1 91.31 303 ILE B C 1
ATOM 5657 O O . ILE B 1 303 ? 19.797 18.047 21.859 1 91.31 303 ILE B O 1
ATOM 5661 N N . VAL B 1 304 ? 18.188 17.953 23.359 1 94.5 304 VAL B N 1
ATOM 5662 C CA . VAL B 1 304 ? 17.922 16.531 23.172 1 94.5 304 VAL B CA 1
ATOM 5663 C C . VAL B 1 304 ? 16.422 16.281 23.109 1 94.5 304 VAL B C 1
ATOM 5665 O O . VAL B 1 304 ? 15.664 16.781 23.953 1 94.5 304 VAL B O 1
ATOM 5668 N N . PHE B 1 305 ? 15.922 15.586 22.172 1 96.38 305 PHE B N 1
ATOM 5669 C CA . PHE B 1 305 ? 14.516 15.203 22.047 1 96.38 305 PHE B CA 1
ATOM 5670 C C . PHE B 1 305 ? 14.258 13.852 22.703 1 96.38 305 PHE B C 1
ATOM 5672 O O . PHE B 1 305 ? 14.133 12.836 22 1 96.38 305 PHE B O 1
ATOM 5679 N N . ASN B 1 306 ? 14.047 13.875 23.953 1 95.19 306 ASN B N 1
ATOM 5680 C CA . ASN B 1 306 ? 14.055 12.656 24.766 1 95.19 306 ASN B CA 1
ATOM 5681 C C . ASN B 1 306 ? 12.758 11.867 24.594 1 95.19 306 ASN B C 1
ATOM 5683 O O . ASN B 1 306 ? 12.695 10.688 24.953 1 95.19 306 ASN B O 1
ATOM 5687 N N . GLN B 1 307 ? 11.75 12.516 24.047 1 96.88 307 GLN B N 1
ATOM 5688 C CA . GLN B 1 307 ? 10.469 11.812 23.953 1 96.88 307 GLN B CA 1
ATOM 5689 C C . GLN B 1 307 ? 10.086 11.578 22.5 1 96.88 307 GLN B C 1
ATOM 5691 O O . GLN B 1 307 ? 9.055 10.969 22.203 1 96.88 307 GLN B O 1
ATOM 5696 N N . LEU B 1 308 ? 10.922 11.961 21.578 1 97.81 308 LEU B N 1
ATOM 5697 C CA . LEU B 1 308 ? 10.586 11.914 20.172 1 97.81 308 LEU B CA 1
ATOM 5698 C C . LEU B 1 308 ? 10.547 10.477 19.656 1 97.81 308 LEU B C 1
ATOM 5700 O O . LEU B 1 308 ? 11.531 9.75 19.781 1 97.81 308 LEU B O 1
ATOM 5704 N N . GLN B 1 309 ? 9.414 10.109 19.094 1 98.31 309 GLN B N 1
ATOM 5705 C CA . GLN B 1 309 ? 9.242 8.758 18.578 1 98.31 309 GLN B CA 1
ATOM 5706 C C . GLN B 1 309 ? 9.078 8.758 17.062 1 98.31 309 GLN B C 1
ATOM 5708 O O . GLN B 1 309 ? 9.453 7.801 16.375 1 98.31 309 GLN B O 1
ATOM 5713 N N . ARG B 1 310 ? 8.492 9.773 16.594 1 98.62 310 ARG B N 1
ATOM 5714 C CA . ARG B 1 310 ? 8.234 9.875 15.156 1 98.62 310 ARG B CA 1
ATOM 5715 C C . ARG B 1 310 ? 8.82 11.164 14.594 1 98.62 310 ARG B C 1
ATOM 5717 O O . ARG B 1 310 ? 8.523 12.258 15.086 1 98.62 310 ARG B O 1
ATOM 5724 N N . LEU B 1 311 ? 9.641 11.078 13.562 1 98.25 311 LEU B N 1
ATOM 5725 C CA . LEU B 1 311 ? 10.273 12.227 12.914 1 98.25 311 LEU B CA 1
ATOM 5726 C C . LEU B 1 311 ? 10.023 12.211 11.414 1 98.25 311 LEU B C 1
ATOM 5728 O O . LEU B 1 311 ? 10.305 11.211 10.742 1 98.25 311 LEU B O 1
ATOM 5732 N N . LYS B 1 312 ? 9.391 13.172 10.922 1 97.19 312 LYS B N 1
ATOM 5733 C CA . LYS B 1 312 ? 9.273 13.414 9.484 1 97.19 312 LYS B CA 1
ATOM 5734 C C . LYS B 1 312 ? 10.133 14.594 9.047 1 97.19 312 LYS B C 1
ATOM 5736 O O . LYS B 1 312 ? 9.961 15.711 9.555 1 97.19 312 LYS B O 1
ATOM 5741 N N . LEU B 1 313 ? 11.086 14.352 8.219 1 94.38 313 LEU B N 1
ATOM 5742 C CA . LEU B 1 313 ? 11.992 15.406 7.766 1 94.38 313 LEU B CA 1
ATOM 5743 C C . LEU B 1 313 ? 11.898 15.586 6.254 1 94.38 313 LEU B C 1
ATOM 5745 O O . LEU B 1 313 ? 12.117 14.633 5.5 1 94.38 313 LEU B O 1
ATOM 5749 N N . SER B 1 314 ? 11.5 16.75 5.848 1 90.44 314 SER B N 1
ATOM 5750 C CA . SER B 1 314 ? 11.469 17.109 4.434 1 90.44 314 SER B CA 1
ATOM 5751 C C . SER B 1 314 ? 12.477 18.203 4.113 1 90.44 314 SER B C 1
ATOM 5753 O O . SER B 1 314 ? 12.391 19.312 4.648 1 90.44 314 SER B O 1
ATOM 5755 N N . ILE B 1 315 ? 13.547 17.828 3.307 1 79.69 315 ILE B N 1
ATOM 5756 C CA . ILE B 1 315 ? 14.594 18.781 2.98 1 79.69 315 ILE B CA 1
ATOM 5757 C C . ILE B 1 315 ? 14.852 18.766 1.477 1 79.69 315 ILE B C 1
ATOM 5759 O O . ILE B 1 315 ? 15.07 17.719 0.886 1 79.69 315 ILE B O 1
ATOM 5763 N N . CYS B 1 316 ? 14.773 19.906 0.876 1 69.62 316 CYS B N 1
ATOM 5764 C CA . CYS B 1 316 ? 14.922 19.984 -0.573 1 69.62 316 CYS B CA 1
ATOM 5765 C C . CYS B 1 316 ? 16.344 20.359 -0.953 1 69.62 316 CYS B C 1
ATOM 5767 O O . CYS B 1 316 ? 16.703 20.328 -2.131 1 69.62 316 CYS B O 1
ATOM 5769 N N . ASN B 1 317 ? 17.328 20.406 0.004 1 69.25 317 ASN B N 1
ATOM 5770 C CA . ASN B 1 317 ? 18.656 20.859 -0.381 1 69.25 317 ASN B CA 1
ATOM 5771 C C . ASN B 1 317 ? 19.688 19.75 -0.237 1 69.25 317 ASN B C 1
ATOM 5773 O O . ASN B 1 317 ? 19.391 18.672 0.288 1 69.25 317 ASN B O 1
ATOM 5777 N N . ASP B 1 318 ? 20.875 20 -0.799 1 66.38 318 ASP B N 1
ATOM 5778 C CA . ASP B 1 318 ? 21.938 19.016 -0.914 1 66.38 318 ASP B CA 1
ATOM 5779 C C . ASP B 1 318 ? 22.547 18.703 0.451 1 66.38 318 ASP B C 1
ATOM 5781 O O . ASP B 1 318 ? 23.188 17.672 0.631 1 66.38 318 ASP B O 1
ATOM 5785 N N . ASP B 1 319 ? 22.281 19.609 1.38 1 72 319 ASP B N 1
ATOM 5786 C CA . ASP B 1 319 ? 22.891 19.375 2.686 1 72 319 ASP B CA 1
ATOM 5787 C C . ASP B 1 319 ? 21.891 18.766 3.658 1 72 319 ASP B C 1
ATOM 5789 O O . ASP B 1 319 ? 21.906 19.062 4.852 1 72 319 ASP B O 1
ATOM 5793 N N . TRP B 1 320 ? 21.078 17.891 3.201 1 75.94 320 TRP B N 1
ATOM 5794 C CA . TRP B 1 320 ? 20.016 17.297 4.02 1 75.94 320 TRP B CA 1
ATOM 5795 C C . TRP B 1 320 ? 20.594 16.391 5.09 1 75.94 320 TRP B C 1
ATOM 5797 O O . TRP B 1 320 ? 20.016 16.219 6.164 1 75.94 320 TRP B O 1
ATOM 5807 N N . SER B 1 321 ? 21.766 15.828 4.891 1 80.75 321 SER B N 1
ATOM 5808 C CA . SER B 1 321 ? 22.297 14.773 5.75 1 80.75 321 SER B CA 1
ATOM 5809 C C . SER B 1 321 ? 22.797 15.344 7.078 1 80.75 321 SER B C 1
ATOM 5811 O O . SER B 1 321 ? 22.703 14.688 8.117 1 80.75 321 SER B O 1
ATOM 5813 N N . LYS B 1 322 ? 23.25 16.609 7.09 1 83 322 LYS B N 1
ATOM 5814 C CA . LYS B 1 322 ? 23.797 17.172 8.32 1 83 322 LYS B CA 1
ATOM 5815 C C . LYS B 1 322 ? 22.719 17.344 9.375 1 83 322 LYS B C 1
ATOM 5817 O O . LYS B 1 322 ? 22.891 16.922 10.523 1 83 322 LYS B O 1
ATOM 5822 N N . LEU B 1 323 ? 21.609 17.953 8.953 1 86.62 323 LEU B N 1
ATOM 5823 C CA . LEU B 1 323 ? 20.516 18.141 9.898 1 86.62 323 LEU B CA 1
ATOM 5824 C C . LEU B 1 323 ? 19.922 16.797 10.328 1 86.62 323 LEU B C 1
ATOM 5826 O O . LEU B 1 323 ? 19.609 16.609 11.5 1 86.62 323 LEU B O 1
ATOM 5830 N N . LEU B 1 324 ? 19.812 15.93 9.352 1 89.62 324 LEU B N 1
ATOM 5831 C CA . LEU B 1 324 ? 19.266 14.609 9.648 1 89.62 324 LEU B CA 1
ATOM 5832 C C . LEU B 1 324 ? 20.094 13.906 10.719 1 89.62 324 LEU B C 1
ATOM 5834 O O . LEU B 1 324 ? 19.547 13.398 11.695 1 89.62 324 LEU B O 1
ATOM 5838 N N . PHE B 1 325 ? 21.438 13.891 10.648 1 89.81 325 PHE B N 1
ATOM 5839 C CA . PHE B 1 325 ? 22.297 13.164 11.57 1 89.81 325 PHE B CA 1
ATOM 5840 C C . PHE B 1 325 ? 22.25 13.789 12.961 1 89.81 325 PHE B C 1
ATOM 5842 O O . PHE B 1 325 ? 22.297 13.078 13.969 1 89.81 325 PHE B O 1
ATOM 5849 N N . ARG B 1 326 ? 22.188 15.094 12.961 1 90.31 326 ARG B N 1
ATOM 5850 C CA . ARG B 1 326 ? 22.047 15.766 14.242 1 90.31 326 ARG B CA 1
ATOM 5851 C C . ARG B 1 326 ? 20.75 15.367 14.945 1 90.31 326 ARG B C 1
ATOM 5853 O O . ARG B 1 326 ? 20.75 15.047 16.141 1 90.31 326 ARG B O 1
ATOM 5860 N N . LEU B 1 327 ? 19.672 15.352 14.188 1 93.25 327 LEU B N 1
ATOM 5861 C CA . LEU B 1 327 ? 18.375 14.992 14.742 1 93.25 327 LEU B CA 1
ATOM 5862 C C . LEU B 1 327 ? 18.359 13.547 15.219 1 93.25 327 LEU B C 1
ATOM 5864 O O . LEU B 1 327 ? 17.797 13.234 16.266 1 93.25 327 LEU B O 1
ATOM 5868 N N . LEU B 1 328 ? 19.031 12.688 14.414 1 94.25 328 LEU B N 1
ATOM 5869 C CA . LEU B 1 328 ? 19.094 11.281 14.797 1 94.25 328 LEU B CA 1
ATOM 5870 C C . LEU B 1 328 ? 19.891 11.102 16.094 1 94.25 328 LEU B C 1
ATOM 5872 O O . LEU B 1 328 ? 19.484 10.344 16.969 1 94.25 328 LEU B O 1
ATOM 5876 N N . LYS B 1 329 ? 20.969 11.82 16.203 1 93.12 329 LYS B N 1
ATOM 5877 C CA . LYS B 1 329 ? 21.812 11.742 17.391 1 93.12 329 LYS B CA 1
ATOM 5878 C C . LYS B 1 329 ? 21.062 12.234 18.625 1 93.12 329 LYS B C 1
ATOM 5880 O O . LYS B 1 329 ? 21.234 11.68 19.719 1 93.12 329 LYS B O 1
ATOM 5885 N N . ASP B 1 330 ? 20.203 13.195 18.453 1 95.25 330 ASP B N 1
ATOM 5886 C CA . ASP B 1 330 ? 19.547 13.844 19.578 1 95.25 330 ASP B CA 1
ATOM 5887 C C . ASP B 1 330 ? 18.172 13.234 19.844 1 95.25 330 ASP B C 1
ATOM 5889 O O . ASP B 1 330 ? 17.391 13.766 20.641 1 95.25 330 ASP B O 1
ATOM 5893 N N . SER B 1 331 ? 17.828 12.18 19.203 1 96.81 331 SER B N 1
ATOM 5894 C CA . SER B 1 331 ? 16.547 11.508 19.406 1 96.81 331 SER B CA 1
ATOM 5895 C C . SER B 1 331 ? 16.734 10.031 19.734 1 96.81 331 SER B C 1
ATOM 5897 O O . SER B 1 331 ? 16.422 9.164 18.922 1 96.81 331 SER B O 1
ATOM 5899 N N . PRO B 1 332 ? 17.141 9.695 20.922 1 95.81 332 PRO B N 1
ATOM 5900 C CA . PRO B 1 332 ? 17.516 8.32 21.281 1 95.81 332 PRO B CA 1
ATOM 5901 C C . PRO B 1 332 ? 16.312 7.367 21.25 1 95.81 332 PRO B C 1
ATOM 5903 O O . PRO B 1 332 ? 16.5 6.152 21.156 1 95.81 332 PRO B O 1
ATOM 5906 N N . LYS B 1 333 ? 15.07 7.867 21.344 1 97 333 LYS B N 1
ATOM 5907 C CA . LYS B 1 333 ? 13.891 7 21.422 1 97 333 LYS B CA 1
ATOM 5908 C C . LYS B 1 333 ? 13.141 6.969 20.094 1 97 333 LYS B C 1
ATOM 5910 O O . LYS B 1 333 ? 11.984 6.543 20.031 1 97 333 LYS B O 1
ATOM 5915 N N . LEU B 1 334 ? 13.773 7.402 19.031 1 97.75 334 LEU B N 1
ATOM 5916 C CA . LEU B 1 334 ? 13.125 7.488 17.719 1 97.75 334 LEU B CA 1
ATOM 5917 C C . LEU B 1 334 ? 12.734 6.105 17.219 1 97.75 334 LEU B C 1
ATOM 5919 O O . LEU B 1 334 ? 13.555 5.18 17.234 1 97.75 334 LEU B O 1
ATOM 5923 N N . ARG B 1 335 ? 11.492 5.93 16.719 1 98.12 335 ARG B N 1
ATOM 5924 C CA . ARG B 1 335 ? 11 4.641 16.234 1 98.12 335 ARG B CA 1
ATOM 5925 C C . ARG B 1 335 ? 10.633 4.707 14.758 1 98.12 335 ARG B C 1
ATOM 5927 O O . ARG B 1 335 ? 10.711 3.699 14.047 1 98.12 335 ARG B O 1
ATOM 5934 N N . VAL B 1 336 ? 10.164 5.809 14.391 1 98.38 336 VAL B N 1
ATOM 5935 C CA . VAL B 1 336 ? 9.711 5.98 13.016 1 98.38 336 VAL B CA 1
ATOM 5936 C C . VAL B 1 336 ? 10.438 7.164 12.383 1 98.38 336 VAL B C 1
ATOM 5938 O O . VAL B 1 336 ? 10.445 8.266 12.93 1 98.38 336 VAL B O 1
ATOM 5941 N N . LEU B 1 337 ? 11.07 6.996 11.242 1 97.88 337 LEU B N 1
ATOM 5942 C CA . LEU B 1 337 ? 11.75 8.047 10.492 1 97.88 337 LEU B CA 1
ATOM 5943 C C . LEU B 1 337 ? 11.211 8.141 9.07 1 97.88 337 LEU B C 1
ATOM 5945 O O . LEU B 1 337 ? 11.281 7.168 8.312 1 97.88 337 LEU B O 1
ATOM 5949 N N . ASN B 1 338 ? 10.633 9.195 8.703 1 97.19 338 ASN B N 1
ATOM 5950 C CA . ASN B 1 338 ? 10.203 9.5 7.348 1 97.19 338 ASN B CA 1
ATOM 5951 C C . ASN B 1 338 ? 11.055 10.609 6.73 1 97.19 338 ASN B C 1
ATOM 5953 O O . ASN B 1 338 ? 11.016 11.75 7.188 1 97.19 338 ASN B O 1
ATOM 5957 N N . LEU B 1 339 ? 11.805 10.281 5.754 1 94.5 339 LEU B N 1
ATOM 5958 C CA . LEU B 1 339 ? 12.68 11.234 5.074 1 94.5 339 LEU B CA 1
ATOM 5959 C C . LEU B 1 339 ? 12.156 11.539 3.674 1 94.5 339 LEU B C 1
ATOM 5961 O O . LEU B 1 339 ? 11.844 10.625 2.91 1 94.5 339 LEU B O 1
ATOM 5965 N N . ASP B 1 340 ? 11.984 12.805 3.369 1 91.06 340 ASP B N 1
ATOM 5966 C CA . ASP B 1 340 ? 11.57 13.258 2.047 1 91.06 340 ASP B CA 1
ATOM 5967 C C . ASP B 1 340 ? 12.578 14.242 1.459 1 91.06 340 ASP B C 1
ATOM 5969 O O . ASP B 1 340 ? 12.695 15.375 1.936 1 91.06 340 ASP B O 1
ATOM 5973 N N . CYS B 1 341 ? 13.359 13.812 0.449 1 82.69 341 CYS B N 1
ATOM 5974 C CA . CYS B 1 341 ? 14.375 14.656 -0.169 1 82.69 341 CYS B CA 1
ATOM 5975 C C . CYS B 1 341 ? 13.992 15.016 -1.6 1 82.69 341 CYS B C 1
ATOM 5977 O O . CYS B 1 341 ? 14.859 15.141 -2.465 1 82.69 341 CYS B O 1
ATOM 5979 N N . ALA B 1 342 ? 12.734 15.102 -1.877 1 69.19 342 ALA B N 1
ATOM 5980 C CA . ALA B 1 342 ? 12.328 15.391 -3.25 1 69.19 342 ALA B CA 1
ATOM 5981 C C . ALA B 1 342 ? 12.906 16.719 -3.725 1 69.19 342 ALA B C 1
ATOM 5983 O O . ALA B 1 342 ? 12.648 17.766 -3.123 1 69.19 342 ALA B O 1
ATOM 5984 N N . SER B 1 343 ? 14.297 16.609 -4.16 1 62.22 343 SER B N 1
ATOM 5985 C CA . SER B 1 343 ? 14.93 17.844 -4.617 1 62.22 343 SER B CA 1
ATOM 5986 C C . SER B 1 343 ? 14.453 18.219 -6.016 1 62.22 343 SER B C 1
ATOM 5988 O O . SER B 1 343 ? 14.43 17.391 -6.918 1 62.22 343 SER B O 1
ATOM 5990 N N . ARG B 1 344 ? 13.781 19.328 -6.082 1 57.78 344 ARG B N 1
ATOM 5991 C CA . ARG B 1 344 ? 13.453 19.875 -7.395 1 57.78 344 ARG B CA 1
ATOM 5992 C C . ARG B 1 344 ? 14.68 20.453 -8.07 1 57.78 344 ARG B C 1
ATOM 5994 O O . ARG B 1 344 ? 14.656 20.734 -9.273 1 57.78 344 ARG B O 1
ATOM 6001 N N . TYR B 1 345 ? 15.766 20.578 -7.207 1 57.72 345 TYR B N 1
ATOM 6002 C CA . TYR B 1 345 ? 16.844 21.344 -7.809 1 57.72 345 TYR B CA 1
ATOM 6003 C C . TYR B 1 345 ? 18.047 20.469 -8.117 1 57.72 345 TYR B C 1
ATOM 6005 O O . TYR B 1 345 ? 18.266 19.453 -7.453 1 57.72 345 TYR B O 1
ATOM 6013 N N . ARG B 1 346 ? 18.562 20.719 -9.258 1 55.06 346 ARG B N 1
ATOM 6014 C CA . ARG B 1 346 ? 19.781 20.062 -9.727 1 55.06 346 ARG B CA 1
ATOM 6015 C C . ARG B 1 346 ? 20.953 20.359 -8.797 1 55.06 346 ARG B C 1
ATOM 6017 O O . ARG B 1 346 ? 21.125 21.484 -8.344 1 55.06 346 ARG B O 1
ATOM 6024 N N . ARG B 1 347 ? 21.625 19.25 -8.227 1 57.59 347 ARG B N 1
ATOM 6025 C CA . ARG B 1 347 ? 22.781 19.344 -7.344 1 57.59 347 ARG B CA 1
ATOM 6026 C C . ARG B 1 347 ? 23.891 20.188 -7.973 1 57.59 347 ARG B C 1
ATOM 6028 O O . ARG B 1 347 ? 24.219 20 -9.141 1 57.59 347 ARG B O 1
ATOM 6035 N N . PHE B 1 348 ? 24.234 21.344 -7.324 1 52.09 348 PHE B N 1
ATOM 6036 C CA . PHE B 1 348 ? 25.344 22.125 -7.863 1 52.09 348 PHE B CA 1
ATOM 6037 C C . PHE B 1 348 ? 26.688 21.484 -7.508 1 52.09 348 PHE B C 1
ATOM 6039 O O . PHE B 1 348 ? 27.656 21.594 -8.266 1 52.09 348 PHE B O 1
ATOM 6046 N N . ASP B 1 349 ? 26.875 20.938 -6.191 1 55.66 349 ASP B N 1
ATOM 6047 C CA . ASP B 1 349 ? 28.25 20.672 -5.797 1 55.66 349 ASP B CA 1
ATOM 6048 C C . ASP B 1 349 ? 28.547 19.172 -5.824 1 55.66 349 ASP B C 1
ATOM 6050 O O . ASP B 1 349 ? 27.641 18.359 -5.695 1 55.66 349 ASP B O 1
ATOM 6054 N N . GLU B 1 350 ? 29.781 18.859 -6.223 1 60.38 350 GLU B N 1
ATOM 6055 C CA . GLU B 1 350 ? 30.391 17.547 -6.336 1 60.38 350 GLU B CA 1
ATOM 6056 C C . GLU B 1 350 ? 30.375 16.812 -4.992 1 60.38 350 GLU B C 1
ATOM 6058 O O . GLU B 1 350 ? 30.688 17.406 -3.955 1 60.38 350 GLU B O 1
ATOM 6063 N N . TYR B 1 351 ? 29.562 15.867 -4.797 1 61.19 351 TYR B N 1
ATOM 6064 C CA . TYR B 1 351 ? 29.484 15.039 -3.602 1 61.19 351 TYR B CA 1
ATOM 6065 C C . TYR B 1 351 ? 30.875 14.578 -3.172 1 61.19 351 TYR B C 1
ATOM 6067 O O . TYR B 1 351 ? 31.625 13.984 -3.961 1 61.19 351 TYR B O 1
ATOM 6075 N N . ASP B 1 352 ? 31.469 15.398 -2.049 1 60.47 352 ASP B N 1
ATOM 6076 C CA . ASP B 1 352 ? 32.75 15 -1.475 1 60.47 352 ASP B CA 1
ATOM 6077 C C . ASP B 1 352 ? 32.562 13.945 -0.386 1 60.47 352 ASP B C 1
ATOM 6079 O O . ASP B 1 352 ? 31.969 14.227 0.662 1 60.47 352 ASP B O 1
ATOM 6083 N N . ARG B 1 353 ? 32.875 12.758 -0.56 1 58.38 353 ARG B N 1
ATOM 6084 C CA . ARG B 1 353 ? 32.781 11.609 0.327 1 58.38 353 ARG B CA 1
ATOM 6085 C C . ARG B 1 353 ? 33.531 11.844 1.63 1 58.38 353 ARG B C 1
ATOM 6087 O O . ARG B 1 353 ? 33.094 11.391 2.693 1 58.38 353 ARG B O 1
ATOM 6094 N N . ILE B 1 354 ? 34.688 12.586 1.583 1 50.84 354 ILE B N 1
ATOM 6095 C CA . ILE B 1 354 ? 35.562 12.75 2.721 1 50.84 354 ILE B CA 1
ATOM 6096 C C . ILE B 1 354 ? 34.844 13.508 3.838 1 50.84 354 ILE B C 1
ATOM 6098 O O . ILE B 1 354 ? 34.969 13.148 5.012 1 50.84 354 ILE B O 1
ATOM 6102 N N . SER B 1 355 ? 34.25 14.531 3.5 1 55.09 355 SER B N 1
ATOM 6103 C CA . SER B 1 355 ? 33.656 15.43 4.477 1 55.09 355 SER B CA 1
ATOM 6104 C C . SER B 1 355 ? 32.531 14.727 5.254 1 55.09 355 SER B C 1
ATOM 6106 O O . SER B 1 355 ? 32.375 14.969 6.449 1 55.09 355 SER B O 1
ATOM 6108 N N . ARG B 1 356 ? 31.938 13.68 4.695 1 58.34 356 ARG B N 1
ATOM 6109 C CA . ARG B 1 356 ? 30.828 12.938 5.27 1 58.34 356 ARG B CA 1
ATOM 6110 C C . ARG B 1 356 ? 31.312 11.891 6.262 1 58.34 356 ARG B C 1
ATOM 6112 O O . ARG B 1 356 ? 30.609 11.562 7.223 1 58.34 356 ARG B O 1
ATOM 6119 N N . ASP B 1 357 ? 32.562 11.453 6.055 1 59.5 357 ASP B N 1
ATOM 6120 C CA . ASP B 1 357 ? 33.125 10.477 6.984 1 59.5 357 ASP B CA 1
ATOM 6121 C C . ASP B 1 357 ? 33.156 11.023 8.406 1 59.5 357 ASP B C 1
ATOM 6123 O O . ASP B 1 357 ? 32.938 10.281 9.367 1 59.5 357 ASP B O 1
ATOM 6127 N N . SER B 1 358 ? 33.219 12.336 8.539 1 60.88 358 SER B N 1
ATOM 6128 C CA . SER B 1 358 ? 33.281 12.891 9.891 1 60.88 358 SER B CA 1
ATOM 6129 C C . SER B 1 358 ? 31.891 12.969 10.516 1 60.88 358 SER B C 1
ATOM 6131 O O . SER B 1 358 ? 31.719 12.75 11.719 1 60.88 358 SER B O 1
ATOM 6133 N N . GLU B 1 359 ? 30.875 13.102 9.695 1 65.5 359 GLU B N 1
ATOM 6134 C CA . GLU B 1 359 ? 29.516 13.266 10.195 1 65.5 359 GLU B CA 1
ATOM 6135 C C . GLU B 1 359 ? 28.938 11.938 10.664 1 65.5 359 GLU B C 1
ATOM 6137 O O . GLU B 1 359 ? 28.203 11.883 11.656 1 65.5 359 GLU B O 1
ATOM 6142 N N . TRP B 1 360 ? 29.438 10.898 9.945 1 71.94 360 TRP B N 1
ATOM 6143 C CA . TRP B 1 360 ? 28.828 9.594 10.188 1 71.94 360 TRP B CA 1
ATOM 6144 C C . TRP B 1 360 ? 29.719 8.742 11.086 1 71.94 360 TRP B C 1
ATOM 6146 O O . TRP B 1 360 ? 29.562 7.523 11.148 1 71.94 360 TRP B O 1
ATOM 6156 N N . SER B 1 361 ? 30.609 9.477 11.844 1 75.75 361 SER B N 1
ATOM 6157 C CA . SER B 1 361 ? 31.578 8.742 12.648 1 75.75 361 SER B CA 1
ATOM 6158 C C . SER B 1 361 ? 30.922 8.109 13.867 1 75.75 361 SER B C 1
ATOM 6160 O O . SER B 1 361 ? 31.328 7.035 14.312 1 75.75 361 SER B O 1
ATOM 6162 N N . VAL B 1 362 ? 29.859 8.844 14.328 1 84.19 362 VAL B N 1
ATOM 6163 C CA . VAL B 1 362 ? 29.188 8.312 15.508 1 84.19 362 VAL B CA 1
ATOM 6164 C C . VAL B 1 362 ? 27.828 7.738 15.102 1 84.19 362 VAL B C 1
ATOM 6166 O O . VAL B 1 362 ? 27.031 8.406 14.422 1 84.19 362 VAL B O 1
ATOM 6169 N N . ILE B 1 363 ? 27.641 6.512 15.547 1 91.31 363 ILE B N 1
ATOM 6170 C CA . ILE B 1 363 ? 26.391 5.844 15.203 1 91.31 363 ILE B CA 1
ATOM 6171 C C . ILE B 1 363 ? 25.281 6.273 16.172 1 91.31 363 ILE B C 1
ATOM 6173 O O . ILE B 1 363 ? 25.406 6.066 17.375 1 91.31 363 ILE B O 1
ATOM 6177 N N . PRO B 1 364 ? 24.25 6.895 15.656 1 93.19 364 PRO B N 1
ATOM 6178 C CA . PRO B 1 364 ? 23.156 7.293 16.547 1 93.19 364 PRO B CA 1
ATOM 6179 C C . PRO B 1 364 ? 22.531 6.109 17.281 1 93.19 364 PRO B C 1
ATOM 6181 O O . PRO B 1 364 ? 22.375 5.031 16.703 1 93.19 364 PRO B O 1
ATOM 6184 N N . ASN B 1 365 ? 22.188 6.246 18.5 1 92.94 365 ASN B N 1
ATOM 6185 C CA . ASN B 1 365 ? 21.641 5.188 19.344 1 92.94 365 ASN B CA 1
ATOM 6186 C C . ASN B 1 365 ? 20.297 4.684 18.828 1 92.94 365 ASN B C 1
ATOM 6188 O O . ASN B 1 365 ? 19.984 3.5 18.953 1 92.94 365 ASN B O 1
ATOM 6192 N N . CYS B 1 366 ? 19.594 5.609 18.266 1 94.75 366 CYS B N 1
ATOM 6193 C CA . CYS B 1 366 ? 18.266 5.211 17.797 1 94.75 366 CYS B CA 1
ATOM 6194 C C . CYS B 1 366 ? 18.359 4.188 16.672 1 94.75 366 CYS B C 1
ATOM 6196 O O . CYS B 1 366 ? 17.5 3.307 16.562 1 94.75 366 CYS B O 1
ATOM 6198 N N . LEU B 1 367 ? 19.391 4.227 15.867 1 93.5 367 LEU B N 1
ATOM 6199 C CA . LEU B 1 367 ? 19.594 3.268 14.781 1 93.5 367 LEU B CA 1
ATOM 6200 C C . LEU B 1 367 ? 19.891 1.878 15.336 1 93.5 367 LEU B C 1
ATOM 6202 O O . LEU B 1 367 ? 19.406 0.876 14.805 1 93.5 367 LEU B O 1
ATOM 6206 N N . LEU B 1 368 ? 20.531 1.849 16.422 1 92.19 368 LEU B N 1
ATOM 6207 C CA . LEU B 1 368 ? 20.984 0.589 17.016 1 92.19 368 LEU B CA 1
ATOM 6208 C C . LEU B 1 368 ? 19.875 -0.074 17.812 1 92.19 368 LEU B C 1
ATOM 6210 O O . LEU B 1 368 ? 19.734 -1.3 17.797 1 92.19 368 LEU B O 1
ATOM 6214 N N . LYS B 1 369 ? 19 0.786 18.375 1 94.06 369 LYS B N 1
ATOM 6215 C CA . LYS B 1 369 ? 18.234 0.165 19.453 1 94.06 369 LYS B CA 1
ATOM 6216 C C . LYS B 1 369 ? 16.734 0.363 19.25 1 94.06 369 LYS B C 1
ATOM 6218 O O . LYS B 1 369 ? 15.922 -0.413 19.75 1 94.06 369 LYS B O 1
ATOM 6223 N N . THR B 1 370 ? 16.344 1.441 18.547 1 95.88 370 THR B N 1
ATOM 6224 C CA . THR B 1 370 ? 14.93 1.738 18.719 1 95.88 370 THR B CA 1
ATOM 6225 C C . THR B 1 370 ? 14.242 1.907 17.359 1 95.88 370 THR B C 1
ATOM 6227 O O . THR B 1 370 ? 13.039 1.669 17.234 1 95.88 370 THR B O 1
ATOM 6230 N N . LEU B 1 371 ? 14.898 2.285 16.297 1 96.31 371 LEU B N 1
ATOM 6231 C CA . LEU B 1 371 ? 14.289 2.605 15.016 1 96.31 371 LEU B CA 1
ATOM 6232 C C . LEU B 1 371 ? 13.656 1.367 14.383 1 96.31 371 LEU B C 1
ATOM 6234 O O . LEU B 1 371 ? 14.344 0.368 14.156 1 96.31 371 LEU B O 1
ATOM 6238 N N . GLU B 1 372 ? 12.328 1.465 14.055 1 97 372 GLU B N 1
ATOM 6239 C CA . GLU B 1 372 ? 11.594 0.307 13.562 1 97 372 GLU B CA 1
ATOM 6240 C C . GLU B 1 372 ? 11.125 0.525 12.125 1 97 372 GLU B C 1
ATOM 6242 O O . GLU B 1 372 ? 11.055 -0.424 11.336 1 97 372 GLU B O 1
ATOM 6247 N N . THR B 1 373 ? 10.734 1.685 11.922 1 97.81 373 THR B N 1
ATOM 6248 C CA . THR B 1 373 ? 10.188 1.983 10.602 1 97.81 373 THR B CA 1
ATOM 6249 C C . THR B 1 373 ? 10.984 3.092 9.922 1 97.81 373 THR B C 1
ATOM 6251 O O . THR B 1 373 ? 11.281 4.117 10.539 1 97.81 373 THR B O 1
ATOM 6254 N N . PHE B 1 374 ? 11.359 2.891 8.68 1 97.19 374 PHE B N 1
ATOM 6255 C CA . PHE B 1 374 ? 12.109 3.867 7.895 1 97.19 374 PHE B CA 1
ATOM 6256 C C . PHE B 1 374 ? 11.492 4.051 6.516 1 97.19 374 PHE B C 1
ATOM 6258 O O . PHE B 1 374 ? 11.32 3.084 5.773 1 97.19 374 PHE B O 1
ATOM 6265 N N . GLU B 1 375 ? 11.109 5.238 6.176 1 96.94 375 GLU B N 1
ATOM 6266 C CA . GLU B 1 375 ? 10.609 5.586 4.852 1 96.94 375 GLU B CA 1
ATOM 6267 C C . GLU B 1 375 ? 11.445 6.688 4.211 1 96.94 375 GLU B C 1
ATOM 6269 O O . GLU B 1 375 ? 11.703 7.723 4.832 1 96.94 375 GLU B O 1
ATOM 6274 N N . PHE B 1 376 ? 11.93 6.477 3.039 1 95 376 PHE B N 1
ATOM 6275 C CA . PHE B 1 376 ? 12.75 7.426 2.297 1 95 376 PHE B CA 1
ATOM 6276 C C . PHE B 1 376 ? 12.133 7.742 0.943 1 95 376 PHE B C 1
ATOM 6278 O O . PHE B 1 376 ? 12.141 6.902 0.038 1 95 376 PHE B O 1
ATOM 6285 N N . LYS B 1 377 ? 11.578 8.945 0.821 1 92.25 377 LYS B N 1
ATOM 6286 C CA . LYS B 1 377 ? 11.008 9.406 -0.439 1 92.25 377 LYS B CA 1
ATOM 6287 C C . LYS B 1 377 ? 11.961 10.375 -1.146 1 92.25 377 LYS B C 1
ATOM 6289 O O . LYS B 1 377 ? 12.625 11.188 -0.499 1 92.25 377 LYS B O 1
ATOM 6294 N N . GLY B 1 378 ? 12.023 10.273 -2.383 1 88.38 378 GLY B N 1
ATOM 6295 C CA . GLY B 1 378 ? 12.891 11.133 -3.166 1 88.38 378 GLY B CA 1
ATOM 6296 C C . GLY B 1 378 ? 14.305 10.609 -3.283 1 88.38 378 GLY B C 1
ATOM 6297 O O . GLY B 1 378 ? 15.266 11.391 -3.328 1 88.38 378 GLY B O 1
ATOM 6298 N N . CYS B 1 379 ? 14.469 9.328 -3.188 1 87.69 379 CYS B N 1
ATOM 6299 C CA . CYS B 1 379 ? 15.773 8.703 -3.357 1 87.69 379 CYS B CA 1
ATOM 6300 C C . CYS B 1 379 ? 16.094 8.492 -4.832 1 87.69 379 CYS B C 1
ATOM 6302 O O . CYS B 1 379 ? 15.555 7.582 -5.465 1 87.69 379 CYS B O 1
ATOM 6304 N N . MET B 1 380 ? 16.984 9.273 -5.367 1 84.12 380 MET B N 1
ATOM 6305 C CA . MET B 1 380 ? 17.297 9.25 -6.793 1 84.12 380 MET B CA 1
ATOM 6306 C C . MET B 1 380 ? 18.484 8.336 -7.082 1 84.12 380 MET B C 1
ATOM 6308 O O . MET B 1 380 ? 18.859 8.156 -8.234 1 84.12 380 MET B O 1
ATOM 6312 N N . GLY B 1 381 ? 19.047 7.789 -6.059 1 81.75 381 GLY B N 1
ATOM 6313 C CA . GLY B 1 381 ? 20.172 6.895 -6.25 1 81.75 381 GLY B CA 1
ATOM 6314 C C . GLY B 1 381 ? 21.5 7.625 -6.371 1 81.75 381 GLY B C 1
ATOM 6315 O O . GLY B 1 381 ? 22.453 7.094 -6.945 1 81.75 381 GLY B O 1
ATOM 6316 N N . ARG B 1 382 ? 21.578 8.844 -5.902 1 84.12 382 ARG B N 1
ATOM 6317 C CA . ARG B 1 382 ? 22.828 9.602 -5.906 1 84.12 382 ARG B CA 1
ATOM 6318 C C . ARG B 1 382 ? 23.844 8.961 -4.98 1 84.12 382 ARG B C 1
ATOM 6320 O O . ARG B 1 382 ? 23.484 8.242 -4.047 1 84.12 382 ARG B O 1
ATOM 6327 N N . PRO B 1 383 ? 25.031 9.203 -5.281 1 83.94 383 PRO B N 1
ATOM 6328 C CA . PRO B 1 383 ? 26.078 8.555 -4.484 1 83.94 383 PRO B CA 1
ATOM 6329 C C . PRO B 1 383 ? 25.938 8.828 -2.99 1 83.94 383 PRO B C 1
ATOM 6331 O O . PRO B 1 383 ? 26.156 7.938 -2.17 1 83.94 383 PRO B O 1
ATOM 6334 N N . GLU B 1 384 ? 25.531 10.094 -2.621 1 83.81 384 GLU B N 1
ATOM 6335 C CA . GLU B 1 384 ? 25.375 10.414 -1.205 1 83.81 384 GLU B CA 1
ATOM 6336 C C . GLU B 1 384 ? 24.234 9.625 -0.578 1 83.81 384 GLU B C 1
ATOM 6338 O O . GLU B 1 384 ? 24.312 9.227 0.585 1 83.81 384 GLU B O 1
ATOM 6343 N N . GLN B 1 385 ? 23.203 9.523 -1.353 1 87.12 385 GLN B N 1
ATOM 6344 C CA . GLN B 1 385 ? 22.047 8.781 -0.85 1 87.12 385 GLN B CA 1
ATOM 6345 C C . GLN B 1 385 ? 22.359 7.297 -0.722 1 87.12 385 GLN B C 1
ATOM 6347 O O . GLN B 1 385 ? 21.953 6.648 0.245 1 87.12 385 GLN B O 1
ATOM 6352 N N . ARG B 1 386 ? 23.125 6.746 -1.654 1 88.75 386 ARG B N 1
ATOM 6353 C CA . ARG B 1 386 ? 23.516 5.344 -1.598 1 88.75 386 ARG B CA 1
ATOM 6354 C C . ARG B 1 386 ? 24.438 5.078 -0.409 1 88.75 386 ARG B C 1
ATOM 6356 O O . ARG B 1 386 ? 24.281 4.074 0.29 1 88.75 386 ARG B O 1
ATOM 6363 N N . ASP B 1 387 ? 25.344 6.031 -0.221 1 88.31 387 ASP B N 1
ATOM 6364 C CA . ASP B 1 387 ? 26.234 5.906 0.924 1 88.31 387 ASP B CA 1
ATOM 6365 C C . ASP B 1 387 ? 25.469 5.961 2.238 1 88.31 387 ASP B C 1
ATOM 6367 O O . ASP B 1 387 ? 25.781 5.234 3.182 1 88.31 387 ASP B O 1
ATOM 6371 N N . PHE B 1 388 ? 24.562 6.832 2.268 1 89.75 388 PHE B N 1
ATOM 6372 C CA . PHE B 1 388 ? 23.719 6.941 3.455 1 89.75 388 PHE B CA 1
ATOM 6373 C C . PHE B 1 388 ? 22.953 5.645 3.701 1 89.75 388 PHE B C 1
ATOM 6375 O O . PHE B 1 388 ? 22.922 5.148 4.828 1 89.75 388 PHE B O 1
ATOM 6382 N N . LEU B 1 389 ? 22.375 5.125 2.635 1 91.31 389 LEU B N 1
ATOM 6383 C CA . LEU B 1 389 ? 21.609 3.893 2.775 1 91.31 389 LEU B CA 1
ATOM 6384 C C . LEU B 1 389 ? 22.5 2.746 3.234 1 91.31 389 LEU B C 1
ATOM 6386 O O . LEU B 1 389 ? 22.094 1.924 4.055 1 91.31 389 LEU B O 1
ATOM 6390 N N . CYS B 1 390 ? 23.703 2.693 2.754 1 90.06 390 CYS B N 1
ATOM 6391 C CA . CYS B 1 390 ? 24.656 1.689 3.197 1 90.06 390 CYS B CA 1
ATOM 6392 C C . CYS B 1 390 ? 24.938 1.817 4.691 1 90.06 390 CYS B C 1
ATOM 6394 O O . CYS B 1 390 ? 24.844 0.834 5.43 1 90.06 390 CYS B O 1
ATOM 6396 N N . PHE B 1 391 ? 25.188 3.047 5.074 1 90.38 391 PHE B N 1
ATOM 6397 C CA . PHE B 1 391 ? 25.438 3.326 6.48 1 90.38 391 PHE B CA 1
ATOM 6398 C C . PHE B 1 391 ? 24.234 2.961 7.328 1 90.38 391 PHE B C 1
ATOM 6400 O O . PHE B 1 391 ? 24.359 2.328 8.375 1 90.38 391 PHE B O 1
ATOM 6407 N N . PHE B 1 392 ? 23.141 3.33 6.836 1 92.25 392 PHE B N 1
ATOM 6408 C CA . PHE B 1 392 ? 21.891 3.158 7.551 1 92.25 392 PHE B CA 1
ATOM 6409 C C . PHE B 1 392 ? 21.594 1.682 7.793 1 92.25 392 PHE B C 1
ATOM 6411 O O . PHE B 1 392 ? 21.359 1.267 8.93 1 92.25 392 PHE B O 1
ATOM 6418 N N . PHE B 1 393 ? 21.688 0.846 6.738 1 92.31 393 PHE B N 1
ATOM 6419 C CA . PHE B 1 393 ? 21.297 -0.556 6.852 1 92.31 393 PHE B CA 1
ATOM 6420 C C . PHE B 1 393 ? 22.375 -1.358 7.57 1 92.31 393 PHE B C 1
ATOM 6422 O O . PHE B 1 393 ? 22.094 -2.4 8.164 1 92.31 393 PHE B O 1
ATOM 6429 N N . LYS B 1 394 ? 23.562 -0.869 7.562 1 89.56 394 LYS B N 1
ATOM 6430 C CA . LYS B 1 394 ? 24.625 -1.521 8.305 1 89.56 394 LYS B CA 1
ATOM 6431 C C . LYS B 1 394 ? 24.406 -1.429 9.805 1 89.56 394 LYS B C 1
ATOM 6433 O O . LYS B 1 394 ? 24.797 -2.326 10.555 1 89.56 394 LYS B O 1
ATOM 6438 N N . ASN B 1 395 ? 23.688 -0.362 10.164 1 91.12 395 ASN B N 1
ATOM 6439 C CA . ASN B 1 395 ? 23.656 -0.083 11.594 1 91.12 395 ASN B CA 1
ATOM 6440 C C . ASN B 1 395 ? 22.25 -0.223 12.156 1 91.12 395 ASN B C 1
ATOM 6442 O O . ASN B 1 395 ? 22.062 -0.321 13.375 1 91.12 395 ASN B O 1
ATOM 6446 N N . ALA B 1 396 ? 21.234 -0.167 11.352 1 91 396 ALA B N 1
ATOM 6447 C CA . ALA B 1 396 ? 19.859 -0.289 11.836 1 91 396 ALA B CA 1
ATOM 6448 C C . ALA B 1 396 ? 19.516 -1.739 12.172 1 91 396 ALA B C 1
ATOM 6450 O O . ALA B 1 396 ? 19.234 -2.539 11.273 1 91 396 ALA B O 1
ATOM 6451 N N . ARG B 1 397 ? 19.406 -2.107 13.367 1 89.69 397 ARG B N 1
ATOM 6452 C CA . ARG B 1 397 ? 19.297 -3.506 13.766 1 89.69 397 ARG B CA 1
ATOM 6453 C C . ARG B 1 397 ? 17.859 -3.877 14.086 1 89.69 397 ARG B C 1
ATOM 6455 O O . ARG B 1 397 ? 17.5 -5.059 14.086 1 89.69 397 ARG B O 1
ATOM 6462 N N . CYS B 1 398 ? 17.047 -2.885 14.32 1 91.88 398 CYS B N 1
ATOM 6463 C CA . CYS B 1 398 ? 15.711 -3.184 14.82 1 91.88 398 CYS B CA 1
ATOM 6464 C C . CYS B 1 398 ? 14.656 -2.855 13.766 1 91.88 398 CYS B C 1
ATOM 6466 O O . CYS B 1 398 ? 13.469 -2.734 14.086 1 91.88 398 CYS B O 1
ATOM 6468 N N . LEU B 1 399 ? 15.008 -2.703 12.555 1 93.19 399 LEU B N 1
ATOM 6469 C CA . LEU B 1 399 ? 14.094 -2.299 11.5 1 93.19 399 LEU B CA 1
ATOM 6470 C C . LEU B 1 399 ? 13.031 -3.371 11.258 1 93.19 399 LEU B C 1
ATOM 6472 O O . LEU B 1 399 ? 13.352 -4.562 11.195 1 93.19 399 LEU B O 1
ATOM 6476 N N . LYS B 1 400 ? 11.766 -2.986 11.141 1 94.62 400 LYS B N 1
ATOM 6477 C CA . LYS B 1 400 ? 10.656 -3.883 10.836 1 94.62 400 LYS B CA 1
ATOM 6478 C C . LYS B 1 400 ? 10.109 -3.617 9.438 1 94.62 400 LYS B C 1
ATOM 6480 O O . LYS B 1 400 ? 9.648 -4.539 8.758 1 94.62 400 LYS B O 1
ATOM 6485 N N . SER B 1 401 ? 10.148 -2.414 9.117 1 95.81 401 SER B N 1
ATOM 6486 C CA . SER B 1 401 ? 9.609 -2.037 7.816 1 95.81 401 SER B CA 1
ATOM 6487 C C . SER B 1 401 ? 10.391 -0.884 7.199 1 95.81 401 SER B C 1
ATOM 6489 O O . SER B 1 401 ? 10.656 0.117 7.867 1 95.81 401 SER B O 1
ATOM 6491 N N . THR B 1 402 ? 10.766 -1.02 5.969 1 95.75 402 THR B N 1
ATOM 6492 C CA . THR B 1 402 ? 11.477 0.021 5.23 1 95.75 402 THR B CA 1
ATOM 6493 C C . THR B 1 402 ? 10.867 0.205 3.842 1 95.75 402 THR B C 1
ATOM 6495 O O . THR B 1 402 ? 10.531 -0.773 3.174 1 95.75 402 THR B O 1
ATOM 6498 N N . SER B 1 403 ? 10.625 1.35 3.461 1 96.25 403 SER B N 1
ATOM 6499 C CA . SER B 1 403 ? 10.156 1.69 2.119 1 96.25 403 SER B CA 1
ATOM 6500 C C . SER B 1 403 ? 11 2.803 1.508 1 96.25 403 SER B C 1
ATOM 6502 O O . SER B 1 403 ? 11.188 3.857 2.119 1 96.25 403 SER B O 1
ATOM 6504 N N . ILE B 1 404 ? 11.555 2.596 0.414 1 95.12 404 ILE B N 1
ATOM 6505 C CA . ILE B 1 404 ? 12.359 3.572 -0.308 1 95.12 404 ILE B CA 1
ATOM 6506 C C . ILE B 1 404 ? 11.773 3.807 -1.696 1 95.12 404 ILE B C 1
ATOM 6508 O O . ILE B 1 404 ? 11.625 2.867 -2.48 1 95.12 404 ILE B O 1
ATOM 6512 N N . LEU B 1 405 ? 11.469 4.996 -2.004 1 93.19 405 LEU B N 1
ATOM 6513 C CA . LEU B 1 405 ? 10.812 5.332 -3.266 1 93.19 405 LEU B CA 1
ATOM 6514 C C . LEU B 1 405 ? 11.539 6.477 -3.965 1 93.19 405 LEU B C 1
ATOM 6516 O O . LEU B 1 405 ? 11.992 7.422 -3.312 1 93.19 405 LEU B O 1
ATOM 6520 N N . ARG B 1 406 ? 11.617 6.254 -5.363 1 89.5 406 ARG B N 1
ATOM 6521 C CA . ARG B 1 406 ? 12.18 7.336 -6.16 1 89.5 406 ARG B CA 1
ATOM 6522 C C . ARG B 1 406 ? 11.164 8.453 -6.367 1 89.5 406 ARG B C 1
ATOM 6524 O O . ARG B 1 406 ? 9.969 8.195 -6.488 1 89.5 406 ARG B O 1
#

Sequence (812 aa):
MDKISRLSDDLLVKILSFVPTRVAVSTSVLSKRWKSLWMWVPTLEYDDMEDITDNYLSKSTPSFPRYRVSVHENLLSHRAPTIETLLLKFCLGSLQPEDIKQWVTIAVSRCVRALSITCLSDSEPVSALPSSLYTCETLAALKLDGDRILVDVPPTASRLPSLTTLQLLCVTYSDEDSLRLFLSYCPVLEDLVIERDSADDNVKGLVVVVPSLLRFSLKVDGGCSYDDESVIDTPSLVYFKVEDYRDRDSNSYSIKDMPKLEEADIAVKYELHVFLESVTSVKSLSIKVLFNNEEESMYCSCIVFNQLQRLKL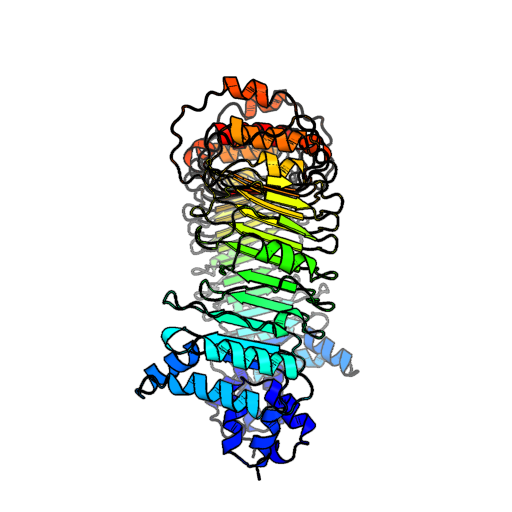SICNDDWSKLLFRLLKDSPKLRVLNLDCASRYRRFDEYDRISRDSEWSVIPNCLLKTLETFEFKGCMGRPEQRDFLCFFFKNARCLKSTSILRMDKISRLSDDLLVKILSFVPTRVAVSTSVLSKRWKSLWMWVPTLEYDDMEDITDNYLSKSTPSFPRYRVSVHENLLSHRAPTIETLLLKFCLGSLQPEDIKQWVTIAVSRCVRALSITCLSDSEPVSALPSSLYTCETLAALKLDGDRILVDVPPTASRLPSLTTLQLLCVTYSDEDSLRLFLSYCPVLEDLVIERDSADDNVKGLVVVVPSLLRFSLKVDGGCSYDDESVIDTPSLVYFKVEDYRDRDSNSYSIKDMPKLEEADIAVKYELHVFLESVTSVKSLSIKVLFNNEEESMYCSCIVFNQLQRLKLSICNDDWSKLLFRLLKDSPKLRVLNLDCASRYRRFDEYDRISRDSEWSVIPNCLLKTLETFEFKGCMGRPEQRDFLCFFFKNARCLKSTSILR

Organism: Raphanus sativus (NCBI:txid3726)

Foldseek 3Di:
DPPLVPDDLVVVLVVLLPDALVVQCVCCVVDVSSNLSSLARQAHAAALVVLQVVCVVVVHPSPLVCRLVVLVVSLVSRDHLARAYHHAHDAPVSDDLVSQQVSLVSNLVSLYAEYAHAYDYPDDDAREHDQSNQARARHAEYHYHDQSHEQEYDPDDGAHARHAYYEAHQYAYPEQCRVVSSLVRYQQHAYYHYAHDAQRRHHQEAEAAHQNYAEYAYAYDQRHAHNDEYEAHHQNYAEEEYHEEHDPVHHDYDYAAHQNYAEYAYEYAFQCQNVQQRRLAYQEYEYHYEDDDPVTNDYDLPGANANHAYYHYEYQAPPRVQNVLSNLQRYLQYAEYHYHHQHPDDHPDDPDPVVCCVSLVDPRNCQAPHHAEEEAHNCPPDPVSVVVVVSSVVRRDRYNYYYYYD/DPVLVPDDLVVVLVVLLPDALVVQCVCCVVDVSSNLSSLARQAHAAALVVLQVVCVVVVHPSPLVVRLVVLVVSLVSRDHLARAYHHAHDEPVSDDLVSQQVSLVSNLVSLYAEYAHAYPYPDDDAREHDQSNQARARHAYYHYHDQSHEQEHDPDDGAHARHAYYHAHQYAYPEQCRQVSSLVRYQQHAYYHYAHEAQRRHHQEAEAAHQNYAEYAYAYDQRHAHNDEYEAHHQNYAEEEYHEEHDPVHHDYDYAAHQNYAEYAYEYAFQCQNVQQRRLAYQEYEYHYEDDDPVTNDYDLPGANANHAYYHYEYQAPPRVQNVLSNLQRYLQYAEYHYHHQHPDDHPDDPDPVVVCVSLVDPRNCQAPHHAEEEAHNCPPDPVSVVVVVSSVVRRDRYNYYYYYD

Secondary structure (DSSP, 8-state):
--GGGGS-HHHHHHHHTTS-HHHHHHGGGT-HHHHHHHTT-SEEEEEHHHHHHHHHHTT----HHHHHHHHHHHHHH---S--SEEEEEE-GGG--HHHHHHHHHHHHHTT-SEEEEEE----S--EEPPGGGGG-SS--EEEEE-TTEEE---SSS---TT--EEEEES-EESSTTHHHHHHHT-TT--EEEEEE--GGGS-SS-EEE-TT-SEEEEEE-TT---SS-EEEE-TT-SEEEEEE---TTSPPEEE---TT--EEEEEESS-HHHHHTT-TT-SEEEEEESS--HHHH---TT---TT--EEEEEE-STTHHHHHHHHHHT-TT--EEEEE----S---S---HHHHHHHTTS--HHHHHT--EEEEES----HHHHHHHHHHHHH--S--EEEEE-/--GGGGS-HHHHHHHHTTS-HHHHHHGGGT-HHHHHHHTT-SEEEEEHHHHHHHHHHTT----HHHHHHHHHHHHHH---S--SEEEEEE-GGG--HHHHHHHHHHHHHTT-SEEEEEE---SS--EEPPGGGGG-TT--EEEEE-TTEEE---SSS---TT--EEEEES-EESSTTHHHHHHHT-TT--EEEEEE--GGGS-SS-EEE-TT-SEEEEEE-TT---SS-EEEE-TT-SEEEEEE---TTSPPEEE---TT--EEEEEESS-HHHHHTT-TT-SEEEEEESS--HHHH---TT---TT--EEEEEE-STTHHHHHHHHHHT-TT--EEEEE----S---S---HHHHHHHTTS--HHHHHT--EEEEES----HHHHHHHHHHHHH--S--EEEEE-

Solvent-accessible surface area (backbone atoms only — not comparable to full-atom values): 39862 Å² total; per-residue (Å²): 131,67,73,72,74,70,51,54,68,70,55,46,28,56,54,40,56,72,39,59,39,62,57,28,52,54,42,26,74,76,37,75,66,35,44,58,34,43,26,48,38,34,59,41,55,46,54,39,65,60,50,46,55,50,23,62,68,65,72,44,71,79,55,52,67,47,51,53,47,48,52,52,52,48,61,68,59,44,65,41,80,41,31,51,31,41,38,43,35,37,53,42,95,59,56,55,50,64,51,56,27,50,53,50,51,52,39,46,75,27,42,27,25,27,43,36,42,37,41,74,34,89,61,89,68,65,24,54,53,49,65,62,64,46,46,28,61,48,28,28,32,41,36,42,32,17,59,31,40,28,44,55,58,67,93,66,90,52,40,21,72,40,24,29,35,42,34,43,35,31,46,21,36,71,40,63,56,23,62,46,53,51,51,66,24,28,73,50,26,29,36,41,36,41,34,41,65,51,53,85,26,41,52,35,36,54,55,47,69,39,64,52,23,31,32,41,38,41,35,36,34,52,67,27,57,26,82,34,70,20,36,40,42,37,52,47,20,33,36,42,35,39,37,39,41,37,54,86,88,32,51,59,71,47,58,48,64,21,76,53,22,38,34,36,39,41,34,30,38,59,58,49,27,60,57,54,73,23,49,40,44,20,31,31,41,34,40,34,39,68,55,64,47,76,82,45,56,51,58,69,86,85,58,54,25,74,51,20,30,34,41,35,43,34,32,42,43,94,64,43,62,62,59,50,51,52,52,41,54,30,16,56,50,24,28,34,42,37,38,33,36,59,46,91,59,82,81,83,73,80,87,62,70,71,70,46,54,66,70,63,66,64,79,38,54,10,38,52,68,39,25,27,36,41,35,36,37,39,44,75,48,42,71,68,56,22,51,46,49,24,53,46,43,65,46,35,46,44,48,41,38,36,39,38,32,77,131,69,72,71,74,71,51,53,67,69,55,46,28,55,53,39,57,73,39,60,39,62,57,29,50,53,41,27,75,76,38,75,66,35,43,57,37,44,28,48,39,33,59,41,55,47,52,40,66,60,49,47,54,49,24,63,68,65,72,45,72,82,56,51,69,47,49,53,47,48,50,52,51,49,63,69,58,44,65,42,80,40,32,50,31,41,37,44,36,38,53,43,97,59,57,55,50,64,52,55,25,50,53,52,50,51,38,46,76,28,43,27,24,28,42,35,42,37,41,73,35,90,62,88,70,66,25,54,53,49,66,60,64,48,46,27,62,51,29,30,34,42,36,41,33,20,60,32,40,27,44,55,59,67,94,68,92,49,39,21,74,40,24,29,35,42,34,44,34,31,47,20,36,72,40,62,57,25,62,45,53,51,51,66,26,28,73,49,26,30,36,41,36,42,34,41,65,52,51,84,25,42,55,36,38,54,54,47,69,37,63,52,22,31,33,42,37,41,37,35,34,51,68,28,55,26,81,34,71,20,36,40,42,37,52,47,20,33,34,41,36,38,37,39,41,36,55,86,88,32,49,60,72,48,57,49,62,22,76,52,22,37,35,36,38,41,33,30,36,60,59,48,28,62,57,56,73,21,48,40,44,18,30,32,43,35,40,34,39,67,55,63,46,77,83,45,56,52,56,69,86,85,58,55,25,73,50,22,29,35,41,35,42,33,31,44,42,94,65,43,62,63,57,50,52,52,51,41,54,30,17,55,51,23,29,35,41,39,38,33,37,60,46,89,60,80,81,87,72,80,89,62,70,71,72,48,54,67,69,64,66,65,79,37,55,10,37,54,67,39,25,26,37,42,36,37,37,40,43,75,49,43,71,68,56,22,51,46,50,24,55,45,43,64,46,36,46,43,49,42,38,36,39,38,31,77

Nearest PDB structures (foldseek):
  3npv-assembly2_A  TM=3.194E-01  e=6.981E+00  Escherichia coli
  9fp6-assembly1_F  TM=2.971E-01  e=2.182E-02  Nicotiana benthamiana
  3npv-assembly2_A  TM=3.193E-01  e=6.822E+00  Escherichia coli

InterPro domains:
  IPR001810 F-box domain [PF00646] (4-42)
  IPR006566 FBD domain [PF08387] (361-404)
  IPR032675 Leucine-rich repeat domain superfamily [G3DSA:3.80.10.10] (157-405)
  IPR036047 F-box-like domain superfamily [SSF81383] (2-47)
  IPR050232 F-box/LRR-repeat protein 13/AtMIF1-like [PTHR31900] (3-404)
  IPR053781 F-box/LRR-repeat protein 13-like, F-box domain [cd22160] (4-39)
  IPR055411 F-box/LRR-repeat protein 15/At3g58940/PEG3-like, LRR domain [PF24758] (101-263)

pLDDT: mean 83.87, std 15.08, range [29.47, 98.75]